Protein AF-A0A1F7WUK9-F1 (afdb_monomer_lite)

Structure (mmCIF, N/CA/C/O backbone):
data_AF-A0A1F7WUK9-F1
#
_entry.id   AF-A0A1F7WUK9-F1
#
loop_
_atom_site.group_PDB
_atom_site.id
_atom_site.type_symbol
_atom_site.label_atom_id
_atom_site.label_alt_id
_atom_site.label_comp_id
_atom_site.label_asym_id
_atom_site.label_entity_id
_atom_site.label_seq_id
_atom_site.pdbx_PDB_ins_code
_atom_site.Cartn_x
_atom_site.Cartn_y
_atom_site.Cartn_z
_atom_site.occupancy
_atom_site.B_iso_or_equiv
_atom_site.auth_seq_id
_atom_site.auth_comp_id
_atom_site.auth_asym_id
_atom_site.auth_atom_id
_atom_site.pdbx_PDB_model_num
ATOM 1 N N . MET A 1 1 ? 7.563 -35.380 -51.668 1.00 38.50 1 MET A N 1
ATOM 2 C CA . MET A 1 1 ? 6.836 -34.237 -51.085 1.00 38.50 1 MET A CA 1
ATOM 3 C C . MET A 1 1 ? 6.230 -34.714 -49.781 1.00 38.50 1 MET A C 1
ATOM 5 O O . MET A 1 1 ? 5.286 -35.488 -49.822 1.00 38.50 1 MET A O 1
ATOM 9 N N . SER A 1 2 ? 6.831 -34.331 -48.659 1.00 29.78 2 SER A N 1
ATOM 10 C CA . SER A 1 2 ? 6.258 -34.462 -47.319 1.00 29.78 2 SER A CA 1
ATOM 11 C C . SER A 1 2 ? 6.673 -33.233 -46.516 1.00 29.78 2 SER A C 1
ATOM 13 O O . SER A 1 2 ? 7.735 -32.662 -46.759 1.00 29.78 2 SER A O 1
ATOM 15 N N . GLU A 1 3 ? 5.749 -32.818 -45.665 1.00 31.25 3 GLU A N 1
ATOM 16 C CA . GLU A 1 3 ? 5.595 -31.539 -44.979 1.00 31.25 3 GLU A CA 1
ATOM 17 C C . GLU A 1 3 ? 6.845 -31.010 -44.268 1.00 31.25 3 GLU A C 1
ATOM 19 O O . GLU A 1 3 ? 7.623 -31.756 -43.678 1.00 31.25 3 GLU A O 1
ATOM 24 N N . GLY A 1 4 ? 7.012 -29.687 -44.348 1.00 33.34 4 GLY A N 1
ATOM 25 C CA . GLY A 1 4 ? 8.116 -28.957 -43.746 1.00 33.34 4 GLY A CA 1
ATOM 26 C C . GLY A 1 4 ? 8.047 -28.956 -42.223 1.00 33.34 4 GLY A C 1
ATOM 27 O O . GLY A 1 4 ? 7.102 -28.438 -41.625 1.00 33.34 4 GLY A O 1
ATOM 28 N N . GLU A 1 5 ? 9.097 -29.486 -41.605 1.00 29.67 5 GLU A N 1
ATOM 29 C CA . GLU A 1 5 ? 9.406 -29.231 -40.205 1.00 29.67 5 GLU A CA 1
ATOM 30 C C . GLU A 1 5 ? 9.742 -27.744 -40.022 1.00 29.67 5 GLU A C 1
ATOM 32 O O . GLU A 1 5 ? 10.605 -27.185 -40.702 1.00 29.67 5 GLU A O 1
ATOM 37 N N . LYS A 1 6 ? 9.042 -27.090 -39.087 1.00 29.16 6 LYS A N 1
ATOM 38 C CA . LYS A 1 6 ? 9.426 -25.768 -38.576 1.00 29.16 6 LYS A CA 1
ATOM 39 C C . LYS A 1 6 ? 10.812 -25.872 -37.915 1.00 29.16 6 LYS A C 1
ATOM 41 O O . LYS A 1 6 ? 11.081 -26.888 -37.270 1.00 29.16 6 LYS A O 1
ATOM 46 N N . PRO A 1 7 ? 11.671 -24.842 -38.006 1.00 27.78 7 PRO A N 1
ATOM 47 C CA . PRO A 1 7 ? 12.981 -24.870 -37.368 1.00 27.78 7 PRO A CA 1
ATOM 48 C C . PRO A 1 7 ? 12.822 -24.998 -35.847 1.00 27.78 7 PRO A C 1
ATOM 50 O O . PRO A 1 7 ? 12.246 -24.130 -35.194 1.00 27.78 7 PRO A O 1
ATOM 53 N N . ARG A 1 8 ? 13.318 -26.109 -35.294 1.00 30.39 8 ARG A N 1
ATOM 54 C CA . ARG A 1 8 ? 13.542 -26.292 -33.857 1.00 30.39 8 ARG A CA 1
ATOM 55 C C . ARG A 1 8 ? 14.876 -25.647 -33.498 1.00 30.39 8 ARG A C 1
ATOM 57 O O . ARG A 1 8 ? 15.882 -25.938 -34.140 1.00 30.39 8 ARG A O 1
ATOM 64 N N . ILE A 1 9 ? 14.901 -24.828 -32.450 1.00 30.72 9 ILE A N 1
ATOM 65 C CA . ILE A 1 9 ? 16.153 -24.471 -31.779 1.00 30.72 9 ILE A CA 1
ATOM 66 C C . ILE A 1 9 ? 16.685 -25.771 -31.161 1.00 30.72 9 ILE A C 1
ATOM 68 O O . ILE A 1 9 ? 16.087 -26.317 -30.237 1.00 30.72 9 ILE A O 1
ATOM 72 N N . ILE A 1 10 ? 17.765 -26.323 -31.718 1.00 29.02 10 ILE A N 1
ATOM 73 C CA . ILE A 1 10 ? 18.425 -27.510 -31.166 1.00 29.02 10 ILE A CA 1
ATOM 74 C C . ILE A 1 10 ? 19.303 -27.043 -30.001 1.00 29.02 10 ILE A C 1
ATOM 76 O O . ILE A 1 10 ? 20.486 -26.753 -30.176 1.00 29.02 10 ILE A O 1
ATOM 80 N N . ILE A 1 11 ? 18.732 -26.985 -28.798 1.00 34.34 11 ILE A N 1
ATOM 81 C CA . ILE A 1 11 ? 19.530 -27.095 -27.575 1.00 34.34 11 ILE A CA 1
ATOM 82 C C . ILE A 1 11 ? 19.751 -28.595 -27.365 1.00 34.34 11 ILE A C 1
ATOM 84 O O . ILE A 1 11 ? 18.816 -29.379 -27.231 1.00 34.34 11 ILE A O 1
ATOM 88 N N . ALA A 1 12 ? 21.001 -29.032 -27.483 1.00 34.03 12 ALA A N 1
ATOM 89 C CA . ALA A 1 12 ? 21.341 -30.445 -27.472 1.00 34.03 12 ALA A CA 1
ATOM 90 C C . ALA A 1 12 ? 21.064 -31.090 -26.100 1.00 34.03 12 ALA A C 1
ATOM 92 O O . ALA A 1 12 ? 21.703 -30.728 -25.114 1.00 34.03 12 ALA A O 1
ATOM 93 N N . GLY A 1 13 ? 20.212 -32.124 -26.090 1.00 36.78 13 GLY A N 1
ATOM 94 C CA . GLY A 1 13 ? 20.257 -33.206 -25.101 1.00 36.78 13 GLY A CA 1
ATOM 95 C C . GLY A 1 13 ? 18.931 -33.572 -24.439 1.00 36.78 13 GLY A C 1
ATOM 96 O O . GLY A 1 13 ? 18.827 -33.478 -23.224 1.00 36.78 13 GLY A O 1
ATOM 97 N N . LYS A 1 14 ? 17.961 -34.088 -25.205 1.00 33.94 14 LYS A N 1
ATOM 98 C CA . LYS A 1 14 ? 16.677 -34.597 -24.682 1.00 33.94 14 LYS A CA 1
ATOM 99 C C . LYS A 1 14 ? 16.799 -35.824 -23.751 1.00 33.94 14 LYS A C 1
ATOM 101 O O . LYS A 1 14 ? 15.816 -36.191 -23.124 1.00 33.94 14 LYS A O 1
ATOM 106 N N . ASP A 1 15 ? 17.998 -36.405 -23.630 1.00 39.50 15 ASP A N 1
ATOM 107 C CA . ASP A 1 15 ? 18.257 -37.662 -22.910 1.00 39.50 15 ASP A CA 1
ATOM 108 C C . ASP A 1 15 ? 19.467 -37.600 -21.951 1.00 39.50 15 ASP A C 1
ATOM 110 O O . ASP A 1 15 ? 19.977 -38.638 -21.527 1.00 39.50 15 ASP A O 1
ATOM 114 N N . ALA A 1 16 ? 19.985 -36.411 -21.615 1.00 41.41 16 ALA A N 1
ATOM 115 C CA . ALA A 1 16 ? 21.122 -36.312 -20.695 1.00 41.41 16 ALA A CA 1
ATOM 116 C C . ALA A 1 16 ? 20.669 -36.572 -19.240 1.00 41.41 16 ALA A C 1
ATOM 118 O O . ALA A 1 16 ? 19.810 -35.842 -18.739 1.00 41.41 16 ALA A O 1
ATOM 119 N N . PRO A 1 17 ? 21.236 -37.568 -18.528 1.00 49.09 17 PRO A N 1
ATOM 120 C CA . PRO A 1 17 ? 20.933 -37.788 -17.117 1.00 49.09 17 PRO A CA 1
ATOM 121 C C . PRO A 1 17 ? 21.236 -36.532 -16.291 1.00 49.09 17 PRO A C 1
ATOM 123 O O . PRO A 1 17 ? 22.247 -35.864 -16.515 1.00 49.09 17 PRO A O 1
ATOM 126 N N . ILE A 1 18 ? 20.396 -36.235 -15.294 1.00 44.09 18 ILE A N 1
ATOM 127 C CA . ILE A 1 18 ? 20.554 -35.082 -14.383 1.00 44.09 18 ILE A CA 1
ATOM 128 C C . ILE A 1 18 ? 21.969 -34.992 -13.783 1.00 44.09 18 ILE A C 1
ATOM 130 O O . ILE A 1 18 ? 22.489 -33.892 -13.581 1.00 44.09 18 ILE A O 1
ATOM 134 N N . ASP A 1 19 ? 22.618 -36.134 -13.554 1.00 46.94 19 ASP A N 1
ATOM 135 C CA . ASP A 1 19 ? 23.969 -36.197 -12.998 1.00 46.94 19 ASP A CA 1
ATOM 136 C C . ASP A 1 19 ? 25.052 -35.730 -13.984 1.00 46.94 19 ASP A C 1
ATOM 138 O O . ASP A 1 19 ? 26.029 -35.111 -13.563 1.00 46.94 19 ASP A O 1
ATOM 142 N N . ASP A 1 20 ? 24.860 -35.921 -15.292 1.00 43.50 20 ASP A N 1
ATOM 143 C CA . ASP A 1 20 ? 25.765 -35.411 -16.332 1.00 43.50 20 ASP A CA 1
ATOM 144 C C . ASP A 1 20 ? 25.611 -33.896 -16.527 1.00 43.50 20 ASP A C 1
ATOM 146 O O . ASP A 1 20 ? 26.596 -33.194 -16.777 1.00 43.50 20 ASP A O 1
ATOM 150 N N . ILE A 1 21 ? 24.395 -33.371 -16.345 1.00 45.72 21 ILE A N 1
ATOM 151 C CA . ILE A 1 21 ? 24.128 -31.926 -16.325 1.00 45.72 21 ILE A CA 1
ATOM 152 C C . ILE A 1 21 ? 24.789 -31.290 -15.092 1.00 45.72 21 ILE A C 1
ATOM 154 O O . ILE A 1 21 ? 25.473 -30.272 -15.224 1.00 45.72 21 ILE A O 1
ATOM 158 N N . ARG A 1 22 ? 24.676 -31.918 -13.910 1.00 45.66 22 ARG A N 1
ATOM 159 C CA . ARG A 1 22 ? 25.366 -31.484 -12.679 1.00 45.66 22 ARG A CA 1
ATOM 160 C C . ARG A 1 22 ? 26.885 -31.499 -12.825 1.00 45.66 22 ARG A C 1
ATOM 162 O O . ARG A 1 22 ? 27.521 -30.493 -12.521 1.00 45.66 22 ARG A O 1
ATOM 169 N N . ARG A 1 23 ? 27.465 -32.579 -13.359 1.00 47.59 23 ARG A N 1
ATOM 170 C CA . ARG A 1 23 ? 28.920 -32.693 -13.570 1.00 47.59 23 ARG A CA 1
ATOM 171 C C . ARG A 1 23 ? 29.462 -31.623 -14.511 1.00 47.59 23 ARG A C 1
ATOM 173 O O . ARG A 1 23 ? 30.535 -31.077 -14.270 1.00 47.59 23 ARG A O 1
ATOM 180 N N . ARG A 1 24 ? 28.727 -31.308 -15.582 1.00 43.88 24 ARG A N 1
ATOM 181 C CA . ARG A 1 24 ? 29.107 -30.251 -16.532 1.00 43.88 24 ARG A CA 1
ATOM 182 C C . ARG A 1 24 ? 28.941 -28.859 -15.925 1.00 43.88 24 ARG A C 1
ATOM 184 O O . ARG A 1 24 ? 29.819 -28.025 -16.116 1.00 43.88 24 ARG A O 1
ATOM 191 N N . ALA A 1 25 ? 27.890 -28.614 -15.143 1.00 42.78 25 ALA A N 1
ATOM 192 C CA . ALA A 1 25 ? 27.719 -27.356 -14.412 1.00 42.78 25 ALA A CA 1
ATOM 193 C C . ALA A 1 25 ? 28.841 -27.122 -13.379 1.00 42.78 25 ALA A C 1
ATOM 195 O O . ALA A 1 25 ? 29.332 -26.003 -13.250 1.00 42.78 25 ALA A O 1
ATOM 196 N N . GLU A 1 26 ? 29.309 -28.174 -12.703 1.00 43.56 26 GLU A N 1
ATOM 197 C CA . GLU A 1 26 ? 30.454 -28.108 -11.782 1.00 43.56 26 GLU A CA 1
ATOM 198 C C . GLU A 1 26 ? 31.794 -27.907 -12.509 1.00 43.56 26 GLU A C 1
ATOM 200 O O . GLU A 1 26 ? 32.650 -27.168 -12.022 1.00 43.56 26 GLU A O 1
ATOM 205 N N . ALA A 1 27 ? 31.957 -28.492 -13.702 1.00 40.16 27 ALA A N 1
ATOM 206 C CA . ALA A 1 27 ? 33.150 -28.331 -14.538 1.00 40.16 27 ALA A CA 1
ATOM 207 C C . ALA A 1 27 ? 33.247 -26.956 -15.232 1.00 40.16 27 ALA A C 1
ATOM 209 O O . ALA A 1 27 ? 34.328 -26.572 -15.671 1.00 40.16 27 ALA A O 1
ATOM 210 N N . THR A 1 28 ? 32.146 -26.197 -15.308 1.00 40.88 28 THR A N 1
ATOM 211 C CA . THR A 1 28 ? 32.087 -24.872 -15.958 1.00 40.88 28 THR A CA 1
ATOM 212 C C . THR A 1 28 ? 32.082 -23.721 -14.942 1.00 40.88 28 THR A C 1
ATOM 214 O O . THR A 1 28 ? 31.509 -22.662 -15.194 1.00 40.88 28 THR A O 1
ATOM 217 N N . ARG A 1 29 ? 32.736 -23.897 -13.781 1.00 35.03 29 ARG A N 1
ATOM 218 C CA . ARG A 1 29 ? 33.101 -22.791 -12.875 1.00 35.03 29 ARG A CA 1
ATOM 219 C C . ARG A 1 29 ? 34.216 -21.942 -13.498 1.00 35.03 29 ARG A C 1
ATOM 221 O O . ARG A 1 29 ? 35.342 -21.931 -13.021 1.00 35.03 29 ARG A O 1
ATOM 228 N N . VAL A 1 30 ? 33.899 -21.224 -14.565 1.00 36.09 30 VAL A N 1
ATOM 229 C CA . VAL A 1 30 ? 34.655 -20.036 -14.959 1.00 36.09 30 VAL A CA 1
ATOM 230 C C . VAL A 1 30 ? 33.634 -18.918 -15.033 1.00 36.09 30 VAL A C 1
ATOM 232 O O . VAL A 1 30 ? 32.713 -18.952 -15.848 1.00 36.09 30 VAL A O 1
ATOM 235 N N . SER A 1 31 ? 33.742 -17.982 -14.094 1.00 35.41 31 SER A N 1
ATOM 236 C CA . SER A 1 31 ? 32.904 -16.790 -14.059 1.00 35.41 31 SER A CA 1
ATOM 237 C C . SER A 1 31 ? 33.170 -15.976 -15.332 1.00 35.41 31 SER A C 1
ATOM 239 O O . SER A 1 31 ? 34.326 -15.628 -15.571 1.00 35.41 31 SER A O 1
ATOM 241 N N . PRO A 1 32 ? 32.153 -15.603 -16.131 1.00 37.56 32 PRO A N 1
ATOM 242 C CA . PRO A 1 32 ? 32.336 -14.704 -17.274 1.00 37.56 32 PRO A CA 1
ATOM 243 C C . PRO A 1 32 ? 32.795 -13.289 -16.866 1.00 37.56 32 PRO A C 1
ATOM 245 O O . PRO A 1 32 ? 33.004 -12.440 -17.725 1.00 37.56 32 PRO A O 1
ATOM 248 N N . PHE A 1 33 ? 32.932 -13.022 -15.562 1.00 38.41 33 PHE A N 1
ATOM 249 C CA . PHE A 1 33 ? 33.249 -11.719 -14.985 1.00 38.41 33 PHE A CA 1
ATOM 250 C C . PHE A 1 33 ? 34.725 -11.534 -14.596 1.00 38.41 33 PHE A C 1
ATOM 252 O O . PHE A 1 33 ? 35.056 -10.525 -13.980 1.00 38.41 33 PHE A O 1
ATOM 259 N N . GLU A 1 34 ? 35.634 -12.443 -14.970 1.00 36.75 34 GLU A N 1
ATOM 260 C CA . GLU A 1 34 ? 37.079 -12.279 -14.700 1.00 36.75 34 GLU A CA 1
ATOM 261 C C . GLU A 1 34 ? 37.733 -11.092 -15.440 1.00 36.75 34 GLU A C 1
ATOM 263 O O . GLU A 1 34 ? 38.885 -10.761 -15.169 1.00 36.75 34 GLU A O 1
ATOM 268 N N . THR A 1 35 ? 37.002 -10.396 -16.318 1.00 38.59 35 THR A N 1
ATOM 269 C CA . THR A 1 35 ? 37.451 -9.151 -16.968 1.00 38.59 35 THR A CA 1
ATOM 270 C C . THR A 1 35 ? 36.742 -7.883 -16.480 1.00 38.59 35 THR A C 1
ATOM 272 O O . THR A 1 35 ? 36.970 -6.817 -17.051 1.00 38.59 35 THR A O 1
ATOM 275 N N . LEU A 1 36 ? 35.891 -7.947 -15.449 1.00 40.03 36 LEU A N 1
ATOM 276 C CA . LEU A 1 36 ? 35.408 -6.727 -14.795 1.00 40.03 36 LEU A CA 1
ATOM 277 C C . LEU A 1 36 ? 36.527 -6.125 -13.925 1.00 40.03 36 LEU A C 1
ATOM 279 O O . LEU A 1 36 ? 37.298 -6.878 -13.325 1.00 40.03 36 LEU A O 1
ATOM 283 N N . PRO A 1 37 ? 36.611 -4.786 -13.790 1.00 43.31 37 PRO A N 1
ATOM 284 C CA . PRO A 1 37 ? 37.314 -4.203 -12.655 1.00 43.31 37 PRO A CA 1
ATOM 285 C C . PRO A 1 37 ? 36.690 -4.819 -11.404 1.00 43.31 37 PRO A C 1
ATOM 287 O O . PRO A 1 37 ? 35.474 -4.729 -11.228 1.00 43.31 37 PRO A O 1
ATOM 290 N N . GLN A 1 38 ? 37.484 -5.509 -10.584 1.00 48.47 38 GLN A N 1
ATOM 291 C CA . GLN A 1 38 ? 36.947 -6.072 -9.351 1.00 48.47 38 GLN A CA 1
ATOM 292 C C . GLN A 1 38 ? 36.299 -4.945 -8.535 1.00 48.47 38 GLN A C 1
ATOM 294 O O . GLN A 1 38 ? 36.882 -3.854 -8.474 1.00 48.47 38 GLN A O 1
ATOM 299 N N . PRO A 1 39 ? 35.107 -5.170 -7.948 1.00 57.12 39 PRO A N 1
ATOM 300 C CA . PRO A 1 39 ? 34.498 -4.188 -7.068 1.00 57.12 39 PRO A CA 1
ATOM 301 C C . PRO A 1 39 ? 35.522 -3.795 -6.008 1.00 57.12 39 PRO A C 1
ATOM 303 O O . PRO A 1 39 ? 36.198 -4.645 -5.421 1.00 57.12 39 PRO A O 1
ATOM 306 N N . ILE A 1 40 ? 35.706 -2.490 -5.822 1.00 69.06 40 ILE A N 1
ATOM 307 C CA . ILE A 1 40 ? 36.643 -1.989 -4.825 1.00 69.06 40 ILE A CA 1
ATOM 308 C C . ILE A 1 40 ? 35.953 -2.188 -3.485 1.00 69.06 40 ILE A C 1
ATOM 310 O O . ILE A 1 40 ? 35.152 -1.363 -3.062 1.00 69.06 40 ILE A O 1
ATOM 314 N N . THR A 1 41 ? 36.231 -3.311 -2.836 1.00 71.12 41 THR A N 1
ATOM 315 C CA . THR A 1 41 ? 35.669 -3.608 -1.523 1.00 71.12 41 THR A CA 1
ATOM 316 C C . THR A 1 41 ? 36.364 -2.766 -0.459 1.00 71.12 41 THR A C 1
ATOM 318 O O . THR A 1 41 ? 37.592 -2.827 -0.302 1.00 71.12 41 THR A O 1
ATOM 321 N N . GLY A 1 42 ? 35.579 -1.987 0.280 1.00 69.81 42 GLY A N 1
ATOM 322 C CA . GLY A 1 42 ? 36.024 -1.244 1.450 1.00 69.81 42 GLY A CA 1
ATOM 323 C C . GLY A 1 42 ? 36.461 -2.153 2.610 1.00 69.81 42 GLY A C 1
ATOM 324 O O . GLY A 1 42 ? 36.374 -3.381 2.526 1.00 69.81 42 GLY A O 1
ATOM 325 N N . PRO A 1 43 ? 36.923 -1.571 3.731 1.00 65.75 43 PRO A N 1
ATOM 326 C CA . PRO A 1 43 ? 37.338 -2.311 4.927 1.00 65.75 43 PRO A CA 1
ATOM 327 C C . PRO A 1 43 ? 36.271 -3.253 5.493 1.00 65.75 43 PRO A C 1
ATOM 329 O O . PRO A 1 43 ? 36.618 -4.256 6.109 1.00 65.75 43 PRO A O 1
ATOM 332 N N . GLU A 1 44 ? 34.998 -2.937 5.256 1.00 64.88 44 GLU A N 1
ATOM 333 C CA . GLU A 1 44 ? 33.825 -3.649 5.773 1.00 64.88 44 GLU A CA 1
ATOM 334 C C . GLU A 1 44 ? 33.179 -4.583 4.726 1.00 64.88 44 GLU A C 1
ATOM 336 O O . GLU A 1 44 ? 32.114 -5.138 4.968 1.00 64.88 44 GLU A O 1
ATOM 341 N N . GLY A 1 45 ? 33.817 -4.783 3.562 1.00 69.81 45 GLY A N 1
ATOM 342 C CA . GLY A 1 45 ? 33.285 -5.627 2.478 1.00 69.81 45 GLY A CA 1
ATOM 343 C C . GLY A 1 45 ? 32.205 -4.961 1.615 1.00 69.81 45 GLY A C 1
ATOM 344 O O . GLY A 1 45 ? 31.589 -5.622 0.789 1.00 69.81 45 GLY A O 1
ATOM 345 N N . GLU A 1 46 ? 31.989 -3.661 1.806 1.00 73.12 46 GLU A N 1
ATOM 346 C CA . GLU A 1 46 ? 31.076 -2.808 1.038 1.00 73.12 46 GLU A CA 1
ATOM 347 C C . GLU A 1 46 ? 31.664 -2.412 -0.332 1.00 73.12 46 GLU A C 1
ATOM 349 O O . GLU A 1 46 ? 32.865 -2.153 -0.436 1.00 73.12 46 GLU A O 1
ATOM 354 N N . ASP A 1 47 ? 30.832 -2.318 -1.371 1.00 78.62 47 ASP A N 1
ATOM 355 C CA . ASP A 1 47 ? 31.265 -1.882 -2.704 1.00 78.62 47 ASP A CA 1
ATOM 356 C C . ASP A 1 47 ? 31.473 -0.359 -2.735 1.00 78.62 47 ASP A C 1
ATOM 358 O O . ASP A 1 47 ? 30.554 0.414 -2.457 1.00 78.62 47 ASP A O 1
ATOM 362 N N . TRP A 1 48 ? 32.681 0.094 -3.079 1.00 84.44 48 TRP A N 1
ATOM 363 C CA . TRP A 1 48 ? 32.989 1.516 -3.248 1.00 84.44 48 TRP A CA 1
ATOM 364 C C . TRP A 1 48 ? 32.815 1.985 -4.694 1.00 84.44 48 TRP A C 1
ATOM 366 O O . TRP A 1 48 ? 33.186 1.296 -5.646 1.00 84.44 48 TRP A O 1
ATOM 376 N N . ALA A 1 49 ? 32.307 3.208 -4.855 1.00 86.38 49 ALA A N 1
ATOM 377 C CA . ALA A 1 49 ? 32.029 3.813 -6.148 1.00 86.38 49 ALA A CA 1
ATOM 378 C C . ALA A 1 49 ? 33.324 4.071 -6.962 1.00 86.38 49 ALA A C 1
ATOM 380 O O . ALA A 1 49 ? 34.162 4.896 -6.568 1.00 86.38 49 ALA A O 1
ATOM 381 N N . PRO A 1 50 ? 33.489 3.430 -8.137 1.00 85.06 50 PRO A N 1
ATOM 382 C CA . PRO A 1 50 ? 34.751 3.436 -8.881 1.00 85.06 50 PRO A CA 1
ATOM 383 C C . PRO A 1 50 ? 35.063 4.776 -9.566 1.00 85.06 50 PRO A C 1
ATOM 385 O O . PRO A 1 50 ? 36.188 5.002 -10.013 1.00 85.06 50 PRO A O 1
ATOM 388 N N . TRP A 1 51 ? 34.083 5.683 -9.671 1.00 90.62 51 TRP A N 1
ATOM 389 C CA . TRP A 1 51 ? 34.296 7.018 -10.245 1.00 90.62 51 TRP A CA 1
ATOM 390 C C . TRP A 1 51 ? 35.052 7.952 -9.292 1.00 90.62 51 TRP A C 1
ATOM 392 O O . TRP A 1 51 ? 35.732 8.869 -9.758 1.00 90.62 51 TRP A O 1
ATOM 402 N N . ILE A 1 52 ? 34.943 7.724 -7.977 1.00 94.38 52 ILE A N 1
ATOM 403 C CA . ILE A 1 52 ? 35.625 8.528 -6.962 1.00 94.38 52 ILE A CA 1
ATOM 404 C C . ILE A 1 52 ? 36.878 7.831 -6.448 1.00 94.38 52 ILE A C 1
ATOM 406 O O . ILE A 1 52 ? 37.886 8.510 -6.305 1.00 94.38 52 ILE A O 1
ATOM 410 N N . VAL A 1 53 ? 36.882 6.508 -6.257 1.00 91.62 53 VAL A N 1
ATOM 411 C CA . VAL A 1 53 ? 38.033 5.756 -5.723 1.00 91.62 53 VAL A CA 1
ATOM 412 C C . VAL A 1 53 ? 38.471 4.672 -6.707 1.00 91.62 53 VAL A C 1
ATOM 414 O O . VAL A 1 53 ? 37.638 3.938 -7.218 1.00 91.62 53 VAL A O 1
ATOM 417 N N . LYS A 1 54 ? 39.780 4.547 -6.963 1.00 86.81 54 LYS A N 1
ATOM 418 C CA . LYS A 1 54 ? 40.379 3.538 -7.862 1.00 86.81 54 LYS A CA 1
ATOM 419 C C . LYS A 1 54 ? 40.871 2.293 -7.135 1.00 86.81 54 LYS A C 1
ATOM 421 O O . LYS A 1 54 ? 40.979 1.229 -7.733 1.00 86.81 54 LYS A O 1
ATOM 426 N N . SER A 1 55 ? 41.226 2.424 -5.860 1.00 87.56 55 SER A N 1
ATOM 427 C CA . SER A 1 55 ? 41.578 1.291 -5.006 1.00 87.56 55 SER A CA 1
ATOM 428 C C . SER A 1 55 ? 41.413 1.658 -3.538 1.00 87.56 55 SER A C 1
ATOM 430 O O . SER A 1 55 ? 41.524 2.825 -3.173 1.00 87.56 55 SER A O 1
ATOM 432 N N . ARG A 1 56 ? 41.216 0.657 -2.675 1.00 84.31 56 ARG A N 1
ATOM 433 C CA . ARG A 1 56 ? 41.135 0.857 -1.221 1.00 84.31 56 ARG A CA 1
ATOM 434 C C . ARG A 1 56 ? 42.344 1.622 -0.668 1.00 84.31 56 ARG A C 1
ATOM 436 O O . ARG A 1 56 ? 42.184 2.538 0.135 1.00 84.31 56 ARG A O 1
ATOM 443 N N . LYS A 1 57 ? 43.534 1.280 -1.168 1.00 87.50 57 LYS A N 1
ATOM 444 C CA . LYS A 1 57 ? 44.799 1.903 -0.780 1.00 87.50 57 LYS A CA 1
ATOM 445 C C . LYS A 1 57 ? 44.812 3.414 -1.043 1.00 87.50 57 LYS A C 1
ATOM 447 O O . LYS A 1 57 ? 45.337 4.163 -0.236 1.00 87.50 57 LYS A O 1
ATOM 452 N N . GLU A 1 58 ? 44.161 3.870 -2.114 1.00 91.50 58 GLU A N 1
ATOM 453 C CA . GLU A 1 58 ? 44.076 5.295 -2.463 1.00 91.50 58 GLU A CA 1
ATOM 454 C C . GLU A 1 58 ? 43.384 6.137 -1.378 1.00 91.50 58 GLU A C 1
ATOM 456 O O . GLU A 1 58 ? 43.724 7.301 -1.200 1.00 91.50 58 GLU A O 1
ATOM 461 N N . VAL A 1 59 ? 42.438 5.551 -0.637 1.00 90.50 59 VAL A N 1
ATOM 462 C CA . VAL A 1 59 ? 41.743 6.224 0.473 1.00 90.50 59 VAL A CA 1
ATOM 463 C C . VAL A 1 59 ? 42.505 6.062 1.783 1.00 90.50 59 VAL A C 1
ATOM 465 O O . VAL A 1 59 ? 42.542 6.986 2.591 1.00 90.50 59 VAL A O 1
ATOM 468 N N . GLU A 1 60 ? 43.116 4.898 2.010 1.00 87.81 60 GLU A N 1
ATOM 469 C CA . GLU A 1 60 ? 43.948 4.646 3.195 1.00 87.81 60 GLU A CA 1
ATOM 470 C C . GLU A 1 60 ? 45.210 5.521 3.219 1.00 87.81 60 GLU A C 1
ATOM 472 O O . GLU A 1 60 ? 45.630 5.932 4.297 1.00 87.81 60 GLU A O 1
ATOM 477 N N . ASP A 1 61 ? 45.750 5.877 2.051 1.00 93.56 61 ASP A N 1
ATOM 478 C CA . ASP A 1 61 ? 46.920 6.752 1.912 1.00 93.56 61 ASP A CA 1
ATOM 479 C C . ASP A 1 61 ? 46.587 8.255 2.109 1.00 93.56 61 ASP A C 1
ATOM 481 O O . ASP A 1 61 ? 47.499 9.088 2.148 1.00 93.56 61 ASP A O 1
ATOM 485 N N . ILE A 1 62 ? 45.306 8.633 2.266 1.00 95.06 62 ILE A N 1
ATOM 486 C CA . ILE A 1 62 ? 44.901 10.016 2.581 1.00 95.06 62 ILE A CA 1
ATOM 487 C C . ILE A 1 62 ? 45.312 10.349 4.022 1.00 95.06 62 ILE A C 1
ATOM 489 O O . ILE A 1 62 ? 44.786 9.773 4.971 1.00 95.06 62 ILE A O 1
ATOM 493 N N . LYS A 1 63 ? 46.226 11.315 4.185 1.00 92.44 63 LYS A N 1
ATOM 494 C CA . LYS A 1 63 ? 46.789 11.708 5.491 1.00 92.44 63 LYS A CA 1
ATOM 495 C C . LYS A 1 63 ? 45.856 12.545 6.367 1.00 92.44 63 LYS A C 1
ATOM 497 O O . LYS A 1 63 ? 46.013 12.538 7.581 1.00 92.44 63 LYS A O 1
ATOM 502 N N . ASN A 1 64 ? 44.956 13.318 5.761 1.00 96.12 64 ASN A N 1
ATOM 503 C CA . ASN A 1 64 ? 44.016 14.167 6.488 1.00 96.12 64 ASN A CA 1
ATOM 504 C C . ASN A 1 64 ? 42.728 13.384 6.780 1.00 96.12 64 ASN A C 1
ATOM 506 O O . ASN A 1 64 ? 42.039 12.955 5.853 1.00 96.12 64 ASN A O 1
ATOM 510 N N . ASP A 1 65 ? 42.397 13.224 8.063 1.00 90.75 65 ASP A N 1
ATOM 511 C CA . ASP A 1 65 ? 41.259 12.412 8.509 1.00 90.75 65 ASP A CA 1
ATOM 512 C C . ASP A 1 65 ? 39.912 12.948 7.999 1.00 90.75 65 ASP A C 1
ATOM 514 O O . ASP A 1 65 ? 39.030 12.170 7.635 1.00 90.75 65 ASP A O 1
ATOM 518 N N . VAL A 1 66 ? 39.751 14.272 7.911 1.00 91.00 66 VAL A N 1
ATOM 519 C CA . VAL A 1 66 ? 38.505 14.907 7.451 1.00 91.00 66 VAL A CA 1
ATOM 520 C C . VAL A 1 66 ? 38.298 14.664 5.958 1.00 91.00 66 VAL A C 1
ATOM 522 O O . VAL A 1 66 ? 37.207 14.271 5.538 1.00 91.00 66 VAL A O 1
ATOM 525 N N . LEU A 1 67 ? 39.357 14.817 5.159 1.00 95.00 67 LEU A N 1
ATOM 526 C CA . LEU A 1 67 ? 39.346 14.478 3.738 1.00 95.00 67 LEU A CA 1
ATOM 527 C C . LEU A 1 67 ? 39.083 12.980 3.543 1.00 95.00 67 LEU A C 1
ATOM 529 O O . LEU A 1 67 ? 38.241 12.608 2.730 1.00 95.00 67 LEU A O 1
ATOM 533 N N . GLN A 1 68 ? 39.740 12.114 4.319 1.00 95.31 68 GLN A N 1
ATOM 534 C CA . GLN A 1 68 ? 39.542 10.667 4.239 1.00 95.31 68 GLN A CA 1
ATOM 535 C C . GLN A 1 68 ? 38.087 10.275 4.537 1.00 95.31 68 GLN A C 1
ATOM 537 O O . GLN A 1 68 ? 37.514 9.455 3.815 1.00 95.31 68 GLN A O 1
ATOM 542 N N . VAL A 1 69 ? 37.470 10.866 5.564 1.00 92.25 69 VAL A N 1
ATOM 543 C CA . VAL A 1 69 ? 36.057 10.639 5.905 1.00 92.25 69 VAL A CA 1
ATOM 544 C C . VAL A 1 69 ? 35.134 11.114 4.786 1.00 92.25 69 VAL A C 1
ATOM 546 O O . VAL A 1 69 ? 34.216 10.382 4.416 1.00 92.25 69 VAL A O 1
ATOM 549 N N . GLU A 1 70 ? 35.381 12.290 4.207 1.00 95.12 70 GLU A N 1
ATOM 550 C CA . GLU A 1 70 ? 34.541 12.817 3.126 1.00 95.12 70 GLU A CA 1
ATOM 551 C C . GLU A 1 70 ? 34.645 11.959 1.852 1.00 95.12 70 GLU A C 1
ATOM 553 O O . GLU A 1 70 ? 33.624 11.632 1.240 1.00 95.12 70 GLU A O 1
ATOM 558 N N . ILE A 1 71 ? 35.847 11.488 1.496 1.00 95.94 71 ILE A N 1
ATOM 559 C CA . ILE A 1 71 ? 36.038 10.568 0.364 1.00 95.94 71 ILE A CA 1
ATOM 560 C C . ILE A 1 71 ? 35.403 9.203 0.638 1.00 95.94 71 ILE A C 1
ATOM 562 O O . ILE A 1 71 ? 34.720 8.678 -0.240 1.00 95.94 71 ILE A O 1
ATOM 566 N N . ARG A 1 72 ? 35.529 8.643 1.851 1.00 90.56 72 ARG A N 1
ATOM 567 C CA . ARG A 1 72 ? 34.817 7.405 2.236 1.00 90.56 72 ARG A CA 1
ATOM 568 C C . ARG A 1 72 ? 33.308 7.577 2.137 1.00 90.56 72 ARG A C 1
ATOM 570 O O . ARG A 1 72 ? 32.623 6.701 1.617 1.00 90.56 72 ARG A O 1
ATOM 577 N N . ARG A 1 73 ? 32.784 8.712 2.597 1.00 91.75 73 ARG A N 1
ATOM 578 C CA . ARG A 1 73 ? 31.355 9.030 2.543 1.00 91.75 73 ARG A CA 1
ATOM 579 C C . ARG A 1 73 ? 30.842 9.115 1.108 1.00 91.75 73 ARG A C 1
ATOM 581 O O . ARG A 1 73 ? 29.730 8.660 0.854 1.00 91.75 73 ARG A O 1
ATOM 588 N N . LEU A 1 74 ? 31.617 9.685 0.184 1.00 90.19 74 LEU A N 1
ATOM 589 C CA . LEU A 1 74 ? 31.277 9.693 -1.241 1.00 90.19 74 LEU A CA 1
ATOM 590 C C . LEU A 1 74 ? 31.408 8.304 -1.873 1.00 90.19 74 LEU A C 1
ATOM 592 O O . LEU A 1 74 ? 30.539 7.913 -2.645 1.00 90.19 74 LEU A O 1
ATOM 596 N N . ALA A 1 75 ? 32.454 7.555 -1.527 1.00 89.62 75 ALA A N 1
ATOM 597 C CA . ALA A 1 75 ? 32.723 6.227 -2.072 1.00 89.62 75 ALA A CA 1
ATOM 598 C C . ALA A 1 75 ? 31.684 5.181 -1.641 1.00 89.62 75 ALA A C 1
ATOM 600 O O . ALA A 1 75 ? 31.334 4.324 -2.442 1.00 89.62 75 ALA A O 1
ATOM 601 N N . ARG A 1 76 ? 31.155 5.271 -0.414 1.00 85.44 76 ARG A N 1
ATOM 602 C CA . ARG A 1 76 ? 30.103 4.380 0.116 1.00 85.44 76 ARG A CA 1
ATOM 603 C C . ARG A 1 76 ? 28.717 4.631 -0.476 1.00 85.44 76 ARG A C 1
ATOM 605 O O . ARG A 1 76 ? 27.808 3.838 -0.254 1.00 85.44 76 ARG A O 1
ATOM 612 N N . ARG A 1 77 ? 28.505 5.756 -1.166 1.00 80.56 77 ARG A N 1
ATOM 613 C CA . ARG A 1 77 ? 27.187 6.083 -1.718 1.00 80.56 77 ARG A CA 1
ATOM 614 C C . ARG A 1 77 ? 26.960 5.315 -3.018 1.00 80.56 77 ARG A C 1
ATOM 616 O O . ARG A 1 77 ? 27.788 5.431 -3.921 1.00 80.56 77 ARG A O 1
ATOM 623 N N . PRO A 1 78 ? 25.815 4.623 -3.168 1.00 70.88 78 PRO A N 1
ATOM 624 C CA . PRO A 1 78 ? 25.399 4.107 -4.462 1.00 70.88 78 PRO A CA 1
ATOM 625 C C . PRO A 1 78 ? 25.384 5.235 -5.494 1.00 70.88 78 PRO A C 1
ATOM 627 O O . PRO A 1 78 ? 24.919 6.341 -5.203 1.00 70.88 78 PRO A O 1
ATOM 630 N N . ASP A 1 79 ? 25.831 4.953 -6.716 1.00 71.31 79 ASP A N 1
ATOM 631 C CA . ASP A 1 79 ? 25.930 5.937 -7.805 1.00 71.31 79 ASP A CA 1
ATOM 632 C C . ASP A 1 79 ? 24.618 6.700 -8.070 1.00 71.31 79 ASP A C 1
ATOM 634 O O . ASP A 1 79 ? 24.646 7.844 -8.526 1.00 71.31 79 ASP A O 1
ATOM 638 N N . VAL A 1 80 ? 23.475 6.080 -7.753 1.00 53.84 80 VAL A N 1
ATOM 639 C CA . VAL A 1 80 ? 22.116 6.635 -7.870 1.00 53.84 80 VAL A CA 1
ATOM 640 C C . VAL A 1 80 ? 21.747 7.649 -6.779 1.00 53.84 80 VAL A C 1
ATOM 642 O O . VAL A 1 80 ? 20.822 8.434 -6.970 1.00 53.84 80 VAL A O 1
ATOM 645 N N . MET A 1 81 ? 22.457 7.656 -5.648 1.00 63.78 81 MET A N 1
ATOM 646 C CA . MET A 1 81 ? 22.225 8.560 -4.510 1.00 63.78 81 MET A CA 1
ATOM 647 C C . MET A 1 81 ? 23.158 9.777 -4.510 1.00 63.78 81 MET A C 1
ATOM 649 O O . MET A 1 81 ? 23.060 10.646 -3.638 1.00 63.78 81 MET A O 1
ATOM 653 N N . VAL A 1 82 ? 24.077 9.857 -5.474 1.00 84.38 82 VAL A N 1
ATOM 654 C CA . VAL A 1 82 ? 24.982 10.994 -5.642 1.00 84.38 82 VAL A CA 1
ATOM 655 C C . VAL A 1 82 ? 24.250 12.091 -6.417 1.00 84.38 82 VAL A C 1
ATOM 657 O O . VAL A 1 82 ? 24.174 12.067 -7.643 1.00 84.38 82 VAL A O 1
ATOM 660 N N . THR A 1 83 ? 23.677 13.052 -5.692 1.00 88.62 83 THR A N 1
ATOM 661 C CA . THR A 1 83 ? 23.008 14.222 -6.281 1.00 88.62 83 THR A CA 1
ATOM 662 C C . THR A 1 83 ? 23.989 15.361 -6.551 1.00 88.62 83 THR A C 1
ATOM 664 O O . THR A 1 83 ? 25.074 15.417 -5.969 1.00 88.62 83 THR A O 1
ATOM 667 N N . GLN A 1 84 ? 23.579 16.317 -7.390 1.00 87.44 84 GLN A N 1
ATOM 668 C CA . GLN A 1 84 ? 24.324 17.560 -7.623 1.00 87.44 84 GLN A CA 1
ATOM 669 C C . GLN A 1 84 ? 24.628 18.289 -6.304 1.00 87.44 84 GLN A C 1
ATOM 671 O O . GLN A 1 84 ? 25.780 18.624 -6.054 1.00 87.44 84 GLN A O 1
ATOM 676 N N . ASP A 1 85 ? 23.646 18.427 -5.410 1.00 85.50 85 ASP A N 1
ATOM 677 C CA . ASP A 1 85 ? 23.844 19.066 -4.101 1.00 85.50 85 ASP A CA 1
ATOM 678 C C . ASP A 1 85 ? 24.869 18.328 -3.228 1.00 85.50 85 ASP A C 1
ATOM 680 O O . ASP A 1 85 ? 25.673 18.961 -2.546 1.00 85.50 85 ASP A O 1
ATOM 684 N N . THR A 1 86 ? 24.885 16.989 -3.281 1.00 88.62 86 THR A N 1
ATOM 685 C CA . THR A 1 86 ? 25.876 16.181 -2.551 1.00 88.62 86 THR A CA 1
ATOM 686 C C . THR A 1 86 ? 27.285 16.458 -3.071 1.00 88.62 86 THR A C 1
ATOM 688 O O . THR A 1 86 ? 28.196 16.694 -2.283 1.00 88.62 86 THR A O 1
ATOM 691 N N . LEU A 1 87 ? 27.461 16.480 -4.396 1.00 91.69 87 LEU A N 1
ATOM 692 C CA . LEU A 1 87 ? 28.749 16.768 -5.028 1.00 91.69 87 LEU A CA 1
ATOM 693 C C . LEU A 1 87 ? 29.217 18.203 -4.765 1.00 91.69 87 LEU A C 1
ATOM 695 O O . LEU A 1 87 ? 30.400 18.409 -4.516 1.00 91.69 87 LEU A O 1
ATOM 699 N N . THR A 1 88 ? 28.311 19.185 -4.785 1.00 89.75 88 THR A N 1
ATOM 700 C CA . THR A 1 88 ? 28.633 20.574 -4.422 1.00 89.75 88 THR A CA 1
ATOM 701 C C . THR A 1 88 ? 29.052 20.675 -2.962 1.00 89.75 88 THR A C 1
ATOM 703 O O . THR A 1 88 ? 30.092 21.259 -2.684 1.00 89.75 88 THR A O 1
ATOM 706 N N . GLY A 1 89 ? 28.313 20.045 -2.043 1.00 88.81 89 GLY A N 1
ATOM 707 C CA . GLY A 1 89 ? 28.664 20.029 -0.624 1.00 88.81 89 GLY A CA 1
ATOM 708 C C . GLY A 1 89 ? 30.039 19.410 -0.365 1.00 88.81 89 GLY A C 1
ATOM 709 O O . GLY A 1 89 ? 30.838 19.984 0.370 1.00 88.81 89 GLY A O 1
ATOM 710 N N . SER A 1 90 ? 30.355 18.286 -1.012 1.00 94.56 90 SER A N 1
ATOM 711 C CA . SER A 1 90 ? 31.674 17.663 -0.873 1.00 94.56 90 SER A CA 1
ATOM 712 C C . SER A 1 90 ? 32.792 18.458 -1.543 1.00 94.56 90 SER A C 1
ATOM 714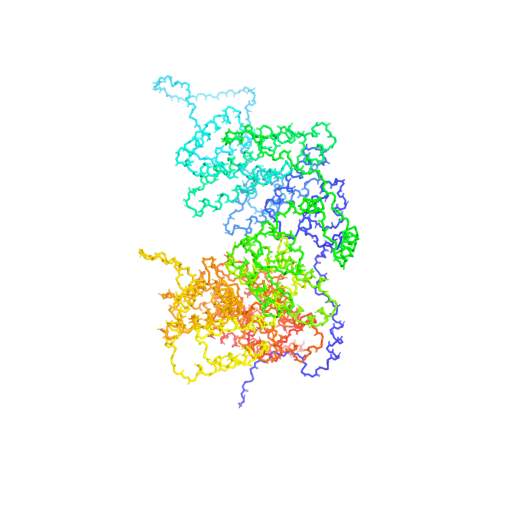 O O . SER A 1 90 ? 33.880 18.549 -0.982 1.00 94.56 90 SER A O 1
ATOM 716 N N . TYR A 1 91 ? 32.536 19.089 -2.694 1.00 95.38 91 TYR A N 1
ATOM 717 C CA . TYR A 1 91 ? 33.495 20.007 -3.313 1.00 95.38 91 TYR A CA 1
ATOM 718 C C . TYR A 1 91 ? 33.810 21.187 -2.383 1.00 95.38 91 TYR A C 1
ATOM 720 O O . TYR A 1 91 ? 34.978 21.487 -2.143 1.00 95.38 91 TYR A O 1
ATOM 728 N N . ASP A 1 92 ? 32.774 21.820 -1.827 1.00 91.00 92 ASP A N 1
ATOM 729 C CA . ASP A 1 92 ? 32.895 22.971 -0.931 1.00 91.00 92 ASP A CA 1
ATOM 730 C C . ASP A 1 92 ? 33.605 22.599 0.377 1.00 91.00 92 ASP A C 1
ATOM 732 O O . ASP A 1 92 ? 34.405 23.386 0.881 1.00 91.00 92 ASP A O 1
ATOM 736 N N . ASN A 1 93 ? 33.368 21.392 0.902 1.00 92.88 93 ASN A N 1
ATOM 737 C CA . ASN A 1 93 ? 34.081 20.870 2.068 1.00 92.88 93 ASN A CA 1
ATOM 738 C C . ASN A 1 93 ? 35.578 20.697 1.786 1.00 92.88 93 ASN A C 1
ATOM 740 O O . ASN A 1 93 ? 36.394 21.142 2.587 1.00 92.88 93 ASN A O 1
ATOM 744 N N . ILE A 1 94 ? 35.952 20.099 0.649 1.00 94.12 94 ILE A N 1
ATOM 745 C CA . ILE A 1 94 ? 37.366 19.928 0.272 1.00 94.12 94 ILE A CA 1
ATOM 746 C C . ILE A 1 94 ? 38.027 21.294 0.039 1.00 94.12 94 ILE A C 1
ATOM 748 O O . ILE A 1 94 ? 39.126 21.545 0.526 1.00 94.12 94 ILE A O 1
ATOM 752 N N . ASP A 1 95 ? 37.337 22.211 -0.639 1.00 91.19 95 ASP A N 1
ATOM 753 C CA . ASP A 1 95 ? 37.820 23.574 -0.878 1.00 91.19 95 ASP A CA 1
ATOM 754 C C . ASP A 1 95 ? 37.985 24.376 0.427 1.00 91.19 95 ASP A C 1
ATOM 756 O O . ASP A 1 95 ? 38.923 25.162 0.575 1.00 91.19 95 ASP A O 1
ATOM 760 N N . ARG A 1 96 ? 37.109 24.148 1.413 1.00 95.25 96 ARG A N 1
ATOM 761 C CA . ARG A 1 96 ? 37.254 24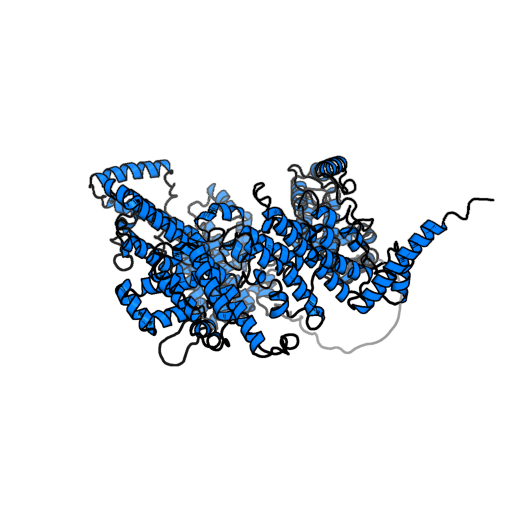.702 2.763 1.00 95.25 96 ARG A CA 1
ATOM 762 C C . ARG A 1 96 ? 38.533 24.193 3.433 1.00 95.25 96 ARG A C 1
ATOM 764 O O . ARG A 1 96 ? 39.285 25.021 3.935 1.00 95.25 96 ARG A O 1
ATOM 771 N N . LEU A 1 97 ? 38.817 22.886 3.373 1.00 93.56 97 LEU A N 1
ATOM 772 C CA . LEU A 1 97 ? 40.042 22.305 3.948 1.00 93.56 97 LEU A CA 1
ATOM 773 C C . LEU A 1 97 ? 41.312 22.919 3.336 1.00 93.56 97 LEU A C 1
ATOM 775 O O . LEU A 1 97 ? 42.276 23.183 4.054 1.00 93.56 97 LEU A O 1
ATOM 779 N N . VAL A 1 98 ? 41.307 23.211 2.029 1.00 93.00 98 VAL A N 1
ATOM 780 C CA . VAL A 1 98 ? 42.416 23.929 1.377 1.00 93.00 98 VAL A CA 1
ATOM 781 C C . VAL A 1 98 ? 42.535 25.360 1.907 1.00 93.00 98 VAL A C 1
ATOM 783 O O . VAL A 1 98 ? 43.628 25.813 2.256 1.00 93.00 98 VAL A O 1
ATOM 786 N N . ARG A 1 99 ? 41.419 26.094 1.996 1.00 91.50 99 ARG A N 1
ATOM 787 C CA . ARG A 1 99 ? 41.402 27.486 2.484 1.00 91.50 99 ARG A CA 1
ATOM 788 C C . ARG A 1 99 ? 41.845 27.607 3.941 1.00 91.50 99 ARG A C 1
ATOM 790 O O . ARG A 1 99 ? 42.535 28.565 4.290 1.00 91.50 99 ARG A O 1
ATOM 797 N N . GLU A 1 100 ? 41.485 26.631 4.765 1.00 93.44 100 GLU A N 1
ATOM 798 C CA . GLU A 1 100 ? 41.886 26.511 6.172 1.00 93.44 100 GLU A CA 1
ATOM 799 C C . GLU A 1 100 ? 43.329 25.997 6.331 1.00 93.44 100 GLU A C 1
ATOM 801 O O . GLU A 1 100 ? 43.863 26.003 7.438 1.00 93.44 100 GLU A O 1
ATOM 806 N N . LYS A 1 101 ? 44.002 25.650 5.221 1.00 93.75 101 LYS A N 1
ATOM 807 C CA . LYS A 1 101 ? 45.358 25.078 5.168 1.00 93.75 101 LYS A CA 1
ATOM 808 C C . LYS A 1 101 ? 45.480 23.741 5.909 1.00 93.75 101 LYS A C 1
ATOM 810 O O . LYS A 1 101 ? 46.568 23.391 6.365 1.00 93.75 101 LYS A O 1
ATOM 815 N N . GLU A 1 102 ? 44.381 22.997 6.016 1.00 91.44 102 GLU A N 1
ATOM 816 C CA . GLU A 1 102 ? 44.356 21.645 6.586 1.00 91.44 102 GLU A CA 1
ATOM 817 C C . GLU A 1 102 ? 44.831 20.580 5.588 1.00 91.44 102 GLU A C 1
ATOM 819 O O . GLU A 1 102 ? 45.307 19.518 5.996 1.00 91.44 102 GLU A O 1
ATOM 824 N N . ILE A 1 103 ? 44.717 20.873 4.288 1.00 96.00 103 ILE A N 1
ATOM 825 C CA . ILE A 1 103 ? 45.299 20.107 3.179 1.00 96.00 103 ILE A CA 1
ATOM 826 C C . ILE A 1 103 ? 45.909 21.062 2.151 1.00 96.00 103 ILE A C 1
ATOM 828 O O . ILE A 1 103 ? 45.547 22.239 2.072 1.00 96.00 103 ILE A O 1
ATOM 832 N N . THR A 1 104 ? 46.840 20.561 1.349 1.00 95.00 104 THR A N 1
ATOM 833 C CA . THR A 1 104 ? 47.396 21.297 0.206 1.00 95.00 104 THR A CA 1
ATOM 834 C C . THR A 1 104 ? 46.467 21.226 -1.012 1.00 95.00 104 THR A C 1
ATOM 836 O O . THR A 1 104 ? 45.650 20.314 -1.127 1.00 95.00 104 THR A O 1
ATOM 839 N N . GLN A 1 105 ? 46.603 22.170 -1.952 1.00 92.88 105 GLN A N 1
ATOM 840 C CA . GLN A 1 105 ? 45.858 22.117 -3.220 1.00 92.88 105 GLN A CA 1
ATOM 841 C C . GLN A 1 105 ? 46.204 20.840 -4.010 1.00 92.88 105 GLN A C 1
ATOM 843 O O . GLN A 1 105 ? 45.305 20.173 -4.507 1.00 92.88 105 GLN A O 1
ATOM 848 N N . GLU A 1 106 ? 47.478 20.427 -4.008 1.00 91.88 106 GLU A N 1
ATOM 849 C CA . GLU A 1 106 ? 47.936 19.186 -4.654 1.00 91.88 106 GLU A CA 1
ATOM 850 C C . GLU A 1 106 ? 47.238 17.929 -4.097 1.00 91.88 106 GLU A C 1
ATOM 852 O O . GLU A 1 106 ? 46.957 16.989 -4.839 1.00 91.88 106 GLU A O 1
ATOM 857 N N . GLU A 1 107 ? 46.922 17.905 -2.796 1.00 90.81 107 GLU A N 1
ATOM 858 C CA . GLU A 1 107 ? 46.163 16.815 -2.166 1.00 90.81 107 GLU A CA 1
ATOM 859 C C . GLU A 1 107 ? 44.664 16.859 -2.510 1.00 90.81 107 GLU A C 1
ATOM 861 O O . GLU A 1 107 ? 44.013 15.812 -2.552 1.00 90.81 107 GLU A O 1
ATOM 866 N N . ALA A 1 108 ? 44.108 18.047 -2.761 1.00 92.56 108 ALA A N 1
ATOM 867 C CA . ALA A 1 108 ? 42.695 18.256 -3.078 1.00 92.56 108 ALA A CA 1
ATOM 868 C C . ALA A 1 108 ? 42.358 17.998 -4.557 1.00 92.56 108 ALA A C 1
ATOM 870 O O . ALA A 1 108 ? 41.290 17.450 -4.861 1.00 92.56 108 ALA A O 1
ATOM 871 N N . ASP A 1 109 ? 43.268 18.358 -5.465 1.00 91.56 109 ASP A N 1
ATOM 872 C CA . ASP A 1 109 ? 43.060 18.376 -6.916 1.00 91.56 109 ASP A CA 1
ATOM 873 C C . ASP A 1 109 ? 42.515 17.060 -7.496 1.00 91.56 109 ASP A C 1
ATOM 875 O O . ASP A 1 109 ? 41.513 17.096 -8.222 1.00 91.56 109 ASP A O 1
ATOM 879 N N . PRO A 1 110 ? 43.062 15.871 -7.157 1.00 93.50 110 PRO A N 1
ATOM 880 C CA . PRO A 1 110 ? 42.575 14.612 -7.721 1.00 93.50 110 PRO A CA 1
ATOM 881 C C . PRO A 1 110 ? 41.109 14.326 -7.381 1.00 93.50 110 PRO A C 1
ATOM 883 O O . PRO A 1 110 ? 40.398 13.702 -8.175 1.00 93.50 110 PRO A O 1
ATOM 886 N N . TRP A 1 111 ? 40.651 14.768 -6.208 1.00 95.56 111 TRP A N 1
ATOM 887 C CA . TRP A 1 111 ? 39.292 14.546 -5.721 1.00 95.56 111 TRP A CA 1
ATOM 888 C C . TRP A 1 111 ? 38.327 15.591 -6.270 1.00 95.56 111 TRP A C 1
ATOM 890 O O . TRP A 1 111 ? 37.257 15.236 -6.770 1.00 95.56 111 TRP A O 1
ATOM 900 N N . GLN A 1 112 ? 38.729 16.863 -6.251 1.00 94.00 112 GLN A N 1
ATOM 901 C CA . GLN A 1 112 ? 37.963 17.964 -6.833 1.00 94.00 112 GLN A CA 1
ATOM 902 C C . GLN A 1 112 ? 37.714 17.734 -8.331 1.00 94.00 112 GLN A C 1
ATOM 904 O O . GLN A 1 112 ? 36.577 17.878 -8.785 1.00 94.00 112 GLN A O 1
ATOM 909 N N . LEU A 1 113 ? 38.715 17.256 -9.080 1.00 92.31 113 LEU A N 1
ATOM 910 C CA . LEU A 1 113 ? 38.571 16.887 -10.491 1.00 92.31 113 LEU A CA 1
ATOM 911 C C . LEU A 1 113 ? 37.552 15.756 -10.708 1.00 92.31 113 LEU A C 1
ATOM 913 O O . LEU A 1 113 ? 36.693 15.854 -11.591 1.00 92.31 113 LEU A O 1
ATOM 917 N N . ARG A 1 114 ? 37.600 14.684 -9.903 1.00 94.31 114 ARG A N 1
ATOM 918 C CA . ARG A 1 114 ? 36.637 13.564 -9.995 1.00 94.31 114 ARG A CA 1
ATOM 919 C C . ARG A 1 114 ? 35.212 14.019 -9.690 1.00 94.31 114 ARG A C 1
ATOM 921 O O . ARG A 1 114 ? 34.289 13.647 -10.414 1.00 94.31 114 ARG A O 1
ATOM 928 N N . ILE A 1 115 ? 35.041 14.865 -8.674 1.00 93.88 115 ILE A N 1
ATOM 929 C CA . ILE A 1 115 ? 33.746 15.439 -8.283 1.00 93.88 115 ILE A CA 1
ATOM 930 C C . ILE A 1 115 ? 33.185 16.334 -9.394 1.00 93.88 115 ILE A C 1
ATOM 932 O O . ILE A 1 115 ? 32.036 16.147 -9.795 1.00 93.88 115 ILE A O 1
ATOM 936 N N . VAL A 1 116 ? 33.986 17.255 -9.944 1.00 89.81 116 VAL A N 1
ATOM 937 C CA . VAL A 1 116 ? 33.579 18.139 -11.055 1.00 89.81 116 VAL A CA 1
ATOM 938 C C . VAL A 1 116 ? 33.207 17.322 -12.291 1.00 89.81 116 VAL A C 1
ATOM 940 O O . VAL A 1 116 ? 32.162 17.555 -12.899 1.00 89.81 116 VAL A O 1
ATOM 943 N N . THR A 1 117 ? 34.017 16.320 -12.633 1.00 90.38 117 THR A N 1
ATOM 944 C CA . THR A 1 117 ? 33.750 15.425 -13.767 1.00 90.38 117 THR A CA 1
ATOM 945 C C . THR A 1 117 ? 32.413 14.711 -13.594 1.00 90.38 117 THR A C 1
ATOM 947 O O . THR A 1 117 ? 31.575 14.732 -14.497 1.00 90.38 117 THR A O 1
ATOM 950 N N . ARG A 1 118 ? 32.167 14.137 -12.410 1.00 92.50 118 ARG A N 1
ATOM 951 C CA . ARG A 1 118 ? 30.907 13.453 -12.113 1.00 92.50 118 ARG A CA 1
ATOM 952 C C . ARG A 1 118 ? 29.714 14.405 -12.141 1.00 92.50 118 ARG A C 1
ATOM 954 O O . ARG A 1 118 ? 28.647 14.038 -12.624 1.00 92.50 118 ARG A O 1
ATOM 961 N N . TYR A 1 119 ? 29.895 15.636 -11.673 1.00 89.75 119 TYR A N 1
ATOM 962 C CA . TYR A 1 119 ? 28.864 16.670 -11.717 1.00 89.75 119 TYR A CA 1
ATOM 963 C C . TYR A 1 119 ? 28.439 16.982 -13.160 1.00 89.75 119 TYR A C 1
ATOM 965 O O . TYR A 1 119 ? 27.245 17.038 -13.464 1.00 89.75 119 TYR A O 1
ATOM 973 N N . ILE A 1 120 ? 29.410 17.132 -14.068 1.00 84.00 120 ILE A N 1
ATOM 974 C CA . ILE A 1 120 ? 29.171 17.367 -15.500 1.00 84.00 120 ILE A CA 1
ATOM 975 C C . ILE A 1 120 ? 28.452 16.167 -16.136 1.00 84.00 120 ILE A C 1
ATOM 977 O O . ILE A 1 120 ? 27.485 16.358 -16.877 1.00 84.00 120 ILE A O 1
ATOM 981 N N . GLU A 1 121 ? 28.864 14.937 -15.810 1.00 84.75 121 GLU A N 1
ATOM 982 C CA . GLU A 1 121 ? 28.198 13.711 -16.276 1.00 84.75 121 GLU A CA 1
ATOM 983 C C . GLU A 1 121 ? 26.721 13.655 -15.846 1.00 84.75 121 GLU A C 1
ATOM 985 O O . GLU A 1 121 ? 25.860 13.289 -16.649 1.00 84.75 121 GLU A O 1
ATOM 990 N N . LEU A 1 122 ? 26.404 14.041 -14.603 1.00 82.75 122 LEU A N 1
ATOM 991 C CA . LEU A 1 122 ? 25.026 14.078 -14.099 1.00 82.75 122 LEU A CA 1
ATOM 992 C C . LEU A 1 122 ? 24.185 15.152 -14.801 1.00 82.75 122 LEU A C 1
ATOM 994 O O . LEU A 1 122 ? 23.079 14.860 -15.255 1.00 82.75 122 LEU A O 1
ATOM 998 N N . LEU A 1 123 ? 24.718 16.365 -14.978 1.00 78.12 123 LEU A N 1
ATOM 999 C CA . LEU A 1 123 ? 24.024 17.422 -15.723 1.00 78.12 123 LEU A CA 1
ATOM 1000 C C . LEU A 1 123 ? 23.746 17.032 -17.184 1.00 78.12 123 LEU A C 1
ATOM 1002 O O . LEU A 1 123 ? 22.695 17.382 -17.728 1.00 78.12 123 LEU A O 1
ATOM 1006 N N . GLY A 1 124 ? 24.670 16.303 -17.818 1.00 75.69 124 GLY A N 1
ATOM 1007 C CA . GLY A 1 124 ? 24.498 15.788 -19.178 1.00 75.69 124 GLY A CA 1
ATOM 1008 C C . GLY A 1 124 ? 23.384 14.745 -19.296 1.00 75.69 124 GLY A C 1
ATOM 1009 O O . GLY A 1 124 ? 22.694 14.700 -20.315 1.00 75.69 124 GLY A O 1
ATOM 1010 N N . LYS A 1 125 ? 23.158 13.945 -18.246 1.00 76.12 125 LYS A N 1
ATOM 1011 C CA . LYS A 1 125 ? 22.059 12.966 -18.192 1.00 76.12 125 LYS A CA 1
ATOM 1012 C C . LYS A 1 125 ? 20.689 13.637 -18.038 1.00 76.12 125 LYS A C 1
ATOM 1014 O O . LYS A 1 125 ? 19.735 13.200 -18.683 1.00 76.12 125 LYS A O 1
ATOM 1019 N N . ASP A 1 126 ? 20.604 14.708 -17.249 1.00 63.56 126 ASP A N 1
ATOM 1020 C CA . ASP A 1 126 ? 19.339 15.399 -16.950 1.00 63.56 126 ASP A CA 1
ATOM 1021 C C . ASP A 1 126 ? 18.834 16.283 -18.102 1.00 63.56 126 ASP A C 1
ATOM 1023 O O . ASP A 1 126 ? 17.629 16.495 -18.253 1.00 63.56 126 ASP A O 1
ATOM 1027 N N . LYS A 1 127 ? 19.733 16.790 -18.953 1.00 59.22 127 LYS A N 1
ATOM 1028 C CA . LYS A 1 127 ? 19.398 17.717 -20.045 1.00 59.22 127 LYS A CA 1
ATOM 1029 C C . LYS A 1 127 ? 19.660 17.100 -21.422 1.00 59.22 127 LYS A C 1
ATOM 1031 O O . LYS A 1 127 ? 20.553 17.531 -22.153 1.00 59.22 127 LYS A O 1
ATOM 1036 N N . LYS A 1 128 ? 18.845 16.114 -21.821 1.00 42.38 128 LYS A N 1
ATOM 1037 C CA . LYS A 1 128 ? 18.880 15.552 -23.188 1.00 42.38 128 LYS A CA 1
ATOM 1038 C C . LYS A 1 128 ? 18.720 16.672 -24.233 1.00 42.38 128 LYS A C 1
ATOM 1040 O O . LYS A 1 128 ? 17.634 17.220 -24.393 1.00 42.38 128 LYS A O 1
ATOM 1045 N N . GLY A 1 129 ? 19.806 17.001 -24.938 1.00 48.84 129 GLY A N 1
ATOM 1046 C CA . GLY A 1 129 ? 19.828 17.979 -26.036 1.00 48.84 129 GLY A CA 1
ATOM 1047 C C . GLY A 1 129 ? 20.405 19.366 -25.714 1.00 48.84 129 GLY A C 1
ATOM 1048 O O . GLY A 1 129 ? 20.383 20.232 -26.587 1.00 48.84 129 GLY A O 1
ATOM 1049 N N . SER A 1 130 ? 20.935 19.620 -24.510 1.00 55.47 130 SER A N 1
ATOM 1050 C CA . SER A 1 130 ? 21.681 20.862 -24.244 1.00 55.47 130 SER A CA 1
ATOM 1051 C C . SER A 1 130 ? 23.142 20.748 -24.688 1.00 55.47 130 SER A C 1
ATOM 1053 O O . SER A 1 130 ? 23.799 19.760 -24.375 1.00 55.47 130 SER A O 1
ATOM 1055 N N . THR A 1 131 ? 23.668 21.770 -25.370 1.00 66.56 131 THR A N 1
ATOM 1056 C CA . THR A 1 131 ? 25.107 21.887 -25.654 1.00 66.56 131 THR A CA 1
ATOM 1057 C C . THR A 1 131 ? 25.911 21.930 -24.351 1.00 66.56 131 THR A C 1
ATOM 1059 O O . THR A 1 131 ? 25.428 22.464 -23.350 1.00 66.56 131 THR A O 1
ATOM 1062 N N . ILE A 1 132 ? 27.135 21.387 -24.355 1.00 64.12 132 ILE A N 1
ATOM 1063 C CA . ILE A 1 132 ? 28.021 21.354 -23.174 1.00 64.12 132 ILE A CA 1
ATOM 1064 C C . ILE A 1 132 ? 28.233 22.765 -22.592 1.00 64.12 132 ILE A C 1
ATOM 1066 O O . ILE A 1 132 ? 28.280 22.917 -21.377 1.00 64.12 132 ILE A O 1
ATOM 1070 N N . ASP A 1 133 ? 28.202 23.820 -23.409 1.00 61.06 133 ASP A N 1
ATOM 1071 C CA . ASP A 1 133 ? 28.250 25.210 -22.932 1.00 61.06 133 ASP A CA 1
ATOM 1072 C C . ASP A 1 133 ? 27.122 25.550 -21.943 1.00 61.06 133 ASP A C 1
ATOM 1074 O O . ASP A 1 133 ? 27.357 26.187 -20.920 1.00 61.06 133 ASP A O 1
ATOM 1078 N N . LYS A 1 134 ? 25.894 25.072 -22.196 1.00 69.00 134 LYS A N 1
ATOM 1079 C CA . LYS A 1 134 ? 24.736 25.266 -21.301 1.00 69.00 134 LYS A CA 1
ATOM 1080 C C . LYS A 1 134 ? 24.809 24.392 -20.047 1.00 69.00 134 LYS A C 1
ATOM 1082 O O . LYS A 1 134 ? 24.120 24.670 -19.065 1.00 69.00 134 LYS A O 1
ATOM 1087 N N . ILE A 1 135 ? 25.592 23.314 -20.099 1.00 70.56 135 ILE A N 1
ATOM 1088 C CA . ILE A 1 135 ? 25.898 22.455 -18.952 1.00 70.56 135 ILE A CA 1
ATOM 1089 C C . ILE A 1 135 ? 26.929 23.162 -18.062 1.00 70.56 135 ILE A C 1
ATOM 1091 O O . ILE A 1 135 ? 26.702 23.286 -16.862 1.00 70.56 135 ILE A O 1
ATOM 1095 N N . LEU A 1 136 ? 27.990 23.722 -18.648 1.00 69.25 136 LEU A N 1
ATOM 1096 C CA . LEU A 1 136 ? 29.029 24.465 -17.928 1.00 69.25 136 LEU A CA 1
ATOM 1097 C C . LEU A 1 136 ? 28.509 25.790 -17.341 1.00 69.25 136 LEU A C 1
ATOM 1099 O O . LEU A 1 136 ? 28.873 26.152 -16.224 1.00 69.25 136 LEU A O 1
ATOM 1103 N N . GLU A 1 137 ? 27.601 26.487 -18.032 1.00 73.12 137 GLU A N 1
ATOM 1104 C CA . GLU A 1 137 ? 26.916 27.681 -17.504 1.00 73.12 137 GLU A CA 1
ATOM 1105 C C . GLU A 1 137 ? 25.967 27.364 -16.327 1.00 73.12 137 GLU A C 1
ATOM 1107 O O . GLU A 1 137 ? 25.628 28.266 -15.563 1.00 73.12 137 GLU A O 1
ATOM 1112 N N . ALA A 1 138 ? 25.563 26.099 -16.152 1.00 73.44 138 ALA A N 1
ATOM 1113 C CA . ALA A 1 138 ? 24.705 25.646 -15.055 1.00 73.44 138 ALA A CA 1
ATOM 1114 C C . ALA A 1 138 ? 25.483 25.147 -13.822 1.00 73.44 138 ALA A C 1
ATOM 1116 O O . ALA A 1 138 ? 24.855 24.753 -12.840 1.00 73.44 138 ALA A O 1
ATOM 1117 N N . LEU A 1 139 ? 26.822 25.158 -13.856 1.00 77.56 139 LEU A N 1
ATOM 1118 C CA . LEU A 1 139 ? 27.643 24.774 -12.710 1.00 77.56 139 LEU A CA 1
ATOM 1119 C C . LEU A 1 139 ? 27.502 25.798 -11.563 1.00 77.56 139 LEU A C 1
ATOM 1121 O O . LEU A 1 139 ? 27.595 27.008 -11.806 1.00 77.56 139 LEU A O 1
ATOM 1125 N N . PRO A 1 140 ? 27.347 25.347 -10.304 1.00 78.94 140 PRO A N 1
ATOM 1126 C CA . PRO A 1 140 ? 27.430 26.210 -9.131 1.00 78.94 140 PRO A CA 1
ATOM 1127 C C . PRO A 1 140 ? 28.750 26.990 -9.106 1.00 78.94 140 PRO A C 1
ATOM 1129 O O . PRO A 1 140 ? 29.762 26.467 -9.571 1.00 78.94 140 PRO A O 1
ATOM 1132 N N . PRO A 1 141 ? 28.798 28.216 -8.551 1.00 77.50 141 PRO A N 1
ATOM 1133 C CA . PRO A 1 141 ? 29.988 29.066 -8.616 1.00 77.50 141 PRO A CA 1
ATOM 1134 C C . PRO A 1 141 ? 31.291 28.411 -8.133 1.00 77.50 141 PRO A C 1
ATOM 1136 O O . PRO A 1 141 ? 32.321 28.633 -8.767 1.00 77.50 141 PRO A O 1
ATOM 1139 N N . SER A 1 142 ? 31.245 27.600 -7.069 1.00 71.88 142 SER A N 1
ATOM 1140 C CA . SER A 1 142 ? 32.408 26.888 -6.517 1.00 71.88 142 SER A CA 1
ATOM 1141 C C . SER A 1 142 ? 32.910 25.782 -7.448 1.00 71.88 142 SER A C 1
ATOM 1143 O O . SER A 1 142 ? 34.072 25.786 -7.848 1.00 71.88 142 SER A O 1
ATOM 1145 N N . VAL A 1 143 ? 32.012 24.909 -7.906 1.00 80.25 143 VAL A N 1
ATOM 1146 C CA . VAL A 1 143 ? 32.313 23.837 -8.873 1.00 80.25 143 VAL A CA 1
ATOM 1147 C C . VAL A 1 143 ? 32.751 24.415 -10.227 1.00 80.25 143 VAL A C 1
ATOM 1149 O O . VAL A 1 143 ? 33.648 23.889 -10.879 1.00 80.25 143 VAL A O 1
ATOM 1152 N N . ALA A 1 144 ? 32.163 25.538 -10.648 1.00 75.88 144 ALA A N 1
ATOM 1153 C CA . ALA A 1 144 ? 32.523 26.242 -11.875 1.00 75.88 144 ALA A CA 1
ATOM 1154 C C . ALA A 1 144 ? 33.915 26.889 -11.804 1.00 75.88 144 ALA A C 1
ATOM 1156 O O . ALA A 1 144 ? 34.558 27.044 -12.838 1.00 75.88 144 ALA A O 1
ATOM 1157 N N . ALA A 1 145 ? 34.366 27.313 -10.619 1.00 75.00 145 ALA A N 1
ATOM 1158 C CA . ALA A 1 145 ? 35.738 27.776 -10.416 1.00 75.00 145 ALA A CA 1
ATOM 1159 C C . ALA A 1 145 ? 36.724 26.601 -10.526 1.00 75.00 145 ALA A C 1
ATOM 1161 O O . ALA A 1 145 ? 37.720 26.717 -11.237 1.00 75.00 145 ALA A O 1
ATOM 1162 N N . GLY A 1 146 ? 36.380 25.447 -9.946 1.00 77.25 146 GLY A N 1
ATOM 1163 C CA . GLY A 1 146 ? 37.120 24.193 -10.125 1.00 77.25 146 GLY A CA 1
ATOM 1164 C C . GLY A 1 146 ? 37.213 23.731 -11.574 1.00 77.25 146 GLY A C 1
ATOM 1165 O O . GLY A 1 146 ? 38.283 23.382 -12.051 1.00 77.25 146 GLY A O 1
ATOM 1166 N N . ALA A 1 147 ? 36.117 23.801 -12.329 1.00 77.50 147 ALA A N 1
ATOM 1167 C CA . ALA A 1 147 ? 36.117 23.440 -13.748 1.00 77.50 147 ALA A CA 1
ATOM 1168 C C . ALA A 1 147 ? 37.041 24.329 -14.604 1.00 77.50 147 ALA A C 1
ATOM 1170 O O . ALA A 1 147 ? 37.538 23.882 -15.631 1.00 77.50 147 ALA A O 1
ATOM 1171 N N . VAL A 1 148 ? 37.280 25.581 -14.191 1.00 77.06 148 VAL A N 1
ATOM 1172 C CA . VAL A 1 148 ? 38.284 26.454 -14.824 1.00 77.06 148 VAL A CA 1
ATOM 1173 C C . VAL A 1 148 ? 39.699 26.067 -14.388 1.00 77.06 148 VAL A C 1
ATOM 1175 O O . VAL A 1 148 ? 40.613 26.149 -15.201 1.00 77.06 148 VAL A O 1
ATOM 1178 N N . HIS A 1 149 ? 39.877 25.625 -13.140 1.00 78.81 149 HIS A N 1
ATOM 1179 C CA . HIS A 1 149 ? 41.158 25.123 -12.639 1.00 78.81 149 HIS A CA 1
ATOM 1180 C C . HIS A 1 149 ? 41.606 23.848 -13.378 1.00 78.81 149 HIS A C 1
ATOM 1182 O O . HIS A 1 149 ? 42.783 23.729 -13.698 1.00 78.81 149 HIS A O 1
ATOM 1188 N N . PHE A 1 150 ? 40.681 22.940 -13.702 1.00 82.88 150 PHE A N 1
ATOM 1189 C CA . PHE A 1 150 ? 40.956 21.682 -14.422 1.00 82.88 150 PHE A CA 1
ATOM 1190 C C . PHE A 1 150 ? 40.627 21.748 -15.916 1.00 82.88 150 PHE A C 1
ATOM 1192 O O . PHE A 1 150 ? 40.147 20.791 -16.527 1.00 82.88 150 PHE A O 1
ATOM 1199 N N . ALA A 1 151 ? 40.786 22.936 -16.485 1.00 76.19 151 ALA A N 1
ATOM 1200 C CA . ALA A 1 151 ? 40.426 23.260 -17.852 1.00 76.19 151 ALA A CA 1
ATOM 1201 C C . ALA A 1 151 ? 41.016 22.286 -18.886 1.00 76.19 151 ALA A C 1
ATOM 1203 O O . ALA A 1 151 ? 40.293 21.824 -19.772 1.00 76.19 151 ALA A O 1
ATOM 1204 N N . ASP A 1 152 ? 42.307 21.981 -18.766 1.00 75.94 152 ASP A N 1
ATOM 1205 C CA . ASP A 1 152 ? 43.039 21.175 -19.740 1.00 75.94 152 ASP A CA 1
ATOM 1206 C C . ASP A 1 152 ? 42.651 19.691 -19.626 1.00 75.94 152 ASP A C 1
ATOM 1208 O O . ASP A 1 152 ? 42.324 19.057 -20.632 1.00 75.94 152 ASP A O 1
ATOM 1212 N N . GLU A 1 153 ? 42.537 19.159 -18.405 1.00 82.69 153 GLU A N 1
ATOM 1213 C CA . GLU A 1 153 ? 42.107 17.778 -18.148 1.00 82.69 153 GLU A CA 1
ATOM 1214 C C . GLU A 1 153 ? 40.644 17.536 -18.549 1.00 82.69 153 GLU A C 1
ATOM 1216 O O . GLU A 1 153 ? 40.284 16.473 -19.067 1.00 82.69 153 GLU A O 1
ATOM 1221 N N . LEU A 1 154 ? 39.771 18.527 -18.341 1.00 79.06 154 LEU A N 1
ATOM 1222 C CA . LEU A 1 154 ? 38.380 18.459 -18.789 1.00 79.06 154 LEU A CA 1
ATOM 1223 C C . LEU A 1 154 ? 38.264 18.611 -20.308 1.00 79.06 154 LEU A C 1
ATOM 1225 O O . LEU A 1 154 ? 37.366 18.009 -20.896 1.00 79.06 154 LEU A O 1
ATOM 1229 N N . ALA A 1 155 ? 39.149 19.369 -20.959 1.00 76.38 155 ALA A N 1
ATOM 1230 C CA . ALA A 1 155 ? 39.162 19.511 -22.414 1.00 76.38 155 ALA A CA 1
ATOM 1231 C C . ALA A 1 155 ? 39.572 18.213 -23.126 1.00 76.38 155 ALA A C 1
ATOM 1233 O O . ALA A 1 155 ? 39.010 17.907 -24.179 1.00 76.38 155 ALA A O 1
ATOM 1234 N N . GLU A 1 156 ? 40.480 17.424 -22.546 1.00 77.12 156 GLU A N 1
ATOM 1235 C CA . GLU A 1 156 ? 40.812 16.083 -23.052 1.00 77.12 156 GLU A CA 1
ATOM 1236 C C . GLU A 1 156 ? 39.624 15.120 -22.950 1.00 77.12 156 GLU A C 1
ATOM 1238 O O . GLU A 1 156 ? 39.368 14.330 -23.861 1.00 77.12 156 GLU A O 1
ATOM 1243 N N . ARG A 1 157 ? 38.863 15.203 -21.852 1.00 72.88 157 ARG A N 1
ATOM 1244 C CA . ARG A 1 157 ? 37.734 14.303 -21.578 1.00 72.88 157 ARG A CA 1
ATOM 1245 C C . ARG A 1 157 ? 36.427 14.733 -22.257 1.00 72.88 157 ARG A C 1
ATOM 1247 O O . ARG A 1 157 ? 35.582 13.886 -22.540 1.00 72.88 157 ARG A O 1
ATOM 1254 N N . PHE A 1 158 ? 36.274 16.024 -22.551 1.00 75.75 158 PHE A N 1
ATOM 1255 C CA . PHE A 1 158 ? 35.103 16.631 -23.196 1.00 75.75 158 PHE A CA 1
ATOM 1256 C C . PHE A 1 158 ? 35.523 17.605 -24.324 1.00 75.75 158 PHE A C 1
ATOM 1258 O O . PHE A 1 158 ? 35.369 18.827 -24.187 1.00 75.75 158 PHE A O 1
ATOM 1265 N N . PRO A 1 159 ? 36.051 17.100 -25.457 1.00 64.56 159 PRO A N 1
ATOM 1266 C CA . PRO A 1 159 ? 36.624 17.942 -26.505 1.00 64.56 159 PRO A CA 1
ATOM 1267 C C . PRO A 1 159 ? 35.587 18.861 -27.176 1.00 64.56 159 PRO A C 1
ATOM 1269 O O . PRO A 1 159 ? 34.494 18.438 -27.546 1.00 64.56 159 PRO A O 1
ATOM 1272 N N . GLY A 1 160 ? 35.954 20.137 -27.359 1.00 60.53 160 GLY A N 1
ATOM 1273 C CA . GLY A 1 160 ? 35.224 21.126 -28.171 1.00 60.53 160 GLY A CA 1
ATOM 1274 C C . GLY A 1 160 ? 34.530 22.257 -27.400 1.00 60.53 160 GLY A C 1
ATOM 1275 O O . GLY A 1 160 ? 34.606 23.399 -27.833 1.00 60.53 160 GLY A O 1
ATOM 1276 N N . ALA A 1 161 ? 33.914 21.989 -26.245 1.00 59.16 161 ALA A N 1
ATOM 1277 C CA . ALA A 1 161 ? 33.084 22.979 -25.533 1.00 59.16 161 ALA A CA 1
ATOM 1278 C C . ALA A 1 161 ? 33.772 23.648 -24.327 1.00 59.16 161 ALA A C 1
ATOM 1280 O O . ALA A 1 161 ? 33.519 24.807 -23.999 1.00 59.16 161 ALA A O 1
ATOM 1281 N N . VAL A 1 162 ? 34.710 22.944 -23.687 1.00 60.00 162 VAL A N 1
ATOM 1282 C CA . VAL A 1 162 ? 35.469 23.470 -22.539 1.00 60.00 162 VAL A CA 1
ATOM 1283 C C . VAL A 1 162 ? 36.349 24.664 -22.960 1.00 60.00 162 VAL A C 1
ATOM 1285 O O . VAL A 1 162 ? 36.403 25.669 -22.253 1.00 60.00 162 VAL A O 1
ATOM 1288 N N . SER A 1 163 ? 36.930 24.633 -24.170 1.00 54.47 163 SER A N 1
ATOM 1289 C CA . SER A 1 163 ? 37.779 25.714 -24.711 1.00 54.47 163 SER A CA 1
ATOM 1290 C C . SER A 1 163 ? 37.039 27.052 -24.897 1.00 54.47 163 SER A C 1
ATOM 1292 O O . SER A 1 163 ? 37.595 28.116 -24.607 1.00 54.47 163 SER A O 1
ATOM 1294 N N . ASP A 1 164 ? 35.772 27.018 -25.325 1.00 60.03 164 ASP A N 1
ATOM 1295 C CA . ASP A 1 164 ? 34.960 28.224 -25.536 1.00 60.03 164 ASP A CA 1
ATOM 1296 C C . ASP A 1 164 ? 34.432 28.801 -24.216 1.00 60.03 164 ASP A C 1
ATOM 1298 O O . ASP A 1 164 ? 34.444 30.022 -24.027 1.00 60.03 164 ASP A O 1
ATOM 1302 N N . PHE A 1 165 ? 34.065 27.947 -23.253 1.00 65.75 165 PHE A N 1
ATOM 1303 C CA . PHE A 1 165 ? 33.702 28.359 -21.893 1.00 65.75 165 PHE A CA 1
ATOM 1304 C C . PHE A 1 165 ? 34.857 29.083 -21.175 1.00 65.75 165 PHE A C 1
ATOM 1306 O O . PHE A 1 165 ? 34.653 30.158 -20.597 1.00 65.75 165 PHE A O 1
ATOM 1313 N N . ILE A 1 166 ? 36.084 28.555 -21.281 1.00 58.78 166 ILE A N 1
ATOM 1314 C CA . ILE A 1 166 ? 37.293 29.151 -20.686 1.00 58.78 166 ILE A CA 1
ATOM 1315 C C . ILE A 1 166 ? 37.597 30.519 -21.308 1.00 58.78 166 ILE A C 1
ATOM 1317 O O . ILE A 1 166 ? 37.819 31.488 -20.579 1.00 58.78 166 ILE A O 1
ATOM 1321 N N . LYS A 1 167 ? 37.514 30.658 -22.639 1.00 60.06 167 LYS A N 1
ATOM 1322 C CA . LYS A 1 167 ? 37.699 31.954 -23.324 1.00 60.06 167 LYS A CA 1
ATOM 1323 C C . LYS A 1 167 ? 36.663 33.003 -22.901 1.00 60.06 167 LYS A C 1
ATOM 1325 O O . LYS A 1 167 ? 36.993 34.185 -22.802 1.00 60.06 167 LYS A O 1
ATOM 1330 N N . LYS A 1 168 ? 35.418 32.592 -22.635 1.00 63.88 168 LYS A N 1
ATOM 1331 C CA . LYS A 1 168 ? 34.300 33.482 -22.260 1.00 63.88 168 LYS A CA 1
ATOM 1332 C C . LYS A 1 168 ? 34.396 33.973 -20.809 1.00 63.88 168 LYS A C 1
ATOM 1334 O O . LYS A 1 168 ? 34.062 35.127 -20.537 1.00 63.88 168 LYS A O 1
ATOM 1339 N N . ARG A 1 169 ? 34.866 33.132 -19.875 1.00 59.94 169 ARG A N 1
ATOM 1340 C CA . ARG A 1 169 ? 35.081 33.514 -18.462 1.00 59.94 169 ARG A CA 1
ATOM 1341 C C . ARG A 1 169 ? 36.433 34.185 -18.209 1.00 59.94 169 ARG A C 1
ATOM 1343 O O . ARG A 1 169 ? 36.465 35.136 -17.432 1.00 59.94 169 ARG A O 1
ATOM 1350 N N . GLY A 1 170 ? 37.499 33.771 -18.897 1.00 52.22 170 GLY A N 1
ATOM 1351 C CA . GLY A 1 170 ? 38.813 34.425 -18.838 1.00 52.22 170 GLY A CA 1
ATOM 1352 C C . GLY A 1 170 ? 38.735 35.910 -19.205 1.00 52.22 170 GLY A C 1
ATOM 1353 O O . GLY A 1 170 ? 39.185 36.754 -18.430 1.00 52.22 170 GLY A O 1
ATOM 1354 N N . LYS A 1 171 ? 38.017 36.241 -20.294 1.00 50.94 171 LYS A N 1
ATOM 1355 C CA . LYS A 1 171 ? 37.763 37.630 -20.728 1.00 50.94 171 LYS A CA 1
ATOM 1356 C C . LYS A 1 171 ? 37.014 38.479 -19.694 1.00 50.94 171 LYS A C 1
ATOM 1358 O O . LYS A 1 171 ? 37.359 39.636 -19.493 1.00 50.94 171 LYS A O 1
ATOM 1363 N N . ARG A 1 172 ? 36.042 37.902 -18.974 1.00 49.75 172 ARG A N 1
ATOM 1364 C CA . ARG A 1 172 ? 35.317 38.614 -17.901 1.00 49.75 172 ARG A CA 1
ATOM 1365 C C . ARG A 1 172 ? 36.179 38.903 -16.666 1.00 49.75 172 ARG A C 1
ATOM 1367 O O . ARG A 1 172 ? 35.855 39.819 -15.919 1.00 49.75 172 ARG A O 1
ATOM 1374 N N . SER A 1 173 ? 37.247 38.135 -16.436 1.00 45.59 173 SER A N 1
ATOM 1375 C CA . SER A 1 173 ? 38.188 38.388 -15.332 1.00 45.59 173 SER A CA 1
ATOM 1376 C C . SER A 1 173 ? 39.222 39.470 -15.669 1.00 45.59 173 SER A C 1
ATOM 1378 O O . SER A 1 173 ? 39.701 40.164 -14.773 1.00 45.59 173 SER A O 1
ATOM 1380 N N . GLU A 1 174 ? 39.522 39.657 -16.958 1.00 43.59 174 GLU A N 1
ATOM 1381 C CA . GLU A 1 174 ? 40.418 40.713 -17.443 1.00 43.59 174 GLU A CA 1
ATOM 1382 C C . GLU A 1 174 ? 39.713 42.075 -17.520 1.00 43.59 174 GLU A C 1
ATOM 1384 O O . GLU A 1 174 ? 40.311 43.084 -17.155 1.00 43.59 174 GLU A O 1
ATOM 1389 N N . GLU A 1 175 ? 38.422 42.113 -17.870 1.00 44.72 175 GLU A N 1
ATOM 1390 C CA . GLU A 1 175 ? 37.611 43.347 -17.895 1.00 44.72 175 GLU A CA 1
ATOM 1391 C C . GLU A 1 175 ? 37.312 43.926 -16.491 1.00 44.72 175 GLU A C 1
ATOM 1393 O O . GLU A 1 175 ? 36.864 45.065 -16.373 1.00 44.72 175 GLU A O 1
ATOM 1398 N N . GLY A 1 176 ? 37.586 43.175 -15.416 1.00 41.03 176 GLY A N 1
ATOM 1399 C CA . GLY A 1 176 ? 37.374 43.588 -14.022 1.00 41.03 176 GLY A CA 1
ATOM 1400 C C . GLY A 1 176 ? 38.607 44.140 -13.295 1.00 41.03 176 GLY A C 1
ATOM 1401 O O . GLY A 1 176 ? 38.508 44.460 -12.108 1.00 41.03 176 GLY A O 1
ATOM 1402 N N . LYS A 1 177 ? 39.776 44.245 -13.947 1.00 36.16 177 LYS A N 1
ATOM 1403 C CA . LYS A 1 177 ? 40.982 44.812 -13.317 1.00 36.16 177 LYS A CA 1
ATOM 1404 C C . LYS A 1 177 ? 41.037 46.332 -13.501 1.00 36.16 177 LYS A C 1
ATOM 1406 O O . LYS A 1 177 ? 41.055 46.840 -14.617 1.00 36.16 177 LYS A O 1
ATOM 1411 N N . ALA A 1 178 ? 41.081 47.046 -12.375 1.00 38.38 178 ALA A N 1
ATOM 1412 C CA . ALA A 1 178 ? 41.280 48.491 -12.299 1.00 38.38 178 ALA A CA 1
ATOM 1413 C C . ALA A 1 178 ? 42.559 48.939 -13.048 1.00 38.38 178 ALA A C 1
ATOM 1415 O O . ALA A 1 178 ? 43.548 48.200 -13.051 1.00 38.38 178 ALA A O 1
ATOM 1416 N N . PRO A 1 179 ? 42.572 50.139 -13.662 1.00 38.69 179 PRO A N 1
ATOM 1417 C CA . PRO A 1 179 ? 43.681 50.577 -14.499 1.00 38.69 179 PRO A CA 1
ATOM 1418 C C . PRO A 1 179 ? 44.930 50.856 -13.656 1.00 38.69 179 PRO A C 1
ATOM 1420 O O . PRO A 1 179 ? 44.935 51.743 -12.803 1.00 38.69 179 PRO A O 1
ATOM 1423 N N . SER A 1 180 ? 46.003 50.112 -13.925 1.00 36.62 180 SER A N 1
ATOM 1424 C CA . SER A 1 180 ? 47.341 50.411 -13.424 1.00 36.62 180 SER A CA 1
ATOM 1425 C C . SER A 1 180 ? 47.965 51.563 -14.213 1.00 36.62 180 SER A C 1
ATOM 1427 O O . SER A 1 180 ? 47.977 51.566 -15.441 1.00 36.62 180 SER A O 1
ATOM 1429 N N . GLU A 1 181 ? 48.468 52.517 -13.441 1.00 37.62 181 GLU A N 1
ATOM 1430 C CA . GLU A 1 181 ? 49.349 53.646 -13.728 1.00 37.62 181 GLU A CA 1
ATOM 1431 C C . GLU A 1 181 ? 49.986 53.781 -15.128 1.00 37.62 181 GLU A C 1
ATOM 1433 O O . GLU A 1 181 ? 50.692 52.918 -15.645 1.00 37.62 181 GLU A O 1
ATOM 1438 N N . LYS A 1 182 ? 49.782 54.994 -15.659 1.00 35.84 182 LYS A N 1
ATOM 1439 C CA . LYS A 1 182 ? 50.461 55.683 -16.764 1.00 35.84 182 LYS A CA 1
ATOM 1440 C C . LYS A 1 182 ? 51.911 55.248 -17.033 1.00 35.84 182 LYS A C 1
ATOM 1442 O O . LYS A 1 182 ? 52.765 55.371 -16.159 1.00 35.84 182 LYS A O 1
ATOM 1447 N N . LYS A 1 183 ? 52.221 55.035 -18.318 1.00 32.78 183 LYS A N 1
ATOM 1448 C CA . LYS A 1 183 ? 53.438 55.565 -18.957 1.00 32.78 183 LYS A CA 1
ATOM 1449 C C . LYS A 1 183 ? 53.165 55.982 -20.405 1.00 32.78 183 LYS A C 1
ATOM 1451 O O . LYS A 1 183 ? 52.260 55.481 -21.057 1.00 32.78 183 LYS A O 1
ATOM 1456 N N . GLU A 1 184 ? 53.909 57.003 -20.796 1.00 34.88 184 GLU A N 1
ATOM 1457 C CA . GLU A 1 184 ? 53.704 57.967 -21.877 1.00 34.88 184 GLU A CA 1
ATOM 1458 C C . GLU A 1 184 ? 53.820 57.385 -23.294 1.00 34.88 184 GLU A C 1
ATOM 1460 O O . GLU A 1 184 ? 54.554 56.424 -23.508 1.00 34.88 184 GLU A O 1
ATOM 1465 N N . GLY A 1 185 ? 53.186 58.038 -24.283 1.00 31.50 185 GLY A N 1
ATOM 1466 C CA . GLY A 1 185 ? 53.535 57.794 -25.687 1.00 31.50 185 GLY A CA 1
ATOM 1467 C C . GLY A 1 185 ? 52.555 58.245 -26.778 1.00 31.50 185 GLY A C 1
ATOM 1468 O O . GLY A 1 185 ? 51.973 57.399 -27.431 1.00 31.50 185 GLY A O 1
ATOM 1469 N N . VAL A 1 186 ? 52.452 59.561 -27.003 1.00 34.16 186 VAL A N 1
ATOM 1470 C CA . VAL A 1 186 ? 52.416 60.247 -28.323 1.00 34.16 186 VAL A CA 1
ATOM 1471 C C . VAL A 1 186 ? 51.356 59.876 -29.395 1.00 34.16 186 VAL A C 1
ATOM 1473 O O . VAL A 1 186 ? 51.475 58.872 -30.082 1.00 34.16 186 VAL A O 1
ATOM 1476 N N . GLY A 1 187 ? 50.484 60.865 -29.681 1.00 32.59 187 GLY A N 1
ATOM 1477 C CA . GLY A 1 187 ? 49.978 61.252 -31.021 1.00 32.59 187 GLY A CA 1
ATOM 1478 C C . GLY A 1 187 ? 48.788 60.453 -31.584 1.00 32.59 187 GLY A C 1
ATOM 1479 O O . GLY A 1 187 ? 48.803 59.238 -31.578 1.00 32.59 187 GLY A O 1
ATOM 1480 N N . GLY A 1 188 ? 47.722 61.030 -32.142 1.00 33.28 188 GLY A N 1
ATOM 1481 C CA . GLY A 1 188 ? 47.346 62.414 -32.399 1.00 33.28 188 GLY A CA 1
ATOM 1482 C C . GLY A 1 188 ? 46.028 62.469 -33.198 1.00 33.28 188 GLY A C 1
ATOM 1483 O O . GLY A 1 188 ? 45.726 61.540 -33.933 1.00 33.28 188 GLY A O 1
ATOM 1484 N N . LYS A 1 189 ? 45.335 63.607 -33.050 1.00 36.44 189 LYS A N 1
ATOM 1485 C CA . LYS A 1 189 ? 44.457 64.317 -34.003 1.00 36.44 189 LYS A CA 1
ATOM 1486 C C . LYS A 1 189 ? 43.092 63.765 -34.478 1.00 36.44 189 LYS A C 1
ATOM 1488 O O . LYS A 1 189 ? 42.989 62.673 -35.015 1.00 36.44 189 LYS A O 1
ATOM 1493 N N . ASP A 1 190 ? 42.149 64.720 -34.403 1.00 36.09 190 ASP A N 1
ATOM 1494 C CA . ASP A 1 190 ? 40.992 65.012 -35.272 1.00 36.09 190 ASP A CA 1
ATOM 1495 C C . ASP A 1 190 ? 39.758 64.088 -35.132 1.00 36.09 190 ASP A C 1
ATOM 1497 O O . ASP A 1 190 ? 39.881 62.877 -35.050 1.00 36.09 190 ASP A O 1
ATOM 1501 N N . GLU A 1 191 ? 38.500 64.542 -35.070 1.00 35.72 191 GLU A N 1
ATOM 1502 C CA . GLU A 1 191 ? 37.873 65.858 -35.239 1.00 35.72 191 GLU A CA 1
ATOM 1503 C C . GLU A 1 191 ? 36.403 65.779 -34.751 1.00 35.72 191 GLU A C 1
ATOM 1505 O O . GLU A 1 191 ? 35.751 64.752 -34.915 1.00 35.72 191 GLU A O 1
ATOM 1510 N N . GLY A 1 192 ? 35.859 66.897 -34.250 1.00 33.03 192 GLY A N 1
ATOM 1511 C CA . GLY A 1 192 ? 34.499 67.335 -34.602 1.00 33.03 192 GLY A CA 1
ATOM 1512 C C . GLY A 1 192 ? 33.297 66.910 -33.741 1.00 33.03 192 GLY A C 1
ATOM 1513 O O . GLY A 1 192 ? 32.854 65.769 -33.781 1.00 33.03 192 GLY A O 1
ATOM 1514 N N . GLY A 1 193 ? 32.645 67.904 -33.116 1.00 33.56 193 GLY A N 1
ATOM 1515 C CA . GLY A 1 193 ? 31.190 67.879 -32.892 1.00 33.56 193 GLY A CA 1
ATOM 1516 C C . GLY A 1 193 ? 30.712 68.334 -31.512 1.00 33.56 193 GLY A C 1
ATOM 1517 O O . GLY A 1 193 ? 30.449 67.510 -30.646 1.00 33.56 193 GLY A O 1
ATOM 1518 N N . GLY A 1 194 ? 30.575 69.650 -31.325 1.00 32.91 194 GLY A N 1
ATOM 1519 C CA . GLY A 1 194 ? 29.926 70.272 -30.164 1.00 32.91 194 GLY A CA 1
ATOM 1520 C C . GLY A 1 194 ? 28.380 70.175 -30.156 1.00 32.91 194 GLY A C 1
ATOM 1521 O O . GLY A 1 194 ? 27.805 69.485 -30.993 1.00 32.91 194 GLY A O 1
ATOM 1522 N N . PRO A 1 195 ? 27.695 70.871 -29.224 1.00 55.16 195 PRO A N 1
ATOM 1523 C CA . PRO A 1 195 ? 26.744 70.287 -28.265 1.00 55.16 195 PRO A CA 1
ATOM 1524 C C . PRO A 1 195 ? 25.271 70.695 -28.522 1.00 55.16 195 PRO A C 1
ATOM 1526 O O . PRO A 1 195 ? 24.976 71.356 -29.518 1.00 55.16 195 PRO A O 1
ATOM 1529 N N . PRO A 1 196 ? 24.324 70.345 -27.625 1.00 49.91 196 PRO A N 1
ATOM 1530 C CA . PRO A 1 196 ? 23.967 71.362 -26.632 1.00 49.91 196 PRO A CA 1
ATOM 1531 C C . PRO A 1 196 ? 23.717 70.836 -25.210 1.00 49.91 196 PRO A C 1
ATOM 1533 O O . PRO A 1 196 ? 23.247 69.723 -24.976 1.00 49.91 196 PRO A O 1
ATOM 1536 N N . GLU A 1 197 ? 24.023 71.724 -24.272 1.00 46.12 197 GLU A N 1
ATOM 1537 C CA . GLU A 1 197 ? 23.819 71.640 -22.831 1.00 46.12 197 GLU A CA 1
ATOM 1538 C C . GLU A 1 197 ? 22.362 71.313 -22.456 1.00 46.12 197 GLU A C 1
ATOM 1540 O O . GLU A 1 197 ? 21.413 71.959 -22.908 1.00 46.12 197 GLU A O 1
ATOM 1545 N N . ARG A 1 198 ? 22.193 70.338 -21.556 1.00 41.44 198 ARG A N 1
ATOM 1546 C CA . ARG A 1 198 ? 21.017 70.210 -20.685 1.00 41.44 198 ARG A CA 1
ATOM 1547 C C . ARG A 1 198 ? 21.451 70.428 -19.229 1.00 41.44 198 ARG A C 1
ATOM 1549 O O . ARG A 1 198 ? 22.613 70.174 -18.914 1.00 41.44 198 ARG A O 1
ATOM 1556 N N . PRO A 1 199 ? 20.556 70.938 -18.365 1.00 48.41 199 PRO A N 1
ATOM 1557 C CA . PRO A 1 199 ? 20.892 71.399 -17.017 1.00 48.41 199 PRO A CA 1
ATOM 1558 C C . PRO A 1 199 ? 21.365 70.237 -16.131 1.00 48.41 199 PRO A C 1
ATOM 1560 O O . PRO A 1 199 ? 21.063 69.088 -16.455 1.00 48.41 199 PRO A O 1
ATOM 1563 N N . PRO A 1 200 ? 22.064 70.506 -15.013 1.00 45.38 200 PRO A N 1
ATOM 1564 C CA . PRO A 1 200 ? 22.530 69.457 -14.118 1.00 45.38 200 PRO A CA 1
ATOM 1565 C C . PRO A 1 200 ? 21.328 68.688 -13.563 1.00 45.38 200 PRO A C 1
ATOM 1567 O O . PRO A 1 200 ? 20.547 69.225 -12.774 1.00 45.38 200 PRO A O 1
ATOM 1570 N N . ASP A 1 201 ? 21.188 67.430 -13.981 1.00 41.19 201 ASP A N 1
ATOM 1571 C CA . ASP A 1 201 ? 20.383 66.465 -13.249 1.00 41.19 201 ASP A CA 1
ATOM 1572 C C . ASP A 1 201 ? 20.940 66.421 -11.822 1.00 41.19 201 ASP A C 1
ATOM 1574 O O . ASP A 1 201 ? 22.146 66.263 -11.606 1.00 41.19 201 ASP A O 1
ATOM 1578 N N . GLY A 1 202 ? 20.060 66.640 -10.843 1.00 46.75 202 GLY A N 1
ATOM 1579 C CA . GLY A 1 202 ? 20.395 66.482 -9.433 1.00 46.75 202 GLY A CA 1
ATOM 1580 C C . GLY A 1 202 ? 21.007 65.100 -9.164 1.00 46.75 202 GLY A C 1
ATOM 1581 O O . GLY A 1 202 ? 20.893 64.207 -10.007 1.00 46.75 202 GLY A O 1
ATOM 1582 N N . PRO A 1 203 ? 21.652 64.901 -7.997 1.00 50.84 203 PRO A N 1
ATOM 1583 C CA . PRO A 1 203 ? 22.257 63.616 -7.655 1.00 50.84 203 PRO A CA 1
ATOM 1584 C C . PRO A 1 203 ? 21.254 62.492 -7.951 1.00 50.84 203 PRO A C 1
ATOM 1586 O O . PRO A 1 203 ? 20.070 62.671 -7.635 1.00 50.84 203 PRO A O 1
ATOM 1589 N N . PRO A 1 204 ? 21.681 61.388 -8.600 1.00 45.75 204 PRO A N 1
ATOM 1590 C CA . PRO A 1 204 ? 20.769 60.335 -9.002 1.00 45.75 204 PRO A CA 1
ATOM 1591 C C . PRO A 1 204 ? 19.953 59.945 -7.779 1.00 45.75 204 PRO A C 1
ATOM 1593 O O . PRO A 1 204 ? 20.513 59.527 -6.766 1.00 45.75 204 PRO A O 1
ATOM 1596 N N . LYS A 1 205 ? 18.632 60.128 -7.843 1.00 46.72 205 LYS A N 1
ATOM 1597 C CA . LYS A 1 205 ? 17.752 59.469 -6.887 1.00 46.72 205 LYS A CA 1
ATOM 1598 C C . LYS A 1 205 ? 18.017 57.983 -7.087 1.00 46.72 205 LYS A C 1
ATOM 1600 O O . LYS A 1 205 ? 17.625 57.452 -8.127 1.00 46.72 205 LYS A O 1
ATOM 1605 N N . GLU A 1 206 ? 18.734 57.353 -6.154 1.00 46.94 206 GLU A N 1
ATOM 1606 C CA . GLU A 1 206 ? 18.765 55.898 -6.032 1.00 46.94 206 GLU A CA 1
ATOM 1607 C C . GLU A 1 206 ? 17.306 55.451 -6.101 1.00 46.94 206 GLU A C 1
ATOM 1609 O O . GLU A 1 206 ? 16.512 55.742 -5.206 1.00 46.94 206 GLU A O 1
ATOM 1614 N N . LYS A 1 207 ? 16.907 54.837 -7.218 1.00 54.75 207 LYS A N 1
ATOM 1615 C CA . LYS A 1 207 ? 15.660 54.088 -7.237 1.00 54.75 207 LYS A CA 1
ATOM 1616 C C . LYS A 1 207 ? 15.870 52.976 -6.219 1.00 54.75 207 LYS A C 1
ATOM 1618 O O . LYS A 1 207 ? 16.854 52.248 -6.314 1.00 54.75 207 LYS A O 1
ATOM 1623 N N . ASP A 1 208 ? 15.003 52.912 -5.214 1.00 58.34 208 ASP A N 1
ATOM 1624 C CA . ASP A 1 208 ? 14.990 51.834 -4.231 1.00 58.34 208 ASP A CA 1
ATOM 1625 C C . ASP A 1 208 ? 14.770 50.500 -4.968 1.00 58.34 208 ASP A C 1
ATOM 1627 O O . ASP A 1 208 ? 13.641 50.057 -5.166 1.00 58.34 208 ASP A O 1
ATOM 1631 N N . ASP A 1 209 ? 15.862 49.858 -5.392 1.00 77.56 209 ASP A N 1
ATOM 1632 C CA . ASP A 1 209 ? 15.891 48.539 -6.036 1.00 77.56 209 ASP A CA 1
ATOM 1633 C C . ASP A 1 209 ? 15.657 47.425 -4.994 1.00 77.56 209 ASP A C 1
ATOM 1635 O O . ASP A 1 209 ? 16.442 46.475 -4.852 1.00 77.56 209 ASP A O 1
ATOM 1639 N N . LEU A 1 210 ? 14.599 47.564 -4.193 1.00 90.94 210 LEU A N 1
ATOM 1640 C CA . LEU A 1 210 ? 14.112 46.517 -3.306 1.00 90.94 210 LEU A CA 1
ATOM 1641 C C . LEU A 1 210 ? 12.969 45.766 -3.998 1.00 90.94 210 LEU A C 1
ATOM 1643 O O . LEU A 1 210 ? 11.991 46.402 -4.388 1.00 90.94 210 LEU A O 1
ATOM 1647 N N . PRO A 1 211 ? 13.047 44.428 -4.122 1.00 90.56 211 PRO A N 1
ATOM 1648 C CA . PRO A 1 211 ? 11.972 43.620 -4.694 1.00 90.56 211 PRO A CA 1
ATOM 1649 C C . PRO A 1 211 ? 10.625 43.881 -4.010 1.00 90.56 211 PRO A C 1
ATOM 1651 O O . PRO A 1 211 ? 10.592 44.158 -2.814 1.00 90.56 211 PRO A O 1
ATOM 1654 N N . ASP A 1 212 ? 9.524 43.789 -4.754 1.00 90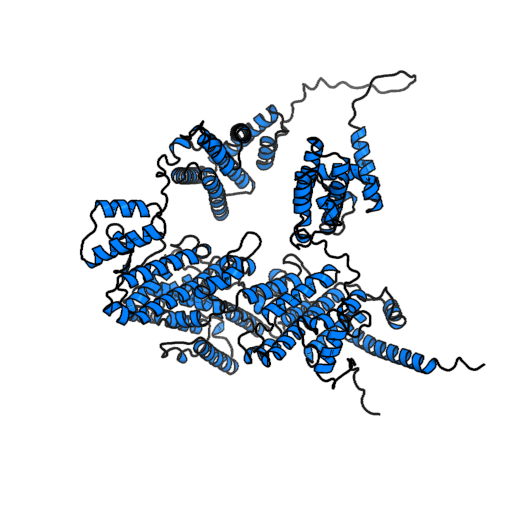.06 212 ASP A N 1
ATOM 1655 C CA . ASP A 1 212 ? 8.154 43.802 -4.200 1.00 90.06 212 ASP A CA 1
ATOM 1656 C C . ASP A 1 212 ? 7.680 42.405 -3.760 1.00 90.06 212 ASP A C 1
ATOM 1658 O O . ASP A 1 212 ? 6.606 42.267 -3.200 1.00 90.06 212 ASP A O 1
ATOM 1662 N N . ASP A 1 213 ? 8.494 41.376 -4.003 1.00 91.25 213 ASP A N 1
ATOM 1663 C CA . ASP A 1 213 ? 8.214 39.977 -3.672 1.00 91.25 213 ASP A CA 1
ATOM 1664 C C . ASP A 1 213 ? 8.787 39.631 -2.292 1.00 91.25 213 ASP A C 1
ATOM 1666 O O . ASP A 1 213 ? 9.996 39.799 -2.053 1.00 91.25 213 ASP A O 1
ATOM 1670 N N . PHE A 1 214 ? 7.939 39.115 -1.397 1.00 92.44 214 PHE A N 1
ATOM 1671 C CA . PHE A 1 214 ? 8.334 38.816 -0.018 1.00 92.44 214 PHE A CA 1
ATOM 1672 C C . PHE A 1 214 ? 9.506 37.828 0.067 1.00 92.44 214 PHE A C 1
ATOM 1674 O O . PHE A 1 214 ? 10.435 38.021 0.852 1.00 92.44 214 PHE A O 1
ATOM 1681 N N . LEU A 1 215 ? 9.511 36.769 -0.750 1.00 88.31 215 LEU A N 1
ATOM 1682 C CA . LEU A 1 215 ? 10.550 35.734 -0.701 1.00 88.31 215 LEU A CA 1
ATOM 1683 C C . LEU A 1 215 ? 11.911 36.284 -1.138 1.00 88.31 215 LEU A C 1
ATOM 1685 O O . LEU A 1 215 ? 12.946 35.919 -0.571 1.00 88.31 215 LEU A O 1
ATOM 1689 N N . LYS A 1 216 ? 11.934 37.176 -2.131 1.00 91.69 216 LYS A N 1
ATOM 1690 C CA . LYS A 1 216 ? 13.153 37.874 -2.564 1.00 91.69 216 LYS A CA 1
ATOM 1691 C C . LYS A 1 216 ? 13.632 38.874 -1.514 1.00 91.69 216 LYS A C 1
ATOM 1693 O O . LYS A 1 216 ? 14.840 38.946 -1.285 1.00 91.69 216 LYS A O 1
ATOM 1698 N N . LEU A 1 217 ? 12.723 39.597 -0.857 1.00 92.19 217 LEU A N 1
ATOM 1699 C CA . LEU A 1 217 ? 13.062 40.469 0.273 1.00 92.19 217 LEU A CA 1
ATOM 1700 C C . LEU A 1 217 ? 13.658 39.671 1.431 1.00 92.19 217 LEU A C 1
ATOM 1702 O O . LEU A 1 217 ? 14.734 40.012 1.913 1.00 92.19 217 LEU A O 1
ATOM 1706 N N . ASN A 1 218 ? 13.035 38.557 1.812 1.00 91.12 218 ASN A N 1
ATOM 1707 C CA . ASN A 1 218 ? 13.520 37.718 2.903 1.00 91.12 218 ASN A CA 1
ATOM 1708 C C . ASN A 1 218 ? 14.916 37.141 2.601 1.00 91.12 218 ASN A C 1
ATOM 1710 O O . ASN A 1 218 ? 15.794 37.153 3.457 1.00 91.12 218 ASN A O 1
ATOM 1714 N N . LYS A 1 219 ? 15.189 36.738 1.352 1.00 91.44 219 LYS A N 1
ATOM 1715 C CA . LYS A 1 219 ? 16.545 36.330 0.929 1.00 91.44 219 LYS A CA 1
ATOM 1716 C C . LYS A 1 219 ? 17.580 37.450 1.068 1.00 91.44 219 LYS A C 1
ATOM 1718 O O . LYS A 1 219 ? 18.718 37.174 1.444 1.00 91.44 219 LYS A O 1
ATOM 1723 N N . LEU A 1 220 ? 17.209 38.698 0.769 1.00 91.69 220 LEU A N 1
ATOM 1724 C CA . LEU A 1 220 ? 18.092 39.852 0.973 1.00 91.69 220 LEU A CA 1
ATOM 1725 C C . LEU A 1 220 ? 18.352 40.104 2.461 1.00 91.69 220 LEU A C 1
ATOM 1727 O O . LEU A 1 220 ? 19.489 40.408 2.819 1.00 91.69 220 LEU A O 1
ATOM 1731 N N . ILE A 1 221 ? 17.331 39.945 3.308 1.00 91.88 221 ILE A N 1
ATOM 1732 C CA . ILE A 1 221 ? 17.424 40.123 4.764 1.00 91.88 221 ILE A CA 1
ATOM 1733 C C . ILE A 1 221 ? 18.368 39.087 5.389 1.00 91.88 221 ILE A C 1
ATOM 1735 O O . ILE A 1 221 ? 19.224 39.439 6.199 1.00 91.88 221 ILE A O 1
ATOM 1739 N N . LEU A 1 222 ? 18.258 37.827 4.963 1.00 88.25 222 LEU A N 1
ATOM 1740 C CA . LEU A 1 222 ? 19.047 36.708 5.490 1.00 88.25 222 LEU A CA 1
ATOM 1741 C C . LEU A 1 222 ? 20.497 36.668 4.986 1.00 88.25 222 LEU A C 1
ATOM 1743 O O . LEU A 1 222 ? 21.346 36.028 5.598 1.00 88.25 222 LEU A O 1
ATOM 1747 N N . SER A 1 223 ? 20.798 37.328 3.868 1.00 89.56 223 SER A N 1
ATOM 1748 C CA . SER A 1 223 ? 22.130 37.302 3.265 1.00 89.56 223 SER A CA 1
ATOM 1749 C C . SER A 1 223 ? 23.117 38.206 4.014 1.00 89.56 223 SER A C 1
ATOM 1751 O O . SER A 1 223 ? 22.993 39.433 4.001 1.00 89.56 223 SER A O 1
ATOM 1753 N N . ASP A 1 224 ? 24.187 37.612 4.551 1.00 85.88 224 ASP A N 1
ATOM 1754 C CA . ASP A 1 224 ? 25.308 38.350 5.160 1.00 85.88 224 ASP A CA 1
ATOM 1755 C C . ASP A 1 224 ? 26.054 39.250 4.164 1.00 85.88 224 ASP A C 1
ATOM 1757 O O . ASP A 1 224 ? 26.715 40.208 4.557 1.00 85.88 224 ASP A O 1
ATOM 1761 N N . LYS A 1 225 ? 25.914 38.986 2.858 1.00 89.75 225 LYS A N 1
ATOM 1762 C CA . LYS A 1 225 ? 26.498 39.807 1.785 1.00 89.75 225 LYS A CA 1
ATOM 1763 C C . LYS A 1 225 ? 25.711 41.094 1.519 1.00 89.75 225 LYS A C 1
ATOM 1765 O O . LYS A 1 225 ? 26.173 41.939 0.756 1.00 89.75 225 LYS A O 1
ATOM 1770 N N . THR A 1 226 ? 24.512 41.236 2.088 1.00 88.94 226 THR A N 1
ATOM 1771 C CA . THR A 1 226 ? 23.676 42.428 1.908 1.00 88.94 226 THR A CA 1
ATOM 1772 C C . THR A 1 226 ? 24.192 43.553 2.810 1.00 88.94 226 THR A C 1
ATOM 1774 O O . THR A 1 226 ? 24.267 43.330 4.021 1.00 88.94 226 THR A O 1
ATOM 1777 N N . PRO A 1 227 ? 24.510 44.750 2.274 1.00 92.06 227 PRO A N 1
ATOM 1778 C CA . PRO A 1 227 ? 24.909 45.902 3.085 1.00 92.06 227 PRO A CA 1
ATOM 1779 C C . PRO A 1 227 ? 23.854 46.255 4.141 1.00 92.06 227 PRO A C 1
ATOM 1781 O O . PRO A 1 227 ? 22.659 46.180 3.848 1.00 92.06 227 PRO A O 1
ATOM 1784 N N . GLU A 1 228 ? 24.285 46.676 5.334 1.00 89.31 228 GLU A N 1
ATOM 1785 C CA . GLU A 1 228 ? 23.400 46.921 6.486 1.00 89.31 228 GLU A CA 1
ATOM 1786 C C . GLU A 1 228 ? 22.259 47.896 6.158 1.00 89.31 228 GLU A C 1
ATOM 1788 O O . GLU A 1 228 ? 21.095 47.599 6.413 1.00 89.31 228 GLU A O 1
ATOM 1793 N N . ASP A 1 229 ? 22.564 49.000 5.471 1.00 90.75 229 ASP A N 1
ATOM 1794 C CA . ASP A 1 229 ? 21.569 50.006 5.077 1.00 90.75 229 ASP A CA 1
ATOM 1795 C C . ASP A 1 229 ? 20.516 49.451 4.107 1.00 90.75 229 ASP A C 1
ATOM 1797 O O . ASP A 1 229 ? 19.339 49.816 4.155 1.00 90.75 229 ASP A O 1
ATOM 1801 N N . LYS A 1 230 ? 20.920 48.545 3.209 1.00 92.12 230 LYS A N 1
ATOM 1802 C CA . LYS A 1 230 ? 19.997 47.877 2.281 1.00 92.12 230 LYS A CA 1
ATOM 1803 C C . LYS A 1 230 ? 19.162 46.824 3.008 1.00 92.12 230 LYS A C 1
ATOM 1805 O O . LYS A 1 230 ? 17.981 46.676 2.704 1.00 92.12 230 LYS A O 1
ATOM 1810 N N . ARG A 1 231 ? 19.757 46.121 3.975 1.00 93.62 231 ARG A N 1
ATOM 1811 C CA . ARG A 1 231 ? 19.070 45.138 4.818 1.00 93.62 231 ARG A CA 1
ATOM 1812 C C . ARG A 1 231 ? 17.997 45.804 5.671 1.00 93.62 231 ARG A C 1
ATOM 1814 O O . ARG A 1 231 ? 16.860 45.347 5.659 1.00 93.62 231 ARG A O 1
ATOM 1821 N N . LYS A 1 232 ? 18.328 46.922 6.320 1.00 93.19 232 LYS A N 1
ATOM 1822 C CA . LYS A 1 232 ? 17.394 47.700 7.139 1.00 93.19 232 LYS A CA 1
ATOM 1823 C C . LYS A 1 232 ? 16.190 48.179 6.328 1.00 93.19 232 LYS A C 1
ATOM 1825 O O . LYS A 1 232 ? 15.057 47.929 6.722 1.00 93.19 232 LYS A O 1
ATOM 1830 N N . ARG A 1 233 ? 16.420 48.753 5.139 1.00 92.94 233 ARG A N 1
ATOM 1831 C CA . ARG A 1 233 ? 15.331 49.128 4.217 1.00 92.94 233 ARG A CA 1
ATOM 1832 C C . ARG A 1 233 ? 14.486 47.920 3.776 1.00 92.94 233 ARG A C 1
ATOM 1834 O O . ARG A 1 233 ? 13.269 48.034 3.652 1.00 92.94 233 ARG A O 1
ATOM 1841 N N . ALA A 1 234 ? 15.103 46.755 3.552 1.00 93.31 234 ALA A N 1
ATOM 1842 C CA . ALA A 1 234 ? 14.382 45.527 3.206 1.00 93.31 234 ALA A CA 1
ATOM 1843 C C . ALA A 1 234 ? 13.512 45.007 4.364 1.00 93.31 234 ALA A C 1
ATOM 1845 O O . ALA A 1 234 ? 12.387 44.577 4.117 1.00 93.31 234 ALA A O 1
ATOM 1846 N N . MET A 1 235 ? 13.999 45.084 5.608 1.00 93.88 235 MET A N 1
ATOM 1847 C CA . MET A 1 235 ? 13.232 44.741 6.813 1.00 93.88 235 MET A CA 1
ATOM 1848 C C . MET A 1 235 ? 12.038 45.678 6.996 1.00 93.88 235 MET A C 1
ATOM 1850 O O . MET A 1 235 ? 10.920 45.199 7.127 1.00 93.88 235 MET A O 1
ATOM 1854 N N . GLU A 1 236 ? 12.235 46.994 6.875 1.00 93.75 236 GLU A N 1
ATOM 1855 C CA . GLU A 1 236 ? 11.138 47.974 6.950 1.00 93.75 236 GLU A CA 1
ATOM 1856 C C . GLU A 1 236 ? 10.050 47.706 5.898 1.00 93.75 236 GLU A C 1
ATOM 1858 O O . GLU A 1 236 ? 8.857 47.854 6.167 1.00 93.75 236 GLU A O 1
ATOM 1863 N N . LYS A 1 237 ? 10.443 47.293 4.686 1.00 94.69 237 LYS A N 1
ATOM 1864 C CA . LYS A 1 237 ? 9.498 46.921 3.628 1.00 94.69 237 LYS A CA 1
ATOM 1865 C C . LYS A 1 237 ? 8.773 45.607 3.933 1.00 94.69 237 LYS A C 1
ATOM 1867 O O . LYS A 1 237 ? 7.562 45.538 3.755 1.00 94.69 237 LYS A O 1
ATOM 1872 N N . ARG A 1 238 ? 9.489 44.589 4.418 1.00 94.38 238 ARG A N 1
ATOM 1873 C CA . ARG A 1 238 ? 8.910 43.309 4.857 1.00 94.38 238 ARG A CA 1
ATOM 1874 C C . ARG A 1 238 ? 7.875 43.518 5.963 1.00 94.38 238 ARG A C 1
ATOM 1876 O O . ARG A 1 238 ? 6.791 42.948 5.894 1.00 94.38 238 ARG A O 1
ATOM 1883 N N . ASP A 1 239 ? 8.200 44.340 6.953 1.00 92.56 239 ASP A N 1
ATOM 1884 C CA . ASP A 1 239 ? 7.335 44.583 8.107 1.00 92.56 239 ASP A CA 1
ATOM 1885 C C . ASP A 1 239 ? 6.051 45.303 7.676 1.00 92.56 239 ASP A C 1
ATOM 1887 O O . ASP A 1 239 ? 4.966 44.919 8.103 1.00 92.56 239 ASP A O 1
ATOM 1891 N N . LYS A 1 240 ? 6.135 46.240 6.717 1.00 93.19 240 LYS A N 1
ATOM 1892 C CA . LYS A 1 240 ? 4.948 46.836 6.075 1.00 93.19 240 LYS A CA 1
ATOM 1893 C C . LYS A 1 240 ? 4.077 45.805 5.356 1.00 93.19 240 LYS A C 1
ATOM 1895 O O . LYS A 1 240 ? 2.863 45.840 5.517 1.00 93.19 240 LYS A O 1
ATOM 1900 N N . MET A 1 241 ? 4.674 44.873 4.605 1.00 93.50 241 MET A N 1
ATOM 1901 C CA . MET A 1 241 ? 3.913 43.794 3.954 1.00 93.50 241 MET A CA 1
ATOM 1902 C C . MET A 1 241 ? 3.204 42.916 4.992 1.00 93.50 241 MET A C 1
ATOM 1904 O O . MET A 1 241 ? 2.048 42.543 4.806 1.00 93.50 241 MET A O 1
ATOM 1908 N N . TRP A 1 242 ? 3.873 42.602 6.106 1.00 92.75 242 TRP A N 1
ATOM 1909 C CA . TRP A 1 242 ? 3.264 41.858 7.207 1.00 92.75 242 TRP A CA 1
ATOM 1910 C C . TRP A 1 242 ? 2.119 42.639 7.872 1.00 92.75 242 TRP A C 1
ATOM 1912 O O . TRP A 1 242 ? 1.046 42.085 8.110 1.00 92.75 242 TRP A O 1
ATOM 1922 N N . GLU A 1 243 ? 2.287 43.939 8.117 1.00 91.19 243 GLU A N 1
ATOM 1923 C CA . GLU A 1 243 ? 1.219 44.806 8.629 1.00 91.19 243 GLU A CA 1
ATOM 1924 C C . GLU A 1 243 ? 0.002 44.865 7.696 1.00 91.19 243 GLU A C 1
ATOM 1926 O O . GLU A 1 243 ? -1.133 44.857 8.167 1.00 91.19 243 GLU A O 1
ATOM 1931 N N . GLU A 1 244 ? 0.208 44.926 6.382 1.00 91.62 244 GLU A N 1
ATOM 1932 C CA . GLU A 1 244 ? -0.877 44.866 5.394 1.00 91.62 244 GLU A CA 1
ATOM 1933 C C . GLU A 1 244 ? -1.586 43.506 5.440 1.00 91.62 244 GLU A C 1
ATOM 1935 O O . GLU A 1 244 ? -2.803 43.452 5.612 1.00 91.62 244 GLU A O 1
ATOM 1940 N N . PHE A 1 245 ? -0.828 42.405 5.434 1.00 89.44 245 PHE A N 1
ATOM 1941 C CA . PHE A 1 245 ? -1.384 41.053 5.540 1.00 89.44 245 PHE A CA 1
ATOM 1942 C C . PHE A 1 245 ? -2.214 40.848 6.816 1.00 89.44 245 PHE A C 1
ATOM 1944 O O . PHE A 1 245 ? -3.302 40.271 6.763 1.00 89.44 245 PHE A O 1
ATOM 1951 N N . THR A 1 246 ? -1.729 41.331 7.964 1.00 89.06 246 THR A N 1
ATOM 1952 C CA . THR A 1 246 ? -2.449 41.228 9.245 1.00 89.06 246 THR A CA 1
ATOM 1953 C C . THR A 1 246 ? -3.716 42.082 9.291 1.00 89.06 246 THR A C 1
ATOM 1955 O O . THR A 1 246 ? -4.704 41.651 9.889 1.00 89.06 246 THR A O 1
ATOM 1958 N N . LYS A 1 247 ? -3.730 43.252 8.636 1.00 90.62 247 LYS A N 1
ATOM 1959 C CA . LYS A 1 247 ? -4.937 44.087 8.485 1.00 90.62 247 LYS A CA 1
ATOM 1960 C C . LYS A 1 247 ? -5.996 43.408 7.624 1.00 90.62 247 LYS A C 1
ATOM 1962 O O . LYS A 1 247 ? -7.177 43.495 7.956 1.00 90.62 247 LYS A O 1
ATOM 1967 N N . ASP A 1 248 ? -5.571 42.715 6.575 1.00 88.38 248 ASP A N 1
ATOM 1968 C CA . ASP A 1 248 ? -6.472 42.000 5.672 1.00 88.38 248 ASP A CA 1
ATOM 1969 C C . ASP A 1 248 ? -6.982 40.680 6.281 1.00 88.38 248 ASP A C 1
ATOM 1971 O O . ASP A 1 248 ? -8.076 40.227 5.946 1.00 88.38 248 ASP A O 1
ATOM 1975 N N . ASN A 1 249 ? -6.230 40.078 7.215 1.00 86.19 249 ASN A N 1
ATOM 1976 C CA . ASN A 1 249 ? -6.513 38.749 7.778 1.00 86.19 249 ASN A CA 1
ATOM 1977 C C . ASN A 1 249 ? -6.507 38.692 9.326 1.00 86.19 249 ASN A C 1
ATOM 1979 O O . ASN A 1 249 ? -5.878 37.802 9.909 1.00 86.19 249 ASN A O 1
ATOM 1983 N N . PRO A 1 250 ? -7.226 39.578 10.043 1.00 88.50 250 PRO A N 1
ATOM 1984 C CA . PRO A 1 250 ? -7.095 39.711 11.496 1.00 88.50 250 PRO A CA 1
ATOM 1985 C C . PRO A 1 250 ? -7.577 38.479 12.279 1.00 88.50 250 PRO A C 1
ATOM 1987 O O . PRO A 1 250 ? -7.012 38.158 13.322 1.00 88.50 250 PRO A O 1
ATOM 1990 N N . GLY A 1 251 ? -8.607 37.776 11.787 1.00 84.12 251 GLY A N 1
ATOM 1991 C CA . GLY A 1 251 ? -9.123 36.554 12.420 1.00 84.12 251 GLY A CA 1
ATOM 1992 C C . GLY A 1 251 ? -8.127 35.398 12.338 1.00 84.12 251 GLY A C 1
ATOM 1993 O O . GLY A 1 251 ? -7.758 34.833 13.360 1.00 84.12 251 GLY A O 1
ATOM 1994 N N . PHE A 1 252 ? -7.612 35.134 11.135 1.00 84.38 252 PHE A N 1
ATOM 1995 C CA . PHE A 1 252 ? -6.613 34.092 10.899 1.00 84.38 252 PHE A CA 1
ATOM 1996 C C . PHE A 1 252 ? -5.349 34.313 11.736 1.00 84.38 252 PHE A C 1
ATOM 1998 O O . PHE A 1 252 ? -4.886 33.405 12.420 1.00 84.38 252 PHE A O 1
ATOM 2005 N N . VAL A 1 253 ? -4.820 35.539 11.742 1.00 84.81 253 VAL A N 1
ATOM 2006 C CA . VAL A 1 253 ? -3.617 35.872 12.517 1.00 84.81 253 VAL A CA 1
ATOM 2007 C C . VAL A 1 253 ? -3.863 35.692 14.014 1.00 84.81 253 VAL A C 1
ATOM 2009 O O . VAL A 1 253 ? -3.000 35.164 14.707 1.00 84.81 253 VAL A O 1
ATOM 2012 N N . LYS A 1 254 ? -5.047 36.058 14.517 1.00 86.75 254 LYS A N 1
ATOM 2013 C CA . LYS A 1 254 ? -5.417 35.835 15.919 1.00 86.75 254 LYS A CA 1
ATOM 2014 C C . LYS A 1 254 ? -5.453 34.346 16.279 1.00 86.75 254 LYS A C 1
ATOM 2016 O O . LYS A 1 254 ? -4.944 33.983 17.339 1.00 86.75 254 LYS A O 1
ATOM 2021 N N . ASP A 1 255 ? -6.014 33.503 15.417 1.00 83.44 255 ASP A N 1
ATOM 2022 C CA . ASP A 1 255 ? -6.105 32.056 15.649 1.00 83.44 255 ASP A CA 1
ATOM 2023 C C . ASP A 1 255 ? -4.719 31.395 15.621 1.00 83.44 255 ASP A C 1
ATOM 2025 O O . ASP A 1 255 ? -4.391 30.597 16.505 1.00 83.44 255 ASP A O 1
ATOM 2029 N N . VAL A 1 256 ? -3.862 31.804 14.678 1.00 84.12 256 VAL A N 1
ATOM 2030 C CA . VAL A 1 256 ? -2.446 31.405 14.611 1.00 84.12 256 VAL A CA 1
ATOM 2031 C C . VAL A 1 256 ? -1.708 31.803 15.886 1.00 84.12 256 VAL A C 1
ATOM 2033 O O . VAL A 1 256 ? -1.062 30.957 16.504 1.00 84.12 256 VAL A O 1
ATOM 2036 N N . THR A 1 257 ? -1.840 33.059 16.324 1.00 85.94 257 THR A N 1
ATOM 2037 C CA . THR A 1 257 ? -1.233 33.549 17.568 1.00 85.94 257 THR A CA 1
ATOM 2038 C C . THR A 1 257 ? -1.713 32.732 18.764 1.00 85.94 257 THR A C 1
ATOM 2040 O O . THR A 1 257 ? -0.894 32.254 19.541 1.00 85.94 257 THR A O 1
ATOM 2043 N N . GLN A 1 258 ? -3.020 32.504 18.911 1.00 84.44 258 GLN A N 1
ATOM 2044 C CA . GLN A 1 258 ? -3.560 31.749 20.045 1.00 84.44 258 GLN A CA 1
ATOM 2045 C C . GLN A 1 258 ? -3.086 30.290 20.058 1.00 84.44 258 GLN A C 1
ATOM 2047 O O . GLN A 1 258 ? -2.769 29.748 21.119 1.00 84.44 258 GLN A O 1
ATOM 2052 N N . THR A 1 259 ? -3.011 29.663 18.888 1.00 83.69 259 THR A N 1
ATOM 2053 C CA . THR A 1 259 ? -2.509 28.294 18.727 1.00 83.69 259 THR A CA 1
ATOM 2054 C C . THR A 1 259 ? -1.029 28.213 19.085 1.00 83.69 259 THR A C 1
ATOM 2056 O O . THR A 1 259 ? -0.624 27.323 19.836 1.00 83.69 259 THR A O 1
ATOM 2059 N N . LEU A 1 260 ? -0.239 29.194 18.642 1.00 82.50 260 LEU A N 1
ATOM 2060 C CA . LEU A 1 260 ? 1.173 29.304 18.984 1.00 82.50 260 LEU A CA 1
ATOM 2061 C C . LEU A 1 260 ? 1.373 29.471 20.495 1.00 82.50 260 LEU A C 1
ATOM 2063 O O . LEU A 1 260 ? 2.185 28.765 21.086 1.00 82.50 260 LEU A O 1
ATOM 2067 N N . LEU A 1 261 ? 0.573 30.317 21.145 1.00 82.94 261 LEU A N 1
ATOM 2068 C CA . LEU A 1 261 ? 0.616 30.511 22.596 1.00 82.94 261 LEU A CA 1
ATOM 2069 C C . LEU A 1 261 ? 0.244 29.257 23.386 1.00 82.94 261 LEU A C 1
ATOM 2071 O O . LEU A 1 261 ? 0.904 28.945 24.375 1.00 82.94 261 LEU A O 1
ATOM 2075 N N . ASN A 1 262 ? -0.778 28.519 22.950 1.00 81.44 262 ASN A N 1
ATOM 2076 C CA . ASN A 1 262 ? -1.141 27.249 23.577 1.00 81.44 262 ASN A CA 1
ATOM 2077 C C . ASN A 1 262 ? 0.001 26.235 23.446 1.00 81.44 262 ASN A C 1
ATOM 2079 O O . ASN A 1 262 ? 0.388 25.614 24.430 1.00 81.44 262 ASN A O 1
ATOM 2083 N N . LYS A 1 263 ? 0.600 26.127 22.255 1.00 83.19 263 LYS A N 1
ATOM 2084 C CA . LYS A 1 263 ? 1.716 25.211 22.008 1.00 83.19 263 LYS A CA 1
ATOM 2085 C C . LYS A 1 263 ? 2.943 25.572 22.845 1.00 83.19 263 LYS A C 1
ATOM 2087 O O . LYS A 1 263 ? 3.530 24.683 23.452 1.00 83.19 263 LYS A O 1
ATOM 2092 N N . ILE A 1 264 ? 3.296 26.857 22.932 1.00 81.50 264 ILE A N 1
ATOM 2093 C CA . ILE A 1 264 ? 4.387 27.357 23.788 1.00 81.50 264 ILE A CA 1
ATOM 2094 C C . ILE A 1 264 ? 4.110 27.024 25.256 1.00 81.50 264 ILE A C 1
ATOM 2096 O O . ILE A 1 264 ? 5.007 26.542 25.946 1.00 81.50 264 ILE A O 1
ATOM 2100 N N . ARG A 1 265 ? 2.870 27.230 25.717 1.00 80.56 265 ARG A N 1
ATOM 2101 C CA . ARG A 1 265 ? 2.453 26.929 27.092 1.00 80.56 265 ARG A CA 1
ATOM 2102 C C . ARG A 1 265 ? 2.609 25.460 27.453 1.00 80.56 265 ARG A C 1
ATOM 2104 O O . ARG A 1 265 ? 3.037 25.138 28.560 1.00 80.56 265 ARG A O 1
ATOM 2111 N N . ASP A 1 266 ? 2.281 24.589 26.512 1.00 77.50 266 ASP A N 1
ATOM 2112 C CA . ASP A 1 266 ? 2.296 23.145 26.714 1.00 77.50 266 ASP A CA 1
ATOM 2113 C C . ASP A 1 266 ? 3.699 22.537 26.460 1.00 77.50 266 ASP A C 1
ATOM 2115 O O . ASP A 1 266 ? 3.906 21.342 26.670 1.00 77.50 266 ASP A O 1
ATOM 2119 N N . SER A 1 267 ? 4.677 23.352 26.041 1.00 78.44 267 SER A N 1
ATOM 2120 C CA . SER A 1 267 ? 6.060 22.942 25.761 1.00 78.44 267 SER A CA 1
ATOM 2121 C C . SER A 1 267 ? 7.007 23.203 26.939 1.00 78.44 267 SER A C 1
ATOM 2123 O O . SER A 1 267 ? 6.780 24.076 27.778 1.00 78.44 267 SER A O 1
ATOM 2125 N N . ASN A 1 268 ? 8.136 22.488 26.967 1.00 81.62 268 ASN A N 1
ATOM 2126 C CA . ASN A 1 268 ? 9.273 22.799 27.841 1.00 81.62 268 ASN A CA 1
ATOM 2127 C C . ASN A 1 268 ? 10.435 23.414 27.040 1.00 81.62 268 ASN A C 1
ATOM 2129 O O . ASN A 1 268 ? 10.467 23.332 25.813 1.00 81.62 268 ASN A O 1
ATOM 2133 N N . TRP A 1 269 ? 11.425 23.991 27.726 1.00 79.31 269 TRP A N 1
ATOM 2134 C CA . TRP A 1 269 ? 12.558 24.663 27.071 1.00 79.31 269 TRP A CA 1
ATOM 2135 C C . TRP A 1 269 ? 13.399 23.772 26.143 1.00 79.31 269 TRP A C 1
ATOM 2137 O O . TRP A 1 269 ? 14.079 24.302 25.270 1.00 79.31 269 TRP A O 1
ATOM 2147 N N . ASN A 1 270 ? 13.352 22.445 26.292 1.00 72.19 270 ASN A N 1
ATOM 2148 C CA . ASN A 1 270 ? 14.096 21.523 25.429 1.00 72.19 270 ASN A CA 1
ATOM 2149 C C . ASN A 1 270 ? 13.378 21.241 24.103 1.00 72.19 270 ASN A C 1
ATOM 2151 O O . ASN A 1 270 ? 14.039 20.884 23.132 1.00 72.19 270 ASN A O 1
ATOM 2155 N N . HIS A 1 271 ? 12.050 21.386 24.065 1.00 74.75 271 HIS A N 1
ATOM 2156 C CA . HIS A 1 271 ? 11.227 21.014 22.908 1.00 74.75 271 HIS A CA 1
ATOM 2157 C C . HIS A 1 271 ? 10.478 22.186 22.275 1.00 74.75 271 HIS A C 1
ATOM 2159 O O . HIS A 1 271 ? 10.102 22.089 21.113 1.00 74.75 271 HIS A O 1
ATOM 2165 N N . VAL A 1 272 ? 10.333 23.321 22.972 1.00 76.56 272 VAL A N 1
ATOM 2166 C CA . VAL A 1 272 ? 9.525 24.466 22.513 1.00 76.56 272 VAL A CA 1
ATOM 2167 C C . VAL A 1 272 ? 9.908 24.955 21.112 1.00 76.56 272 VAL A C 1
ATOM 2169 O O . VAL A 1 272 ? 9.037 25.308 20.326 1.00 76.56 272 VAL A O 1
ATOM 2172 N N . LYS A 1 273 ? 11.194 24.917 20.750 1.00 78.00 273 LYS A N 1
ATOM 2173 C CA . LYS A 1 273 ? 11.668 25.299 19.412 1.00 78.00 273 LYS A CA 1
ATOM 2174 C C . LYS A 1 273 ? 11.114 24.375 18.322 1.00 78.00 273 LYS A C 1
ATOM 2176 O O . LYS A 1 273 ? 10.591 24.855 17.316 1.00 78.00 273 LYS A O 1
ATOM 2181 N N . ASP A 1 274 ? 11.223 23.065 18.526 1.00 75.56 274 ASP A N 1
ATOM 2182 C CA . ASP A 1 274 ? 10.745 22.059 17.576 1.00 75.56 274 ASP A CA 1
ATOM 2183 C C . ASP A 1 274 ? 9.217 22.011 17.547 1.00 75.56 274 ASP A C 1
ATOM 2185 O O . ASP A 1 274 ? 8.618 21.913 16.479 1.00 75.56 274 ASP A O 1
ATOM 2189 N N . ASP A 1 275 ? 8.578 22.165 18.703 1.00 76.56 275 ASP A N 1
ATOM 2190 C CA . ASP A 1 275 ? 7.129 22.226 18.855 1.00 76.56 275 ASP A CA 1
ATOM 2191 C C . ASP A 1 275 ? 6.514 23.412 18.103 1.00 76.56 275 ASP A C 1
ATOM 2193 O O . ASP A 1 275 ? 5.525 23.241 17.385 1.00 76.56 275 ASP A O 1
ATOM 2197 N N . VAL A 1 276 ? 7.123 24.598 18.200 1.00 77.50 276 VAL A N 1
ATOM 2198 C CA . VAL A 1 276 ? 6.715 25.788 17.437 1.00 77.50 276 VAL A CA 1
ATOM 2199 C C . VAL A 1 276 ? 6.983 25.606 15.941 1.00 77.50 276 VAL A C 1
ATOM 2201 O O . VAL A 1 276 ? 6.152 25.975 15.108 1.00 77.50 276 VAL A O 1
ATOM 2204 N N . ARG A 1 277 ? 8.118 25.004 15.572 1.00 76.00 277 ARG A N 1
ATOM 2205 C CA . ARG A 1 277 ? 8.457 24.747 14.166 1.00 76.00 277 ARG A CA 1
ATOM 2206 C C . ARG A 1 277 ? 7.498 23.751 13.514 1.00 76.00 277 ARG A C 1
ATOM 2208 O O . ARG A 1 277 ? 7.111 23.955 12.366 1.00 76.00 277 ARG A O 1
ATOM 2215 N N . ASN A 1 278 ? 7.120 22.694 14.225 1.00 77.44 278 ASN A N 1
ATOM 2216 C CA . ASN A 1 278 ? 6.178 21.689 13.735 1.00 77.44 278 ASN A CA 1
ATOM 2217 C C . ASN A 1 278 ? 4.769 22.275 13.606 1.00 77.44 278 ASN A C 1
ATOM 2219 O O . ASN A 1 278 ? 4.103 22.031 12.605 1.00 77.44 278 ASN A O 1
ATOM 2223 N N . LEU A 1 279 ? 4.368 23.147 14.536 1.00 76.06 279 LEU A N 1
ATOM 2224 C CA . LEU A 1 279 ? 3.100 23.866 14.437 1.00 76.06 279 LEU A CA 1
ATOM 2225 C C . LEU A 1 279 ? 3.009 24.734 13.170 1.00 76.06 279 LEU A C 1
ATOM 2227 O O . LEU A 1 279 ? 1.936 24.850 12.586 1.00 76.06 279 LEU A O 1
ATOM 2231 N N . ALA A 1 280 ? 4.125 25.298 12.692 1.00 70.38 280 ALA A N 1
ATOM 2232 C CA . ALA A 1 280 ? 4.144 26.036 11.426 1.00 70.38 280 ALA A CA 1
ATOM 2233 C C . ALA A 1 280 ? 3.667 25.180 10.239 1.00 70.38 280 ALA A C 1
ATOM 2235 O O . ALA A 1 280 ? 2.984 25.687 9.351 1.00 70.38 280 ALA A O 1
ATOM 2236 N N . ILE A 1 281 ? 4.014 23.888 10.236 1.00 72.00 281 ILE A N 1
ATOM 2237 C CA . ILE A 1 281 ? 3.616 22.928 9.198 1.00 72.00 281 ILE A CA 1
ATOM 2238 C C . ILE A 1 281 ? 2.116 22.633 9.306 1.00 72.00 281 ILE A C 1
ATOM 2240 O O . ILE A 1 281 ? 1.424 22.574 8.289 1.00 72.00 281 ILE A O 1
ATOM 2244 N N . ASP A 1 282 ? 1.602 22.487 10.526 1.00 74.88 282 ASP A N 1
ATOM 2245 C CA . ASP A 1 282 ? 0.184 22.210 10.771 1.00 74.88 282 ASP A CA 1
ATOM 2246 C C . ASP A 1 282 ? -0.702 23.390 10.348 1.00 74.88 282 ASP A C 1
ATOM 2248 O O . ASP A 1 282 ? -1.661 23.208 9.595 1.00 74.88 282 ASP A O 1
ATOM 2252 N N . ILE A 1 283 ? -0.318 24.612 10.732 1.00 72.94 283 ILE A N 1
ATOM 2253 C CA . ILE A 1 283 ? -1.021 25.846 10.356 1.00 72.94 283 ILE A CA 1
ATOM 2254 C C . ILE A 1 283 ? -0.990 26.054 8.836 1.00 72.94 283 ILE A C 1
ATOM 2256 O O . ILE A 1 283 ? -1.985 26.469 8.241 1.00 72.94 283 ILE A O 1
ATOM 2260 N N . GLU A 1 284 ? 0.132 25.752 8.181 1.00 70.44 284 GLU A N 1
ATOM 2261 C CA . GLU A 1 284 ? 0.242 25.821 6.723 1.00 70.44 284 GLU A CA 1
ATOM 2262 C C . GLU A 1 284 ? -0.737 24.863 6.033 1.00 70.44 284 GLU A C 1
ATOM 2264 O O . GLU A 1 284 ? -1.429 25.247 5.084 1.00 70.44 284 GLU A O 1
ATOM 2269 N N . ASN A 1 285 ? -0.806 23.618 6.508 1.00 70.06 285 ASN A N 1
ATOM 2270 C CA . ASN A 1 285 ? -1.700 22.608 5.953 1.00 70.06 285 ASN A CA 1
ATOM 2271 C C . ASN A 1 285 ? -3.167 23.022 6.110 1.00 70.06 285 ASN A C 1
ATOM 2273 O O . ASN A 1 285 ? -3.944 22.913 5.158 1.00 70.06 285 ASN A O 1
ATOM 2277 N N . GLU A 1 286 ? -3.536 23.550 7.274 1.00 70.06 286 GLU A N 1
ATOM 2278 C CA . GLU A 1 286 ? -4.887 24.035 7.551 1.00 70.06 286 GLU A CA 1
ATOM 2279 C C . GLU A 1 286 ? -5.252 25.245 6.677 1.00 70.06 286 GLU A C 1
ATOM 2281 O O . GLU A 1 286 ? -6.293 25.259 6.017 1.00 70.06 286 GLU A O 1
ATOM 2286 N N . ALA A 1 287 ? -4.355 26.223 6.561 1.00 66.88 287 ALA A N 1
ATOM 2287 C CA . ALA A 1 287 ? -4.589 27.427 5.771 1.00 66.88 287 ALA A CA 1
ATOM 2288 C C . ALA A 1 287 ? -4.649 27.153 4.252 1.00 66.88 287 ALA A C 1
ATOM 2290 O O . ALA A 1 287 ? -5.399 27.822 3.531 1.00 66.88 287 ALA A O 1
ATOM 2291 N N . ARG A 1 288 ? -3.935 26.127 3.756 1.00 68.25 288 ARG A N 1
ATOM 2292 C CA . ARG A 1 288 ? -4.097 25.616 2.380 1.00 68.25 288 ARG A CA 1
ATOM 2293 C C . ARG A 1 288 ? -5.450 24.949 2.162 1.00 68.25 288 ARG A C 1
ATOM 2295 O O . ARG A 1 288 ? -6.053 25.168 1.113 1.00 68.25 288 ARG A O 1
ATOM 2302 N N . MET A 1 289 ? -5.945 24.167 3.124 1.00 65.50 289 MET A N 1
ATOM 2303 C CA . MET A 1 289 ? -7.273 23.545 3.019 1.00 65.50 289 MET A CA 1
ATOM 2304 C C . MET A 1 289 ? -8.398 24.581 2.979 1.00 65.50 289 MET A C 1
ATOM 2306 O O . MET A 1 289 ? -9.396 24.379 2.290 1.00 65.50 289 MET A O 1
ATOM 2310 N N . LEU A 1 290 ? -8.219 25.706 3.670 1.00 63.44 290 LEU A N 1
ATOM 2311 C CA . LEU A 1 290 ? -9.179 26.807 3.684 1.00 63.44 290 LEU A CA 1
ATOM 2312 C C . LEU A 1 290 ? -9.063 27.738 2.462 1.00 63.44 290 LEU A C 1
ATOM 2314 O O . LEU A 1 290 ? -9.880 28.644 2.311 1.00 63.44 290 LEU A O 1
ATOM 2318 N N . GLY A 1 291 ? -8.075 27.527 1.582 1.00 70.44 291 GLY A N 1
ATOM 2319 C CA . GLY A 1 291 ? -7.845 28.360 0.395 1.00 70.44 291 GLY A CA 1
ATOM 2320 C C . GLY A 1 291 ? -7.385 29.788 0.713 1.00 70.44 291 GLY A C 1
ATOM 2321 O O . GLY A 1 291 ? -7.531 30.671 -0.128 1.00 70.44 291 GLY A O 1
ATOM 2322 N N . ILE A 1 292 ? -6.858 30.019 1.920 1.00 68.06 292 ILE A N 1
ATOM 2323 C CA . ILE A 1 292 ? -6.510 31.353 2.435 1.00 68.06 292 ILE A CA 1
ATOM 2324 C C . ILE A 1 292 ? -5.133 31.810 1.925 1.00 68.06 292 ILE A C 1
ATOM 2326 O O . ILE A 1 292 ? -4.895 33.007 1.788 1.00 68.06 292 ILE A O 1
ATOM 2330 N N . LEU A 1 293 ? -4.223 30.878 1.613 1.00 75.38 293 LEU A N 1
ATOM 2331 C CA . LEU A 1 293 ? -2.833 31.212 1.287 1.00 75.38 293 LEU A CA 1
ATOM 2332 C C . LEU A 1 293 ? -2.523 31.176 -0.215 1.00 75.38 293 LEU A C 1
ATOM 2334 O O . LEU A 1 293 ? -2.646 30.147 -0.880 1.00 75.38 293 LEU A O 1
ATOM 2338 N N . THR A 1 294 ? -2.002 32.293 -0.723 1.00 81.00 294 THR A N 1
ATOM 2339 C CA . THR A 1 294 ? -1.160 32.332 -1.927 1.00 81.00 294 THR A CA 1
ATOM 2340 C C . THR A 1 294 ? 0.275 31.897 -1.580 1.00 81.00 294 THR A C 1
ATOM 2342 O O . THR A 1 294 ? 0.675 32.009 -0.415 1.00 81.00 294 THR A O 1
ATOM 2345 N N . PRO A 1 295 ? 1.104 31.468 -2.557 1.00 78.06 295 PRO A N 1
ATOM 2346 C CA . PRO A 1 295 ? 2.507 31.110 -2.307 1.00 78.06 295 PRO A CA 1
ATOM 2347 C C . PRO A 1 295 ? 3.322 32.209 -1.604 1.00 78.06 295 PRO A C 1
ATOM 2349 O O . PRO A 1 295 ? 4.247 31.914 -0.850 1.00 78.06 295 PRO A O 1
ATOM 2352 N N . GLU A 1 296 ? 2.971 33.476 -1.832 1.00 80.88 296 GLU A N 1
ATOM 2353 C CA . GLU A 1 296 ? 3.614 34.621 -1.191 1.00 80.88 296 GLU A CA 1
ATOM 2354 C C . GLU A 1 296 ? 3.228 34.736 0.289 1.00 80.88 296 GLU A C 1
ATOM 2356 O O . GLU A 1 296 ? 4.107 34.769 1.150 1.00 80.88 296 GLU A O 1
ATOM 2361 N N . THR A 1 297 ? 1.931 34.683 0.606 1.00 83.56 297 THR A N 1
ATOM 2362 C CA . THR A 1 297 ? 1.443 34.697 2.000 1.00 83.56 297 THR A CA 1
ATOM 2363 C C . THR A 1 297 ? 1.869 33.456 2.792 1.00 83.56 297 THR A C 1
ATOM 2365 O O . THR A 1 297 ? 2.115 33.540 3.994 1.00 83.56 297 THR A O 1
ATOM 2368 N N . GLU A 1 298 ? 2.043 32.311 2.125 1.00 81.50 298 GLU A N 1
ATOM 2369 C CA . GLU A 1 298 ? 2.630 31.112 2.729 1.00 81.50 298 GLU A CA 1
ATOM 2370 C C . GLU A 1 298 ? 4.092 31.358 3.130 1.00 81.50 298 GLU A C 1
ATOM 2372 O O . GLU A 1 298 ? 4.502 31.048 4.250 1.00 81.50 298 GLU A O 1
ATOM 2377 N N . GLY A 1 299 ? 4.877 31.963 2.233 1.00 81.19 299 GLY A N 1
ATOM 2378 C CA . GLY A 1 299 ? 6.252 32.374 2.514 1.00 81.19 299 GLY A CA 1
ATOM 2379 C C . GLY A 1 299 ? 6.349 33.350 3.687 1.00 81.19 299 GLY A C 1
ATOM 2380 O O . GLY A 1 299 ? 7.240 33.207 4.527 1.00 81.19 299 GLY A O 1
ATOM 2381 N N . MET A 1 300 ? 5.406 34.293 3.769 1.00 88.31 300 MET A N 1
ATOM 2382 C CA . MET A 1 300 ? 5.278 35.249 4.874 1.00 88.31 300 MET A CA 1
ATOM 2383 C C . MET A 1 300 ? 5.043 34.560 6.211 1.00 88.31 300 MET A C 1
ATOM 2385 O O . MET A 1 300 ? 5.788 34.797 7.161 1.00 88.31 300 MET A O 1
ATOM 2389 N N . LEU A 1 301 ? 4.052 33.670 6.271 1.00 84.69 301 LEU A N 1
ATOM 2390 C CA . LEU A 1 301 ? 3.686 32.962 7.492 1.00 84.69 301 LEU A CA 1
ATOM 2391 C C . LEU A 1 301 ? 4.812 32.047 7.989 1.00 84.69 301 LEU A C 1
ATOM 2393 O O . LEU A 1 301 ? 5.131 32.041 9.177 1.00 84.69 301 LEU A O 1
ATOM 2397 N N . ARG A 1 302 ? 5.473 31.323 7.078 1.00 82.12 302 ARG A N 1
ATOM 2398 C CA . ARG A 1 302 ? 6.632 30.483 7.419 1.00 82.12 302 ARG A CA 1
ATOM 2399 C C . ARG A 1 302 ? 7.774 31.307 8.002 1.00 82.12 302 ARG A C 1
ATOM 2401 O O . ARG A 1 302 ? 8.367 30.895 8.993 1.00 82.12 302 ARG A O 1
ATOM 2408 N N . ALA A 1 303 ? 8.088 32.448 7.388 1.00 86.19 303 ALA A N 1
ATOM 2409 C CA . ALA A 1 303 ? 9.146 33.330 7.872 1.00 86.19 303 ALA A CA 1
ATOM 2410 C C . ALA A 1 303 ? 8.799 33.934 9.242 1.00 86.19 303 ALA A C 1
ATOM 2412 O O . ALA A 1 303 ? 9.658 33.961 10.118 1.00 86.19 303 ALA A O 1
ATOM 2413 N N . ALA A 1 304 ? 7.541 34.334 9.443 1.00 87.75 304 ALA A N 1
ATOM 2414 C CA . ALA A 1 304 ? 7.034 34.863 10.707 1.00 87.75 304 ALA A CA 1
ATOM 2415 C C . ALA A 1 304 ? 7.178 33.847 11.855 1.00 87.75 304 ALA A C 1
ATOM 2417 O O . ALA A 1 304 ? 7.766 34.159 12.890 1.00 87.75 304 ALA A O 1
ATOM 2418 N N . ILE A 1 305 ? 6.708 32.608 11.656 1.00 85.19 305 ILE A N 1
ATOM 2419 C CA . ILE A 1 305 ? 6.766 31.562 12.692 1.00 85.19 305 ILE A CA 1
ATOM 2420 C C . ILE A 1 305 ? 8.205 31.084 12.924 1.00 85.19 305 ILE A C 1
ATOM 2422 O O . ILE A 1 305 ? 8.596 30.853 14.066 1.00 85.19 305 ILE A O 1
ATOM 2426 N N . ALA A 1 306 ? 9.019 30.962 11.870 1.00 83.25 306 ALA A N 1
ATOM 2427 C CA . ALA A 1 306 ? 10.425 30.578 12.004 1.00 83.25 306 ALA A CA 1
ATOM 2428 C C . ALA A 1 306 ? 11.234 31.615 12.797 1.00 83.25 306 ALA A C 1
ATOM 2430 O O . ALA A 1 306 ? 12.028 31.238 13.661 1.00 83.25 306 ALA A O 1
ATOM 2431 N N . GLY A 1 307 ? 10.999 32.905 12.540 1.00 87.50 307 GLY A N 1
ATOM 2432 C CA . GLY A 1 307 ? 11.600 33.997 13.298 1.00 87.50 307 GLY A CA 1
ATOM 2433 C C . GLY A 1 307 ? 11.217 33.966 14.774 1.00 87.50 307 GLY A C 1
ATOM 2434 O O . GLY A 1 307 ? 12.081 34.113 15.638 1.00 87.50 307 GLY A O 1
ATOM 2435 N N . GLU A 1 308 ? 9.947 33.693 15.079 1.00 86.50 308 GLU A N 1
ATOM 2436 C CA . GLU A 1 308 ? 9.489 33.588 16.466 1.00 86.50 308 GLU A CA 1
ATOM 2437 C C . GLU A 1 308 ? 10.040 32.336 17.168 1.00 86.50 308 GLU A C 1
ATOM 2439 O O . GLU A 1 308 ? 10.508 32.422 18.300 1.00 86.50 308 GLU A O 1
ATOM 2444 N N . ALA A 1 309 ? 10.107 31.187 16.487 1.00 81.88 309 ALA A N 1
ATOM 2445 C CA . ALA A 1 309 ? 10.756 29.981 17.014 1.00 81.88 309 ALA A CA 1
ATOM 2446 C C . ALA A 1 309 ? 12.226 30.238 17.386 1.00 81.88 309 ALA A C 1
ATOM 2448 O O . ALA A 1 309 ? 12.719 29.772 18.418 1.00 81.88 309 ALA A O 1
ATOM 2449 N N . LEU A 1 310 ? 12.928 31.000 16.541 1.00 83.31 310 LEU A N 1
ATOM 2450 C CA . LEU A 1 310 ? 14.312 31.390 16.770 1.00 83.31 310 LEU A CA 1
ATOM 2451 C C . LEU A 1 310 ? 14.434 32.323 17.981 1.00 83.31 310 LEU A C 1
ATOM 2453 O O . LEU A 1 310 ? 15.278 32.089 18.846 1.00 83.31 310 LEU A O 1
ATOM 2457 N N . ARG A 1 311 ? 13.553 33.324 18.090 1.00 86.44 311 ARG A N 1
ATOM 2458 C CA . ARG A 1 311 ? 13.482 34.228 19.247 1.00 86.44 311 ARG A CA 1
ATOM 2459 C C . ARG A 1 311 ? 13.259 33.458 20.548 1.00 86.44 311 ARG A C 1
ATOM 2461 O O . ARG A 1 311 ? 13.961 33.701 21.527 1.00 86.44 311 ARG A O 1
ATOM 2468 N N . ILE A 1 312 ? 12.332 32.502 20.552 1.00 80.62 312 ILE A N 1
ATOM 2469 C CA . ILE A 1 312 ? 12.048 31.645 21.711 1.00 80.62 312 ILE A CA 1
ATOM 2470 C C . ILE A 1 312 ? 13.285 30.835 22.110 1.00 80.62 312 ILE A C 1
ATOM 2472 O O . ILE A 1 312 ? 13.584 30.731 23.297 1.00 80.62 312 ILE A O 1
ATOM 2476 N N . SER A 1 313 ? 14.033 30.301 21.139 1.00 77.56 313 SER A N 1
ATOM 2477 C CA . SER A 1 313 ? 15.274 29.555 21.390 1.00 77.56 313 SER A CA 1
ATOM 2478 C C . SER A 1 313 ? 16.334 30.411 22.089 1.00 77.56 313 SER A C 1
ATOM 2480 O O . SER A 1 313 ? 16.959 29.943 23.040 1.00 77.56 313 SER A O 1
ATOM 2482 N N . VAL A 1 314 ? 16.527 31.654 21.637 1.00 83.25 314 VAL A N 1
ATOM 2483 C CA . VAL A 1 314 ? 17.502 32.590 22.226 1.00 83.25 314 VAL A CA 1
ATOM 2484 C C . VAL A 1 314 ? 17.078 32.991 23.642 1.00 83.25 314 VAL A C 1
ATOM 2486 O O . VAL A 1 314 ? 17.862 32.870 24.583 1.00 83.25 314 VAL A O 1
ATOM 2489 N N . ILE A 1 315 ? 15.807 33.365 23.830 1.00 82.06 315 ILE A N 1
ATOM 2490 C CA . ILE A 1 315 ? 15.253 33.700 25.154 1.00 82.06 315 ILE A CA 1
ATOM 2491 C C . ILE A 1 315 ? 15.353 32.505 26.113 1.00 82.06 315 ILE A C 1
ATOM 2493 O O . ILE A 1 315 ? 15.663 32.679 27.292 1.00 82.06 315 ILE A O 1
ATOM 2497 N N . GLY A 1 316 ? 15.101 31.291 25.622 1.00 75.19 316 GLY A N 1
ATOM 2498 C CA . GLY A 1 316 ? 15.152 30.070 26.419 1.00 75.19 316 GLY A CA 1
ATOM 2499 C C . GLY A 1 316 ? 16.526 29.757 26.973 1.00 75.19 316 GLY A C 1
ATOM 2500 O O . GLY A 1 316 ? 16.637 29.376 28.138 1.00 75.19 316 GLY A O 1
ATOM 2501 N N . PHE A 1 317 ? 17.575 29.990 26.186 1.00 73.75 317 PHE A N 1
ATOM 2502 C CA . PHE A 1 317 ? 18.945 29.896 26.675 1.00 73.75 317 PHE A CA 1
ATOM 2503 C C . PHE A 1 317 ? 19.222 30.933 27.773 1.00 73.75 317 PHE A C 1
ATOM 2505 O O . PHE A 1 317 ? 19.762 30.601 28.829 1.00 73.75 317 PHE A O 1
ATOM 2512 N N . ASP A 1 318 ? 18.790 32.179 27.568 1.00 76.12 318 ASP A N 1
ATOM 2513 C CA . ASP A 1 318 ? 19.031 33.277 28.505 1.00 76.12 318 ASP A CA 1
ATOM 2514 C C . ASP A 1 318 ? 18.314 33.139 29.845 1.00 76.12 318 ASP A C 1
ATOM 2516 O O . ASP A 1 318 ? 18.836 33.571 30.877 1.00 76.12 318 ASP A O 1
ATOM 2520 N N . LYS A 1 319 ? 17.112 32.565 29.831 1.00 72.56 319 LYS A N 1
ATOM 2521 C CA . LYS A 1 319 ? 16.229 32.459 30.998 1.00 72.56 319 LYS A CA 1
ATOM 2522 C C . LYS A 1 319 ? 16.303 31.101 31.693 1.00 72.56 319 LYS A C 1
ATOM 2524 O O . LYS A 1 319 ? 15.599 30.896 32.684 1.00 72.56 319 LYS A O 1
ATOM 2529 N N . ARG A 1 320 ? 17.142 30.173 31.221 1.00 69.00 320 ARG A N 1
ATOM 2530 C CA . ARG A 1 320 ? 17.273 28.850 31.837 1.00 69.00 320 ARG A CA 1
ATOM 2531 C C . ARG A 1 320 ? 17.883 28.960 33.245 1.00 69.00 320 ARG A C 1
ATOM 2533 O O . ARG A 1 320 ? 18.900 29.630 33.417 1.00 69.00 320 ARG A O 1
ATOM 2540 N N . PRO A 1 321 ? 17.351 28.233 34.247 1.00 59.69 321 PRO A N 1
ATOM 2541 C CA . PRO A 1 321 ? 17.903 28.230 35.606 1.00 59.69 321 PRO A CA 1
ATOM 2542 C C . PRO A 1 321 ? 19.364 27.761 35.710 1.00 59.69 321 PRO A C 1
ATOM 2544 O O . PRO A 1 321 ? 20.025 28.058 36.699 1.00 59.69 321 PRO A O 1
ATOM 2547 N N . SER A 1 322 ? 19.856 27.006 34.721 1.00 62.84 322 SER A N 1
ATOM 2548 C CA . SER A 1 322 ? 21.199 26.414 34.701 1.00 62.84 322 SER A CA 1
ATOM 2549 C C . SER A 1 322 ? 22.259 27.274 34.005 1.00 62.84 322 SER A C 1
ATOM 2551 O O . SER A 1 322 ? 23.388 26.807 33.883 1.00 62.84 322 SER A O 1
ATOM 2553 N N . LYS A 1 323 ? 21.923 28.484 33.534 1.00 62.22 323 LYS A N 1
ATOM 2554 C CA . LYS A 1 323 ? 22.859 29.332 32.784 1.00 62.22 323 LYS A CA 1
ATOM 2555 C C . LYS A 1 323 ? 24.121 29.630 33.613 1.00 62.22 323 LYS A C 1
ATOM 2557 O O . LYS A 1 323 ? 24.031 30.075 34.756 1.00 62.22 323 LYS A O 1
ATOM 2562 N N . GLY A 1 324 ? 25.294 29.406 33.027 1.00 66.69 324 GLY A N 1
ATOM 2563 C CA . GLY A 1 324 ? 26.608 29.445 33.670 1.00 66.69 324 GLY A CA 1
ATOM 2564 C C . GLY A 1 324 ? 27.106 28.098 34.216 1.00 66.69 324 GLY A C 1
ATOM 2565 O O . GLY A 1 324 ? 28.075 28.090 34.976 1.00 66.69 324 GLY A O 1
ATOM 2566 N N . THR A 1 325 ? 26.480 26.965 33.871 1.00 71.69 325 THR A N 1
ATOM 2567 C CA . THR A 1 325 ? 26.894 25.626 34.344 1.00 71.69 325 THR A CA 1
ATOM 2568 C C . THR A 1 325 ? 27.432 24.747 33.206 1.00 71.69 325 THR A C 1
ATOM 2570 O O . THR A 1 325 ? 27.103 24.966 32.042 1.00 71.69 325 THR A O 1
ATOM 2573 N N . PRO A 1 326 ? 28.208 23.680 33.497 1.00 68.38 326 PRO A N 1
ATOM 2574 C CA . PRO A 1 326 ? 28.661 22.725 32.473 1.00 68.38 326 PRO A CA 1
ATOM 2575 C C . PRO A 1 326 ? 27.527 22.064 31.663 1.00 68.38 326 PRO A C 1
ATOM 2577 O O . PRO A 1 326 ? 27.766 21.532 30.581 1.00 68.38 326 PRO A O 1
ATOM 2580 N N . GLN A 1 327 ? 26.288 22.107 32.167 1.00 68.31 327 GLN A N 1
ATOM 2581 C CA . GLN A 1 327 ? 25.095 21.593 31.489 1.00 68.31 327 GLN A CA 1
ATOM 2582 C C . GLN A 1 327 ? 24.662 22.462 30.296 1.00 68.31 327 GLN A C 1
ATOM 2584 O O . GLN A 1 327 ? 23.875 22.002 29.468 1.00 68.31 327 GLN A O 1
ATOM 2589 N N . ASP A 1 328 ? 25.185 23.683 30.168 1.00 70.00 328 ASP A N 1
ATOM 2590 C CA . ASP A 1 328 ? 24.863 24.582 29.058 1.00 70.00 328 ASP A CA 1
ATOM 2591 C C . ASP A 1 328 ? 25.536 24.143 27.761 1.00 70.00 328 ASP A C 1
ATOM 2593 O O . ASP A 1 328 ? 24.890 24.130 26.718 1.00 70.00 328 ASP A O 1
ATOM 2597 N N . ALA A 1 329 ? 26.789 23.682 27.827 1.00 67.19 329 ALA A N 1
ATOM 2598 C CA . ALA A 1 329 ? 27.489 23.131 26.667 1.00 67.19 329 ALA A CA 1
ATOM 2599 C C . ALA A 1 329 ? 26.803 21.857 26.148 1.00 67.19 329 ALA A C 1
ATOM 2601 O O . ALA A 1 329 ? 26.663 21.669 24.942 1.00 67.19 329 ALA A O 1
ATOM 2602 N N . SER A 1 330 ? 26.320 21.003 27.057 1.00 67.31 330 SER A N 1
ATOM 2603 C CA . SER A 1 330 ? 25.573 19.790 26.702 1.00 67.31 330 SER A CA 1
ATOM 2604 C C . SER A 1 330 ? 24.196 20.106 26.116 1.00 67.31 330 SER A C 1
ATOM 2606 O O . SER A 1 330 ? 23.776 19.449 25.166 1.00 67.31 330 SER A O 1
ATOM 2608 N N . TRP A 1 331 ? 23.508 21.126 26.633 1.00 68.31 331 TRP A N 1
ATOM 2609 C CA . TRP A 1 331 ? 22.225 21.563 26.089 1.00 68.31 331 TRP A CA 1
ATOM 2610 C C . TRP A 1 331 ? 22.382 22.215 24.716 1.00 68.31 331 TRP A C 1
ATOM 2612 O O . TRP A 1 331 ? 21.682 21.824 23.785 1.00 68.31 331 TRP A O 1
ATOM 2622 N N . LEU A 1 332 ? 23.351 23.121 24.556 1.00 69.75 332 LEU A N 1
ATOM 2623 C CA . LEU A 1 332 ? 23.702 23.704 23.261 1.00 69.75 332 LEU A CA 1
ATOM 2624 C C . LEU A 1 332 ? 24.028 22.597 22.252 1.00 69.75 332 LEU A C 1
ATOM 2626 O O . LEU A 1 332 ? 23.432 22.566 21.179 1.00 69.75 332 LEU A O 1
ATOM 2630 N N . ALA A 1 333 ? 24.846 21.611 22.635 1.00 69.00 333 ALA A N 1
ATOM 2631 C CA . ALA A 1 333 ? 25.137 20.451 21.794 1.00 69.00 333 ALA A CA 1
ATOM 2632 C C . ALA A 1 333 ? 23.877 19.634 21.442 1.00 69.00 333 ALA A C 1
ATOM 2634 O O . ALA A 1 333 ? 23.720 19.234 20.290 1.00 69.00 333 ALA A O 1
ATOM 2635 N N . SER A 1 334 ? 22.950 19.431 22.389 1.00 65.12 334 SER A N 1
ATOM 2636 C CA . SER A 1 334 ? 21.674 18.736 22.135 1.00 65.12 334 SER A CA 1
ATOM 2637 C C . SER A 1 334 ? 20.759 19.482 21.157 1.00 65.12 334 SER A C 1
ATOM 2639 O O . SER A 1 334 ? 19.986 18.856 20.440 1.00 65.12 334 SER A O 1
ATOM 2641 N N . GLN A 1 335 ? 20.886 20.809 21.090 1.00 62.38 335 GLN A N 1
ATOM 2642 C CA . GLN A 1 335 ? 20.171 21.678 20.152 1.00 62.38 335 GLN A CA 1
ATOM 2643 C C . GLN A 1 335 ? 20.967 21.929 18.856 1.00 62.38 335 GLN A C 1
ATOM 2645 O O . GLN A 1 335 ? 20.543 22.722 18.013 1.00 62.38 335 GLN A O 1
ATOM 2650 N N . GLY A 1 336 ? 22.127 21.277 18.689 1.00 67.38 336 GLY A N 1
ATOM 2651 C CA . GLY A 1 336 ? 23.023 21.463 17.545 1.00 67.38 336 GLY A CA 1
ATOM 2652 C C . GLY A 1 336 ? 23.666 22.854 17.469 1.00 67.38 336 GLY A C 1
ATOM 2653 O O . GLY A 1 336 ? 24.011 23.305 16.380 1.00 67.38 336 GLY A O 1
ATOM 2654 N N . GLN A 1 337 ? 23.791 23.553 18.597 1.00 72.94 337 GLN A N 1
ATOM 2655 C CA . GLN A 1 337 ? 24.311 24.917 18.707 1.00 72.94 337 GLN A CA 1
ATOM 2656 C C . GLN A 1 337 ? 25.639 24.965 19.482 1.00 72.94 337 GLN A C 1
ATOM 2658 O O . GLN A 1 337 ? 25.969 24.081 20.270 1.00 72.94 337 GLN A O 1
ATOM 2663 N N . SER A 1 338 ? 26.408 26.030 19.255 1.00 80.62 338 SER A N 1
ATOM 2664 C CA . SER A 1 338 ? 27.582 26.428 20.044 1.00 80.62 338 SER A CA 1
ATOM 2665 C C . SER A 1 338 ? 27.362 27.836 20.609 1.00 80.62 338 SER A C 1
ATOM 2667 O O . SER A 1 338 ? 26.437 28.524 20.179 1.00 80.62 338 SER A O 1
ATOM 2669 N N . GLU A 1 339 ? 28.202 28.306 21.537 1.00 75.00 339 GLU A N 1
ATOM 2670 C CA . GLU A 1 339 ? 28.112 29.694 22.036 1.00 75.00 339 GLU A CA 1
ATOM 2671 C C . GLU A 1 339 ? 28.252 30.736 20.912 1.00 75.00 339 GLU A C 1
ATOM 2673 O O . GLU A 1 339 ? 27.537 31.738 20.890 1.00 75.00 339 GLU A O 1
ATOM 2678 N N . ASP A 1 340 ? 29.130 30.485 19.938 1.00 77.19 340 ASP A N 1
ATOM 2679 C CA . ASP A 1 340 ? 29.257 31.336 18.752 1.00 77.19 340 ASP A CA 1
ATOM 2680 C C . ASP A 1 340 ? 28.031 31.225 17.834 1.00 77.19 340 ASP A C 1
ATOM 2682 O O . ASP A 1 340 ? 27.613 32.216 17.232 1.00 77.19 340 ASP A O 1
ATOM 2686 N N . GLY A 1 341 ? 27.407 30.043 17.783 1.00 78.06 341 GLY A N 1
ATOM 2687 C CA . GLY A 1 341 ? 26.111 29.834 17.142 1.00 78.06 341 GLY A CA 1
ATOM 2688 C C . GLY A 1 341 ? 24.996 30.647 17.800 1.00 78.06 341 GLY A C 1
ATOM 2689 O O . GLY A 1 341 ? 24.164 31.207 17.095 1.00 78.06 341 GLY A O 1
ATOM 2690 N N . LEU A 1 342 ? 25.019 30.804 19.126 1.00 78.00 342 LEU A N 1
ATOM 2691 C CA . LEU A 1 342 ? 24.024 31.593 19.852 1.00 78.00 342 LEU A CA 1
ATOM 2692 C C . LEU A 1 342 ? 24.131 33.091 19.533 1.00 78.00 342 LEU A C 1
ATOM 2694 O O . LEU A 1 342 ? 23.121 33.728 19.256 1.00 78.00 342 LEU A O 1
ATOM 2698 N N . LYS A 1 343 ? 25.351 33.641 19.461 1.00 80.69 343 LYS A N 1
ATOM 2699 C CA . LYS A 1 343 ? 25.584 35.034 19.018 1.00 80.69 343 LYS A CA 1
ATOM 2700 C C . LYS A 1 343 ? 25.162 35.265 17.567 1.00 80.69 343 LYS A C 1
ATOM 2702 O O . LYS A 1 343 ? 24.764 36.369 17.190 1.00 80.69 343 LYS A O 1
ATOM 2707 N N . LEU A 1 344 ? 25.303 34.244 16.720 1.00 81.62 344 LEU A N 1
ATOM 2708 C CA . LEU A 1 344 ? 24.808 34.294 15.348 1.00 81.62 344 LEU A CA 1
ATOM 2709 C C . LEU A 1 344 ? 23.276 34.277 15.331 1.00 81.62 344 LEU A C 1
ATOM 2711 O O . LEU A 1 344 ? 22.670 35.044 14.586 1.00 81.62 344 LEU A O 1
ATOM 2715 N N . ASP A 1 345 ? 22.661 33.456 16.176 1.00 81.12 345 ASP A N 1
ATOM 2716 C CA . ASP A 1 345 ? 21.212 33.366 16.295 1.00 81.12 345 ASP A CA 1
ATOM 2717 C C . ASP A 1 345 ? 20.595 34.633 16.902 1.00 81.12 345 ASP A C 1
ATOM 2719 O O . ASP A 1 345 ? 19.566 35.066 16.405 1.00 81.12 345 ASP A O 1
ATOM 2723 N N . GLU A 1 346 ? 21.244 35.317 17.848 1.00 85.06 346 GLU A N 1
ATOM 2724 C CA . GLU A 1 346 ? 20.838 36.655 18.325 1.00 85.06 346 GLU A CA 1
ATOM 2725 C C . GLU A 1 346 ? 20.744 37.663 17.168 1.00 85.06 346 GLU A C 1
ATOM 2727 O O . GLU A 1 346 ? 19.717 38.316 16.976 1.00 85.06 346 GLU A O 1
ATOM 2732 N N . LYS A 1 347 ? 21.777 37.723 16.316 1.00 85.38 347 LYS A N 1
ATOM 2733 C CA . LYS A 1 347 ? 21.763 38.568 15.107 1.00 85.38 347 LYS A CA 1
ATOM 2734 C C . LYS A 1 347 ? 20.690 38.143 14.113 1.00 85.38 347 LYS A C 1
ATOM 2736 O O . LYS A 1 347 ? 20.170 38.970 13.367 1.00 85.38 347 LYS A O 1
ATOM 2741 N N . ARG A 1 348 ? 20.382 36.849 14.042 1.00 85.94 348 ARG A N 1
ATOM 2742 C CA . ARG A 1 348 ? 19.313 36.337 13.184 1.00 85.94 348 ARG A CA 1
ATOM 2743 C C . ARG A 1 348 ? 17.935 36.635 13.758 1.00 85.94 348 ARG A C 1
ATOM 2745 O O . ARG A 1 348 ? 17.054 36.934 12.970 1.00 85.94 348 ARG A O 1
ATOM 2752 N N . VAL A 1 349 ? 17.743 36.654 15.076 1.00 87.38 349 VAL A N 1
ATOM 2753 C CA . VAL A 1 349 ? 16.487 37.089 15.709 1.00 87.38 349 VAL A CA 1
ATOM 2754 C C . VAL A 1 349 ? 16.172 38.527 15.319 1.00 87.38 349 VAL A C 1
ATOM 2756 O O . VAL A 1 349 ? 15.065 38.786 14.860 1.00 87.38 349 VAL A O 1
ATOM 2759 N N . GLU A 1 350 ? 17.151 39.436 15.382 1.00 85.62 350 GLU A N 1
ATOM 2760 C CA . GLU A 1 350 ? 16.974 40.825 14.924 1.00 85.62 350 GLU A CA 1
ATOM 2761 C C . GLU A 1 350 ? 16.521 40.899 13.459 1.00 85.62 350 GLU A C 1
ATOM 2763 O O . GLU A 1 350 ? 15.742 41.772 13.082 1.00 85.62 350 GLU A O 1
ATOM 2768 N N . ARG A 1 351 ? 16.990 39.965 12.625 1.00 88.75 351 ARG A N 1
ATOM 2769 C CA . ARG A 1 351 ? 16.661 39.900 11.198 1.00 88.75 351 ARG A CA 1
ATOM 2770 C C . ARG A 1 351 ? 15.363 39.164 10.908 1.00 88.75 351 ARG A C 1
ATOM 2772 O O . ARG A 1 351 ? 14.724 39.509 9.926 1.00 88.75 351 ARG A O 1
ATOM 2779 N N . GLU A 1 352 ? 14.987 38.149 11.677 1.00 86.62 352 GLU A N 1
ATOM 2780 C CA . GLU A 1 352 ? 13.954 37.163 11.328 1.00 86.62 352 GLU A CA 1
ATOM 2781 C C . GLU A 1 352 ? 12.688 37.283 12.181 1.00 86.62 352 GLU A C 1
ATOM 2783 O O . GLU A 1 352 ? 11.615 36.932 11.699 1.00 86.62 352 GLU A O 1
ATOM 2788 N N . ALA A 1 353 ? 12.766 37.793 13.411 1.00 87.44 353 ALA A N 1
ATOM 2789 C CA . ALA A 1 353 ? 11.621 37.885 14.314 1.00 87.44 353 ALA A CA 1
ATOM 2790 C C . ALA A 1 353 ? 10.833 39.188 14.088 1.00 87.44 353 ALA A C 1
ATOM 2792 O O . ALA A 1 353 ? 11.128 40.224 14.678 1.00 87.44 353 ALA A O 1
ATOM 2793 N N . PHE A 1 354 ? 9.815 39.129 13.225 1.00 86.50 354 PHE A N 1
ATOM 2794 C CA . PHE A 1 354 ? 8.910 40.255 12.921 1.00 86.50 354 PHE A CA 1
ATOM 2795 C C . PHE A 1 354 ? 7.440 39.977 13.261 1.00 86.50 354 PHE A C 1
ATOM 2797 O O . PHE A 1 354 ? 6.558 40.771 12.940 1.00 86.50 354 PHE A O 1
ATOM 2804 N N . PHE A 1 355 ? 7.170 38.845 13.913 1.00 84.19 355 PHE A N 1
ATOM 2805 C CA . PHE A 1 355 ? 5.839 38.424 14.331 1.00 84.19 355 PHE A CA 1
ATOM 2806 C C . PHE A 1 355 ? 5.635 38.705 15.825 1.00 84.19 355 PHE A C 1
ATOM 2808 O O . PHE A 1 355 ? 6.161 37.974 16.660 1.00 84.19 355 PHE A O 1
ATOM 2815 N N . PRO A 1 356 ? 4.893 39.755 16.212 1.00 73.56 356 PRO A N 1
ATOM 2816 C CA . PRO A 1 356 ? 4.679 40.033 17.621 1.00 73.56 356 PRO A CA 1
ATOM 2817 C C . PRO A 1 356 ? 3.607 39.099 18.197 1.00 73.56 356 PRO A C 1
ATOM 2819 O O . PRO A 1 356 ? 2.425 39.235 17.890 1.00 73.56 356 PRO A O 1
ATOM 2822 N N . LEU A 1 357 ? 3.999 38.213 19.118 1.00 70.88 357 LEU A N 1
ATOM 2823 C CA . LEU A 1 357 ? 3.056 37.451 19.952 1.00 70.88 357 LEU A CA 1
ATOM 2824 C C . LEU A 1 357 ? 2.240 38.336 20.915 1.00 70.88 357 LEU A C 1
ATOM 2826 O O . LEU A 1 357 ? 1.243 37.888 21.475 1.00 70.88 357 LEU A O 1
ATOM 2830 N N . GLY A 1 358 ? 2.663 39.589 21.125 1.00 74.81 358 GLY A N 1
ATOM 2831 C CA . GLY A 1 358 ? 2.044 40.527 22.069 1.00 74.81 358 GLY A CA 1
ATOM 2832 C C . GLY A 1 358 ? 2.360 40.240 23.542 1.00 74.81 358 GLY A C 1
ATOM 2833 O O . GLY A 1 358 ? 1.932 40.995 24.410 1.00 74.81 358 GLY A O 1
ATOM 2834 N N . ILE A 1 359 ? 3.124 39.181 23.815 1.00 72.88 359 ILE A N 1
ATOM 2835 C CA . ILE A 1 359 ? 3.584 38.741 25.134 1.00 72.88 359 ILE A CA 1
ATOM 2836 C C . ILE A 1 359 ? 4.985 38.141 25.010 1.00 72.88 359 ILE A C 1
ATOM 2838 O O . ILE A 1 359 ? 5.373 37.689 23.930 1.00 72.88 359 ILE A O 1
ATOM 2842 N N . GLU A 1 360 ? 5.751 38.146 26.099 1.00 76.94 360 GLU A N 1
ATOM 2843 C CA . GLU A 1 360 ? 7.083 37.552 26.097 1.00 76.94 360 GLU A CA 1
ATOM 2844 C C . GLU A 1 360 ? 6.991 36.023 26.255 1.00 76.94 360 GLU A C 1
ATOM 2846 O O . GLU A 1 360 ? 6.357 35.541 27.196 1.00 76.94 360 GLU A O 1
ATOM 2851 N N . PRO A 1 361 ? 7.645 35.222 25.390 1.00 65.38 361 PRO A N 1
ATOM 2852 C CA . PRO A 1 361 ? 7.505 33.765 25.426 1.00 65.38 361 PRO A CA 1
ATOM 2853 C C . PRO A 1 361 ? 7.878 33.105 26.762 1.00 65.38 361 PRO A C 1
ATOM 2855 O O . PRO A 1 361 ? 7.308 32.078 27.128 1.00 65.38 361 PRO A O 1
ATOM 2858 N N . HIS A 1 362 ? 8.810 33.695 27.519 1.00 67.38 362 HIS A N 1
ATOM 2859 C CA . HIS A 1 362 ? 9.254 33.156 28.808 1.00 67.38 362 HIS A CA 1
ATOM 2860 C C . HIS A 1 362 ? 8.199 33.245 29.919 1.00 67.38 362 HIS A C 1
ATOM 2862 O O . HIS A 1 362 ? 8.326 32.531 30.910 1.00 67.38 362 HIS A O 1
ATOM 2868 N N . ASP A 1 363 ? 7.156 34.059 29.742 1.00 69.38 363 ASP A N 1
ATOM 2869 C CA . ASP A 1 363 ? 6.021 34.123 30.668 1.00 69.38 363 ASP A CA 1
ATOM 2870 C C . ASP A 1 363 ? 5.046 32.944 30.473 1.00 69.38 363 ASP A C 1
ATOM 2872 O O . ASP A 1 363 ? 4.157 32.734 31.299 1.00 69.38 363 ASP A O 1
ATOM 2876 N N . PHE A 1 364 ? 5.204 32.169 29.389 1.00 66.38 364 PHE A N 1
ATOM 2877 C CA . PHE A 1 364 ? 4.274 31.110 28.989 1.00 66.38 364 PHE A CA 1
ATOM 2878 C C . PHE A 1 364 ? 4.900 29.720 28.902 1.00 66.38 364 PHE A C 1
ATOM 2880 O O . PHE A 1 364 ? 4.186 28.764 29.180 1.00 66.38 364 PHE A O 1
ATOM 2887 N N . VAL A 1 365 ? 6.193 29.568 28.581 1.00 69.88 365 VAL A N 1
ATOM 2888 C CA . VAL A 1 365 ? 6.845 28.240 28.580 1.00 69.88 365 VAL A CA 1
ATOM 2889 C C . VAL A 1 365 ? 6.762 27.632 29.981 1.00 69.88 365 VAL A C 1
ATOM 2891 O O . VAL A 1 365 ? 7.270 28.217 30.939 1.00 69.88 365 VAL A O 1
ATOM 2894 N N . GLY A 1 366 ? 6.106 26.474 30.109 1.00 64.12 366 GLY A N 1
ATOM 2895 C CA . GLY A 1 366 ? 5.683 25.913 31.392 1.00 64.12 366 GLY A CA 1
ATOM 2896 C C . GLY A 1 366 ? 6.797 25.886 32.446 1.00 64.12 366 GLY A C 1
ATOM 2897 O O . GLY A 1 366 ? 7.691 25.041 32.405 1.00 64.12 366 GLY A O 1
ATOM 2898 N N . ALA A 1 367 ? 6.712 26.769 33.448 1.00 49.53 367 ALA A N 1
ATOM 2899 C CA . ALA A 1 367 ? 7.662 26.906 34.562 1.00 49.53 367 ALA A CA 1
ATOM 2900 C C . ALA A 1 367 ? 7.643 25.719 35.557 1.00 49.53 367 ALA A C 1
ATOM 2902 O O . ALA A 1 367 ? 8.046 25.840 36.713 1.00 49.53 367 ALA A O 1
ATOM 2903 N N . SER A 1 368 ? 7.111 24.564 35.159 1.00 46.78 368 SER A N 1
ATOM 2904 C CA . SER A 1 368 ? 6.846 23.415 36.029 1.00 46.78 368 SER A CA 1
ATOM 2905 C C . SER A 1 368 ? 6.917 22.097 35.256 1.00 46.78 368 SER A C 1
ATOM 2907 O O . SER A 1 368 ? 5.973 21.313 35.272 1.00 46.78 368 SER A O 1
ATOM 2909 N N . ALA A 1 369 ? 8.035 21.820 34.584 1.00 41.75 369 ALA A N 1
ATOM 2910 C CA . ALA A 1 369 ? 8.354 20.431 34.265 1.00 41.75 369 ALA A CA 1
ATOM 2911 C C . ALA A 1 369 ? 8.787 19.725 35.575 1.00 41.75 369 ALA A C 1
ATOM 2913 O O . ALA A 1 369 ? 9.643 20.263 36.286 1.00 41.75 369 ALA A O 1
ATOM 2914 N N . PRO A 1 370 ? 8.192 18.575 35.950 1.00 38.91 370 PRO A N 1
ATOM 2915 C CA . PRO A 1 370 ? 8.598 17.809 37.127 1.00 38.91 370 PRO A CA 1
ATOM 2916 C C . PRO A 1 370 ? 10.087 17.454 37.047 1.00 38.91 370 PRO A C 1
ATOM 2918 O O . PRO A 1 370 ? 10.602 17.229 35.953 1.00 38.91 370 PRO A O 1
ATOM 2921 N N . LYS A 1 371 ? 10.764 17.378 38.205 1.00 35.81 371 LYS A N 1
ATOM 2922 C CA . LYS A 1 371 ? 12.100 16.765 38.332 1.00 35.81 371 LYS A CA 1
ATOM 2923 C C . LYS A 1 371 ? 12.159 15.492 37.488 1.00 35.81 371 LYS A C 1
ATOM 2925 O O . LYS A 1 371 ? 11.193 14.731 37.540 1.00 35.81 371 LYS A O 1
ATOM 2930 N N . GLU A 1 372 ? 13.269 15.289 36.772 1.00 37.97 372 GLU A N 1
ATOM 2931 C CA . GLU A 1 372 ? 13.571 14.051 36.045 1.00 37.97 372 GLU A CA 1
ATOM 2932 C C . GLU A 1 372 ? 13.087 12.849 36.859 1.00 37.97 372 GLU A C 1
ATOM 2934 O O . GLU A 1 372 ? 13.592 12.546 37.941 1.00 37.97 372 GLU A O 1
ATOM 2939 N N . PHE A 1 373 ? 12.010 12.239 36.373 1.00 40.25 373 PHE A N 1
ATOM 2940 C CA . PHE A 1 373 ? 11.501 10.996 36.905 1.00 40.25 373 PHE A CA 1
ATOM 2941 C C . PHE A 1 373 ? 12.392 9.916 36.313 1.00 40.25 373 PHE A C 1
ATOM 2943 O O . PHE A 1 373 ? 12.260 9.599 35.134 1.00 40.25 373 PHE A O 1
ATOM 2950 N N . GLU A 1 374 ? 13.319 9.386 37.107 1.00 40.59 374 GLU A N 1
ATOM 2951 C CA . GLU A 1 374 ? 13.935 8.103 36.785 1.00 40.59 374 GLU A CA 1
ATOM 2952 C C . GLU A 1 374 ? 12.814 7.054 36.827 1.00 40.59 374 GLU A C 1
ATOM 2954 O O . GLU A 1 374 ? 12.226 6.832 37.895 1.00 40.59 374 GLU A O 1
ATOM 2959 N N . PRO A 1 375 ? 12.425 6.456 35.685 1.00 40.22 375 PRO A N 1
ATOM 2960 C CA . PRO A 1 375 ? 11.410 5.424 35.707 1.00 40.22 375 PRO A CA 1
ATOM 2961 C C . PRO A 1 375 ? 11.945 4.243 36.527 1.00 40.22 375 PRO A C 1
ATOM 2963 O O . PRO A 1 375 ? 13.097 3.849 36.327 1.00 40.22 375 PRO A O 1
ATOM 2966 N N . PRO A 1 376 ? 11.139 3.666 37.439 1.00 44.72 376 PRO A N 1
ATOM 2967 C CA . PRO A 1 376 ? 11.549 2.477 38.169 1.00 44.72 376 PRO A CA 1
ATOM 2968 C C . PRO A 1 376 ? 11.950 1.396 37.171 1.00 44.72 376 PRO A C 1
ATOM 2970 O O . PRO A 1 376 ? 11.294 1.207 36.139 1.00 44.72 376 PRO A O 1
ATOM 2973 N N . THR A 1 377 ? 13.028 0.686 37.480 1.00 46.53 377 THR A N 1
ATOM 2974 C CA . THR A 1 377 ? 13.481 -0.435 36.656 1.00 46.53 377 THR A CA 1
ATOM 2975 C C . THR A 1 377 ? 12.348 -1.460 36.505 1.00 46.53 377 THR A C 1
ATOM 2977 O O . THR A 1 377 ? 11.494 -1.576 37.391 1.00 46.53 377 THR A O 1
ATOM 2980 N N . PRO A 1 378 ? 12.300 -2.243 35.410 1.00 41.91 378 PRO A N 1
ATOM 2981 C CA . PRO A 1 378 ? 11.291 -3.291 35.240 1.00 41.91 378 PRO A CA 1
ATOM 2982 C C . PRO A 1 378 ? 11.182 -4.238 36.449 1.00 41.91 378 PRO A C 1
ATOM 2984 O O . PRO A 1 378 ? 10.093 -4.716 36.764 1.00 41.91 378 PRO A O 1
ATOM 2987 N N . GLU A 1 379 ? 12.289 -4.453 37.164 1.00 44.00 379 GLU A N 1
ATOM 2988 C CA . GLU A 1 379 ? 12.365 -5.253 38.389 1.00 44.00 379 GLU A CA 1
ATOM 2989 C C . GLU A 1 379 ? 11.712 -4.561 39.595 1.00 44.00 379 GLU A C 1
ATOM 2991 O O . GLU A 1 379 ? 10.965 -5.198 40.339 1.00 44.00 379 GLU A O 1
ATOM 2996 N N . GLU A 1 380 ? 11.906 -3.252 39.768 1.00 46.47 380 GLU A N 1
ATOM 2997 C CA . GLU A 1 380 ? 11.223 -2.462 40.802 1.00 46.47 380 GLU A CA 1
ATOM 2998 C C . GLU A 1 380 ? 9.723 -2.342 40.525 1.00 46.47 380 GLU A C 1
ATOM 3000 O O . GLU A 1 380 ? 8.913 -2.463 41.446 1.00 46.47 380 GLU A O 1
ATOM 3005 N N . LEU A 1 381 ? 9.340 -2.182 39.255 1.00 43.88 381 LEU A N 1
ATOM 3006 C CA . LEU A 1 381 ? 7.948 -2.179 38.798 1.00 43.88 381 LEU A CA 1
ATOM 3007 C C . LEU A 1 381 ? 7.272 -3.529 39.055 1.00 43.88 381 LEU A C 1
ATOM 3009 O O . LEU A 1 381 ? 6.147 -3.558 39.554 1.00 43.88 381 LEU A O 1
ATOM 3013 N N . ALA A 1 382 ? 7.962 -4.636 38.772 1.00 43.91 382 ALA A N 1
ATOM 3014 C CA . ALA A 1 382 ? 7.478 -5.985 39.046 1.00 43.91 382 ALA A CA 1
ATOM 3015 C C . ALA A 1 382 ? 7.350 -6.251 40.552 1.00 43.91 382 ALA A C 1
ATOM 3017 O O . ALA A 1 382 ? 6.336 -6.791 40.995 1.00 43.91 382 ALA A O 1
ATOM 3018 N N . LYS A 1 383 ? 8.329 -5.828 41.358 1.00 50.81 383 LYS A N 1
ATOM 3019 C CA . LYS A 1 383 ? 8.320 -6.019 42.815 1.00 50.81 383 LYS A CA 1
ATOM 3020 C C . LYS A 1 383 ? 7.192 -5.234 43.490 1.00 50.81 383 LYS A C 1
ATOM 3022 O O . LYS A 1 383 ? 6.430 -5.813 44.261 1.00 50.81 383 LYS A O 1
ATOM 3027 N N . LEU A 1 384 ? 7.009 -3.967 43.113 1.00 47.59 384 LEU A N 1
ATOM 3028 C CA . LEU A 1 384 ? 5.889 -3.138 43.568 1.00 47.59 384 LEU A CA 1
ATOM 3029 C C . LEU A 1 384 ? 4.538 -3.687 43.106 1.00 47.59 384 LEU A C 1
ATOM 3031 O O . LEU A 1 384 ? 3.591 -3.669 43.886 1.00 47.59 384 LEU A O 1
ATOM 3035 N N . LEU A 1 385 ? 4.426 -4.207 41.876 1.00 44.97 385 LEU A N 1
ATOM 3036 C CA . LEU A 1 385 ? 3.199 -4.873 41.424 1.00 44.97 385 LEU A CA 1
ATOM 3037 C C . LEU A 1 385 ? 2.902 -6.131 42.245 1.00 44.97 385 LEU A C 1
ATOM 3039 O O . LEU A 1 385 ? 1.747 -6.379 42.570 1.00 44.97 385 LEU A O 1
ATOM 3043 N N . THR A 1 386 ? 3.925 -6.913 42.588 1.00 48.69 386 THR A N 1
ATOM 3044 C CA . THR A 1 386 ? 3.768 -8.179 43.318 1.00 48.69 386 THR A CA 1
ATOM 3045 C C . THR A 1 386 ? 3.326 -7.933 44.763 1.00 48.69 386 THR A C 1
ATOM 3047 O O . THR A 1 386 ? 2.377 -8.560 45.230 1.00 48.69 386 THR A O 1
ATOM 3050 N N . GLU A 1 387 ? 3.932 -6.961 45.451 1.00 52.31 387 GLU A N 1
ATOM 3051 C CA . GLU A 1 387 ? 3.513 -6.541 46.798 1.00 52.31 387 GLU A CA 1
ATOM 3052 C C . GLU A 1 387 ? 2.115 -5.890 46.794 1.00 52.31 387 GLU A C 1
ATOM 3054 O O . GLU A 1 387 ? 1.324 -6.091 47.716 1.00 52.31 387 GLU A O 1
ATOM 3059 N N . LYS A 1 388 ? 1.767 -5.166 45.725 1.00 51.59 388 LYS A N 1
ATOM 3060 C CA . LYS A 1 388 ? 0.460 -4.519 45.525 1.00 51.59 388 LYS A CA 1
ATOM 3061 C C . LYS A 1 388 ? -0.668 -5.516 45.239 1.00 51.59 388 LYS A C 1
ATOM 3063 O O . LYS A 1 388 ? -1.756 -5.378 45.794 1.00 51.59 388 LYS A O 1
ATOM 3068 N N . LEU A 1 389 ? -0.410 -6.534 44.417 1.00 45.59 389 LEU A N 1
ATOM 3069 C CA . LEU A 1 389 ? -1.361 -7.612 44.120 1.00 45.59 389 LEU A CA 1
ATOM 3070 C C . LEU A 1 389 ? -1.590 -8.511 45.343 1.00 45.59 389 LEU A C 1
ATOM 3072 O O . LEU A 1 389 ? -2.713 -8.961 45.563 1.00 45.59 389 LEU A O 1
ATOM 3076 N N . ALA A 1 390 ? -0.569 -8.697 46.187 1.00 49.06 390 ALA A N 1
ATOM 3077 C CA . ALA A 1 390 ? -0.702 -9.406 47.457 1.00 49.06 390 ALA A CA 1
ATOM 3078 C C . ALA A 1 390 ? -1.631 -8.680 48.451 1.00 49.06 390 ALA A C 1
ATOM 3080 O O . ALA A 1 390 ? -2.446 -9.335 49.097 1.00 49.06 390 ALA A O 1
ATOM 3081 N N . LYS A 1 391 ? -1.575 -7.341 48.534 1.00 50.53 391 LYS A N 1
ATOM 3082 C CA . LYS A 1 391 ? -2.472 -6.541 49.394 1.00 50.53 391 LYS A CA 1
ATOM 3083 C C . LYS A 1 391 ? -3.911 -6.468 48.873 1.00 50.53 391 LYS A C 1
ATOM 3085 O O . LYS A 1 391 ? -4.857 -6.563 49.648 1.00 50.53 391 LYS A O 1
ATOM 3090 N N . GLN A 1 392 ? -4.095 -6.378 47.554 1.00 45.78 392 GLN A N 1
ATOM 3091 C CA . GLN A 1 392 ? -5.430 -6.406 46.940 1.00 45.78 392 GLN A CA 1
ATOM 3092 C C . GLN A 1 392 ? -6.114 -7.773 47.066 1.00 45.78 392 GLN A C 1
ATOM 3094 O O . GLN A 1 392 ? -7.314 -7.827 47.324 1.00 45.78 392 GLN A O 1
ATOM 3099 N N . ALA A 1 393 ? -5.360 -8.873 46.963 1.00 44.03 393 ALA A N 1
ATOM 3100 C CA . ALA A 1 393 ? -5.868 -10.217 47.245 1.00 44.03 393 ALA A CA 1
ATOM 3101 C C . ALA A 1 393 ? -6.297 -10.399 48.717 1.00 44.03 393 ALA A C 1
ATOM 3103 O O . ALA A 1 393 ? -7.076 -11.298 49.023 1.00 44.03 393 ALA A O 1
ATOM 3104 N N . GLN A 1 394 ? -5.817 -9.533 49.616 1.00 48.16 394 GLN A N 1
ATOM 3105 C CA . GLN A 1 394 ? -6.171 -9.502 51.037 1.00 48.16 394 GLN A CA 1
ATOM 3106 C C . GLN A 1 394 ? -7.291 -8.498 51.374 1.00 48.16 394 GLN A C 1
ATOM 3108 O O . GLN A 1 394 ? -7.715 -8.435 52.524 1.00 48.16 394 GLN A O 1
ATOM 3113 N N . GLY A 1 395 ? -7.818 -7.756 50.391 1.00 39.66 395 GLY A N 1
ATOM 3114 C CA . GLY A 1 395 ? -8.960 -6.853 50.578 1.00 39.66 395 GLY A CA 1
ATOM 3115 C C . GLY A 1 395 ? -8.634 -5.485 51.187 1.00 39.66 395 GLY A C 1
ATOM 3116 O O . GLY A 1 395 ? -9.551 -4.791 51.620 1.00 39.66 395 GLY A O 1
ATOM 3117 N N . GLU A 1 396 ? -7.365 -5.071 51.221 1.00 50.53 396 GLU A N 1
ATOM 3118 C CA . GLU A 1 396 ? -6.979 -3.736 51.697 1.00 50.53 396 GLU A CA 1
ATOM 3119 C C . GLU A 1 396 ? -7.156 -2.676 50.589 1.00 50.53 396 GLU A C 1
ATOM 3121 O O . GLU A 1 396 ? -6.621 -2.810 49.483 1.00 50.53 396 GLU A O 1
ATOM 3126 N N . GLU A 1 397 ? -7.914 -1.607 50.871 1.00 46.25 397 GLU A N 1
ATOM 3127 C CA . GLU A 1 397 ? -8.066 -0.463 49.961 1.00 46.25 397 GLU A CA 1
ATOM 3128 C C . GLU A 1 397 ? -6.828 0.449 49.980 1.00 46.25 397 GLU A C 1
ATOM 3130 O O . GLU A 1 397 ? -6.236 0.704 51.028 1.00 46.25 397 GLU A O 1
ATOM 3135 N N . MET A 1 398 ? -6.458 0.990 48.812 1.00 50.84 398 MET A N 1
ATOM 3136 C CA . MET A 1 398 ? -5.394 1.998 48.711 1.00 50.84 398 MET A CA 1
ATOM 3137 C C . MET A 1 398 ? -5.751 3.252 49.503 1.00 50.84 398 MET A C 1
ATOM 3139 O O . MET A 1 398 ? -6.849 3.800 49.364 1.00 50.84 398 MET A O 1
ATOM 3143 N N . THR A 1 399 ? -4.767 3.775 50.226 1.00 59.38 399 THR A N 1
ATOM 3144 C CA . THR A 1 399 ? -4.882 5.074 50.886 1.00 59.38 399 THR A CA 1
ATOM 3145 C C . THR A 1 399 ? -4.975 6.205 49.854 1.00 59.38 399 THR A C 1
ATOM 3147 O O . THR A 1 399 ? -4.435 6.121 48.747 1.00 59.38 399 THR A O 1
ATOM 3150 N N . ASP A 1 400 ? -5.628 7.315 50.206 1.00 46.78 400 ASP A N 1
ATOM 3151 C CA . ASP A 1 400 ? -5.769 8.477 49.310 1.00 46.78 400 ASP A CA 1
ATOM 3152 C C . ASP A 1 400 ? -4.423 9.079 48.879 1.00 46.78 400 ASP A C 1
ATOM 3154 O O . ASP A 1 400 ? -4.311 9.688 47.813 1.00 46.78 400 ASP A O 1
ATOM 3158 N N . GLN A 1 401 ? -3.381 8.893 49.688 1.00 45.94 401 GLN A N 1
ATOM 3159 C CA . GLN A 1 401 ? -2.027 9.327 49.372 1.00 45.94 401 GLN A CA 1
ATOM 3160 C C . GLN A 1 401 ? -1.392 8.442 48.291 1.00 45.94 401 GLN A C 1
ATOM 3162 O O . GLN A 1 401 ? -0.831 8.975 47.333 1.00 45.94 401 GLN A O 1
ATOM 3167 N N . GLU A 1 402 ? -1.567 7.121 48.371 1.00 50.28 402 GLU A N 1
ATOM 3168 C CA . GLU A 1 402 ? -1.136 6.175 47.333 1.00 50.28 402 GLU A CA 1
ATOM 3169 C C . GLU A 1 402 ? -1.915 6.379 46.029 1.00 50.28 402 GLU A C 1
ATOM 3171 O O . GLU A 1 402 ? -1.310 6.374 44.957 1.00 50.28 402 GLU A O 1
ATOM 3176 N N . LYS A 1 403 ? -3.230 6.650 46.101 1.00 48.88 403 LYS A N 1
ATOM 3177 C CA . LYS A 1 403 ? -4.037 7.033 44.928 1.00 48.88 403 LYS A CA 1
ATOM 3178 C C . LYS A 1 403 ? -3.476 8.291 44.266 1.00 48.88 403 LYS A C 1
ATOM 3180 O O . LYS A 1 403 ? -3.259 8.295 43.060 1.00 48.88 403 LYS A O 1
ATOM 3185 N N . ARG A 1 404 ? -3.178 9.348 45.033 1.00 46.00 404 ARG A N 1
ATOM 3186 C CA . ARG A 1 404 ? -2.616 10.606 44.498 1.00 46.00 404 ARG A CA 1
ATOM 3187 C C . ARG A 1 404 ? -1.211 10.438 43.928 1.00 46.00 404 ARG A C 1
ATOM 3189 O O . ARG A 1 404 ? -0.893 11.068 42.923 1.00 46.00 404 ARG A O 1
ATOM 3196 N N . GLU A 1 405 ? -0.366 9.620 44.544 1.00 47.88 405 GLU A N 1
ATOM 3197 C CA . GLU A 1 405 ? 1.004 9.395 44.078 1.00 47.88 405 GLU A CA 1
ATOM 3198 C C . GLU A 1 405 ? 1.043 8.500 42.832 1.00 47.88 405 GLU A C 1
ATOM 3200 O O . GLU A 1 405 ? 1.774 8.786 41.885 1.00 47.88 405 GLU A O 1
ATOM 3205 N N . TYR A 1 406 ? 0.176 7.488 42.774 1.00 45.62 406 TYR A N 1
ATOM 3206 C CA . TYR A 1 406 ? -0.067 6.681 41.579 1.00 45.62 406 TYR A CA 1
ATOM 3207 C C . TYR A 1 406 ? -0.648 7.527 40.434 1.00 45.62 406 TYR A C 1
ATOM 3209 O O . TYR A 1 406 ? -0.152 7.453 39.310 1.00 45.62 406 TYR A O 1
ATOM 3217 N N . MET A 1 407 ? -1.620 8.402 40.727 1.00 43.41 407 MET A N 1
ATOM 3218 C CA . MET A 1 407 ? -2.171 9.363 39.765 1.00 43.41 407 MET A CA 1
ATOM 3219 C C . MET A 1 407 ? -1.113 10.355 39.281 1.00 43.41 407 MET A C 1
ATOM 3221 O O . MET A 1 407 ? -1.074 10.625 38.094 1.00 43.41 407 MET A O 1
ATOM 3225 N N . ARG A 1 408 ? -0.195 10.846 40.127 1.00 47.47 408 ARG A N 1
ATOM 3226 C CA . ARG A 1 408 ? 0.927 11.696 39.670 1.00 47.47 408 ARG A CA 1
ATOM 3227 C C . ARG A 1 408 ? 1.897 10.970 38.740 1.00 47.47 408 ARG A C 1
ATOM 3229 O O . ARG A 1 408 ? 2.395 11.593 37.812 1.00 47.47 408 ARG A O 1
ATOM 3236 N N . ARG A 1 409 ? 2.164 9.680 38.977 1.00 47.47 409 ARG A N 1
ATOM 3237 C CA . ARG A 1 409 ? 3.063 8.871 38.131 1.00 47.47 409 ARG A CA 1
ATOM 3238 C C . ARG A 1 409 ? 2.447 8.534 36.765 1.00 47.47 409 ARG A C 1
ATOM 3240 O O . ARG A 1 409 ? 3.194 8.325 35.819 1.00 47.47 409 ARG A O 1
ATOM 3247 N N . TYR A 1 410 ? 1.114 8.535 36.651 1.00 43.84 410 TYR A N 1
ATOM 3248 C CA . TYR A 1 410 ? 0.379 8.356 35.388 1.00 43.84 410 TYR A CA 1
ATOM 3249 C C . TYR A 1 410 ? -0.093 9.665 34.735 1.00 43.84 410 TYR A C 1
ATOM 3251 O O . TYR A 1 410 ? -0.257 9.705 33.525 1.00 43.84 410 TYR A O 1
ATOM 3259 N N . ALA A 1 411 ? -0.253 10.758 35.485 1.00 38.47 411 ALA A N 1
ATOM 3260 C CA . ALA A 1 411 ? -0.701 12.060 34.976 1.00 38.47 411 ALA A CA 1
ATOM 3261 C C . ALA A 1 411 ? 0.300 12.740 34.022 1.00 38.47 411 ALA A C 1
ATOM 3263 O O . ALA A 1 411 ? -0.065 13.705 33.358 1.00 38.47 411 ALA A O 1
ATOM 3264 N N . ALA A 1 412 ? 1.536 12.239 33.918 1.00 37.88 412 ALA A N 1
ATOM 3265 C CA . ALA A 1 412 ? 2.501 12.669 32.902 1.00 37.88 412 ALA A CA 1
ATOM 3266 C C . ALA A 1 412 ? 2.150 12.176 31.481 1.00 37.88 412 ALA A C 1
ATOM 3268 O O . ALA A 1 412 ? 2.759 12.598 30.502 1.00 37.88 412 ALA A O 1
ATOM 3269 N N . SER A 1 413 ? 1.169 11.286 31.344 1.00 39.25 413 SER A N 1
ATOM 3270 C CA . SER A 1 413 ? 0.574 10.912 30.066 1.00 39.25 413 SER A CA 1
ATOM 3271 C C . SER A 1 413 ? -0.921 10.781 30.311 1.00 39.25 413 SER A C 1
ATOM 3273 O O . SER A 1 413 ? -1.332 9.747 30.846 1.00 39.25 413 SER A O 1
ATOM 3275 N N . PRO A 1 414 ? -1.740 11.815 30.014 1.00 38.34 414 PRO A N 1
ATOM 3276 C CA . PRO A 1 414 ? -3.181 11.666 30.118 1.00 38.34 414 PRO A CA 1
ATOM 3277 C C . PRO A 1 414 ? -3.560 10.364 29.408 1.00 38.34 414 PRO A C 1
ATOM 3279 O O . PRO A 1 414 ? -3.011 10.071 28.338 1.00 38.34 414 PRO A O 1
ATOM 3282 N N . PRO A 1 415 ? -4.402 9.536 30.038 1.00 43.75 415 PRO A N 1
ATOM 3283 C CA . PRO A 1 415 ? -4.831 8.297 29.430 1.00 43.75 415 PRO A CA 1
ATOM 3284 C C . PRO A 1 415 ? -5.402 8.679 28.069 1.00 43.75 415 PRO A C 1
ATOM 3286 O O . PRO A 1 415 ? -6.153 9.656 27.981 1.00 43.75 415 PRO A O 1
ATOM 3289 N N . PRO A 1 416 ? -4.954 8.026 26.996 1.00 50.41 416 PRO A N 1
ATOM 3290 C CA . PRO A 1 416 ? -5.254 8.546 25.690 1.00 50.41 416 PRO A CA 1
ATOM 3291 C C . PRO A 1 416 ? -6.769 8.540 25.482 1.00 50.41 416 PRO A C 1
ATOM 3293 O O . PRO A 1 416 ? -7.454 7.633 25.957 1.00 50.41 416 PRO A O 1
ATOM 3296 N N . ASN A 1 417 ? -7.282 9.483 24.692 1.00 55.12 417 ASN A N 1
ATOM 3297 C CA . ASN A 1 417 ? -8.665 9.497 24.190 1.00 55.12 417 ASN A CA 1
ATOM 3298 C C . ASN A 1 417 ? -9.012 8.233 23.347 1.00 55.12 417 ASN A C 1
ATOM 3300 O O . ASN A 1 417 ? -9.965 8.219 22.589 1.00 55.12 417 ASN A O 1
ATOM 3304 N N . GLU A 1 418 ? -8.215 7.169 23.420 1.00 60.72 418 GLU A N 1
ATOM 3305 C CA . GLU A 1 418 ? -8.161 6.001 22.545 1.00 60.72 418 GLU A CA 1
ATOM 3306 C C . GLU A 1 418 ? -8.989 4.812 23.082 1.00 60.72 418 GLU A C 1
ATOM 3308 O O . GLU A 1 418 ? -8.863 3.699 22.571 1.00 60.72 418 GLU A O 1
ATOM 3313 N N . VAL A 1 419 ? -9.816 5.010 24.123 1.00 63.28 419 VAL A N 1
ATOM 3314 C CA . VAL A 1 419 ? -10.559 3.933 24.807 1.00 63.28 419 VAL A CA 1
ATOM 3315 C C . VAL A 1 419 ? -11.986 4.358 25.137 1.00 63.28 419 VAL A C 1
ATOM 3317 O O . VAL A 1 419 ? -12.200 5.360 25.815 1.00 63.28 419 VAL A O 1
ATOM 3320 N N . VAL A 1 420 ? -12.958 3.548 24.716 1.00 66.94 420 VAL A N 1
ATOM 3321 C CA . VAL A 1 420 ? -14.397 3.760 24.988 1.00 66.94 420 VAL A CA 1
ATOM 3322 C C . VAL A 1 420 ? -14.956 2.673 25.921 1.00 66.94 420 VAL A C 1
ATOM 3324 O O . VAL A 1 420 ? -15.985 2.861 26.576 1.00 66.94 420 VAL A O 1
ATOM 3327 N N . ALA A 1 421 ? -14.254 1.542 26.057 1.00 72.44 421 ALA A N 1
ATOM 3328 C CA . ALA A 1 421 ? -14.625 0.467 26.971 1.00 72.44 421 ALA A CA 1
ATOM 3329 C C . ALA A 1 421 ? -13.412 -0.169 27.662 1.00 72.44 421 ALA A C 1
ATOM 3331 O O . ALA A 1 421 ? -12.391 -0.436 27.031 1.00 72.44 421 ALA A O 1
ATOM 3332 N N . ILE A 1 422 ? -13.568 -0.483 28.949 1.00 79.56 422 ILE A N 1
ATOM 3333 C CA . ILE A 1 422 ? -12.556 -1.144 29.788 1.00 79.56 422 ILE A CA 1
ATOM 3334 C C . ILE A 1 422 ? -13.174 -2.306 30.560 1.00 79.56 422 ILE A C 1
ATOM 3336 O O . ILE A 1 422 ? -14.374 -2.307 30.860 1.00 79.56 422 ILE A O 1
ATOM 3340 N N . PHE A 1 423 ? -12.362 -3.299 30.917 1.00 79.12 423 PHE A N 1
ATOM 3341 C CA . PHE A 1 423 ? -12.847 -4.386 31.765 1.00 79.12 423 PHE A CA 1
ATOM 3342 C C . PHE A 1 423 ? -12.962 -3.953 33.237 1.00 79.12 423 PHE A C 1
ATOM 3344 O O . PHE A 1 423 ? -12.097 -3.265 33.778 1.00 79.12 423 PHE A O 1
ATOM 3351 N N . GLN A 1 424 ? -14.026 -4.389 33.917 1.00 66.75 424 GLN A N 1
ATOM 3352 C CA . GLN A 1 424 ? -14.320 -4.118 35.331 1.00 66.75 424 GLN A CA 1
ATOM 3353 C C . GLN A 1 424 ? -13.229 -4.630 36.265 1.00 66.75 424 GLN A C 1
ATOM 3355 O O . GLN A 1 424 ? -12.987 -4.047 37.322 1.00 66.75 424 GLN A O 1
ATOM 3360 N N . GLN A 1 425 ? -12.588 -5.727 35.875 1.00 66.19 425 GLN A N 1
ATOM 3361 C CA . GLN A 1 425 ? -11.456 -6.329 36.558 1.00 66.19 425 GLN A CA 1
ATOM 3362 C C . GLN A 1 425 ? -10.114 -5.779 36.042 1.00 66.19 425 GLN A C 1
ATOM 3364 O O . GLN A 1 425 ? -9.084 -6.281 36.451 1.00 66.19 425 GLN A O 1
ATOM 3369 N N . GLY A 1 426 ? -10.096 -4.776 35.155 1.00 58.84 426 GLY A N 1
ATOM 3370 C CA . GLY A 1 426 ? -8.889 -4.200 34.554 1.00 58.84 426 GLY A CA 1
ATOM 3371 C C . GLY A 1 426 ? -8.200 -3.117 35.393 1.00 58.84 426 GLY A C 1
ATOM 3372 O O . GLY A 1 426 ? -8.767 -2.536 36.325 1.00 58.84 426 GLY A O 1
ATOM 3373 N N . ARG A 1 427 ? -6.955 -2.796 35.015 1.00 51.47 427 ARG A N 1
ATOM 3374 C CA . ARG A 1 427 ? -6.082 -1.797 35.671 1.00 51.47 427 ARG A CA 1
ATOM 3375 C C . ARG A 1 427 ? -6.686 -0.391 35.709 1.00 51.47 427 ARG A C 1
ATOM 3377 O O . ARG A 1 427 ? -6.337 0.404 36.582 1.00 51.47 427 ARG A O 1
ATOM 3384 N N . LEU A 1 428 ? -7.594 -0.092 34.782 1.00 53.19 428 LEU A N 1
ATOM 3385 C CA . LEU A 1 428 ? -8.194 1.228 34.608 1.00 53.19 428 LEU A CA 1
ATOM 3386 C C . LEU A 1 428 ? -9.407 1.496 35.519 1.00 53.19 428 LEU A C 1
ATOM 3388 O O . LEU A 1 428 ? -9.851 2.637 35.606 1.00 53.19 428 LEU A O 1
ATOM 3392 N N . LYS A 1 429 ? -9.894 0.509 36.292 1.00 52.75 429 LYS A N 1
ATOM 3393 C CA . LYS A 1 429 ? -10.972 0.709 37.288 1.00 52.75 429 LYS A CA 1
ATOM 3394 C C . LYS A 1 429 ? -10.653 1.815 38.305 1.00 52.75 429 LYS A C 1
ATOM 3396 O O . LYS A 1 429 ? -11.550 2.449 38.844 1.00 52.75 429 LYS A O 1
ATOM 3401 N N . ILE A 1 430 ? -9.369 2.058 38.556 1.00 44.78 430 ILE A N 1
ATOM 3402 C CA . ILE A 1 430 ? -8.875 3.062 39.509 1.00 44.78 430 ILE A CA 1
ATOM 3403 C C . ILE A 1 430 ? -9.205 4.495 39.042 1.00 44.78 430 ILE A C 1
ATOM 3405 O O . ILE A 1 430 ? -9.255 5.407 39.859 1.00 44.78 430 ILE A O 1
ATOM 3409 N N . PHE A 1 431 ? -9.481 4.695 37.749 1.00 50.19 431 PHE A N 1
ATOM 3410 C CA . PHE A 1 431 ? -9.840 5.993 37.172 1.00 50.19 431 PHE A CA 1
ATOM 3411 C C . PHE A 1 431 ? -11.345 6.308 37.231 1.00 50.19 431 PHE A C 1
ATOM 3413 O O . PHE A 1 431 ? -11.748 7.395 36.820 1.00 50.19 431 PHE A O 1
ATOM 3420 N N . LYS A 1 432 ? -12.165 5.393 37.772 1.00 47.34 432 LYS A N 1
ATOM 3421 C CA . LYS A 1 432 ? -13.635 5.472 37.823 1.00 47.34 432 LYS A CA 1
ATOM 3422 C C . LYS A 1 432 ? -14.164 6.837 38.281 1.00 47.34 432 LYS A C 1
ATOM 3424 O O . LYS A 1 432 ? -15.041 7.379 37.622 1.00 47.34 432 LYS A O 1
ATOM 3429 N N . ASP A 1 433 ? -13.561 7.428 39.310 1.00 43.62 433 ASP A N 1
ATOM 3430 C CA . ASP A 1 433 ? -14.031 8.682 39.922 1.00 43.62 433 ASP A CA 1
ATOM 3431 C C . ASP A 1 433 ? -13.759 9.940 39.066 1.00 43.62 433 ASP A C 1
ATOM 3433 O O . ASP A 1 433 ? -14.163 11.039 39.431 1.00 43.62 433 ASP A O 1
ATOM 3437 N N . SER A 1 434 ? -13.060 9.809 37.930 1.00 45.91 434 SER A N 1
ATOM 3438 C CA . SER A 1 434 ? -12.724 10.932 37.034 1.00 45.91 434 SER A CA 1
ATOM 3439 C C . SER A 1 434 ? -13.375 10.852 35.639 1.00 45.91 434 SER A C 1
ATOM 3441 O O . SER A 1 434 ? -13.142 11.738 34.823 1.00 45.91 434 SER A O 1
ATOM 3443 N N . TRP A 1 435 ? -14.146 9.790 35.343 1.00 56.22 435 TRP A N 1
ATOM 3444 C CA . TRP A 1 435 ? -14.554 9.404 33.973 1.00 56.22 435 TRP A CA 1
ATOM 3445 C C . TRP A 1 435 ? -16.036 8.997 33.850 1.00 56.22 435 TRP A C 1
ATOM 3447 O O . TRP A 1 435 ? -16.416 8.370 32.862 1.00 56.22 435 TRP A O 1
ATOM 3457 N N . GLU A 1 436 ? -16.870 9.303 34.851 1.00 44.66 436 GLU A N 1
ATOM 3458 C CA . GLU A 1 436 ? -18.189 8.670 35.048 1.00 44.66 436 GLU A CA 1
ATOM 3459 C C . GLU A 1 436 ? -19.202 8.807 33.888 1.00 44.66 436 GLU A C 1
ATOM 3461 O O . GLU A 1 436 ? -20.199 8.091 33.898 1.00 44.66 436 GLU A O 1
ATOM 3466 N N . GLU A 1 437 ? -18.962 9.630 32.858 1.00 52.09 437 GLU A N 1
ATOM 3467 C CA . GLU A 1 437 ? -19.949 9.867 31.790 1.00 52.09 437 GLU A CA 1
ATOM 3468 C C . GLU A 1 437 ? -19.646 9.225 30.418 1.00 52.09 437 GLU A C 1
ATOM 3470 O O . GLU A 1 437 ? -20.573 9.110 29.617 1.00 52.09 437 GLU A O 1
ATOM 3475 N N . SER A 1 438 ? -18.421 8.759 30.112 1.00 59.41 438 SER A N 1
ATOM 3476 C CA . SER A 1 438 ? -18.066 8.344 28.730 1.00 59.41 438 SER A CA 1
ATOM 3477 C C . SER A 1 438 ? -17.521 6.922 28.534 1.00 59.41 438 SER A C 1
ATOM 3479 O O . SER A 1 438 ? -17.549 6.432 27.404 1.00 59.41 438 SER A O 1
ATOM 3481 N N . VAL A 1 439 ? -17.065 6.223 29.582 1.00 68.31 439 VAL A N 1
ATOM 3482 C CA . VAL A 1 439 ? -16.429 4.894 29.446 1.00 68.31 439 VAL A CA 1
ATOM 3483 C C . VAL A 1 439 ? -17.297 3.770 30.004 1.00 68.31 439 VAL A C 1
ATOM 3485 O O . VAL A 1 439 ? -17.772 3.824 31.139 1.00 68.31 439 VAL A O 1
ATOM 3488 N N . ARG A 1 440 ? -17.475 2.702 29.214 1.00 74.31 440 ARG A N 1
ATOM 3489 C CA . ARG A 1 440 ? -18.264 1.526 29.613 1.00 74.31 440 ARG A CA 1
ATOM 3490 C C . ARG A 1 440 ? -17.416 0.472 30.319 1.00 74.31 440 ARG A C 1
ATOM 3492 O O . ARG A 1 440 ? -16.342 0.100 29.852 1.00 74.31 440 ARG A O 1
ATOM 3499 N N . PHE A 1 441 ? -17.953 -0.060 31.415 1.00 76.69 441 PHE A N 1
ATOM 3500 C CA . PHE A 1 441 ? -17.310 -1.081 32.238 1.00 76.69 441 PHE A CA 1
ATOM 3501 C C . PHE A 1 441 ? -17.889 -2.467 31.960 1.00 76.69 441 PHE A C 1
ATOM 3503 O O . PHE A 1 441 ? -19.061 -2.721 32.245 1.00 76.69 441 PHE A O 1
ATOM 3510 N N . LEU A 1 442 ? -17.055 -3.378 31.467 1.00 83.19 442 LEU A N 1
ATOM 3511 C CA . LEU A 1 442 ? -17.476 -4.694 30.982 1.00 83.19 442 LEU A CA 1
ATOM 3512 C C . LEU A 1 442 ? -16.852 -5.834 31.794 1.00 83.19 442 LEU A C 1
ATOM 3514 O O . LEU A 1 442 ? -15.721 -5.743 32.249 1.00 83.19 442 LEU A O 1
ATOM 3518 N N . ASP A 1 443 ? -17.581 -6.918 31.995 1.00 83.38 443 ASP A N 1
ATOM 3519 C CA . ASP A 1 443 ? -17.132 -8.118 32.689 1.00 83.38 443 ASP A CA 1
ATOM 3520 C C . ASP A 1 443 ? -16.367 -9.032 31.728 1.00 83.38 443 ASP A C 1
ATOM 3522 O O . ASP A 1 443 ? -16.925 -9.564 30.763 1.00 83.38 443 ASP A O 1
ATOM 3526 N N . ILE A 1 444 ? -15.081 -9.242 32.014 1.00 85.75 444 ILE A N 1
ATOM 3527 C CA . ILE A 1 444 ? -14.215 -10.097 31.199 1.00 85.75 444 ILE A CA 1
ATOM 3528 C C . ILE A 1 444 ? -14.658 -11.565 31.214 1.00 85.75 444 ILE A C 1
ATOM 3530 O O . ILE A 1 444 ? -14.334 -12.299 30.284 1.00 85.75 444 ILE A O 1
ATOM 3534 N N . THR A 1 445 ? -15.413 -12.031 32.211 1.00 84.88 445 THR A N 1
ATOM 3535 C CA . THR A 1 445 ? -15.875 -13.431 32.258 1.00 84.88 445 THR A CA 1
ATOM 3536 C C . THR A 1 445 ? -17.045 -13.693 31.302 1.00 84.88 445 THR A C 1
ATOM 3538 O O . THR A 1 445 ? -17.236 -14.814 30.827 1.00 84.88 445 THR A O 1
ATOM 3541 N N . ASN A 1 446 ? -17.768 -12.650 30.890 1.00 88.81 446 ASN A N 1
ATOM 3542 C CA . ASN A 1 446 ? -18.907 -12.768 29.990 1.00 88.81 446 ASN A CA 1
ATOM 3543 C C . ASN A 1 446 ? -18.482 -12.667 28.508 1.00 88.81 446 ASN A C 1
ATOM 3545 O O . ASN A 1 446 ? -17.920 -11.668 28.064 1.00 88.81 446 ASN A O 1
ATOM 3549 N N . LYS A 1 447 ? -18.801 -13.695 27.705 1.00 87.56 447 LYS A N 1
ATOM 3550 C CA . LYS A 1 447 ? -18.468 -13.755 26.266 1.00 87.56 447 LYS A CA 1
ATOM 3551 C C . LYS A 1 447 ? -19.057 -12.597 25.454 1.00 87.56 447 LYS A C 1
ATOM 3553 O O . LYS A 1 447 ? -18.367 -12.045 24.600 1.00 87.56 447 LYS A O 1
ATOM 3558 N N . GLU A 1 448 ? -20.311 -12.237 25.698 1.00 85.25 448 GLU A N 1
ATOM 3559 C CA . GLU A 1 448 ? -20.987 -11.147 24.985 1.00 85.25 448 GLU A CA 1
ATOM 3560 C C . GLU A 1 448 ? -20.350 -9.801 25.327 1.00 85.25 448 GLU A C 1
ATOM 3562 O O . GLU A 1 448 ? -20.113 -8.987 24.437 1.00 85.25 448 GLU A O 1
ATOM 3567 N N . GLN A 1 449 ? -19.975 -9.599 26.593 1.00 87.88 449 GLN A N 1
ATOM 3568 C CA . GLN A 1 449 ? -19.310 -8.372 27.027 1.00 87.88 449 GLN A CA 1
ATOM 3569 C C . GLN A 1 449 ? -17.868 -8.268 26.515 1.00 87.88 449 GLN A C 1
ATOM 3571 O O . GLN A 1 449 ? -17.435 -7.175 26.163 1.00 87.88 449 GLN A O 1
ATOM 3576 N N . ARG A 1 450 ? -17.142 -9.382 26.362 1.00 89.31 450 ARG A N 1
ATOM 3577 C CA . ARG A 1 450 ? -15.842 -9.394 25.662 1.00 89.31 450 ARG A CA 1
ATOM 3578 C C . ARG A 1 450 ? -15.966 -8.994 24.188 1.00 89.31 450 ARG A C 1
ATOM 3580 O O . ARG A 1 450 ? -15.161 -8.209 23.692 1.00 89.31 450 ARG A O 1
ATOM 3587 N N . ASN A 1 451 ? -16.994 -9.485 23.493 1.00 86.50 451 ASN A N 1
ATOM 3588 C CA . ASN A 1 451 ? -17.271 -9.081 22.110 1.00 86.50 451 ASN A CA 1
ATOM 3589 C C . ASN A 1 451 ? -17.660 -7.600 22.018 1.00 86.50 451 ASN A C 1
ATOM 3591 O O . ASN A 1 451 ? -17.213 -6.896 21.114 1.00 86.50 451 ASN A O 1
ATOM 3595 N N . LEU A 1 452 ? -18.471 -7.128 22.966 1.00 86.19 452 LEU A N 1
ATOM 3596 C CA . LEU A 1 452 ? -18.869 -5.729 23.067 1.00 86.19 452 LEU A CA 1
ATOM 3597 C C . LEU A 1 452 ? -17.663 -4.817 23.331 1.00 86.19 452 LEU A C 1
ATOM 3599 O O . LEU A 1 452 ? -17.537 -3.781 22.686 1.00 86.19 452 LEU A O 1
ATOM 3603 N N . TRP A 1 453 ? -16.747 -5.227 24.212 1.00 90.38 453 TRP A N 1
ATOM 3604 C CA . TRP A 1 453 ? -15.492 -4.519 24.482 1.00 90.38 453 TRP A CA 1
ATOM 3605 C C . TRP A 1 453 ? -14.669 -4.337 23.206 1.00 90.38 453 TRP A C 1
ATOM 3607 O O . TRP A 1 453 ? -14.202 -3.232 22.927 1.00 90.38 453 TRP A O 1
ATOM 3617 N N . ALA A 1 454 ? -14.544 -5.396 22.400 1.00 91.31 454 ALA A N 1
ATOM 3618 C CA . ALA A 1 454 ? -13.819 -5.329 21.139 1.00 91.31 454 ALA A CA 1
ATOM 3619 C C . ALA A 1 454 ? -14.473 -4.334 20.163 1.00 91.31 454 ALA A C 1
ATOM 3621 O O . ALA A 1 454 ? -13.790 -3.468 19.623 1.00 91.31 454 ALA A O 1
ATOM 3622 N N . LEU A 1 455 ? -15.798 -4.398 19.982 1.00 90.25 455 LEU A N 1
ATOM 3623 C CA . LEU A 1 455 ? -16.521 -3.505 19.066 1.00 90.25 455 LEU A CA 1
ATOM 3624 C C . LEU A 1 455 ? -16.493 -2.034 19.507 1.00 90.25 455 LEU A C 1
ATOM 3626 O O . LEU A 1 455 ? -16.334 -1.160 18.656 1.00 90.25 455 LEU A O 1
ATOM 3630 N N . LEU A 1 456 ? -16.620 -1.749 20.805 1.00 86.38 456 LEU A N 1
ATOM 3631 C CA . LEU A 1 456 ? -16.575 -0.378 21.328 1.00 86.38 456 LEU A CA 1
ATOM 3632 C C . LEU A 1 456 ? -15.183 0.243 21.192 1.00 86.38 456 LEU A C 1
ATOM 3634 O O . LEU A 1 456 ? -15.059 1.400 20.813 1.00 86.38 456 LEU A O 1
ATOM 3638 N N . ASN A 1 457 ? -14.117 -0.519 21.430 1.00 86.94 457 ASN A N 1
ATOM 3639 C CA . ASN A 1 457 ? -12.768 0.002 21.217 1.00 86.94 457 ASN A CA 1
ATOM 3640 C C . ASN A 1 457 ? -12.442 0.169 19.723 1.00 86.94 457 ASN A C 1
ATOM 3642 O O . ASN A 1 457 ? -11.842 1.170 19.332 1.00 86.94 457 ASN A O 1
ATOM 3646 N N . MET A 1 458 ? -12.925 -0.727 18.854 1.00 89.06 458 MET A N 1
ATOM 3647 C CA . MET A 1 458 ? -12.830 -0.520 17.402 1.00 89.06 458 MET A CA 1
ATOM 3648 C C . MET A 1 458 ? -13.592 0.719 16.921 1.00 89.06 458 MET A C 1
ATOM 3650 O O . MET A 1 458 ? -13.180 1.340 15.941 1.00 89.06 458 MET A O 1
ATOM 3654 N N . GLU A 1 459 ? -14.675 1.104 17.596 1.00 84.81 459 GLU A N 1
ATOM 3655 C CA . GLU A 1 459 ? -15.372 2.355 17.303 1.00 84.81 459 GLU A CA 1
ATOM 3656 C C . GLU A 1 459 ? -14.466 3.562 17.558 1.00 84.81 459 GLU A C 1
ATOM 3658 O O . GLU A 1 459 ? -14.306 4.381 16.651 1.00 84.81 459 GLU A O 1
ATOM 3663 N N . ALA A 1 460 ? -13.763 3.587 18.694 1.00 79.31 460 ALA A N 1
ATOM 3664 C CA . ALA A 1 460 ? -12.819 4.650 19.032 1.00 79.31 460 ALA A CA 1
ATOM 3665 C C . ALA A 1 460 ? -11.749 4.847 17.945 1.00 79.31 460 ALA A C 1
ATOM 3667 O O . ALA A 1 460 ? -11.445 5.973 17.536 1.00 79.31 460 ALA A O 1
ATOM 3668 N N . PHE A 1 461 ? -11.212 3.738 17.426 1.00 84.38 461 PHE A N 1
ATOM 3669 C CA . PHE A 1 461 ? -10.238 3.748 16.333 1.00 84.38 461 PHE A CA 1
ATOM 3670 C C . PHE A 1 461 ? -10.832 4.251 15.009 1.00 84.38 461 PHE A C 1
ATOM 3672 O O . PHE A 1 461 ? -10.184 5.003 14.280 1.00 84.38 461 PHE A O 1
ATOM 3679 N N . ASN A 1 462 ? -12.074 3.874 14.700 1.00 81.75 462 ASN A N 1
ATOM 3680 C CA . ASN A 1 462 ? -12.713 4.167 13.418 1.00 81.75 462 ASN A CA 1
ATOM 3681 C C . ASN A 1 462 ? -13.387 5.549 13.343 1.00 81.75 462 ASN A C 1
ATOM 3683 O O . ASN A 1 462 ? -13.518 6.091 12.243 1.00 81.75 462 ASN A O 1
ATOM 3687 N N . HIS A 1 463 ? -13.801 6.136 14.471 1.00 73.50 463 HIS A N 1
ATOM 3688 C CA . HIS A 1 463 ? -14.475 7.446 14.537 1.00 73.50 463 HIS A CA 1
ATOM 3689 C C . HIS A 1 463 ? -13.524 8.646 14.590 1.00 73.50 463 HIS A C 1
ATOM 3691 O O . HIS A 1 463 ? -13.968 9.786 14.698 1.00 73.50 463 HIS A O 1
ATOM 3697 N N . GLY A 1 464 ? -12.214 8.416 14.467 1.00 62.78 464 GLY A N 1
ATOM 3698 C CA . GLY A 1 464 ? -11.224 9.495 14.479 1.00 62.78 464 GLY A CA 1
ATOM 3699 C C . GLY A 1 464 ? -11.014 10.122 15.858 1.00 62.78 464 GLY A C 1
ATOM 3700 O O . GLY A 1 464 ? -10.386 11.173 15.945 1.00 62.78 464 GLY A O 1
ATOM 3701 N N . ILE A 1 465 ? -11.490 9.468 16.929 1.00 66.12 465 ILE A N 1
ATOM 3702 C CA . ILE A 1 465 ? -11.133 9.826 18.310 1.00 66.12 465 ILE A CA 1
ATOM 3703 C C . ILE A 1 465 ? -9.613 9.682 18.493 1.00 66.12 465 ILE A C 1
ATOM 3705 O O . ILE A 1 465 ? -8.951 10.491 19.145 1.00 66.12 465 ILE A O 1
ATOM 3709 N N . ILE A 1 466 ? -9.041 8.679 17.825 1.00 65.38 466 ILE A N 1
ATOM 3710 C CA . ILE A 1 466 ? -7.602 8.479 17.713 1.00 65.38 466 ILE A CA 1
ATOM 3711 C C . ILE A 1 466 ? -7.064 9.374 16.602 1.00 65.38 466 ILE A C 1
ATOM 3713 O O . ILE A 1 466 ? -7.277 9.112 15.417 1.00 65.38 466 ILE A O 1
ATOM 3717 N N . ALA A 1 467 ? -6.332 10.420 16.987 1.00 64.25 467 ALA A N 1
ATOM 3718 C CA . ALA A 1 467 ? -5.625 11.265 16.036 1.00 64.25 467 ALA A CA 1
ATOM 3719 C C . ALA A 1 467 ? -4.625 10.422 15.234 1.00 64.25 467 ALA A C 1
ATOM 3721 O O . ALA A 1 467 ? -3.801 9.711 15.812 1.00 64.25 467 ALA A O 1
ATOM 3722 N N . ASN A 1 468 ? -4.685 10.528 13.906 1.00 71.56 468 ASN A N 1
ATOM 3723 C CA . ASN A 1 468 ? -3.810 9.795 12.996 1.00 71.56 468 ASN A CA 1
ATOM 3724 C C . ASN A 1 468 ? -3.821 8.259 13.254 1.00 71.56 468 ASN A C 1
ATOM 3726 O O . ASN A 1 468 ? -2.797 7.662 13.607 1.00 71.56 468 ASN A O 1
ATOM 3730 N N . PRO A 1 469 ? -4.981 7.590 13.078 1.00 71.00 469 PRO A N 1
ATOM 3731 C CA . PRO A 1 469 ? -5.138 6.179 13.441 1.00 71.00 469 PRO A CA 1
ATOM 3732 C C . PRO A 1 469 ? -4.207 5.275 12.623 1.00 71.00 469 PRO A C 1
ATOM 3734 O O . PRO A 1 469 ? -3.687 4.286 13.124 1.00 71.00 469 PRO A O 1
ATOM 3737 N N . HIS A 1 470 ? -3.906 5.661 11.387 1.00 74.94 470 HIS A N 1
ATOM 3738 C CA . HIS A 1 470 ? -3.021 4.931 10.487 1.00 74.94 470 HIS A CA 1
ATOM 3739 C C . HIS A 1 470 ? -1.537 4.950 10.898 1.00 74.94 470 HIS A C 1
ATOM 3741 O O . HIS A 1 470 ? -0.806 4.043 10.515 1.00 74.94 470 HIS A O 1
ATOM 3747 N N . ALA A 1 471 ? -1.077 5.943 11.668 1.00 73.44 471 ALA A N 1
ATOM 3748 C CA . ALA A 1 471 ? 0.290 5.974 12.198 1.00 73.44 471 ALA A CA 1
ATOM 3749 C C . ALA A 1 471 ? 0.392 5.403 13.621 1.00 73.44 471 ALA A C 1
ATOM 3751 O O . ALA A 1 471 ? 1.478 5.028 14.057 1.00 73.44 471 ALA A O 1
ATOM 3752 N N . ARG A 1 472 ? -0.724 5.349 14.360 1.00 78.69 472 ARG A N 1
ATOM 3753 C CA . ARG A 1 472 ? -0.737 5.004 15.794 1.00 78.69 472 ARG A CA 1
ATOM 3754 C C . ARG A 1 472 ? -1.376 3.654 16.117 1.00 78.69 472 ARG A C 1
ATOM 3756 O O . ARG A 1 472 ? -1.301 3.224 17.266 1.00 78.69 472 ARG A O 1
ATOM 3763 N N . TRP A 1 473 ? -1.947 2.962 15.129 1.00 86.06 473 TRP A N 1
ATOM 3764 C CA . TRP A 1 473 ? -2.697 1.712 15.317 1.00 86.06 473 TRP A CA 1
ATOM 3765 C C . TRP A 1 473 ? -1.960 0.659 16.159 1.00 86.06 473 TRP A C 1
ATOM 3767 O O . TRP A 1 473 ? -2.584 0.028 17.011 1.00 86.06 473 TRP A O 1
ATOM 3777 N N . LYS A 1 474 ? -0.637 0.505 15.988 1.00 86.81 474 LYS A N 1
ATOM 3778 C CA . LYS A 1 474 ? 0.163 -0.465 16.753 1.00 86.81 474 LYS A CA 1
ATOM 3779 C C . LYS A 1 474 ? 0.225 -0.130 18.249 1.00 86.81 474 LYS A C 1
ATOM 3781 O O . LYS A 1 474 ? 0.028 -1.010 19.080 1.00 86.81 474 LYS A O 1
ATOM 3786 N N . GLY A 1 475 ? 0.439 1.140 18.596 1.00 83.19 475 GLY A N 1
ATOM 3787 C CA . GLY A 1 475 ? 0.448 1.582 19.995 1.00 83.19 475 GLY A CA 1
ATOM 3788 C C . GLY A 1 475 ? -0.922 1.427 20.661 1.00 83.19 475 GLY A C 1
ATOM 3789 O O . GLY A 1 475 ? -1.006 1.017 21.816 1.00 83.19 475 GLY A O 1
ATOM 3790 N N . VAL A 1 476 ? -1.994 1.675 19.904 1.00 83.88 476 VAL A N 1
ATOM 3791 C CA . VAL A 1 476 ? -3.381 1.519 20.367 1.00 83.88 476 VAL A CA 1
ATOM 3792 C C . VAL A 1 476 ? -3.702 0.056 20.677 1.00 83.88 476 VAL A C 1
ATOM 3794 O O . VAL A 1 476 ? -4.209 -0.249 21.756 1.00 83.88 476 VAL A O 1
ATOM 3797 N N . ILE A 1 477 ? -3.378 -0.873 19.770 1.00 88.19 477 ILE A N 1
ATOM 3798 C CA . ILE A 1 477 ? -3.635 -2.297 20.024 1.00 88.19 477 ILE A CA 1
ATOM 3799 C C . ILE A 1 477 ? -2.776 -2.826 21.172 1.00 88.19 477 ILE A C 1
ATOM 3801 O O . ILE A 1 477 ? -3.287 -3.574 21.999 1.00 88.19 477 ILE A O 1
ATOM 3805 N N . ASP A 1 478 ? -1.514 -2.404 21.295 1.00 84.69 478 ASP A N 1
ATOM 3806 C CA . ASP A 1 478 ? -0.656 -2.787 22.426 1.00 84.69 478 ASP A CA 1
ATOM 3807 C C . ASP A 1 478 ? -1.236 -2.321 23.765 1.00 84.69 478 ASP A C 1
ATOM 3809 O O . ASP A 1 478 ? -1.209 -3.057 24.761 1.00 84.69 478 ASP A O 1
ATOM 3813 N N . PHE A 1 479 ? -1.818 -1.123 23.778 1.00 82.12 479 PHE A N 1
ATOM 3814 C CA . PHE A 1 479 ? -2.519 -0.592 24.934 1.00 82.12 479 PHE A CA 1
ATOM 3815 C C . PHE A 1 479 ? -3.745 -1.449 25.294 1.00 82.12 479 PHE A C 1
ATOM 3817 O O . PHE A 1 479 ? -3.846 -1.924 26.427 1.00 82.12 479 PHE A O 1
ATOM 3824 N N . TRP A 1 480 ? -4.643 -1.731 24.343 1.00 86.31 480 TRP A N 1
ATOM 3825 C CA . TRP A 1 480 ? -5.827 -2.567 24.605 1.00 86.31 480 TRP A CA 1
ATOM 3826 C C . TRP A 1 480 ? -5.459 -3.996 25.016 1.00 86.31 480 TRP A C 1
ATOM 3828 O O . TRP A 1 480 ? -6.091 -4.584 25.895 1.00 86.31 480 TRP A O 1
ATOM 3838 N N . MET A 1 481 ? -4.402 -4.555 24.425 1.00 87.62 481 MET A N 1
ATOM 3839 C CA . MET A 1 481 ? -3.874 -5.865 24.798 1.00 87.62 481 MET A CA 1
ATOM 3840 C C . MET A 1 481 ? -3.333 -5.883 26.228 1.00 87.62 481 MET A C 1
ATOM 3842 O O . MET A 1 481 ? -3.459 -6.892 26.924 1.00 87.62 481 MET A O 1
ATOM 3846 N N . THR A 1 482 ? -2.750 -4.774 26.679 1.00 82.12 482 THR A N 1
ATOM 3847 C CA . THR A 1 482 ? -2.305 -4.617 28.066 1.00 82.12 482 THR A CA 1
ATOM 3848 C C . THR A 1 482 ? -3.496 -4.582 29.022 1.00 82.12 482 THR A C 1
ATOM 3850 O O . THR A 1 482 ? -3.462 -5.291 30.027 1.00 82.12 482 THR A O 1
ATOM 3853 N N . ASP A 1 483 ? -4.575 -3.863 28.686 1.00 79.12 483 ASP A N 1
ATOM 3854 C CA . ASP A 1 483 ? -5.805 -3.841 29.497 1.00 79.12 483 ASP A CA 1
ATOM 3855 C C . ASP A 1 483 ? -6.430 -5.240 29.629 1.00 79.12 483 ASP A C 1
ATOM 3857 O O . ASP A 1 483 ? -6.699 -5.695 30.742 1.00 79.12 483 ASP A O 1
ATOM 3861 N N . LEU A 1 484 ? -6.559 -5.979 28.520 1.00 86.69 484 LEU A N 1
ATOM 3862 C CA . LEU A 1 484 ? -7.074 -7.354 28.526 1.00 86.69 484 LEU A CA 1
ATOM 3863 C C . LEU A 1 484 ? -6.219 -8.287 29.401 1.00 86.69 484 LEU A C 1
ATOM 3865 O O . LEU A 1 484 ? -6.753 -9.086 30.177 1.00 86.69 484 LEU A O 1
ATOM 3869 N N . ARG A 1 485 ? -4.887 -8.196 29.299 1.00 84.44 485 ARG A N 1
ATOM 3870 C CA . ARG A 1 485 ? -3.956 -9.020 30.091 1.00 84.44 485 ARG A CA 1
ATOM 3871 C C . ARG A 1 485 ? -4.027 -8.690 31.575 1.00 84.44 485 ARG A C 1
ATOM 3873 O O . ARG A 1 485 ? -4.049 -9.607 32.395 1.00 84.44 485 ARG A O 1
ATOM 3880 N N . ASP A 1 486 ? -4.080 -7.410 31.922 1.00 79.44 486 ASP A N 1
ATOM 3881 C CA . ASP A 1 486 ? -4.176 -6.977 33.314 1.00 79.44 486 ASP A CA 1
ATOM 3882 C C . ASP A 1 486 ? -5.532 -7.372 33.919 1.00 79.44 486 ASP A C 1
ATOM 3884 O O . ASP A 1 486 ? -5.564 -7.893 35.033 1.00 79.44 486 ASP A O 1
ATOM 3888 N N . ALA A 1 487 ? -6.628 -7.257 33.162 1.00 81.56 487 ALA A N 1
ATOM 3889 C CA . ALA A 1 487 ? -7.940 -7.754 33.577 1.00 81.56 487 ALA A CA 1
ATOM 3890 C C . ALA A 1 487 ? -7.963 -9.276 33.788 1.00 81.56 487 ALA A C 1
ATOM 3892 O O . ALA A 1 487 ? -8.555 -9.766 34.748 1.00 81.56 487 ALA A O 1
ATOM 3893 N N . THR A 1 488 ? -7.268 -10.028 32.932 1.00 84.44 488 THR A N 1
ATOM 3894 C CA . THR A 1 488 ? -7.143 -11.490 33.047 1.00 84.44 488 THR A CA 1
ATOM 3895 C C . THR A 1 488 ? -6.370 -11.903 34.300 1.00 84.44 488 THR A C 1
ATOM 3897 O O . THR A 1 488 ? -6.757 -12.853 34.975 1.00 84.44 488 THR A O 1
ATOM 3900 N N . ARG A 1 489 ? -5.289 -11.188 34.641 1.00 79.56 489 ARG A N 1
ATOM 3901 C CA . ARG A 1 489 ? -4.468 -11.459 35.839 1.00 79.56 489 ARG A CA 1
ATOM 3902 C C . ARG A 1 489 ? -5.226 -11.263 37.149 1.00 79.56 489 ARG A C 1
ATOM 3904 O O . ARG A 1 489 ? -4.841 -11.847 38.155 1.00 79.56 489 ARG A O 1
ATOM 3911 N N . LEU A 1 490 ? -6.259 -10.426 37.135 1.00 77.56 490 LEU A N 1
ATOM 3912 C CA . LEU A 1 490 ? -7.069 -10.098 38.304 1.00 77.56 490 LEU A CA 1
ATOM 3913 C C . LEU A 1 490 ? -8.253 -11.059 38.502 1.00 77.56 490 LEU A C 1
ATOM 3915 O O . LEU A 1 490 ? -8.997 -10.912 39.471 1.00 77.56 490 LEU A O 1
ATOM 3919 N N . LEU A 1 491 ? -8.421 -12.056 37.625 1.00 77.88 491 LEU A N 1
ATOM 3920 C CA . LEU A 1 491 ? -9.420 -13.105 37.807 1.00 77.88 491 LEU A CA 1
ATOM 3921 C C . LEU A 1 491 ? -8.980 -14.128 38.872 1.00 77.88 491 LEU A C 1
ATOM 3923 O O . LEU A 1 491 ? -7.839 -14.597 38.836 1.00 77.88 491 LEU A O 1
ATOM 3927 N N . PRO A 1 492 ? -9.886 -14.537 39.780 1.00 78.69 492 PRO A N 1
ATOM 3928 C CA . PRO A 1 492 ? -9.703 -15.708 40.636 1.00 78.69 492 PRO A CA 1
ATOM 3929 C C . PRO A 1 492 ? -9.342 -16.967 39.829 1.00 78.69 492 PRO A C 1
ATOM 3931 O O . PRO A 1 492 ? -9.779 -17.119 38.689 1.00 78.69 492 PRO A O 1
ATOM 3934 N N . GLY A 1 493 ? -8.550 -17.878 40.408 1.00 78.31 493 GLY A N 1
ATOM 3935 C CA . GLY A 1 493 ? -7.993 -19.033 39.685 1.00 78.31 493 GLY A CA 1
ATOM 3936 C C . GLY A 1 493 ? -9.040 -19.946 39.031 1.00 78.31 493 GLY A C 1
ATOM 3937 O O . GLY A 1 493 ? -8.861 -20.368 37.892 1.00 78.31 493 GLY A O 1
ATOM 3938 N N . ASP A 1 494 ? -10.165 -20.176 39.703 1.00 78.50 494 ASP A N 1
ATOM 3939 C CA . ASP A 1 494 ? -11.320 -20.925 39.195 1.00 78.50 494 ASP A CA 1
ATOM 3940 C C . ASP A 1 494 ? -12.011 -20.216 38.015 1.00 78.50 494 ASP A C 1
ATOM 3942 O O . ASP A 1 494 ? -12.357 -20.844 37.011 1.00 78.50 494 ASP A O 1
ATOM 3946 N N . GLN A 1 495 ? -12.155 -18.891 38.086 1.00 78.88 495 GLN A N 1
ATOM 3947 C CA . GLN A 1 495 ? -12.708 -18.087 36.994 1.00 78.88 495 GLN A CA 1
ATOM 3948 C C . GLN A 1 495 ? -11.753 -17.991 35.801 1.00 78.88 495 GLN A C 1
ATOM 3950 O O . GLN A 1 495 ? -12.205 -18.000 34.654 1.00 78.88 495 GLN A O 1
ATOM 3955 N N . LEU A 1 496 ? -10.446 -17.917 36.050 1.00 81.94 496 LEU A N 1
ATOM 3956 C CA . LEU A 1 496 ? -9.421 -17.892 35.013 1.00 81.94 496 LEU A CA 1
ATOM 3957 C C . LEU A 1 496 ? -9.396 -19.210 34.235 1.00 81.94 496 LEU A C 1
ATOM 3959 O O . LEU A 1 496 ? -9.419 -19.182 33.005 1.00 81.94 496 LEU A O 1
ATOM 3963 N N . GLU A 1 497 ? -9.383 -20.353 34.925 1.00 83.44 497 GLU A N 1
ATOM 3964 C CA . GLU A 1 497 ? -9.405 -21.671 34.278 1.00 83.44 497 GLU A CA 1
ATOM 3965 C C . GLU A 1 497 ? -10.660 -21.858 33.421 1.00 83.44 497 GLU A C 1
ATOM 3967 O O . GLU A 1 497 ? -10.551 -22.277 32.268 1.00 83.44 497 GLU A O 1
ATOM 3972 N N . GLY A 1 498 ? -11.829 -21.454 33.929 1.00 83.69 498 GLY A N 1
ATOM 3973 C CA . GLY A 1 498 ? -13.093 -21.536 33.192 1.00 83.69 498 GLY A CA 1
ATOM 3974 C C . GLY A 1 498 ? -13.200 -20.602 31.979 1.00 83.69 498 GLY A C 1
ATOM 3975 O O . GLY A 1 498 ? -13.991 -20.869 31.077 1.00 83.69 498 GLY A O 1
ATOM 3976 N N . ASN A 1 499 ? -12.411 -19.521 31.920 1.00 87.44 499 ASN A N 1
ATOM 3977 C CA . ASN A 1 499 ? -12.505 -18.499 30.865 1.00 87.44 499 ASN A CA 1
ATOM 3978 C C . ASN A 1 499 ? -11.275 -18.398 29.956 1.00 87.44 499 ASN A C 1
ATOM 3980 O O . ASN A 1 499 ? -11.294 -17.625 28.995 1.00 87.44 499 ASN A O 1
ATOM 3984 N N . ARG A 1 500 ? -10.213 -19.167 30.218 1.00 88.56 500 ARG A N 1
ATOM 3985 C CA . ARG A 1 500 ? -8.910 -19.039 29.546 1.00 88.56 500 ARG A CA 1
ATOM 3986 C C . ARG A 1 500 ? -9.004 -19.057 28.021 1.00 88.56 500 ARG A C 1
ATOM 3988 O O . ARG A 1 500 ? -8.402 -18.214 27.359 1.00 88.56 500 ARG A O 1
ATOM 3995 N N . GLU A 1 501 ? -9.760 -20.000 27.467 1.00 90.75 501 GLU A N 1
ATOM 3996 C CA . GLU A 1 501 ? -9.952 -20.115 26.018 1.00 90.75 501 GLU A CA 1
ATOM 3997 C C . GLU A 1 501 ? -10.749 -18.930 25.457 1.00 90.75 501 GLU A C 1
ATOM 3999 O O . GLU A 1 501 ? -10.330 -18.312 24.481 1.00 90.75 501 GLU A O 1
ATOM 4004 N N . GLY A 1 502 ? -11.831 -18.531 26.131 1.00 89.19 502 GLY A N 1
ATOM 4005 C CA . GLY A 1 502 ? -12.649 -17.388 25.722 1.00 89.19 502 GLY A CA 1
ATOM 4006 C C . GLY A 1 502 ? -11.898 -16.052 25.751 1.00 89.19 502 GLY A C 1
ATOM 4007 O O . GLY A 1 502 ? -12.161 -15.180 24.920 1.00 89.19 502 GLY A O 1
ATOM 4008 N N . ILE A 1 503 ? -10.950 -15.888 26.676 1.00 91.81 503 ILE A N 1
ATOM 4009 C CA . ILE A 1 503 ? -10.055 -14.725 26.745 1.00 91.81 503 ILE A CA 1
ATOM 4010 C C . ILE A 1 503 ? -9.036 -14.767 25.601 1.00 91.81 503 ILE A C 1
ATOM 4012 O O . ILE A 1 503 ? -8.873 -13.768 24.901 1.00 91.81 503 ILE A O 1
ATOM 4016 N N . ALA A 1 504 ? -8.408 -15.920 25.351 1.00 92.69 504 ALA A N 1
ATOM 4017 C CA . ALA A 1 504 ? -7.482 -16.089 24.229 1.00 92.69 504 ALA A CA 1
ATOM 4018 C C . ALA A 1 504 ? -8.165 -15.837 22.872 1.00 92.69 504 ALA A C 1
ATOM 4020 O O . ALA A 1 504 ? -7.580 -15.228 21.976 1.00 92.69 504 ALA A O 1
ATOM 4021 N N . ASP A 1 505 ? -9.422 -16.251 22.718 1.00 91.06 505 ASP A N 1
ATOM 4022 C CA . ASP A 1 505 ? -10.214 -15.952 21.525 1.00 91.06 505 ASP A CA 1
ATOM 4023 C C . ASP A 1 505 ? -10.541 -14.468 21.380 1.00 91.06 505 ASP A C 1
ATOM 4025 O O . ASP A 1 505 ? -10.544 -13.959 20.259 1.00 91.06 505 ASP A O 1
ATOM 4029 N N . THR A 1 506 ? -10.747 -13.763 22.494 1.00 92.12 506 THR A N 1
ATOM 4030 C CA . THR A 1 506 ? -10.959 -12.307 22.501 1.00 92.12 506 THR A CA 1
ATOM 4031 C C . THR A 1 506 ? -9.688 -11.569 22.084 1.00 92.12 506 THR A C 1
ATOM 4033 O O . THR A 1 506 ? -9.756 -10.666 21.253 1.00 92.12 506 THR A O 1
ATOM 4036 N N . GLU A 1 507 ? -8.520 -12.001 22.574 1.00 94.25 507 GLU A N 1
ATOM 4037 C CA . GLU A 1 507 ? -7.211 -11.497 22.131 1.00 94.25 507 GLU A CA 1
ATOM 4038 C C . GLU A 1 507 ? -7.023 -11.674 20.616 1.00 94.25 507 GLU A C 1
ATOM 4040 O O . GLU A 1 507 ? -6.663 -10.731 19.911 1.00 94.25 507 GLU A O 1
ATOM 4045 N N . ARG A 1 508 ? -7.307 -12.867 20.082 1.00 94.56 508 ARG A N 1
ATOM 4046 C CA . ARG A 1 508 ? -7.217 -13.114 18.632 1.00 94.56 508 ARG A CA 1
ATOM 4047 C C . ARG A 1 508 ? -8.210 -12.262 17.846 1.00 94.56 508 ARG A C 1
ATOM 4049 O O . ARG A 1 508 ? -7.880 -11.802 16.756 1.00 94.56 508 ARG A O 1
ATOM 4056 N N . LEU A 1 509 ? -9.422 -12.069 18.371 1.00 93.25 509 LEU A N 1
ATOM 4057 C CA . LEU A 1 509 ? -10.468 -11.287 17.718 1.00 93.25 509 LEU A CA 1
ATOM 4058 C C . LEU A 1 509 ? -10.079 -9.812 17.598 1.00 93.25 509 LEU A C 1
ATOM 4060 O O . LEU A 1 509 ? -10.173 -9.266 16.503 1.00 93.25 509 LEU A O 1
ATOM 4064 N N . ILE A 1 510 ? -9.610 -9.180 18.678 1.00 93.81 510 ILE A N 1
ATOM 4065 C CA . ILE A 1 510 ? -9.252 -7.755 18.640 1.00 93.81 510 ILE A CA 1
ATOM 4066 C C . ILE A 1 510 ? -8.029 -7.499 17.750 1.00 93.81 510 ILE A C 1
ATOM 4068 O O . ILE A 1 510 ? -8.028 -6.538 16.982 1.00 93.81 510 ILE A O 1
ATOM 4072 N N . LYS A 1 511 ? -7.035 -8.402 17.755 1.00 95.06 511 LYS A N 1
ATOM 4073 C CA . LYS A 1 511 ? -5.903 -8.349 16.812 1.00 95.06 511 LYS A CA 1
ATOM 4074 C C . LYS A 1 511 ? -6.378 -8.446 15.363 1.00 95.06 511 LYS A C 1
ATOM 4076 O O . LYS A 1 511 ? -5.928 -7.676 14.522 1.00 95.06 511 LYS A O 1
ATOM 4081 N N . ALA A 1 512 ? -7.313 -9.351 15.076 1.00 96.25 512 ALA A N 1
ATOM 4082 C CA . ALA A 1 512 ? -7.877 -9.512 13.741 1.00 96.25 512 ALA A CA 1
ATOM 4083 C C . ALA A 1 512 ? -8.691 -8.283 13.290 1.00 96.25 512 ALA A C 1
ATOM 4085 O O . ALA A 1 512 ? -8.517 -7.817 12.166 1.00 96.25 512 ALA A O 1
ATOM 4086 N N . MET A 1 513 ? -9.534 -7.727 14.169 1.00 95.94 513 MET A N 1
ATOM 4087 C CA . MET A 1 513 ? -10.304 -6.507 13.892 1.00 95.94 513 MET A CA 1
ATOM 4088 C C . MET A 1 513 ? -9.386 -5.315 13.612 1.00 95.94 513 MET A C 1
ATOM 4090 O O . MET A 1 513 ? -9.578 -4.619 12.616 1.00 95.94 513 MET A O 1
ATOM 4094 N N . MET A 1 514 ? -8.354 -5.119 14.439 1.00 94.19 514 MET A N 1
ATOM 4095 C CA . MET A 1 514 ? -7.370 -4.061 14.221 1.00 94.19 514 MET A CA 1
ATOM 4096 C C . MET A 1 514 ? -6.601 -4.266 12.916 1.00 94.19 514 MET A C 1
ATOM 4098 O O . MET A 1 514 ? -6.445 -3.315 12.163 1.00 94.19 514 MET A O 1
ATOM 4102 N N . ALA A 1 515 ? -6.155 -5.487 12.609 1.00 95.56 515 ALA A N 1
ATOM 4103 C CA . ALA A 1 515 ? -5.438 -5.780 11.369 1.00 95.56 515 ALA A CA 1
ATOM 4104 C C . ALA A 1 515 ? -6.251 -5.381 10.123 1.00 95.56 515 ALA A C 1
ATOM 4106 O O . ALA A 1 515 ? -5.714 -4.766 9.196 1.00 95.56 515 ALA A O 1
ATOM 4107 N N . VAL A 1 516 ? -7.553 -5.693 10.118 1.00 96.75 516 VAL A N 1
ATOM 4108 C CA . VAL A 1 516 ? -8.484 -5.321 9.042 1.00 96.75 516 VAL A CA 1
ATOM 4109 C C . VAL A 1 516 ? -8.675 -3.805 8.979 1.00 96.75 516 VAL A C 1
ATOM 4111 O O . VAL A 1 516 ? -8.445 -3.209 7.925 1.00 96.75 516 VAL A O 1
ATOM 4114 N N . SER A 1 517 ? -9.033 -3.161 10.093 1.00 95.06 517 SER A N 1
ATOM 4115 C CA . SER A 1 517 ? -9.283 -1.716 10.101 1.00 95.06 517 SER A CA 1
ATOM 4116 C C . SER A 1 517 ? -8.024 -0.897 9.826 1.00 95.06 517 SER A C 1
ATOM 4118 O O . SER A 1 517 ? -8.089 0.037 9.034 1.00 95.06 517 SER A O 1
ATOM 4120 N N . ALA A 1 518 ? -6.864 -1.243 10.390 1.00 93.56 518 ALA A N 1
ATOM 4121 C CA . ALA A 1 518 ? -5.599 -0.560 10.116 1.00 93.56 518 ALA A CA 1
ATOM 4122 C C . ALA A 1 518 ? -5.244 -0.626 8.624 1.00 93.56 518 ALA A C 1
ATOM 4124 O O . ALA A 1 518 ? -4.988 0.414 8.017 1.00 93.56 518 ALA A O 1
ATOM 4125 N N . SER A 1 519 ? -5.340 -1.809 8.007 1.00 95.12 519 SER A N 1
ATOM 4126 C CA . SER A 1 519 ? -5.113 -1.970 6.563 1.00 95.12 519 SER A CA 1
ATOM 4127 C C . SER A 1 519 ? -6.080 -1.100 5.749 1.00 95.12 519 SER A C 1
ATOM 4129 O O . SER A 1 519 ? -5.651 -0.388 4.841 1.00 95.12 519 SER A O 1
ATOM 4131 N N . ALA A 1 520 ? -7.366 -1.065 6.118 1.00 94.88 520 ALA A N 1
ATOM 4132 C CA . ALA A 1 520 ? -8.372 -0.219 5.475 1.00 94.88 520 ALA A CA 1
ATOM 4133 C C . ALA A 1 520 ? -8.069 1.285 5.621 1.00 94.88 520 ALA A C 1
ATOM 4135 O O . ALA A 1 520 ? -8.087 2.017 4.630 1.00 94.88 520 ALA A O 1
ATOM 4136 N N . ARG A 1 521 ? -7.738 1.763 6.830 1.00 91.56 521 ARG A N 1
ATOM 4137 C CA . ARG A 1 521 ? -7.387 3.175 7.072 1.00 91.56 521 ARG A CA 1
ATOM 4138 C C . ARG A 1 521 ? -6.137 3.581 6.282 1.00 91.56 521 ARG A C 1
ATOM 4140 O O . ARG A 1 521 ? -6.105 4.669 5.711 1.00 91.56 521 ARG A O 1
ATOM 4147 N N . VAL A 1 522 ? -5.124 2.713 6.214 1.00 91.75 522 VAL A N 1
ATOM 4148 C CA . VAL A 1 522 ? -3.907 2.956 5.424 1.00 91.75 522 VAL A CA 1
ATOM 4149 C C . VAL A 1 522 ? -4.224 2.977 3.923 1.00 91.75 522 VAL A C 1
ATOM 4151 O O . VAL A 1 522 ? -3.740 3.853 3.204 1.00 91.75 522 VAL A O 1
ATOM 4154 N N . MET A 1 523 ? -5.084 2.086 3.420 1.00 91.75 523 MET A N 1
ATOM 4155 C CA . MET A 1 523 ? -5.540 2.149 2.022 1.00 91.75 523 MET A CA 1
ATOM 4156 C C . MET A 1 523 ? -6.174 3.504 1.694 1.00 91.75 523 MET A C 1
ATOM 4158 O O . MET A 1 523 ? -5.846 4.094 0.668 1.00 91.75 523 MET A O 1
ATOM 4162 N N . GLU A 1 524 ? -7.018 4.031 2.580 1.00 88.94 524 GLU A N 1
ATOM 4163 C CA . GLU A 1 524 ? -7.741 5.279 2.332 1.00 88.94 524 GLU A CA 1
ATOM 4164 C C . GLU A 1 524 ? -6.841 6.507 2.145 1.00 88.94 524 GLU A C 1
ATOM 4166 O O . GLU A 1 524 ? -7.167 7.380 1.344 1.00 88.94 524 GLU A O 1
ATOM 4171 N N . ILE A 1 525 ? -5.703 6.574 2.836 1.00 86.06 525 ILE A N 1
ATOM 4172 C CA . ILE A 1 525 ? -4.813 7.751 2.822 1.00 86.06 525 ILE A CA 1
ATOM 4173 C C . ILE A 1 525 ? -3.664 7.650 1.814 1.00 86.06 525 ILE A C 1
ATOM 4175 O O . ILE A 1 525 ? -3.013 8.644 1.488 1.00 86.06 525 ILE A O 1
ATOM 4179 N N . THR A 1 526 ? -3.359 6.444 1.331 1.00 86.06 526 THR A N 1
ATOM 4180 C CA . THR A 1 526 ? -2.151 6.206 0.522 1.00 86.06 526 THR A CA 1
ATOM 4181 C C . THR A 1 526 ? -2.295 6.677 -0.917 1.00 86.06 526 THR A C 1
ATOM 4183 O O . THR A 1 526 ? -1.296 6.738 -1.636 1.00 86.06 526 THR A O 1
ATOM 4186 N N . SER A 1 527 ? -3.505 7.067 -1.332 1.00 83.19 527 SER A N 1
ATOM 4187 C CA . SER A 1 527 ? -3.801 7.545 -2.688 1.00 83.19 527 SER A CA 1
ATOM 4188 C C . SER A 1 527 ? -3.314 6.571 -3.770 1.00 83.19 527 SER A C 1
ATOM 4190 O O . SER A 1 527 ? -2.703 6.971 -4.759 1.00 83.19 527 SER A O 1
ATOM 4192 N N . GLY A 1 528 ? -3.493 5.270 -3.534 1.00 83.56 528 GLY A N 1
ATOM 4193 C CA . GLY A 1 528 ? -3.052 4.209 -4.438 1.00 83.56 528 GLY A CA 1
ATOM 4194 C C . GLY A 1 528 ? -1.547 3.919 -4.437 1.00 83.56 528 GLY A C 1
ATOM 4195 O O . GLY A 1 528 ? -1.088 3.118 -5.245 1.00 83.56 528 GLY A O 1
ATOM 4196 N N . SER A 1 529 ? -0.753 4.542 -3.560 1.00 86.62 529 SER A N 1
ATOM 4197 C CA . SER A 1 529 ? 0.690 4.291 -3.482 1.00 86.62 529 SER A CA 1
ATOM 4198 C C . SER A 1 529 ? 1.010 3.054 -2.643 1.00 86.62 529 SER A C 1
ATOM 4200 O O . SER A 1 529 ? 0.920 3.084 -1.415 1.00 86.62 529 SER A O 1
ATOM 4202 N N . THR A 1 530 ? 1.482 1.993 -3.301 1.00 88.25 530 THR A N 1
ATOM 4203 C CA . THR A 1 530 ? 2.003 0.782 -2.646 1.00 88.25 530 THR A CA 1
ATOM 4204 C C . THR A 1 530 ? 3.151 1.081 -1.685 1.00 88.25 530 THR A C 1
ATOM 4206 O O . THR A 1 530 ? 3.164 0.553 -0.579 1.00 88.25 530 THR A O 1
ATOM 4209 N N . GLY A 1 531 ? 4.083 1.961 -2.070 1.00 88.12 531 GLY A N 1
ATOM 4210 C CA . GLY A 1 531 ? 5.216 2.337 -1.220 1.00 88.12 531 GLY A CA 1
ATOM 4211 C C . GLY A 1 531 ? 4.764 2.995 0.083 1.00 88.12 531 GLY A C 1
ATOM 4212 O O . GLY A 1 531 ? 5.144 2.542 1.156 1.00 88.12 531 GLY A O 1
ATOM 4213 N N . LYS A 1 532 ? 3.866 3.992 0.006 1.00 88.50 532 LYS A N 1
ATOM 4214 C CA . LYS A 1 532 ? 3.290 4.611 1.212 1.00 88.50 532 LYS A CA 1
ATOM 4215 C C . LYS A 1 532 ? 2.535 3.591 2.061 1.00 88.50 532 LYS A C 1
ATOM 4217 O O . LYS A 1 532 ? 2.674 3.609 3.277 1.00 88.50 532 LYS A O 1
ATOM 4222 N N . TYR A 1 533 ? 1.754 2.709 1.431 1.00 91.62 533 TYR A N 1
ATOM 4223 C CA . TYR A 1 533 ? 1.036 1.649 2.140 1.00 91.62 533 TYR A CA 1
ATOM 4224 C C . TYR A 1 533 ? 2.005 0.764 2.929 1.00 91.62 533 TYR A C 1
ATOM 4226 O O . TYR A 1 533 ? 1.832 0.581 4.132 1.00 91.62 533 TYR A O 1
ATOM 4234 N N . ALA A 1 534 ? 3.069 0.291 2.279 1.00 91.62 534 ALA A N 1
ATOM 4235 C CA . ALA A 1 534 ? 4.087 -0.523 2.923 1.00 91.62 534 ALA A CA 1
ATOM 4236 C C . ALA A 1 534 ? 4.766 0.217 4.085 1.00 91.62 534 ALA A C 1
ATOM 4238 O O . ALA A 1 534 ? 4.930 -0.377 5.143 1.00 91.62 534 ALA A O 1
ATOM 4239 N N . THR A 1 535 ? 5.082 1.509 3.944 1.00 89.06 535 THR A N 1
ATOM 4240 C CA . THR A 1 535 ? 5.698 2.307 5.021 1.00 89.06 535 THR A CA 1
ATOM 4241 C C . THR A 1 535 ? 4.815 2.407 6.267 1.00 89.06 535 THR A C 1
ATOM 4243 O O . THR A 1 535 ? 5.335 2.401 7.376 1.00 89.06 535 THR A O 1
ATOM 4246 N N . TYR A 1 536 ? 3.489 2.471 6.124 1.00 88.50 536 TYR A N 1
ATOM 4247 C CA . TYR A 1 536 ? 2.588 2.510 7.284 1.00 88.50 536 TYR A CA 1
ATOM 4248 C C . TYR A 1 536 ? 2.399 1.146 7.953 1.00 88.50 536 TYR A C 1
ATOM 4250 O O . TYR A 1 536 ? 2.235 1.075 9.172 1.00 88.50 536 TYR A O 1
ATOM 4258 N N . MET A 1 537 ? 2.406 0.065 7.171 1.00 90.62 537 MET A N 1
ATOM 4259 C CA . MET A 1 537 ? 2.248 -1.291 7.709 1.00 90.62 537 MET A CA 1
ATOM 4260 C C . MET A 1 537 ? 3.560 -1.848 8.278 1.00 90.62 537 MET A C 1
ATOM 4262 O O . MET A 1 537 ? 3.528 -2.690 9.172 1.00 90.62 537 MET A O 1
ATOM 4266 N N . ALA A 1 538 ? 4.697 -1.373 7.771 1.00 87.88 538 ALA A N 1
ATOM 4267 C CA . ALA A 1 538 ? 6.044 -1.798 8.126 1.00 87.88 538 ALA A CA 1
ATOM 4268 C C . ALA A 1 538 ? 6.963 -0.559 8.239 1.00 87.88 538 ALA A C 1
ATOM 4270 O O . ALA A 1 538 ? 7.678 -0.220 7.289 1.00 87.88 538 ALA A O 1
ATOM 4271 N N . PRO A 1 539 ? 6.900 0.178 9.368 1.00 77.62 539 PRO A N 1
ATOM 4272 C CA . PRO A 1 539 ? 7.583 1.456 9.516 1.00 77.62 539 PRO A CA 1
ATOM 4273 C C . PRO A 1 539 ? 9.100 1.294 9.479 1.00 77.62 539 PRO A C 1
ATOM 4275 O O . PRO A 1 539 ? 9.726 0.760 10.401 1.00 77.62 539 PRO A O 1
ATOM 4278 N N . GLY A 1 540 ? 9.674 1.798 8.391 1.00 72.38 540 GLY A N 1
ATOM 4279 C CA . GLY A 1 540 ? 11.107 1.972 8.212 1.00 72.38 540 GLY A CA 1
ATOM 4280 C C . GLY A 1 540 ? 11.535 3.424 8.381 1.00 72.38 540 GLY A C 1
ATOM 4281 O O . GLY A 1 540 ? 10.822 4.247 8.962 1.00 72.38 540 GLY A O 1
ATOM 4282 N N . ASP A 1 541 ? 12.738 3.720 7.919 1.00 70.81 541 ASP A N 1
ATOM 4283 C CA . ASP A 1 541 ? 13.345 5.041 7.986 1.00 70.81 541 ASP A CA 1
ATOM 4284 C C . ASP A 1 541 ? 12.980 5.893 6.752 1.00 70.81 541 ASP A C 1
ATOM 4286 O O . ASP A 1 541 ? 11.961 5.689 6.089 1.00 70.81 541 ASP A O 1
ATOM 4290 N N . ARG A 1 542 ? 13.794 6.910 6.450 1.00 63.84 542 ARG A N 1
ATOM 4291 C CA . ARG A 1 542 ? 13.591 7.759 5.267 1.00 63.84 542 ARG A CA 1
ATOM 4292 C C . ARG A 1 542 ? 13.843 7.023 3.944 1.00 63.84 542 ARG A C 1
ATOM 4294 O O . ARG A 1 542 ? 13.495 7.581 2.904 1.00 63.84 542 ARG A O 1
ATOM 4301 N N . GLU A 1 543 ? 14.449 5.837 3.963 1.00 61.41 543 GLU A N 1
ATOM 4302 C CA . GLU A 1 543 ? 14.884 5.110 2.766 1.00 61.41 543 GLU A CA 1
ATOM 4303 C C . GLU A 1 543 ? 13.821 4.137 2.240 1.00 61.41 543 GLU A C 1
ATOM 4305 O O . GLU A 1 543 ? 13.804 3.840 1.044 1.00 61.41 543 GLU A O 1
ATOM 4310 N N . GLY A 1 544 ? 12.873 3.707 3.075 1.00 72.75 544 GLY A N 1
ATOM 4311 C CA . GLY A 1 544 ? 11.771 2.848 2.649 1.00 72.75 544 GLY A CA 1
ATOM 4312 C C . GLY A 1 544 ? 11.088 2.114 3.804 1.00 72.75 544 GLY A C 1
ATOM 4313 O O . GLY A 1 544 ? 11.417 2.340 4.965 1.00 72.75 544 GLY A O 1
ATOM 4314 N N . PRO A 1 545 ? 10.098 1.251 3.515 1.00 84.75 545 PRO A N 1
ATOM 4315 C CA . PRO A 1 545 ? 9.530 0.360 4.520 1.00 84.75 545 PRO A CA 1
ATOM 4316 C C . PRO A 1 545 ? 10.573 -0.651 5.014 1.00 84.75 545 PRO A C 1
ATOM 4318 O O . PRO A 1 545 ? 11.244 -1.299 4.210 1.00 84.75 545 PRO A O 1
ATOM 4321 N N . ASP A 1 546 ? 10.654 -0.842 6.329 1.00 86.94 546 ASP A N 1
ATOM 4322 C CA . ASP A 1 546 ? 11.449 -1.914 6.927 1.00 86.94 546 ASP A CA 1
ATOM 4323 C C . ASP A 1 546 ? 10.616 -3.194 6.908 1.00 86.94 546 ASP A C 1
ATOM 4325 O O . ASP A 1 546 ? 9.816 -3.476 7.803 1.00 86.94 546 ASP A O 1
ATOM 4329 N N . LEU A 1 547 ? 10.763 -3.944 5.820 1.00 87.06 547 LEU A N 1
ATOM 4330 C CA . LEU A 1 547 ? 9.982 -5.147 5.589 1.00 87.06 547 LEU A CA 1
ATOM 4331 C C . LEU A 1 547 ? 10.253 -6.240 6.631 1.00 87.06 547 LEU A C 1
ATOM 4333 O O . LEU A 1 547 ? 9.391 -7.096 6.808 1.00 87.06 547 LEU A O 1
ATOM 4337 N N . ASP A 1 548 ? 11.389 -6.240 7.329 1.00 86.62 548 ASP A N 1
ATOM 4338 C CA . ASP A 1 548 ? 11.682 -7.256 8.346 1.00 86.62 548 ASP A CA 1
ATOM 4339 C C . ASP A 1 548 ? 10.851 -7.049 9.612 1.00 86.62 548 ASP A C 1
ATOM 4341 O O . ASP A 1 548 ? 10.334 -8.020 10.169 1.00 86.62 548 ASP A O 1
ATOM 4345 N N . LYS A 1 549 ? 10.542 -5.796 9.962 1.00 83.44 549 LYS A N 1
ATOM 4346 C CA . LYS A 1 549 ? 9.536 -5.502 10.996 1.00 83.44 549 LYS A CA 1
ATOM 4347 C C . LYS A 1 549 ? 8.142 -6.011 10.647 1.00 83.44 549 LYS A C 1
ATOM 4349 O O . LYS A 1 549 ? 7.353 -6.274 11.551 1.00 83.44 549 LYS A O 1
ATOM 4354 N N . ALA A 1 550 ? 7.815 -6.180 9.363 1.00 84.38 550 ALA A N 1
ATOM 4355 C CA . ALA A 1 550 ? 6.535 -6.779 8.987 1.00 84.38 550 ALA A CA 1
ATOM 4356 C C . ALA A 1 550 ? 6.419 -8.226 9.497 1.00 84.38 550 ALA A C 1
ATOM 4358 O O . ALA A 1 550 ? 5.339 -8.643 9.913 1.00 84.38 550 ALA A O 1
ATOM 4359 N N . ASP A 1 551 ? 7.525 -8.975 9.518 1.00 84.44 551 ASP A N 1
ATOM 4360 C CA . ASP A 1 551 ? 7.536 -10.347 10.030 1.00 84.44 551 ASP A CA 1
ATOM 4361 C C . ASP A 1 551 ? 7.396 -10.349 11.562 1.00 84.44 551 ASP A C 1
ATOM 4363 O O . ASP A 1 551 ? 6.617 -11.133 12.113 1.00 84.44 551 ASP A O 1
ATOM 4367 N N . GLU A 1 552 ? 8.068 -9.419 12.250 1.00 85.62 552 GLU A N 1
ATOM 4368 C CA . GLU A 1 552 ? 7.934 -9.216 13.701 1.00 85.62 552 GLU A CA 1
ATOM 4369 C C . GLU A 1 552 ? 6.502 -8.844 14.102 1.00 85.62 552 GLU A C 1
ATOM 4371 O O . GLU A 1 552 ? 6.014 -9.240 15.161 1.00 85.62 552 GLU A O 1
ATOM 4376 N N . TRP A 1 553 ? 5.812 -8.077 13.257 1.00 86.81 553 TRP A N 1
ATOM 4377 C CA . TRP A 1 553 ? 4.459 -7.587 13.518 1.00 86.81 553 TRP A CA 1
ATOM 4378 C C . TRP A 1 553 ? 3.373 -8.468 12.904 1.00 86.81 553 TRP A C 1
ATOM 4380 O O . TRP A 1 553 ? 2.194 -8.124 12.989 1.00 86.81 553 TRP A O 1
ATOM 4390 N N . SER A 1 554 ? 3.735 -9.613 12.323 1.00 87.00 554 SER A N 1
ATOM 4391 C CA . SER A 1 554 ? 2.826 -10.517 11.605 1.00 87.00 554 SER A CA 1
ATOM 4392 C C . SER A 1 554 ? 1.567 -10.897 12.398 1.00 87.00 554 SER A C 1
ATOM 4394 O O . SER A 1 554 ? 0.483 -11.020 11.824 1.00 87.00 554 SER A O 1
ATOM 4396 N N . GLU A 1 555 ? 1.642 -11.003 13.729 1.00 88.44 555 GLU A N 1
ATOM 4397 C CA . GLU A 1 555 ? 0.470 -11.287 14.572 1.00 88.44 555 GLU A CA 1
ATOM 4398 C C . GLU A 1 555 ? -0.588 -10.162 14.569 1.00 88.44 555 GLU A C 1
ATOM 4400 O O . GLU A 1 555 ? -1.761 -10.422 14.844 1.00 88.44 555 GLU A O 1
ATOM 4405 N N . PHE A 1 556 ? -0.199 -8.933 14.222 1.00 88.88 556 PHE A N 1
ATOM 4406 C CA . PHE A 1 556 ? -1.060 -7.748 14.155 1.00 88.88 556 PHE A CA 1
ATOM 4407 C C . PHE A 1 556 ? -1.368 -7.295 12.721 1.00 88.88 556 PHE A C 1
ATOM 4409 O O . PHE A 1 556 ? -2.190 -6.403 12.522 1.00 88.88 556 PHE A O 1
ATOM 4416 N N . LEU A 1 557 ? -0.713 -7.887 11.721 1.00 92.00 557 LEU A N 1
ATOM 4417 C CA . LEU A 1 557 ? -0.921 -7.579 10.309 1.00 92.00 557 LEU A CA 1
ATOM 4418 C C . LEU A 1 557 ? -1.928 -8.540 9.675 1.00 92.00 557 LEU A C 1
ATOM 4420 O O . LEU A 1 557 ? -2.025 -9.705 10.053 1.00 92.00 557 LEU A O 1
ATOM 4424 N N . LEU A 1 558 ? -2.661 -8.056 8.673 1.00 93.69 558 LEU A N 1
ATOM 4425 C CA . LEU A 1 558 ? -3.582 -8.885 7.887 1.00 93.69 558 LEU A CA 1
ATOM 4426 C C . LEU A 1 558 ? -2.844 -9.790 6.880 1.00 93.69 558 LEU A C 1
ATOM 4428 O O . LEU A 1 558 ? -3.350 -10.840 6.490 1.00 93.69 558 LEU A O 1
ATOM 4432 N N . HIS A 1 559 ? -1.644 -9.376 6.478 1.00 91.31 559 HIS A N 1
ATOM 4433 C CA . HIS A 1 559 ? -0.816 -10.046 5.481 1.00 91.31 559 HIS A CA 1
ATOM 4434 C C . HIS A 1 559 ? -0.429 -11.468 5.912 1.00 91.31 559 HIS A C 1
ATOM 4436 O O . HIS A 1 559 ? -0.023 -11.682 7.052 1.00 91.31 559 HIS A O 1
ATOM 4442 N N . ASP A 1 560 ? -0.524 -12.416 4.978 1.00 87.19 560 ASP A N 1
ATOM 4443 C CA . ASP A 1 560 ? -0.269 -13.856 5.163 1.00 87.19 560 ASP A CA 1
ATOM 4444 C C . ASP A 1 560 ? -1.187 -14.551 6.196 1.00 87.19 560 ASP A C 1
ATOM 4446 O O . ASP A 1 560 ? -0.923 -15.674 6.622 1.00 87.19 560 ASP A O 1
ATOM 4450 N N . ASP A 1 561 ? -2.301 -13.915 6.587 1.00 89.62 561 ASP A N 1
ATOM 4451 C CA . ASP A 1 561 ? -3.240 -14.455 7.576 1.00 89.62 561 ASP A CA 1
ATOM 4452 C C . ASP A 1 561 ? -4.703 -14.162 7.213 1.00 89.62 561 ASP A C 1
ATOM 4454 O O . ASP A 1 561 ? -5.399 -13.337 7.813 1.00 89.62 561 ASP A O 1
ATOM 4458 N N . ALA A 1 562 ? -5.202 -14.894 6.217 1.00 89.81 562 ALA A N 1
ATOM 4459 C CA . ALA A 1 562 ? -6.599 -14.803 5.800 1.00 89.81 562 ALA A CA 1
ATOM 4460 C C . ALA A 1 562 ? -7.596 -15.271 6.887 1.00 89.81 562 ALA A C 1
ATOM 4462 O O . ALA A 1 562 ? -8.782 -14.939 6.828 1.00 89.81 562 ALA A O 1
ATOM 4463 N N . GLU A 1 563 ? -7.137 -16.001 7.910 1.00 91.19 563 GLU A N 1
ATOM 4464 C CA . GLU A 1 563 ? -7.983 -16.428 9.028 1.00 91.19 563 GLU A CA 1
ATOM 4465 C C . GLU A 1 563 ? -8.331 -15.259 9.962 1.00 91.19 563 GLU A C 1
ATOM 4467 O O . GLU A 1 563 ? -9.400 -15.274 10.578 1.00 91.19 563 GLU A O 1
ATOM 4472 N N . LYS A 1 564 ? -7.516 -14.192 10.024 1.00 94.25 564 LYS A N 1
ATOM 4473 C CA . LYS A 1 564 ? -7.916 -12.936 10.690 1.00 94.25 564 LYS A CA 1
ATOM 4474 C C . LYS A 1 564 ? -9.168 -12.343 10.046 1.00 94.25 564 LYS A C 1
ATOM 4476 O O . LYS A 1 564 ? -10.114 -11.999 10.754 1.00 94.25 564 LYS A O 1
ATOM 4481 N N . LEU A 1 565 ? -9.221 -12.285 8.715 1.00 93.25 565 LEU A N 1
ATOM 4482 C CA . LEU A 1 565 ? -10.397 -11.790 7.994 1.00 93.25 565 LEU A CA 1
ATOM 4483 C C . LEU A 1 565 ? -11.634 -12.653 8.292 1.00 93.25 565 LEU A C 1
ATOM 4485 O O . LEU A 1 565 ? -12.694 -12.129 8.645 1.00 93.25 565 LEU A O 1
ATOM 4489 N N . ALA A 1 566 ? -11.484 -13.980 8.231 1.00 91.38 566 ALA A N 1
ATOM 4490 C CA . ALA A 1 566 ? -12.566 -14.915 8.535 1.00 91.38 566 ALA A CA 1
ATOM 4491 C C . ALA A 1 566 ? -13.063 -14.798 9.985 1.00 91.38 566 ALA A C 1
ATOM 4493 O O . ALA A 1 566 ? -14.268 -14.857 10.243 1.00 91.38 566 ALA A O 1
ATOM 4494 N N . ARG A 1 567 ? -12.155 -14.554 10.936 1.00 93.62 567 ARG A N 1
ATOM 4495 C CA . ARG A 1 567 ? -12.484 -14.325 12.348 1.00 93.62 567 ARG A CA 1
ATOM 4496 C C . ARG A 1 567 ? -13.289 -13.044 12.557 1.00 93.62 567 ARG A C 1
ATOM 4498 O O . ARG A 1 567 ? -14.256 -13.072 13.314 1.00 93.62 567 ARG A O 1
ATOM 4505 N N . VAL A 1 568 ? -12.942 -11.953 11.872 1.00 94.12 568 VAL A N 1
ATOM 4506 C CA . VAL A 1 568 ? -13.717 -10.697 11.919 1.00 94.12 568 VAL A CA 1
ATOM 4507 C C . VAL A 1 568 ? -15.133 -10.920 11.386 1.00 94.12 568 VAL A C 1
ATOM 4509 O O . VAL A 1 568 ? -16.103 -10.580 12.062 1.00 94.12 568 VAL A O 1
ATOM 4512 N N . ILE A 1 569 ? -15.263 -11.576 10.230 1.00 92.25 569 ILE A N 1
ATOM 4513 C CA . ILE A 1 569 ? -16.560 -11.888 9.600 1.00 92.25 569 ILE A CA 1
ATOM 4514 C C . ILE A 1 569 ? -17.354 -12.928 10.409 1.00 92.25 569 ILE A C 1
ATOM 4516 O O . ILE A 1 569 ? -18.577 -12.992 10.319 1.00 92.25 569 ILE A O 1
ATOM 4520 N N . SER A 1 570 ? -16.697 -13.735 11.245 1.00 89.19 570 SER A N 1
ATOM 4521 C CA . SER A 1 570 ? -17.384 -14.696 12.111 1.00 89.19 570 SER A CA 1
ATOM 4522 C C . SER A 1 570 ? -18.210 -14.023 13.211 1.00 89.19 570 SER A C 1
ATOM 4524 O O . SER A 1 570 ? -19.163 -14.645 13.681 1.00 89.19 570 SER A O 1
ATOM 4526 N N . ASN A 1 571 ? -17.920 -12.770 13.588 1.00 88.88 571 ASN A N 1
ATOM 4527 C CA . ASN A 1 571 ? -18.754 -12.019 14.528 1.00 88.88 571 ASN A CA 1
ATOM 4528 C C . ASN A 1 571 ? -20.180 -11.846 13.955 1.00 88.88 571 ASN A C 1
ATOM 4530 O O . ASN A 1 571 ? -20.304 -11.334 12.845 1.00 88.88 571 ASN A O 1
ATOM 4534 N N . PRO A 1 572 ? -21.259 -12.219 14.675 1.00 86.69 572 PRO A N 1
ATOM 4535 C CA . PRO A 1 572 ? -22.616 -12.235 14.119 1.00 86.69 572 PRO A CA 1
ATOM 4536 C C . PRO A 1 572 ? -23.097 -10.899 13.536 1.00 86.69 572 PRO A C 1
ATOM 4538 O O . PRO A 1 572 ? -23.689 -10.882 12.457 1.00 86.69 572 PRO A O 1
ATOM 4541 N N . LEU A 1 573 ? -22.809 -9.779 14.211 1.00 89.88 573 LEU A N 1
ATOM 4542 C CA . LEU A 1 573 ? -23.198 -8.449 13.735 1.00 89.88 573 LEU A CA 1
ATOM 4543 C C . LEU A 1 573 ? -22.400 -8.066 12.486 1.00 89.88 573 LEU A C 1
ATOM 4545 O O . LEU A 1 573 ? -22.980 -7.656 11.484 1.00 89.88 573 LEU A O 1
ATOM 4549 N N . VAL A 1 574 ? -21.076 -8.255 12.519 1.00 92.75 574 VAL A N 1
ATOM 4550 C CA . VAL A 1 574 ? -20.201 -7.978 11.365 1.00 92.75 574 VAL A CA 1
ATOM 4551 C C . VAL A 1 574 ? -20.605 -8.844 10.175 1.00 92.75 574 VAL A C 1
ATOM 4553 O O . VAL A 1 574 ? -20.711 -8.345 9.059 1.00 92.75 574 VAL A O 1
ATOM 4556 N N . ARG A 1 575 ? -20.900 -10.127 10.408 1.00 90.50 575 ARG A N 1
ATOM 4557 C CA . ARG A 1 575 ? -21.360 -11.069 9.386 1.00 90.50 575 ARG A CA 1
ATOM 4558 C C . ARG A 1 575 ? -22.619 -10.592 8.695 1.00 90.50 575 ARG A C 1
ATOM 4560 O O . ARG A 1 575 ? -22.698 -10.673 7.471 1.00 90.50 575 ARG A O 1
ATOM 4567 N N . TYR A 1 576 ? -23.597 -10.130 9.470 1.00 90.12 576 TYR A N 1
ATOM 4568 C CA . TYR A 1 576 ? -24.857 -9.629 8.942 1.00 90.12 576 TYR A CA 1
ATOM 4569 C C . TYR A 1 576 ? -24.615 -8.444 8.002 1.00 90.12 576 TYR A C 1
ATOM 4571 O O . TYR A 1 576 ? -25.028 -8.482 6.842 1.00 90.12 576 TYR A O 1
ATOM 4579 N N . PHE A 1 577 ? -23.854 -7.441 8.449 1.00 93.38 577 PHE A N 1
ATOM 4580 C CA . PHE A 1 577 ? -23.524 -6.283 7.615 1.00 93.38 577 PHE A CA 1
ATOM 4581 C C . PHE A 1 577 ? -22.662 -6.643 6.403 1.00 93.38 577 PHE A C 1
ATOM 4583 O O . PHE A 1 577 ? -22.897 -6.120 5.317 1.00 93.38 577 PHE A O 1
ATOM 4590 N N . TYR A 1 578 ? -21.707 -7.561 6.549 1.00 92.56 578 TYR A N 1
ATOM 4591 C CA . TYR A 1 578 ? -20.862 -8.026 5.448 1.00 92.56 578 TYR A CA 1
ATOM 4592 C C . TYR A 1 578 ? -21.685 -8.766 4.392 1.00 92.56 578 TYR A C 1
ATOM 4594 O O . TYR A 1 578 ? -21.553 -8.512 3.199 1.00 92.56 578 TYR A O 1
ATOM 4602 N N . THR A 1 579 ? -22.610 -9.615 4.835 1.00 87.56 579 THR A N 1
ATOM 4603 C CA . THR A 1 579 ? -23.577 -10.306 3.978 1.00 87.56 579 THR A CA 1
ATOM 4604 C C . THR A 1 579 ? -24.462 -9.301 3.241 1.00 87.56 579 THR A C 1
ATOM 4606 O O . THR A 1 579 ? -24.621 -9.380 2.024 1.00 87.56 579 THR A O 1
ATOM 4609 N N . ARG A 1 580 ? -24.987 -8.290 3.942 1.00 88.19 580 ARG A N 1
ATOM 4610 C CA . ARG A 1 580 ? -25.766 -7.224 3.303 1.00 88.19 580 ARG A CA 1
ATOM 4611 C C . ARG A 1 580 ? -24.945 -6.468 2.259 1.00 88.19 580 ARG A C 1
ATOM 4613 O O . ARG A 1 580 ? -25.417 -6.263 1.148 1.00 88.19 580 ARG A O 1
ATOM 4620 N N . LEU A 1 581 ? -23.706 -6.112 2.586 1.00 89.94 581 LEU A N 1
ATOM 4621 C CA . LEU A 1 581 ? -22.792 -5.416 1.684 1.00 89.94 581 LEU A CA 1
ATOM 4622 C C . LEU A 1 581 ? -22.460 -6.240 0.431 1.00 89.94 581 LEU A C 1
ATOM 4624 O O . LEU A 1 581 ? -22.467 -5.693 -0.668 1.00 89.94 581 LEU A O 1
ATOM 4628 N N . LEU A 1 582 ? -22.223 -7.549 0.567 1.00 85.88 582 LEU A N 1
ATOM 4629 C CA . LEU A 1 582 ? -22.013 -8.451 -0.570 1.00 85.88 582 LEU A CA 1
ATOM 4630 C C . LEU A 1 582 ? -23.260 -8.545 -1.461 1.00 85.88 582 LEU A C 1
ATOM 4632 O O . LEU A 1 582 ? -23.145 -8.469 -2.685 1.00 85.88 582 LEU A O 1
ATOM 4636 N N . SER A 1 583 ? -24.446 -8.652 -0.861 1.00 82.38 583 SER A N 1
ATOM 4637 C CA . SER A 1 583 ? -25.716 -8.639 -1.595 1.00 82.38 583 SER A CA 1
ATOM 4638 C C . SER A 1 583 ? -25.881 -7.338 -2.387 1.00 82.38 583 SER A C 1
ATOM 4640 O O . SER A 1 583 ? -26.156 -7.371 -3.585 1.00 82.38 583 SER A O 1
ATOM 4642 N N . ASP A 1 584 ? -25.640 -6.190 -1.753 1.00 85.00 584 ASP A N 1
ATOM 4643 C CA . ASP A 1 584 ? -25.766 -4.868 -2.382 1.00 85.00 584 ASP A CA 1
ATOM 4644 C C . ASP A 1 584 ? -24.672 -4.603 -3.435 1.00 85.00 584 ASP A C 1
ATOM 4646 O O . ASP A 1 584 ? -24.874 -3.817 -4.366 1.00 85.00 584 ASP A O 1
ATOM 4650 N N . ALA A 1 585 ? -23.535 -5.298 -3.335 1.00 80.81 585 ALA A N 1
ATOM 4651 C CA . ALA A 1 585 ? -22.483 -5.354 -4.350 1.00 80.81 585 ALA A CA 1
ATOM 4652 C C . ALA A 1 585 ? -22.814 -6.305 -5.525 1.00 80.81 585 ALA A C 1
ATOM 4654 O O . ALA A 1 585 ? -22.086 -6.326 -6.524 1.00 80.81 585 ALA A O 1
ATOM 4655 N N . GLY A 1 586 ? -23.915 -7.062 -5.447 1.00 75.50 586 GLY A N 1
ATOM 4656 C CA . GLY A 1 586 ? -24.390 -7.960 -6.502 1.00 75.50 586 GLY A CA 1
ATOM 4657 C C . GLY A 1 586 ? -23.797 -9.370 -6.459 1.00 75.50 586 GLY A C 1
ATOM 4658 O O . GLY A 1 586 ? -23.684 -10.002 -7.512 1.00 75.50 586 GLY A O 1
ATOM 4659 N N . TYR A 1 587 ? -23.391 -9.851 -5.280 1.00 74.12 587 TYR A N 1
ATOM 4660 C CA . TYR A 1 587 ? -23.075 -11.261 -5.039 1.00 74.12 587 TYR A CA 1
ATOM 4661 C C . TYR A 1 587 ? -24.353 -11.997 -4.593 1.00 74.12 587 TYR A C 1
ATOM 4663 O O . TYR A 1 587 ? -24.907 -11.708 -3.534 1.00 74.12 587 TYR A O 1
ATOM 4671 N N . GLU A 1 588 ? -24.845 -12.932 -5.409 1.00 62.59 588 GLU A N 1
ATOM 4672 C CA . GLU A 1 588 ? -26.048 -13.730 -5.123 1.00 62.59 588 GLU A CA 1
ATOM 4673 C C . GLU A 1 588 ? -25.756 -14.942 -4.216 1.00 62.59 588 GLU A C 1
ATOM 4675 O O . GLU A 1 588 ? -24.725 -15.595 -4.372 1.00 62.59 588 GLU A O 1
ATOM 4680 N N . ASP A 1 589 ? -26.724 -15.267 -3.348 1.00 59.72 589 ASP A N 1
ATOM 4681 C CA . ASP A 1 589 ? -26.825 -16.452 -2.472 1.00 59.72 589 ASP A CA 1
ATOM 4682 C C . ASP A 1 589 ? -25.794 -16.569 -1.330 1.00 59.72 589 ASP A C 1
ATOM 4684 O O . ASP A 1 589 ? -24.848 -17.353 -1.357 1.00 59.72 589 ASP A O 1
ATOM 4688 N N . LEU A 1 590 ? -26.033 -15.796 -0.266 1.00 62.25 590 LEU A N 1
ATOM 4689 C CA . LEU A 1 590 ? -25.195 -15.747 0.939 1.00 62.25 590 LEU A CA 1
ATOM 4690 C C . LEU A 1 590 ? -25.743 -16.594 2.099 1.00 62.25 590 LEU A C 1
ATOM 4692 O O . LEU A 1 590 ? -25.200 -16.573 3.207 1.00 62.25 590 LEU A O 1
ATOM 4696 N N . THR A 1 591 ? -26.808 -17.364 1.857 1.00 58.34 591 THR A N 1
ATOM 4697 C CA . THR A 1 591 ? -27.463 -18.197 2.880 1.00 58.34 591 THR A CA 1
ATOM 4698 C C . THR A 1 591 ? -26.521 -19.253 3.466 1.00 58.34 591 THR A C 1
ATOM 4700 O O . THR A 1 591 ? -26.660 -19.634 4.623 1.00 58.34 591 THR A O 1
ATOM 4703 N N . ALA A 1 592 ? -25.482 -19.646 2.724 1.00 62.59 592 ALA A N 1
ATOM 4704 C CA . ALA A 1 592 ? -24.446 -20.574 3.174 1.00 62.59 592 ALA A CA 1
ATOM 4705 C C . ALA A 1 592 ? -23.545 -20.038 4.312 1.00 62.59 592 ALA A C 1
ATOM 4707 O O . ALA A 1 592 ? -22.919 -20.838 5.013 1.00 62.59 592 ALA A O 1
ATOM 4708 N N . LEU A 1 593 ? -23.475 -18.715 4.526 1.00 65.25 593 LEU A N 1
ATOM 4709 C CA . LEU A 1 593 ? -22.781 -18.118 5.683 1.00 65.25 593 LEU A CA 1
ATOM 4710 C C . LEU A 1 593 ? -23.669 -18.088 6.941 1.00 65.25 593 LEU A C 1
ATOM 4712 O O . LEU A 1 593 ? -23.164 -18.010 8.070 1.00 65.25 593 LEU A O 1
ATOM 4716 N N . ALA A 1 594 ? -24.990 -18.157 6.758 1.00 56.88 594 ALA A N 1
ATOM 4717 C CA . ALA A 1 594 ? -25.984 -18.134 7.820 1.00 56.88 594 ALA A CA 1
ATOM 4718 C C . ALA A 1 594 ? -26.133 -19.544 8.424 1.00 56.88 594 ALA A C 1
ATOM 4720 O O . ALA A 1 594 ? -26.953 -20.344 7.993 1.00 56.88 594 ALA A O 1
ATOM 4721 N N . GLY A 1 595 ? -25.288 -19.875 9.406 1.00 59.41 595 GLY A N 1
ATOM 4722 C CA . GLY A 1 595 ? -25.388 -21.138 10.154 1.00 59.41 595 GLY A CA 1
ATOM 4723 C C . GLY A 1 595 ? -24.068 -21.729 10.653 1.00 59.41 595 GLY A C 1
ATOM 4724 O O . GLY A 1 595 ? -24.089 -22.708 11.391 1.00 59.41 595 GLY A O 1
ATOM 4725 N N . LYS A 1 596 ? -22.916 -21.160 10.273 1.00 66.69 596 LYS A N 1
ATOM 4726 C CA . LYS A 1 596 ? -21.598 -21.608 10.757 1.00 66.69 596 LYS A CA 1
ATOM 4727 C C . LYS A 1 596 ? -21.072 -20.690 11.852 1.00 66.69 596 LYS A C 1
ATOM 4729 O O . LYS A 1 596 ? -20.742 -19.547 11.564 1.00 66.69 596 LYS A O 1
ATOM 4734 N N . ASP A 1 597 ? -20.933 -21.162 13.083 1.00 61.19 597 ASP A N 1
ATOM 4735 C CA . ASP A 1 597 ? -20.387 -20.324 14.166 1.00 61.19 597 ASP A CA 1
ATOM 4736 C C . ASP A 1 597 ? -18.908 -19.969 13.947 1.00 61.19 597 ASP A C 1
ATOM 4738 O O . ASP A 1 597 ? -18.494 -18.854 14.251 1.00 61.19 597 ASP A O 1
ATOM 4742 N N . ASN A 1 598 ? -18.150 -20.869 13.312 1.00 72.00 598 ASN A N 1
ATOM 4743 C CA . ASN A 1 598 ? -16.743 -20.677 12.967 1.00 72.00 598 ASN A CA 1
ATOM 4744 C C . ASN A 1 598 ? -16.574 -20.723 11.446 1.00 72.00 598 ASN A C 1
ATOM 4746 O O . ASN A 1 598 ? -16.568 -21.806 10.857 1.00 72.00 598 ASN A O 1
ATOM 4750 N N . LEU A 1 599 ? -16.468 -19.556 10.809 1.00 78.88 599 LEU A N 1
ATOM 4751 C CA . LEU A 1 599 ? -16.155 -19.471 9.385 1.00 78.88 599 LEU A CA 1
ATOM 4752 C C . LEU A 1 599 ? -14.647 -19.609 9.191 1.00 78.88 599 LEU A C 1
ATOM 4754 O O . LEU A 1 599 ? -13.868 -18.931 9.857 1.00 78.88 599 LEU A O 1
ATOM 4758 N N . THR A 1 600 ? -14.243 -20.452 8.248 1.00 79.88 600 THR A N 1
ATOM 4759 C CA . THR A 1 600 ? -12.882 -20.443 7.701 1.00 79.88 600 THR A CA 1
ATOM 4760 C C . THR A 1 600 ? -12.824 -19.532 6.484 1.00 79.88 600 THR A C 1
ATOM 4762 O O . THR A 1 600 ? -13.843 -19.288 5.827 1.00 79.88 600 THR A O 1
ATOM 4765 N N . TYR A 1 601 ? -11.631 -19.083 6.095 1.00 78.12 601 TYR A N 1
ATOM 4766 C CA . TYR A 1 601 ? -11.508 -18.303 4.858 1.00 78.12 601 TYR A CA 1
ATOM 4767 C C . TYR A 1 601 ? -11.950 -19.102 3.618 1.00 78.12 601 TYR A C 1
ATOM 4769 O O . TYR A 1 601 ? -12.527 -18.559 2.678 1.00 78.12 601 TYR A O 1
ATOM 4777 N N . LYS A 1 602 ? -11.776 -20.431 3.643 1.00 77.88 602 LYS A N 1
ATOM 4778 C CA . LYS A 1 602 ? -12.272 -21.324 2.584 1.00 77.88 602 LYS A CA 1
ATOM 4779 C C . LYS A 1 602 ? -13.793 -21.319 2.472 1.00 77.88 602 LYS A C 1
ATOM 4781 O O . LYS A 1 602 ? -14.300 -21.444 1.361 1.00 77.88 602 LYS A O 1
ATOM 4786 N N . ASP A 1 603 ? -14.508 -21.181 3.587 1.00 77.06 603 ASP A N 1
ATOM 4787 C CA . ASP A 1 603 ? -15.968 -21.090 3.570 1.00 77.06 603 ASP A CA 1
ATOM 4788 C C . ASP A 1 603 ? -16.426 -19.814 2.865 1.00 77.06 603 ASP A C 1
ATOM 4790 O O . ASP A 1 603 ? -17.327 -19.874 2.034 1.00 77.06 603 ASP A O 1
ATOM 4794 N N . ILE A 1 604 ? -15.758 -18.691 3.137 1.00 73.62 604 ILE A N 1
ATOM 4795 C CA . ILE A 1 604 ? -16.028 -17.400 2.491 1.00 73.62 604 ILE A CA 1
ATOM 4796 C C . ILE A 1 604 ? -15.807 -17.524 0.973 1.00 73.62 604 ILE A C 1
ATOM 4798 O O . ILE A 1 604 ? -16.724 -17.276 0.189 1.00 73.62 604 ILE A O 1
ATOM 4802 N N . LEU A 1 605 ? -14.649 -18.052 0.556 1.00 73.12 605 LEU A N 1
ATOM 4803 C CA . LEU A 1 605 ? -14.327 -18.273 -0.861 1.00 73.12 605 LEU A CA 1
ATOM 4804 C C . LEU A 1 605 ? -15.296 -19.236 -1.573 1.00 73.12 605 LEU A C 1
ATOM 4806 O O . LEU A 1 605 ? -15.564 -19.085 -2.768 1.00 73.12 605 LEU A O 1
ATOM 4810 N N . ALA A 1 606 ? -15.808 -20.256 -0.878 1.00 71.12 606 ALA A N 1
ATOM 4811 C CA . ALA A 1 606 ? -16.723 -21.233 -1.465 1.00 71.12 606 ALA A CA 1
ATOM 4812 C C . ALA A 1 606 ? -18.072 -20.605 -1.848 1.00 71.12 606 ALA A C 1
ATOM 4814 O O . ALA A 1 606 ? -18.599 -20.899 -2.924 1.00 71.12 606 ALA A O 1
ATOM 4815 N N . VAL A 1 607 ? -18.595 -19.715 -1.000 1.00 66.69 607 VAL A N 1
ATOM 4816 C CA . VAL A 1 607 ? -19.836 -18.967 -1.264 1.00 66.69 607 VAL A CA 1
ATOM 4817 C C . VAL A 1 607 ? -19.670 -18.054 -2.481 1.00 66.69 607 VAL A C 1
ATOM 4819 O O . VAL A 1 607 ? -20.537 -17.996 -3.351 1.00 66.69 607 VAL A O 1
ATOM 4822 N N . GLU A 1 608 ? -18.505 -17.426 -2.622 1.00 63.94 608 GLU A N 1
ATOM 4823 C CA . GLU A 1 608 ? -18.196 -16.547 -3.755 1.00 63.94 608 GLU A CA 1
ATOM 4824 C C . GLU A 1 608 ? -18.143 -17.280 -5.099 1.00 63.94 608 GLU A C 1
ATOM 4826 O O . GLU A 1 608 ? -18.665 -16.791 -6.107 1.00 63.94 608 GLU A O 1
ATOM 4831 N N . LYS A 1 609 ? -17.506 -18.457 -5.134 1.00 61.28 609 LYS A N 1
ATOM 4832 C CA . LYS A 1 609 ? -17.333 -19.229 -6.372 1.00 61.28 609 LYS A CA 1
ATOM 4833 C C . LYS A 1 609 ? -18.677 -19.691 -6.938 1.00 61.28 609 LYS A C 1
ATOM 4835 O O . LYS A 1 609 ? -18.907 -19.577 -8.139 1.00 61.28 609 LYS A O 1
ATOM 4840 N N . PHE A 1 610 ? -19.576 -20.137 -6.061 1.00 50.25 610 PHE A N 1
ATOM 4841 C CA . PHE A 1 610 ? -20.930 -20.549 -6.432 1.00 50.25 610 PHE A CA 1
ATOM 4842 C C . PHE A 1 610 ? -21.735 -19.395 -7.055 1.00 50.25 610 PHE A C 1
ATOM 4844 O O . PHE A 1 610 ? -22.431 -19.585 -8.053 1.00 50.25 610 PHE A O 1
ATOM 4851 N N . SER A 1 611 ? -21.568 -18.181 -6.525 1.00 55.31 611 SER A N 1
ATOM 4852 C CA . SER A 1 611 ? -22.220 -16.966 -7.021 1.00 55.31 611 SER A CA 1
ATOM 4853 C C . SER A 1 611 ? -21.745 -16.560 -8.428 1.00 55.31 611 SER A C 1
ATOM 4855 O O . SER A 1 611 ? -22.558 -16.278 -9.313 1.00 55.31 611 SER A O 1
ATOM 4857 N N . LYS A 1 612 ? -20.426 -16.605 -8.687 1.00 54.78 612 LYS A N 1
ATOM 4858 C CA . LYS A 1 612 ? -19.848 -16.271 -10.008 1.00 54.78 612 LYS A CA 1
ATOM 4859 C C . LYS A 1 612 ? -20.259 -17.254 -11.109 1.00 54.78 612 LYS A C 1
ATOM 4861 O O . LYS A 1 612 ? -20.498 -16.825 -12.239 1.00 54.78 612 LYS A O 1
ATOM 4866 N N . ASP A 1 613 ? -20.362 -18.544 -10.796 1.00 51.03 613 ASP A N 1
ATOM 4867 C CA . ASP A 1 613 ? -20.742 -19.573 -11.773 1.00 51.03 613 ASP A CA 1
ATOM 4868 C C . ASP A 1 613 ? -22.227 -19.467 -12.173 1.00 51.03 613 ASP A C 1
ATOM 4870 O O . ASP A 1 613 ? -22.572 -19.678 -13.337 1.00 51.03 613 ASP A O 1
ATOM 4874 N N . LYS A 1 614 ? -23.100 -19.042 -11.250 1.00 46.38 614 LYS A N 1
ATOM 4875 C CA . LYS A 1 614 ? -24.530 -18.803 -11.510 1.00 46.38 614 LYS A CA 1
ATOM 4876 C C . LYS A 1 614 ? -24.768 -17.520 -12.320 1.00 46.38 614 LYS A C 1
ATOM 4878 O O . LYS A 1 614 ? -25.550 -17.530 -13.270 1.00 46.38 614 LYS A O 1
ATOM 4883 N N . ALA A 1 615 ? -24.008 -16.460 -12.028 1.00 44.69 615 ALA A N 1
ATOM 4884 C CA . ALA A 1 615 ? -24.038 -15.191 -12.763 1.00 44.69 615 ALA A CA 1
ATOM 4885 C C . ALA A 1 615 ? -23.535 -15.297 -14.219 1.00 44.69 615 ALA A C 1
ATOM 4887 O O . ALA A 1 615 ? -23.831 -14.432 -15.038 1.00 44.69 615 ALA A O 1
ATOM 4888 N N . ARG A 1 616 ? -22.785 -16.354 -14.569 1.00 43.88 616 ARG A N 1
ATOM 4889 C CA . ARG A 1 616 ? -22.379 -16.646 -15.958 1.00 43.88 616 ARG A CA 1
ATOM 4890 C C . ARG A 1 616 ? -23.466 -17.353 -16.783 1.00 43.88 616 ARG A C 1
ATOM 4892 O O . ARG A 1 616 ? -23.308 -17.447 -17.997 1.00 43.88 616 ARG A O 1
ATOM 4899 N N . GLY A 1 617 ? -24.539 -17.850 -16.157 1.00 35.72 617 GLY A N 1
ATOM 4900 C CA . GLY A 1 617 ? -25.550 -18.701 -16.802 1.00 35.72 617 GLY A CA 1
ATOM 4901 C C . GLY A 1 617 ? -26.944 -18.091 -16.995 1.00 35.72 617 GLY A C 1
ATOM 4902 O O . GLY A 1 617 ? -27.771 -18.709 -17.661 1.00 35.72 617 GLY A O 1
ATOM 4903 N N . VAL A 1 618 ? -27.238 -16.911 -16.441 1.00 31.12 618 VAL A N 1
ATOM 4904 C CA . VAL A 1 618 ? -28.577 -16.293 -16.486 1.00 31.12 618 VAL A CA 1
ATOM 4905 C C . VAL A 1 618 ? -28.444 -14.810 -16.848 1.00 31.12 618 VAL A C 1
ATOM 4907 O O . VAL A 1 618 ? -27.455 -14.178 -16.496 1.00 31.12 618 VAL A O 1
ATOM 4910 N N . GLY A 1 619 ? -29.396 -14.303 -17.636 1.00 36.53 619 GLY A N 1
ATOM 4911 C CA . GLY A 1 619 ? -29.330 -13.052 -18.397 1.00 36.53 619 GLY A CA 1
ATOM 4912 C C . GLY A 1 619 ? -28.922 -11.766 -17.661 1.00 36.53 619 GLY A C 1
ATOM 4913 O O . GLY A 1 619 ? -28.979 -11.653 -16.445 1.00 36.53 619 GLY A O 1
ATOM 4914 N N . GLU A 1 620 ? -28.507 -10.821 -18.506 1.00 40.53 620 GLU A N 1
ATOM 4915 C CA . GLU A 1 620 ? -28.001 -9.453 -18.331 1.00 40.53 620 GLU A CA 1
ATOM 4916 C C . GLU A 1 620 ? -27.885 -8.781 -16.934 1.00 40.53 620 GLU A C 1
ATOM 4918 O O . GLU A 1 620 ? -28.802 -8.793 -16.114 1.00 40.53 620 GLU A O 1
ATOM 4923 N N . PRO A 1 621 ? -26.789 -8.017 -16.712 1.00 44.81 621 PRO A N 1
ATOM 4924 C CA . PRO A 1 621 ? -26.469 -7.306 -15.473 1.00 44.81 621 PRO A CA 1
ATOM 4925 C C . PRO A 1 621 ? -27.249 -5.985 -15.319 1.00 44.81 621 PRO A C 1
ATOM 4927 O O . PRO A 1 621 ? -26.652 -4.924 -15.112 1.00 44.81 621 PRO A O 1
ATOM 4930 N N . GLU A 1 622 ? -28.579 -6.000 -15.412 1.00 39.31 622 GLU A N 1
ATOM 4931 C CA . GLU A 1 622 ? -29.378 -4.805 -15.090 1.00 39.31 622 GLU A CA 1
ATOM 4932 C C . GLU A 1 622 ? -29.397 -4.513 -13.578 1.00 39.31 622 GLU A C 1
ATOM 4934 O O . GLU A 1 622 ? -29.358 -3.347 -13.181 1.00 39.31 622 GLU A O 1
ATOM 4939 N N . ALA A 1 623 ? -29.311 -5.539 -12.720 1.00 40.28 623 ALA A N 1
ATOM 4940 C CA . ALA A 1 623 ? -29.235 -5.370 -11.262 1.00 40.28 623 ALA A CA 1
ATOM 4941 C C . ALA A 1 623 ? -27.932 -4.684 -10.790 1.00 40.28 623 ALA A C 1
ATOM 4943 O O . ALA A 1 623 ? -27.938 -3.939 -9.811 1.00 40.28 623 ALA A O 1
ATOM 4944 N N . LYS A 1 624 ? -26.818 -4.843 -11.525 1.00 47.56 624 LYS A N 1
ATOM 4945 C CA . LYS A 1 624 ? -25.516 -4.229 -11.186 1.00 47.56 624 LYS A CA 1
ATOM 4946 C C . LYS A 1 624 ? -25.415 -2.740 -11.542 1.00 47.56 624 LYS A C 1
ATOM 4948 O O . LYS A 1 624 ? -24.484 -2.072 -11.104 1.00 47.56 624 LYS A O 1
ATOM 4953 N N . LYS A 1 625 ? -26.355 -2.184 -12.319 1.00 46.34 625 LYS A N 1
ATOM 4954 C CA . LYS A 1 625 ? -26.311 -0.776 -12.766 1.00 46.34 625 LYS A CA 1
ATOM 4955 C C . LYS A 1 625 ? -26.977 0.214 -11.792 1.00 46.34 625 LYS A C 1
ATOM 4957 O O . LYS A 1 625 ? -26.839 1.418 -12.000 1.00 46.34 625 LYS A O 1
ATOM 4962 N N . LYS A 1 626 ? -27.664 -0.257 -10.736 1.00 50.06 626 LYS A N 1
ATOM 4963 C CA . LYS A 1 626 ? -28.399 0.576 -9.752 1.00 50.06 626 LYS A CA 1
ATOM 4964 C C . LYS A 1 626 ? -28.329 0.061 -8.297 1.00 50.06 626 LYS A C 1
ATOM 4966 O O . LYS A 1 626 ? -29.277 0.242 -7.537 1.00 50.06 626 LYS A O 1
ATOM 4971 N N . GLY A 1 627 ? -27.247 -0.609 -7.897 1.00 65.81 627 GLY A N 1
ATOM 4972 C CA . GLY A 1 627 ? -27.076 -1.040 -6.502 1.00 65.81 627 GLY A CA 1
ATOM 4973 C C . GLY A 1 627 ? -26.937 0.163 -5.561 1.00 65.81 627 GLY A C 1
ATOM 4974 O O . GLY A 1 627 ? -26.159 1.072 -5.856 1.00 65.81 627 GLY A O 1
ATOM 4975 N N . LYS A 1 628 ? -27.664 0.173 -4.434 1.00 75.00 628 LYS A N 1
ATOM 4976 C CA . LYS A 1 628 ? -27.633 1.264 -3.435 1.00 75.00 628 LYS A CA 1
ATOM 4977 C C . LYS A 1 628 ? -26.205 1.611 -2.999 1.00 75.00 628 LYS A C 1
ATOM 4979 O O . LYS A 1 628 ? -25.869 2.784 -2.888 1.00 75.00 628 LYS A O 1
ATOM 4984 N N . LEU A 1 629 ? -25.338 0.607 -2.849 1.00 83.69 629 LEU A N 1
ATOM 4985 C CA . LEU A 1 629 ? -23.922 0.791 -2.523 1.00 83.69 629 LEU A CA 1
ATOM 4986 C C . LEU A 1 629 ? -23.189 1.716 -3.515 1.00 83.69 629 LEU A C 1
ATOM 4988 O O . LEU A 1 629 ? -22.452 2.610 -3.105 1.00 83.69 629 LEU A O 1
ATOM 4992 N N . ILE A 1 630 ? -23.416 1.543 -4.821 1.00 80.44 630 ILE A N 1
ATOM 4993 C CA . ILE A 1 630 ? -22.765 2.342 -5.874 1.00 80.44 630 ILE A CA 1
ATOM 4994 C C . ILE A 1 630 ? -23.164 3.814 -5.758 1.00 80.44 630 ILE A C 1
ATOM 4996 O O . ILE A 1 630 ? -22.334 4.696 -5.972 1.00 80.44 630 ILE A O 1
ATOM 5000 N N . GLU A 1 631 ? -24.422 4.090 -5.408 1.00 79.19 631 GLU A N 1
ATOM 5001 C CA . GLU A 1 631 ? -24.913 5.455 -5.232 1.00 79.19 631 GLU A CA 1
ATOM 5002 C C . GLU A 1 631 ? -24.125 6.195 -4.143 1.00 79.19 631 GLU A C 1
ATOM 5004 O O . GLU A 1 631 ? -23.686 7.324 -4.363 1.00 79.19 631 GLU A O 1
ATOM 5009 N N . PHE A 1 632 ? -23.880 5.550 -3.000 1.00 85.31 632 PHE A N 1
ATOM 5010 C CA . PHE A 1 632 ? -23.093 6.142 -1.914 1.00 85.31 632 PHE A CA 1
ATOM 5011 C C . PHE A 1 632 ? -21.617 6.299 -2.273 1.00 85.31 632 PHE A C 1
ATOM 5013 O O . PHE A 1 632 ? -21.029 7.339 -1.980 1.00 85.31 632 PHE A O 1
ATOM 5020 N N . LEU A 1 633 ? -21.029 5.314 -2.955 1.00 85.06 633 LEU A N 1
ATOM 5021 C CA . LEU A 1 633 ? -19.627 5.369 -3.373 1.00 85.06 633 LEU A CA 1
ATOM 5022 C C . LEU A 1 633 ? -19.363 6.422 -4.462 1.00 85.06 633 LEU A C 1
ATOM 5024 O O . LEU A 1 633 ? -18.259 6.950 -4.529 1.00 85.06 633 LEU A O 1
ATOM 5028 N N . ARG A 1 634 ? -20.354 6.761 -5.299 1.00 78.75 634 ARG A N 1
ATOM 5029 C CA . ARG A 1 634 ? -20.238 7.832 -6.311 1.00 78.75 634 ARG A CA 1
ATOM 5030 C C . ARG A 1 634 ? -20.479 9.233 -5.749 1.00 78.75 634 ARG A C 1
ATOM 5032 O O . ARG A 1 634 ? -20.009 10.217 -6.322 1.00 78.75 634 ARG A O 1
ATOM 5039 N N . LYS A 1 635 ? -21.221 9.360 -4.647 1.00 69.56 635 LYS A N 1
ATOM 5040 C CA . LYS A 1 635 ? -21.463 10.653 -3.996 1.00 69.56 635 LYS A CA 1
ATOM 5041 C C . LYS A 1 635 ? -20.173 11.137 -3.322 1.00 69.56 635 LYS A C 1
ATOM 5043 O O . LYS A 1 635 ? -19.838 10.704 -2.225 1.00 69.56 635 LYS A O 1
ATOM 5048 N N . ARG A 1 636 ? -19.480 12.115 -3.921 1.00 55.88 636 ARG A N 1
ATOM 5049 C CA . ARG A 1 636 ? -18.639 13.049 -3.146 1.00 55.88 636 ARG A CA 1
ATOM 5050 C C . ARG A 1 636 ? -19.597 13.804 -2.234 1.00 55.88 636 ARG A C 1
ATOM 5052 O O . ARG A 1 636 ? -20.482 14.451 -2.777 1.00 55.88 636 ARG A O 1
ATOM 5059 N N . GLY A 1 637 ? -19.486 13.648 -0.911 1.00 50.75 637 GLY A N 1
ATOM 5060 C CA . GLY A 1 637 ? -20.462 14.146 0.074 1.00 50.75 637 GLY A CA 1
ATOM 5061 C C . GLY A 1 637 ? -21.161 15.435 -0.373 1.00 50.75 637 GLY A C 1
ATOM 5062 O O . GLY A 1 637 ? -20.534 16.487 -0.469 1.00 50.75 637 GLY A O 1
ATOM 5063 N N . LEU A 1 638 ? -22.439 15.327 -0.740 1.00 37.72 638 LEU A N 1
ATOM 5064 C CA . LEU A 1 638 ? -23.229 16.449 -1.236 1.00 37.72 638 LEU A CA 1
ATOM 5065 C C . LEU A 1 638 ? -23.896 17.114 -0.035 1.00 37.72 638 LEU A C 1
ATOM 5067 O O . LEU A 1 638 ? -24.723 16.494 0.632 1.00 37.72 638 LEU A O 1
ATOM 5071 N N . LYS A 1 639 ? -23.601 18.397 0.204 1.00 39.09 639 LYS A N 1
ATOM 5072 C CA . LYS A 1 639 ? -24.502 19.256 0.979 1.00 39.09 639 LYS A CA 1
ATOM 5073 C C . LYS A 1 639 ? -25.768 19.451 0.150 1.00 39.09 639 LYS A C 1
ATOM 5075 O O . LYS A 1 639 ? -25.777 20.241 -0.790 1.00 39.09 639 LYS A O 1
ATOM 5080 N N . VAL A 1 640 ? -26.812 18.684 0.449 1.00 36.28 640 VAL A N 1
ATOM 5081 C CA . VAL A 1 640 ? -28.127 18.864 -0.172 1.00 36.28 640 VAL A CA 1
ATOM 5082 C C . VAL A 1 640 ? -28.854 19.987 0.564 1.00 36.28 640 VAL A C 1
ATOM 5084 O O . VAL A 1 640 ? -28.951 19.988 1.789 1.00 36.28 640 VAL A O 1
ATOM 5087 N N . ASP A 1 641 ? -29.342 20.963 -0.196 1.00 42.28 641 ASP A N 1
ATOM 5088 C CA . ASP A 1 641 ? -30.046 22.133 0.317 1.00 42.28 641 ASP A CA 1
ATOM 5089 C C . ASP A 1 641 ? -31.211 21.785 1.271 1.00 42.28 641 ASP A C 1
ATOM 5091 O O . ASP A 1 641 ? -32.111 21.002 0.964 1.00 42.28 641 ASP A O 1
ATOM 5095 N N . LYS A 1 642 ? -31.220 22.487 2.410 1.00 37.94 642 LYS A N 1
ATOM 5096 C CA . LYS A 1 642 ? -32.366 22.824 3.281 1.00 37.94 642 LYS A CA 1
ATOM 5097 C C . LYS A 1 642 ? -33.163 21.715 3.988 1.00 37.94 642 LYS A C 1
ATOM 5099 O O . LYS A 1 642 ? -34.153 22.047 4.643 1.00 37.94 642 LYS A O 1
ATOM 5104 N N . LYS A 1 643 ? -32.718 20.455 4.016 1.00 38.00 643 LYS A N 1
ATOM 5105 C CA . LYS A 1 643 ? -33.137 19.503 5.069 1.00 38.00 643 LYS A CA 1
ATOM 5106 C C . LYS A 1 643 ? -31.921 18.812 5.688 1.00 38.00 643 LYS A C 1
ATOM 5108 O O . LYS A 1 643 ? -31.030 18.356 4.989 1.00 38.00 643 LYS A O 1
ATOM 5113 N N . VAL A 1 644 ? -31.894 18.819 7.016 1.00 37.28 644 VAL A N 1
ATOM 5114 C CA . VAL A 1 644 ? -30.748 18.589 7.908 1.00 37.28 644 VAL A CA 1
ATOM 5115 C C . VAL A 1 644 ? -30.320 17.116 7.947 1.00 37.28 644 VAL A C 1
ATOM 5117 O O . VAL A 1 644 ? -30.523 16.457 8.954 1.00 37.28 644 VAL A O 1
ATOM 5120 N N . PHE A 1 645 ? -29.737 16.595 6.867 1.00 40.88 645 PHE A N 1
ATOM 5121 C CA . PHE A 1 645 ? -28.914 15.379 6.908 1.00 40.88 645 PHE A CA 1
ATOM 5122 C C . PHE A 1 645 ? -27.750 15.527 5.917 1.00 40.88 645 PHE A C 1
ATOM 5124 O O . PHE A 1 645 ? -27.920 15.403 4.705 1.00 40.88 645 PHE A O 1
ATOM 5131 N N . GLU A 1 646 ? -26.561 15.855 6.433 1.00 47.06 646 GLU A N 1
ATOM 5132 C CA . GLU A 1 646 ? -25.310 15.785 5.673 1.00 47.06 646 GLU A CA 1
ATOM 5133 C C . GLU A 1 646 ? -24.947 14.310 5.477 1.00 47.06 646 GLU A C 1
ATOM 5135 O O . GLU A 1 646 ? -24.225 13.738 6.286 1.00 47.06 646 GLU A O 1
ATOM 5140 N N . TYR A 1 647 ? -25.452 13.674 4.418 1.00 48.78 647 TYR A N 1
ATOM 5141 C CA . TYR A 1 647 ? -24.997 12.327 4.079 1.00 48.78 647 TYR A CA 1
ATOM 5142 C C . TYR A 1 647 ? -23.507 12.363 3.735 1.00 48.78 647 TYR A C 1
ATOM 5144 O O . TYR A 1 647 ? -23.092 12.964 2.732 1.00 48.78 647 TYR A O 1
ATOM 5152 N N . ARG A 1 648 ? -22.692 11.704 4.562 1.00 64.75 648 ARG A N 1
ATOM 5153 C CA . ARG A 1 648 ? -21.264 11.521 4.281 1.00 64.75 648 ARG A CA 1
ATOM 5154 C C . ARG A 1 648 ? -21.146 10.637 3.036 1.00 64.75 648 ARG A C 1
ATOM 5156 O O . ARG A 1 648 ? -21.776 9.601 2.954 1.00 64.75 648 ARG A O 1
ATOM 5163 N N . GLY A 1 649 ? -20.377 11.025 2.023 1.00 75.75 649 GLY A N 1
ATOM 5164 C CA . GLY A 1 649 ? -20.127 10.136 0.876 1.00 75.75 649 GLY A CA 1
ATOM 5165 C C . GLY A 1 649 ? -19.429 8.825 1.283 1.00 75.75 649 GLY A C 1
ATOM 5166 O O . GLY A 1 649 ? -18.871 8.725 2.380 1.00 75.75 649 GLY A O 1
ATOM 5167 N N . GLY A 1 650 ? -19.409 7.833 0.394 1.00 88.31 650 GLY A N 1
ATOM 5168 C CA . GLY A 1 650 ? -18.657 6.589 0.586 1.00 88.31 650 GLY A CA 1
ATOM 5169 C C . GLY A 1 650 ? -19.294 5.597 1.565 1.00 88.31 650 GLY A C 1
ATOM 5170 O O . GLY A 1 650 ? -20.511 5.579 1.757 1.00 88.31 650 GLY A O 1
ATOM 5171 N N . PHE A 1 651 ? -18.476 4.752 2.204 1.00 92.12 651 PHE A N 1
ATOM 5172 C CA . PHE A 1 651 ? -18.980 3.725 3.126 1.00 92.12 651 PHE A CA 1
ATOM 5173 C C . PHE A 1 651 ? -19.673 4.303 4.356 1.00 92.12 651 PHE A C 1
ATOM 5175 O O . PHE A 1 651 ? -20.596 3.682 4.868 1.00 92.12 651 PHE A O 1
ATOM 5182 N N . ASN A 1 652 ? -19.265 5.483 4.825 1.00 90.50 652 ASN A N 1
ATOM 5183 C CA . ASN A 1 652 ? -19.881 6.081 6.007 1.00 90.50 652 ASN A CA 1
ATOM 5184 C C . ASN A 1 652 ? -21.348 6.459 5.736 1.00 90.50 652 ASN A C 1
ATOM 5186 O O . ASN A 1 652 ? -22.203 6.099 6.535 1.00 90.50 652 ASN A O 1
ATOM 5190 N N . GLY A 1 653 ? -21.667 7.067 4.587 1.00 88.50 653 GLY A N 1
ATOM 5191 C CA . GLY A 1 653 ? -23.067 7.338 4.226 1.00 88.50 653 GLY A CA 1
ATOM 5192 C C . GLY A 1 653 ? -23.879 6.090 3.950 1.00 88.50 653 GLY A C 1
ATOM 5193 O O . GLY A 1 653 ? -25.062 6.046 4.266 1.00 88.50 653 GLY A O 1
ATOM 5194 N N . TYR A 1 654 ? -23.247 5.057 3.390 1.00 91.81 654 TYR A N 1
ATOM 5195 C CA . TYR A 1 654 ? -23.905 3.766 3.224 1.00 91.81 654 TYR A CA 1
ATOM 5196 C C . TYR A 1 654 ? -24.288 3.155 4.584 1.00 91.81 654 TYR A C 1
ATOM 5198 O O . TYR A 1 654 ? -25.404 2.670 4.741 1.00 91.81 654 TYR A O 1
ATOM 5206 N N . ILE A 1 655 ? -23.409 3.235 5.588 1.00 92.69 655 ILE A N 1
ATOM 5207 C CA . ILE A 1 655 ? -23.709 2.775 6.953 1.00 92.69 655 ILE A CA 1
ATOM 5208 C C . ILE A 1 655 ? -24.817 3.628 7.587 1.00 92.69 655 ILE A C 1
ATOM 5210 O O . ILE A 1 655 ? -25.756 3.061 8.142 1.00 92.69 655 ILE A O 1
ATOM 5214 N N . GLU A 1 656 ? -24.755 4.962 7.467 1.00 90.06 656 GLU A N 1
ATOM 5215 C CA . GLU A 1 656 ? -25.815 5.874 7.941 1.00 90.06 656 GLU A CA 1
ATOM 5216 C C . GLU A 1 656 ? -27.170 5.469 7.370 1.00 90.06 656 GLU A C 1
ATOM 5218 O O . GLU A 1 656 ? -28.132 5.291 8.115 1.00 90.06 656 GLU A O 1
ATOM 5223 N N . TYR A 1 657 ? -27.230 5.249 6.059 1.00 90.06 657 TYR A N 1
ATOM 5224 C CA . TYR A 1 657 ? -28.428 4.789 5.372 1.00 90.06 657 TYR A CA 1
ATOM 5225 C C . TYR A 1 657 ? -28.953 3.460 5.926 1.00 90.06 657 TYR A C 1
ATOM 5227 O O . TYR A 1 657 ? -30.133 3.362 6.266 1.00 90.06 657 TYR A O 1
ATOM 5235 N N . LEU A 1 658 ? -28.090 2.449 6.071 1.00 91.00 658 LEU A N 1
ATOM 5236 C CA . LEU A 1 658 ? -28.500 1.149 6.608 1.00 91.00 658 LEU A CA 1
ATOM 5237 C C . LEU A 1 658 ? -29.048 1.262 8.038 1.00 91.00 658 LEU A C 1
ATOM 5239 O O . LEU A 1 658 ? -30.010 0.587 8.384 1.00 91.00 658 LEU A O 1
ATOM 5243 N N . LEU A 1 659 ? -28.453 2.105 8.880 1.00 90.19 659 LEU A N 1
ATOM 5244 C CA . LEU A 1 659 ? -28.854 2.218 10.283 1.00 90.19 659 LEU A CA 1
ATOM 5245 C C . LEU A 1 659 ? -30.067 3.131 10.501 1.00 90.19 659 LEU A C 1
ATOM 5247 O O . LEU A 1 659 ? -30.756 2.986 11.510 1.00 90.19 659 LEU A O 1
ATOM 5251 N N . THR A 1 660 ? -30.364 4.046 9.575 1.00 86.56 660 THR A N 1
ATOM 5252 C CA . THR A 1 660 ? -31.444 5.037 9.736 1.00 86.56 660 THR A CA 1
ATOM 5253 C C . THR A 1 660 ? -32.671 4.742 8.872 1.00 86.56 660 THR A C 1
ATOM 5255 O O . THR A 1 660 ? -33.802 4.836 9.366 1.00 86.56 660 THR A O 1
ATOM 5258 N N . GLU A 1 661 ? -32.467 4.332 7.619 1.00 85.56 661 GLU A N 1
ATOM 5259 C CA . GLU A 1 661 ? -33.522 4.186 6.609 1.00 85.56 661 GLU A CA 1
ATOM 5260 C C . GLU A 1 661 ? -33.883 2.725 6.289 1.00 85.56 661 GLU A C 1
ATOM 5262 O O . GLU A 1 661 ? -34.997 2.465 5.835 1.00 85.56 661 GLU A O 1
ATOM 5267 N N . ASP A 1 662 ? -32.998 1.753 6.537 1.00 86.38 662 ASP A N 1
ATOM 5268 C CA . ASP A 1 662 ? -33.281 0.337 6.263 1.00 86.38 662 ASP A CA 1
ATOM 5269 C C . ASP A 1 662 ? -33.995 -0.344 7.452 1.00 86.38 662 ASP A C 1
ATOM 5271 O O . ASP A 1 662 ? -33.400 -0.660 8.485 1.00 86.38 662 ASP A O 1
ATOM 5275 N N . GLU A 1 663 ? -35.310 -0.562 7.327 1.00 90.19 663 GLU A N 1
ATOM 5276 C CA . GLU A 1 663 ? -36.139 -1.123 8.407 1.00 90.19 663 GLU A CA 1
ATOM 5277 C C . GLU A 1 663 ? -35.741 -2.547 8.824 1.00 90.19 663 GLU A C 1
ATOM 5279 O O . GLU A 1 663 ? -35.893 -2.905 9.997 1.00 90.19 663 GLU A O 1
ATOM 5284 N N . GLU A 1 664 ? -35.245 -3.364 7.890 1.00 89.38 664 GLU A N 1
ATOM 5285 C CA . GLU A 1 664 ? -34.816 -4.739 8.167 1.00 89.38 664 GLU A CA 1
ATOM 5286 C C . GLU A 1 664 ? -33.565 -4.723 9.046 1.00 89.38 664 GLU A C 1
ATOM 5288 O O . GLU A 1 664 ? -33.532 -5.352 10.107 1.00 89.38 664 GLU A O 1
ATOM 5293 N N . VAL A 1 665 ? -32.577 -3.910 8.660 1.00 88.25 665 VAL A N 1
ATOM 5294 C CA . VAL A 1 665 ? -31.357 -3.685 9.443 1.00 88.25 665 VAL A CA 1
ATOM 5295 C C . VAL A 1 665 ? -31.691 -3.121 10.818 1.00 88.25 665 VAL A C 1
ATOM 5297 O O . VAL A 1 665 ? -31.188 -3.625 11.820 1.00 88.25 665 VAL A O 1
ATOM 5300 N N . ARG A 1 666 ? -32.570 -2.121 10.908 1.00 90.44 666 ARG A N 1
ATOM 5301 C CA . ARG A 1 666 ? -32.955 -1.526 12.197 1.00 90.44 666 ARG A CA 1
ATOM 5302 C C . ARG A 1 666 ? -33.630 -2.519 13.129 1.00 90.44 666 ARG A C 1
ATOM 5304 O O . ARG A 1 666 ? -33.370 -2.495 14.333 1.00 90.44 666 ARG A O 1
ATOM 5311 N N . ARG A 1 667 ? -34.488 -3.390 12.595 1.00 90.31 667 ARG A N 1
ATOM 5312 C CA . ARG A 1 667 ? -35.118 -4.459 13.375 1.00 90.31 667 ARG A CA 1
ATOM 5313 C C . ARG A 1 667 ? -34.067 -5.433 13.895 1.00 90.31 667 ARG A C 1
ATOM 5315 O O . ARG A 1 667 ? -34.030 -5.678 15.097 1.00 90.31 667 ARG A O 1
ATOM 5322 N N . PHE A 1 668 ? -33.174 -5.893 13.020 1.00 89.44 668 PHE A N 1
ATOM 5323 C CA . PHE A 1 668 ? -32.078 -6.786 13.388 1.00 89.44 668 PHE A CA 1
ATOM 5324 C C . PHE A 1 668 ? -31.171 -6.173 14.467 1.00 89.44 668 PHE A C 1
ATOM 5326 O O . PHE A 1 668 ? -30.908 -6.813 15.484 1.00 89.44 668 PHE A O 1
ATOM 5333 N N . VAL A 1 669 ? -30.749 -4.915 14.298 1.00 89.12 669 VAL A N 1
ATOM 5334 C CA . VAL A 1 669 ? -29.933 -4.174 15.276 1.00 89.12 669 VAL A CA 1
ATOM 5335 C C . VAL A 1 669 ? -30.657 -4.068 16.614 1.00 89.12 669 VAL A C 1
ATOM 5337 O O . VAL A 1 669 ? -30.080 -4.378 17.652 1.00 89.12 669 VAL A O 1
ATOM 5340 N N . LYS A 1 670 ? -31.942 -3.700 16.615 1.00 89.38 670 LYS A N 1
ATOM 5341 C CA . LYS A 1 670 ? -32.730 -3.616 17.849 1.00 89.38 670 LYS A CA 1
ATOM 5342 C C . LYS A 1 670 ? -32.808 -4.959 18.581 1.00 89.38 670 LYS A C 1
ATOM 5344 O O . LYS A 1 670 ? -32.713 -4.978 19.805 1.00 89.38 670 LYS A O 1
ATOM 5349 N N . GLU A 1 671 ? -32.959 -6.058 17.848 1.00 88.19 671 GLU A N 1
ATOM 5350 C CA . GLU A 1 671 ? -33.017 -7.416 18.402 1.00 88.19 671 GLU A CA 1
ATOM 5351 C C . GLU A 1 671 ? -31.668 -7.892 18.966 1.00 88.19 671 GLU A C 1
ATOM 5353 O O . GLU A 1 671 ? -31.652 -8.561 19.995 1.00 88.19 671 GLU A O 1
ATOM 5358 N N . HIS A 1 672 ? -30.545 -7.525 18.339 1.00 83.50 672 HIS A N 1
ATOM 5359 C CA . HIS A 1 672 ? -29.220 -8.071 18.674 1.00 83.50 672 HIS A CA 1
ATOM 5360 C C . HIS A 1 672 ? -28.351 -7.156 19.545 1.00 83.50 672 HIS A C 1
ATOM 5362 O O . HIS A 1 672 ? -27.431 -7.639 20.201 1.00 83.50 672 HIS A O 1
ATOM 5368 N N . THR A 1 673 ? -28.607 -5.846 19.562 1.00 83.19 673 THR A N 1
ATOM 5369 C CA . THR A 1 673 ? -27.842 -4.871 20.363 1.00 83.19 673 THR A CA 1
ATOM 5370 C C . THR A 1 673 ? -28.708 -4.090 21.347 1.00 83.19 673 THR A C 1
ATOM 5372 O O . THR A 1 673 ? -28.210 -3.191 22.020 1.00 83.19 673 THR A O 1
ATOM 5375 N N . GLY A 1 674 ? -30.014 -4.370 21.418 1.00 83.69 674 GLY A N 1
ATOM 5376 C CA . GLY A 1 674 ? -30.956 -3.550 22.185 1.00 83.69 674 GLY A CA 1
ATOM 5377 C C . GLY A 1 674 ? -31.158 -2.147 21.600 1.00 83.69 674 GLY A C 1
ATOM 5378 O O . GLY A 1 674 ? -31.724 -1.286 22.269 1.00 83.69 674 GLY A O 1
ATOM 5379 N N . GLY A 1 675 ? -30.710 -1.911 20.361 1.00 81.81 675 GLY A N 1
ATOM 5380 C CA . GLY A 1 675 ? -30.741 -0.598 19.715 1.00 81.81 675 GLY A CA 1
ATOM 5381 C C . GLY A 1 675 ? -29.495 0.252 19.970 1.00 81.81 675 GLY A C 1
ATOM 5382 O O . GLY A 1 675 ? -29.548 1.458 19.757 1.00 81.81 675 GLY A O 1
ATOM 5383 N N . ASP A 1 676 ? -28.385 -0.343 20.417 1.00 84.94 676 ASP A N 1
ATOM 5384 C CA . ASP A 1 676 ? -27.109 0.363 20.539 1.00 84.94 676 ASP A CA 1
ATOM 5385 C C . ASP A 1 676 ? -26.532 0.693 19.152 1.00 84.94 676 ASP A C 1
ATOM 5387 O O . ASP A 1 676 ? -25.975 -0.170 18.461 1.00 84.94 676 ASP A O 1
ATOM 5391 N N . GLU A 1 677 ? -26.702 1.951 18.742 1.00 85.19 677 GLU A N 1
ATOM 5392 C CA . GLU A 1 677 ? -26.264 2.472 17.446 1.00 85.19 677 GLU A CA 1
ATOM 5393 C C . GLU A 1 677 ? -24.737 2.482 17.299 1.00 85.19 677 GLU A C 1
ATOM 5395 O O . GLU A 1 677 ? -24.234 2.249 16.201 1.00 85.19 677 GLU A O 1
ATOM 5400 N N . VAL A 1 678 ? -23.989 2.677 18.390 1.00 84.25 678 VAL A N 1
ATOM 5401 C CA . VAL A 1 678 ? -22.515 2.733 18.376 1.00 84.25 678 VAL A CA 1
ATOM 5402 C C . VAL A 1 678 ? -21.945 1.360 18.023 1.00 84.25 678 VAL A C 1
ATOM 5404 O O . VAL A 1 678 ? -21.079 1.223 17.155 1.00 84.25 678 VAL A O 1
ATOM 5407 N N . VAL A 1 679 ? -22.488 0.313 18.645 1.00 87.38 679 VAL A N 1
ATOM 5408 C CA . VAL A 1 679 ? -22.098 -1.080 18.380 1.00 87.38 679 VAL A CA 1
ATOM 5409 C C . VAL A 1 679 ? -22.464 -1.486 16.954 1.00 87.38 679 VAL A C 1
ATOM 5411 O O . VAL A 1 679 ? -21.651 -2.096 16.255 1.00 87.38 679 VAL A O 1
ATOM 5414 N N . ALA A 1 680 ? -23.671 -1.125 16.509 1.00 91.38 680 ALA A N 1
ATOM 5415 C CA . ALA A 1 680 ? -24.136 -1.404 15.155 1.00 91.38 680 ALA A CA 1
ATOM 5416 C C . ALA A 1 680 ? -23.268 -0.705 14.101 1.00 91.38 680 ALA A C 1
ATOM 5418 O O . ALA A 1 680 ? -22.855 -1.337 13.128 1.00 91.38 680 ALA A O 1
ATOM 5419 N N . TRP A 1 681 ? -22.926 0.565 14.332 1.00 92.12 681 TRP A N 1
ATOM 5420 C CA . TRP A 1 681 ? -22.021 1.326 13.479 1.00 92.12 681 TRP A CA 1
ATOM 5421 C C . TRP A 1 681 ? -20.644 0.679 13.389 1.00 92.12 681 TRP A C 1
ATOM 5423 O O . TRP A 1 681 ? -20.131 0.485 12.289 1.00 92.12 681 TRP A O 1
ATOM 5433 N N . SER A 1 682 ? -20.042 0.320 14.525 1.00 91.69 682 SER A N 1
ATOM 5434 C CA . SER A 1 682 ? -18.719 -0.312 14.561 1.00 91.69 682 SER A CA 1
ATOM 5435 C C . SER A 1 682 ? -18.696 -1.627 13.780 1.00 91.69 682 SER A C 1
ATOM 5437 O O . SER A 1 682 ? -17.814 -1.850 12.948 1.00 91.69 682 SER A O 1
ATOM 5439 N N . ALA A 1 683 ? -19.719 -2.467 13.967 1.00 94.62 683 ALA A N 1
ATOM 5440 C CA . ALA A 1 683 ? -19.851 -3.724 13.240 1.00 94.62 683 ALA A CA 1
ATOM 5441 C C . ALA A 1 683 ? -20.035 -3.511 11.727 1.00 94.62 683 ALA A C 1
ATOM 5443 O O . ALA A 1 683 ? -19.396 -4.197 10.925 1.00 94.62 683 ALA A O 1
ATOM 5444 N N . ALA A 1 684 ? -20.862 -2.541 11.329 1.00 95.12 684 ALA A N 1
ATOM 5445 C CA . ALA A 1 684 ? -21.061 -2.183 9.927 1.00 95.12 684 ALA A CA 1
ATOM 5446 C C . ALA A 1 684 ? -19.786 -1.605 9.295 1.00 95.12 684 ALA A C 1
ATOM 5448 O O . ALA A 1 684 ? -19.442 -1.937 8.160 1.00 95.12 684 ALA A O 1
ATOM 5449 N N . LYS A 1 685 ? -19.033 -0.792 10.043 1.00 95.12 685 LYS A N 1
ATOM 5450 C CA . LYS A 1 685 ? -17.761 -0.229 9.587 1.00 95.12 685 LYS A CA 1
ATOM 5451 C C . LYS A 1 685 ? -16.697 -1.304 9.397 1.00 95.12 685 LYS A C 1
ATOM 5453 O O . LYS A 1 685 ? -16.049 -1.309 8.355 1.00 95.12 685 LYS A O 1
ATOM 5458 N N . LEU A 1 686 ? -16.575 -2.246 10.332 1.00 96.25 686 LEU A N 1
ATOM 5459 C CA . LEU A 1 686 ? -15.695 -3.411 10.197 1.00 96.25 686 LEU A CA 1
ATOM 5460 C C . LEU A 1 686 ? -16.062 -4.281 8.989 1.00 96.25 686 LEU A C 1
ATOM 5462 O O . LEU A 1 686 ? -15.171 -4.779 8.306 1.00 96.25 686 LEU A O 1
ATOM 5466 N N . ALA A 1 687 ? -17.354 -4.440 8.688 1.00 96.06 687 ALA A N 1
ATOM 5467 C CA . ALA A 1 687 ? -17.796 -5.143 7.486 1.00 96.06 687 ALA A CA 1
ATOM 5468 C C . ALA A 1 687 ? -17.371 -4.413 6.198 1.00 96.06 687 ALA A C 1
ATOM 5470 O O . ALA A 1 687 ? -16.879 -5.048 5.263 1.00 96.06 687 ALA A O 1
ATOM 5471 N N . CYS A 1 688 ? -17.503 -3.084 6.157 1.00 96.44 688 CYS A N 1
ATOM 5472 C CA . CYS A 1 688 ? -17.004 -2.263 5.052 1.00 96.44 688 CYS A CA 1
ATOM 5473 C C . CYS A 1 688 ? -15.475 -2.326 4.926 1.00 96.44 688 CYS A C 1
ATOM 5475 O O . CYS A 1 688 ? -14.972 -2.446 3.812 1.00 96.44 688 CYS A O 1
ATOM 5477 N N . ASP A 1 689 ? -14.735 -2.295 6.038 1.00 96.88 689 ASP A N 1
ATOM 5478 C CA . ASP A 1 689 ? -13.274 -2.433 6.047 1.00 96.88 689 ASP A CA 1
ATOM 5479 C C . ASP A 1 689 ? -12.848 -3.811 5.524 1.00 96.88 689 ASP A C 1
ATOM 5481 O O . ASP A 1 689 ? -11.981 -3.891 4.657 1.00 96.88 689 ASP A O 1
ATOM 5485 N N . ALA A 1 690 ? -13.504 -4.888 5.973 1.00 96.38 690 ALA A N 1
ATOM 5486 C CA . ALA A 1 690 ? -13.271 -6.248 5.486 1.00 96.38 690 ALA A CA 1
ATOM 5487 C C . ALA A 1 690 ? -13.523 -6.366 3.974 1.00 96.38 690 ALA A C 1
ATOM 5489 O O . ALA A 1 690 ? -12.750 -6.997 3.256 1.00 96.38 690 ALA A O 1
ATOM 5490 N N . PHE A 1 691 ? -14.578 -5.727 3.465 1.00 94.50 691 PHE A N 1
ATOM 5491 C CA . PHE A 1 691 ? -14.840 -5.667 2.028 1.00 94.50 691 PHE A CA 1
ATOM 5492 C C . PHE A 1 691 ? -13.795 -4.832 1.282 1.00 94.50 691 PHE A C 1
ATOM 5494 O O . PHE A 1 691 ? -13.357 -5.242 0.208 1.00 94.50 691 PHE A O 1
ATOM 5501 N N . LEU A 1 692 ? -13.363 -3.700 1.847 1.00 95.00 692 LEU A N 1
ATOM 5502 C CA . LEU A 1 692 ? -12.362 -2.812 1.254 1.00 95.00 692 LEU A CA 1
ATOM 5503 C C . LEU A 1 692 ? -11.020 -3.515 1.044 1.00 95.00 692 LEU A C 1
ATOM 5505 O O . LEU A 1 692 ? -10.442 -3.426 -0.038 1.00 95.00 692 LEU A O 1
ATOM 5509 N N . VAL A 1 693 ? -10.539 -4.219 2.068 1.00 95.25 693 VAL A N 1
ATOM 5510 C CA . VAL A 1 693 ? -9.213 -4.850 2.049 1.00 95.25 693 VAL A CA 1
ATOM 5511 C C . VAL A 1 693 ? -9.168 -6.137 1.232 1.00 95.25 693 VAL A C 1
ATOM 5513 O O . VAL A 1 693 ? -8.078 -6.565 0.867 1.00 95.25 693 VAL A O 1
ATOM 5516 N N . ASP A 1 694 ? -10.320 -6.749 0.941 1.00 92.06 694 ASP A N 1
ATOM 5517 C CA . ASP A 1 694 ? -10.380 -8.068 0.304 1.00 92.06 694 ASP A CA 1
ATOM 5518 C C . ASP A 1 694 ? -11.072 -8.084 -1.065 1.00 92.06 694 ASP A C 1
ATOM 5520 O O . ASP A 1 694 ? -10.553 -8.657 -2.022 1.00 92.06 694 ASP A O 1
ATOM 5524 N N . LYS A 1 695 ? -12.251 -7.466 -1.188 1.00 88.31 695 LYS A N 1
ATOM 5525 C CA . LYS A 1 695 ? -13.124 -7.620 -2.369 1.00 88.31 695 LYS A CA 1
ATOM 5526 C C . LYS A 1 695 ? -13.202 -6.393 -3.246 1.00 88.31 695 LYS A C 1
ATOM 5528 O O . LYS A 1 695 ? -13.397 -6.525 -4.454 1.00 88.31 695 LYS A O 1
ATOM 5533 N N . TYR A 1 696 ? -13.075 -5.214 -2.651 1.00 90.81 696 TYR A N 1
ATOM 5534 C CA . TYR A 1 696 ? -13.366 -3.947 -3.303 1.00 90.81 696 TYR A CA 1
ATOM 5535 C C . TYR A 1 696 ? -12.591 -3.765 -4.611 1.00 90.81 696 TYR A C 1
ATOM 5537 O O . TYR A 1 696 ? -13.201 -3.431 -5.620 1.00 90.81 696 TYR A O 1
ATOM 5545 N N . THR A 1 697 ? -11.287 -4.061 -4.627 1.00 88.50 697 THR A N 1
ATOM 5546 C CA . THR A 1 697 ? -10.431 -3.917 -5.820 1.00 88.50 697 THR A CA 1
ATOM 5547 C C . THR A 1 697 ? -10.944 -4.732 -7.003 1.00 88.50 697 THR A C 1
ATOM 5549 O O . THR A 1 697 ? -11.123 -4.202 -8.098 1.00 88.50 697 THR A O 1
ATOM 5552 N N . GLN A 1 698 ? -11.197 -6.025 -6.784 1.00 84.31 698 GLN A N 1
ATOM 5553 C CA . GLN A 1 698 ? -11.670 -6.914 -7.840 1.00 84.31 698 GLN A CA 1
ATOM 5554 C C . GLN A 1 698 ? -13.098 -6.561 -8.253 1.00 84.31 698 GLN A C 1
ATOM 5556 O O . GLN A 1 698 ? -13.416 -6.562 -9.436 1.00 84.31 698 GLN A O 1
ATOM 5561 N N . TRP A 1 699 ? -13.955 -6.233 -7.286 1.00 85.69 699 TRP A N 1
ATOM 5562 C CA . TRP A 1 699 ? -15.337 -5.845 -7.542 1.00 85.69 699 TRP A CA 1
ATOM 5563 C C . TRP A 1 699 ? -15.436 -4.559 -8.374 1.00 85.69 699 TRP A C 1
ATOM 5565 O O . TRP A 1 699 ? -16.160 -4.534 -9.368 1.00 85.69 699 TRP A O 1
ATOM 5575 N N . GLU A 1 700 ? -14.682 -3.517 -8.014 1.00 84.00 700 GLU A N 1
ATOM 5576 C CA . GLU A 1 700 ? -14.596 -2.267 -8.776 1.00 84.00 700 GLU A CA 1
ATOM 5577 C C . GLU A 1 700 ? -14.111 -2.541 -10.204 1.00 84.00 700 GLU A C 1
ATOM 5579 O O . GLU A 1 700 ? -14.708 -2.056 -11.168 1.00 84.00 700 GLU A O 1
ATOM 5584 N N . PHE A 1 701 ? -13.069 -3.365 -10.354 1.00 79.69 701 PHE A N 1
ATOM 5585 C CA . PHE A 1 701 ? -12.541 -3.732 -11.663 1.00 79.69 701 PHE A CA 1
ATOM 5586 C C . PHE A 1 701 ? -13.568 -4.484 -12.523 1.00 79.69 701 PHE A C 1
ATOM 5588 O O . PHE A 1 701 ? -13.831 -4.066 -13.654 1.00 79.69 701 PHE A O 1
ATOM 5595 N N . ASP A 1 702 ? -14.186 -5.540 -11.982 1.00 76.94 702 ASP A N 1
ATOM 5596 C CA . ASP A 1 702 ? -15.187 -6.370 -12.667 1.00 76.94 702 ASP A CA 1
ATOM 5597 C C . ASP A 1 702 ? -16.392 -5.521 -13.108 1.00 76.94 702 ASP A C 1
ATOM 5599 O O . ASP A 1 702 ? -16.927 -5.695 -14.210 1.00 76.94 702 ASP A O 1
ATOM 5603 N N . MET A 1 703 ? -16.828 -4.576 -12.266 1.00 72.88 703 MET A N 1
ATOM 5604 C CA . MET A 1 703 ? -17.917 -3.660 -12.602 1.00 72.88 703 MET A CA 1
ATOM 5605 C C . MET A 1 703 ? -17.559 -2.748 -13.767 1.00 72.88 703 MET A C 1
ATOM 5607 O O . MET A 1 703 ? -18.352 -2.628 -14.708 1.00 72.88 703 MET A O 1
ATOM 5611 N N . THR A 1 704 ? -16.387 -2.120 -13.729 1.00 67.25 704 THR A N 1
ATOM 5612 C CA . THR A 1 704 ? -15.986 -1.199 -14.790 1.00 67.25 704 THR A CA 1
ATOM 5613 C C . THR A 1 704 ? -15.728 -1.935 -16.105 1.00 67.25 704 THR A C 1
ATOM 5615 O O . THR A 1 704 ? -16.144 -1.466 -17.167 1.00 67.25 704 THR A O 1
ATOM 5618 N N . GLU A 1 705 ? -15.151 -3.138 -16.048 1.00 66.25 705 GLU A N 1
ATOM 5619 C CA . GLU A 1 705 ? -14.968 -3.992 -17.224 1.00 66.25 705 GLU A CA 1
ATOM 5620 C C . GLU A 1 705 ? -16.323 -4.397 -17.841 1.00 66.25 705 GLU A C 1
ATOM 5622 O O . GLU A 1 705 ? -16.529 -4.288 -19.053 1.00 66.25 705 GLU A O 1
ATOM 5627 N N . THR A 1 706 ? -17.290 -4.803 -17.011 1.00 58.75 706 THR A N 1
ATOM 5628 C CA . THR A 1 706 ? -18.632 -5.217 -17.458 1.00 58.75 706 THR A CA 1
ATOM 5629 C C . THR A 1 706 ? -19.426 -4.056 -18.064 1.00 58.75 706 THR A C 1
ATOM 5631 O O . THR A 1 706 ? -20.077 -4.224 -19.102 1.00 58.75 706 THR A O 1
ATOM 5634 N N . GLN A 1 707 ? -19.385 -2.870 -17.443 1.00 58.31 707 GLN A N 1
ATOM 5635 C CA . GLN A 1 707 ? -20.060 -1.672 -17.960 1.00 58.31 707 GLN A CA 1
ATOM 5636 C C . GLN A 1 707 ? -19.547 -1.308 -19.350 1.00 58.31 707 GLN A C 1
ATOM 5638 O O . GLN A 1 707 ? -20.333 -1.010 -20.251 1.00 58.31 707 GLN A O 1
ATOM 5643 N N . ALA A 1 708 ? -18.240 -1.400 -19.545 1.00 54.88 708 ALA A N 1
ATOM 5644 C CA . ALA A 1 708 ? -17.639 -0.996 -20.793 1.00 54.88 708 ALA A CA 1
ATOM 5645 C C . ALA A 1 708 ? -17.793 -2.049 -21.913 1.00 54.88 708 ALA A C 1
ATOM 5647 O O . ALA A 1 708 ? -17.974 -1.670 -23.071 1.00 54.88 708 ALA A O 1
ATOM 5648 N N . LYS A 1 709 ? -17.869 -3.350 -21.586 1.00 56.00 709 LYS A N 1
ATOM 5649 C CA . LYS A 1 709 ? -18.262 -4.408 -22.544 1.00 56.00 709 LYS A CA 1
ATOM 5650 C C . LYS A 1 709 ? -19.726 -4.294 -22.997 1.00 56.00 709 LYS A C 1
ATOM 5652 O O . LYS A 1 709 ? -20.015 -4.514 -24.169 1.00 56.00 709 LYS A O 1
ATOM 5657 N N . THR A 1 710 ? -20.652 -3.943 -22.097 1.00 54.03 710 THR A N 1
ATOM 5658 C CA . THR A 1 710 ? -22.098 -3.876 -22.416 1.00 54.03 710 THR A CA 1
ATOM 5659 C C . THR A 1 710 ? -22.523 -2.605 -23.150 1.00 54.03 710 THR A C 1
ATOM 5661 O O . THR A 1 710 ? -23.491 -2.647 -23.901 1.00 54.03 710 THR A O 1
ATOM 5664 N N . GLN A 1 711 ? -21.843 -1.472 -22.957 1.00 50.62 711 GLN A N 1
ATOM 5665 C CA . GLN A 1 711 ? -22.253 -0.212 -23.591 1.00 50.62 711 GLN A CA 1
ATOM 5666 C C . GLN A 1 711 ? -21.818 -0.074 -25.060 1.00 50.62 711 GLN A C 1
ATOM 5668 O O . GLN A 1 711 ? -22.451 0.688 -25.791 1.00 50.62 711 GLN A O 1
ATOM 5673 N N . ASN A 1 712 ? -20.761 -0.763 -25.519 1.00 47.09 712 ASN A N 1
ATOM 5674 C CA . ASN A 1 712 ? -20.347 -0.719 -26.933 1.00 47.09 712 ASN A CA 1
ATOM 5675 C C . ASN A 1 712 ? -19.345 -1.841 -27.321 1.00 47.09 712 ASN A C 1
ATOM 5677 O O . ASN A 1 712 ? -18.144 -1.582 -27.435 1.00 47.09 712 ASN A O 1
ATOM 5681 N N . PRO A 1 713 ? -19.798 -3.088 -27.554 1.00 48.69 713 PRO A N 1
ATOM 5682 C CA . PRO A 1 713 ? -18.904 -4.229 -27.787 1.00 48.69 713 PRO A CA 1
ATOM 5683 C C . PRO A 1 713 ? -18.002 -4.086 -29.027 1.00 48.69 713 PRO A C 1
ATOM 5685 O O . PRO A 1 713 ? -16.819 -4.400 -28.961 1.00 48.69 713 PRO A O 1
ATOM 5688 N N . GLU A 1 714 ? -18.508 -3.530 -30.135 1.00 43.38 714 GLU A N 1
ATOM 5689 C CA . GLU A 1 714 ? -17.738 -3.324 -31.384 1.00 43.38 714 GLU A CA 1
ATOM 5690 C C . GLU A 1 714 ? -16.739 -2.156 -31.309 1.00 43.38 714 GLU A C 1
ATOM 5692 O O . GLU A 1 714 ? -15.881 -1.962 -32.170 1.00 43.38 714 GLU A O 1
ATOM 5697 N N . LYS A 1 715 ? -16.858 -1.352 -30.255 1.00 40.47 715 LYS A N 1
ATOM 5698 C CA . LYS A 1 715 ? -16.131 -0.105 -30.040 1.00 40.47 715 LYS A CA 1
ATOM 5699 C C . LYS A 1 715 ? -15.197 -0.168 -28.833 1.00 40.47 715 LYS A C 1
ATOM 5701 O O . LYS A 1 715 ? -14.430 0.774 -28.625 1.00 40.47 715 LYS A O 1
ATOM 5706 N N . TRP A 1 716 ? -15.212 -1.277 -28.094 1.00 43.25 716 TRP A N 1
ATOM 5707 C CA . TRP A 1 716 ? -14.296 -1.578 -26.995 1.00 43.25 716 TRP A CA 1
ATOM 5708 C C . TRP A 1 716 ? -12.823 -1.457 -27.419 1.00 43.25 716 TRP A C 1
ATOM 5710 O O . TRP A 1 716 ? -12.008 -0.903 -26.684 1.00 43.25 716 TRP A O 1
ATOM 5720 N N . ASP A 1 717 ? -12.484 -1.859 -28.645 1.00 47.25 717 ASP A N 1
ATOM 5721 C CA . ASP A 1 717 ? -11.113 -1.724 -29.152 1.00 47.25 717 ASP A CA 1
ATOM 5722 C C . ASP A 1 717 ? -10.757 -0.308 -29.635 1.00 47.25 717 ASP A C 1
ATOM 5724 O O . ASP A 1 717 ? -9.587 0.071 -29.594 1.00 47.25 717 ASP A O 1
ATOM 5728 N N . SER A 1 718 ? -11.736 0.512 -30.043 1.00 38.84 718 SER A N 1
ATOM 5729 C CA . SER A 1 718 ? -11.493 1.776 -30.768 1.00 38.84 718 SER A CA 1
ATOM 5730 C C . SER A 1 718 ? -11.970 3.063 -30.072 1.00 38.84 718 SER A C 1
ATOM 5732 O O . SER A 1 718 ? -11.612 4.157 -30.510 1.00 38.84 718 SER A O 1
ATOM 5734 N N . THR A 1 719 ? -12.732 2.980 -28.974 1.00 39.22 719 THR A N 1
ATOM 5735 C CA . THR A 1 719 ? -13.460 4.137 -28.386 1.00 39.22 719 THR A CA 1
ATOM 5736 C C . THR A 1 719 ? -13.141 4.412 -26.922 1.00 39.22 719 THR A C 1
ATOM 5738 O O . THR A 1 719 ? -13.707 5.340 -26.345 1.00 39.22 719 THR A O 1
ATOM 5741 N N . PHE A 1 720 ? -12.158 3.716 -26.345 1.00 44.88 720 PHE A N 1
ATOM 5742 C CA . PHE A 1 720 ? -11.609 4.039 -25.017 1.00 44.88 720 PHE A CA 1
ATOM 5743 C C . PHE A 1 720 ? -11.096 5.485 -24.889 1.00 44.88 720 PHE A C 1
ATOM 5745 O O . PHE A 1 720 ? -10.803 5.948 -23.794 1.00 44.88 720 PHE A O 1
ATOM 5752 N N . HIS A 1 721 ? -10.980 6.212 -26.003 1.00 42.03 721 HIS A N 1
ATOM 5753 C CA . HIS A 1 721 ? -10.537 7.600 -26.027 1.00 42.03 721 HIS A CA 1
ATOM 5754 C C . HIS A 1 721 ? -11.658 8.643 -25.931 1.00 42.03 721 HIS A C 1
ATOM 5756 O O . HIS A 1 721 ? -11.330 9.826 -25.869 1.00 42.03 721 HIS A O 1
ATOM 5762 N N . LYS A 1 722 ? -12.949 8.268 -25.950 1.00 37.94 722 LYS A N 1
ATOM 5763 C CA . LYS A 1 722 ? -14.034 9.266 -26.067 1.00 37.94 722 LYS A CA 1
ATOM 5764 C C . LYS A 1 722 ? -15.209 9.170 -25.098 1.00 37.94 722 LYS A C 1
ATOM 5766 O O . LYS A 1 722 ? -15.973 10.127 -25.063 1.00 37.94 722 LYS A O 1
ATOM 5771 N N . THR A 1 723 ? -15.367 8.105 -24.323 1.00 35.97 723 THR A N 1
ATOM 5772 C CA . THR A 1 723 ? -16.441 8.023 -23.317 1.00 35.97 723 THR A CA 1
ATOM 5773 C C . THR A 1 723 ? -15.852 7.826 -21.932 1.00 35.97 723 THR A C 1
ATOM 5775 O O . THR A 1 723 ? -14.980 6.977 -21.765 1.00 35.97 723 THR A O 1
ATOM 5778 N N . ASP A 1 724 ? -16.332 8.631 -20.987 1.00 41.00 724 ASP A N 1
ATOM 5779 C CA . ASP A 1 724 ? -16.051 8.636 -19.551 1.00 41.00 724 ASP A CA 1
ATOM 5780 C C . ASP A 1 724 ? -16.232 7.239 -18.928 1.00 41.00 724 ASP A C 1
ATOM 5782 O O . ASP A 1 724 ? -17.277 6.905 -18.376 1.00 41.00 724 ASP A O 1
ATOM 5786 N N . ILE A 1 725 ? -15.235 6.362 -19.067 1.00 43.84 725 ILE A N 1
ATOM 5787 C CA . ILE A 1 725 ? -15.178 5.143 -18.265 1.00 43.84 725 ILE A CA 1
ATOM 5788 C C . ILE A 1 725 ? -14.618 5.573 -16.914 1.00 43.84 725 ILE A C 1
ATOM 5790 O O . ILE A 1 725 ? -13.424 5.832 -16.770 1.00 43.84 725 ILE A O 1
ATOM 5794 N N . ASP A 1 726 ? -15.529 5.676 -15.956 1.00 51.25 726 ASP A N 1
ATOM 5795 C CA . ASP A 1 726 ? -15.375 6.197 -14.599 1.00 51.25 726 ASP A CA 1
ATOM 5796 C C . ASP A 1 726 ? -14.508 5.315 -13.672 1.00 51.25 726 ASP A C 1
ATOM 5798 O O . ASP A 1 726 ? -14.855 5.061 -12.517 1.00 51.25 726 ASP A O 1
ATOM 5802 N N . TYR A 1 727 ? -13.361 4.827 -14.160 1.00 45.47 727 TYR A N 1
ATOM 5803 C CA . TYR A 1 727 ? -12.369 4.144 -13.326 1.00 45.47 727 TYR A CA 1
ATOM 5804 C C . TYR A 1 727 ? -11.907 5.088 -12.202 1.00 45.47 727 TYR A C 1
ATOM 5806 O O . TYR A 1 727 ? -11.408 6.182 -12.470 1.00 45.47 727 TYR A O 1
ATOM 5814 N N . GLY A 1 728 ? -12.072 4.668 -10.943 1.00 52.03 728 GLY A N 1
ATOM 5815 C CA . GLY A 1 728 ? -11.700 5.462 -9.767 1.00 52.03 728 GLY A CA 1
ATOM 5816 C C . GLY A 1 728 ? -12.726 6.513 -9.322 1.00 52.03 728 GLY A C 1
ATOM 5817 O O . GLY A 1 728 ? -12.388 7.367 -8.504 1.00 52.03 728 GLY A O 1
ATOM 5818 N N . GLN A 1 729 ? -13.969 6.483 -9.825 1.00 64.12 729 GLN A N 1
ATOM 5819 C CA . GLN A 1 729 ? -15.059 7.310 -9.278 1.00 64.12 729 GLN A CA 1
ATOM 5820 C C . GLN A 1 729 ? -15.712 6.735 -8.020 1.00 64.12 729 GLN A C 1
ATOM 5822 O O . GLN A 1 729 ? -16.451 7.449 -7.342 1.00 64.12 729 GLN A O 1
ATOM 5827 N N . LEU A 1 730 ? -15.504 5.451 -7.730 1.00 80.81 730 LEU A N 1
ATOM 5828 C CA . LEU A 1 730 ? -16.000 4.865 -6.495 1.00 80.81 730 LEU A CA 1
ATOM 5829 C C . LEU A 1 730 ? -15.043 5.267 -5.374 1.00 80.81 730 LEU A C 1
ATOM 5831 O O . LEU A 1 730 ? -13.860 4.929 -5.379 1.00 80.81 730 LEU A O 1
ATOM 5835 N N . LEU A 1 731 ? -15.559 6.066 -4.447 1.00 86.06 731 LEU A N 1
ATOM 5836 C CA . LEU A 1 731 ? -14.812 6.648 -3.344 1.00 86.06 731 LEU A CA 1
ATOM 5837 C C . LEU A 1 731 ? -15.308 5.998 -2.044 1.00 86.06 731 LEU A C 1
ATOM 5839 O O . LEU A 1 731 ? -16.327 6.428 -1.500 1.00 86.06 731 LEU A O 1
ATOM 5843 N N . PRO A 1 732 ? -14.630 4.960 -1.519 1.00 88.44 732 PRO A N 1
ATOM 5844 C CA . PRO A 1 732 ? -14.993 4.343 -0.242 1.00 88.44 732 PRO A CA 1
ATOM 5845 C C . PRO A 1 732 ? -14.884 5.329 0.926 1.00 88.44 732 PRO A C 1
ATOM 5847 O O . PRO A 1 732 ? -15.597 5.182 1.921 1.00 88.44 732 PRO A O 1
ATOM 5850 N N . SER A 1 733 ? -14.051 6.365 0.789 1.00 86.56 733 SER A N 1
ATOM 5851 C CA . SER A 1 733 ? -13.926 7.463 1.743 1.00 86.56 733 SER A CA 1
ATOM 5852 C C . SER A 1 733 ? -13.667 8.808 1.042 1.00 86.56 733 SER A C 1
ATOM 5854 O O . SER A 1 733 ? -13.224 8.830 -0.110 1.00 86.56 733 SER A O 1
ATOM 5856 N N . PRO A 1 734 ? -13.897 9.952 1.721 1.00 76.00 734 PRO A N 1
ATOM 5857 C CA . PRO A 1 734 ? -13.651 11.280 1.147 1.00 76.00 734 PRO A CA 1
ATOM 5858 C C . PRO A 1 734 ? -12.195 11.534 0.726 1.00 76.00 734 PRO A C 1
ATOM 5860 O O . PRO A 1 734 ? -11.959 12.285 -0.215 1.00 76.00 734 PRO A O 1
ATOM 5863 N N . GLY A 1 735 ? -11.231 10.915 1.417 1.00 72.62 735 GLY A N 1
ATOM 5864 C CA . GLY A 1 735 ? -9.795 11.051 1.148 1.00 72.62 735 GLY A CA 1
ATOM 5865 C C . GLY A 1 735 ? -9.248 10.075 0.104 1.00 72.62 735 GLY A C 1
ATOM 5866 O O . GLY A 1 735 ? -8.041 10.052 -0.125 1.00 72.62 735 GLY A O 1
ATOM 5867 N N . TRP A 1 736 ? -10.107 9.259 -0.515 1.00 84.50 736 TRP A N 1
ATOM 5868 C CA . TRP A 1 736 ? -9.684 8.207 -1.431 1.00 84.50 736 TRP A CA 1
ATOM 5869 C C . TRP A 1 736 ? -9.004 8.767 -2.684 1.00 84.50 736 TRP A C 1
ATOM 5871 O O . TRP A 1 736 ? -9.647 9.350 -3.557 1.00 84.50 736 TRP A O 1
ATOM 5881 N N . GLY A 1 737 ? -7.691 8.559 -2.784 1.00 72.50 737 GLY A N 1
ATOM 5882 C CA . GLY A 1 737 ? -6.890 8.960 -3.946 1.00 72.50 737 GLY A CA 1
ATOM 5883 C C . GLY A 1 737 ? -6.566 7.823 -4.921 1.00 72.50 737 GLY A C 1
ATOM 5884 O O . GLY A 1 737 ? -5.898 8.062 -5.923 1.00 72.50 737 GLY A O 1
ATOM 5885 N N . GLY A 1 738 ? -6.994 6.591 -4.631 1.00 82.06 738 GLY A N 1
ATOM 5886 C CA . GLY A 1 738 ? -6.771 5.428 -5.491 1.00 82.06 738 GLY A CA 1
ATOM 5887 C C . GLY A 1 738 ? -6.539 4.136 -4.715 1.00 82.06 738 GLY A C 1
ATOM 5888 O O . GLY A 1 738 ? -6.207 4.151 -3.531 1.00 82.06 738 GLY A O 1
ATOM 5889 N N . ASN A 1 739 ? -6.687 3.009 -5.409 1.00 87.81 739 ASN A N 1
ATOM 5890 C CA . ASN A 1 739 ? -6.536 1.686 -4.821 1.00 87.81 739 ASN A CA 1
ATOM 5891 C C . ASN A 1 739 ? -5.106 1.149 -5.027 1.00 87.81 739 ASN A C 1
ATOM 5893 O O . ASN A 1 739 ? -4.709 0.949 -6.183 1.00 87.81 739 ASN A O 1
ATOM 5897 N N . PRO A 1 740 ? -4.336 0.876 -3.953 1.00 89.00 740 PRO A N 1
ATOM 5898 C CA . PRO A 1 740 ? -2.962 0.397 -4.087 1.00 89.00 740 PRO A CA 1
ATOM 5899 C C . PRO A 1 740 ? -2.879 -0.968 -4.787 1.00 89.00 740 PRO A C 1
ATOM 5901 O O . PRO A 1 740 ? -1.908 -1.242 -5.481 1.00 89.00 740 PRO A O 1
ATOM 5904 N N . LEU A 1 741 ? -3.920 -1.798 -4.702 1.00 90.69 741 LEU A N 1
ATOM 5905 C CA . LEU A 1 741 ? -3.940 -3.146 -5.276 1.00 90.69 741 LEU A CA 1
ATOM 5906 C C . LEU A 1 741 ? -4.265 -3.176 -6.779 1.00 90.69 741 LEU A C 1
ATOM 5908 O O . LEU A 1 741 ? -4.163 -4.232 -7.401 1.00 90.69 741 LEU A O 1
ATOM 5912 N N . THR A 1 742 ? -4.622 -2.040 -7.393 1.00 85.56 742 THR A N 1
ATOM 5913 C CA . THR A 1 742 ? -5.032 -1.981 -8.814 1.00 85.56 742 THR A CA 1
ATOM 5914 C C . THR A 1 742 ? -3.974 -2.559 -9.752 1.00 85.56 742 THR A C 1
ATOM 5916 O O . THR A 1 742 ? -4.306 -3.252 -10.711 1.00 85.56 742 THR A O 1
ATOM 5919 N N . ALA A 1 743 ? -2.693 -2.321 -9.454 1.00 84.94 743 ALA A N 1
ATOM 5920 C CA . ALA A 1 743 ? -1.572 -2.782 -10.271 1.00 84.94 743 ALA A CA 1
ATOM 5921 C C . ALA A 1 743 ? -1.399 -4.315 -10.283 1.00 84.94 743 ALA A C 1
ATOM 5923 O O . ALA A 1 743 ? -0.668 -4.843 -11.121 1.00 84.94 743 ALA A O 1
ATOM 5924 N N . MET A 1 744 ? -2.058 -5.048 -9.379 1.00 86.69 744 MET A N 1
ATOM 5925 C CA . MET A 1 744 ? -2.091 -6.514 -9.431 1.00 86.69 744 MET A CA 1
ATOM 5926 C C . MET A 1 744 ? -3.065 -7.048 -10.485 1.00 86.69 744 MET A C 1
ATOM 5928 O O . MET A 1 744 ? -2.830 -8.122 -11.026 1.00 86.69 744 MET A O 1
ATOM 5932 N N . ILE A 1 745 ? -4.148 -6.314 -10.764 1.00 83.44 745 ILE A N 1
ATOM 5933 C CA . ILE A 1 745 ? -5.167 -6.705 -11.752 1.00 83.44 745 ILE A CA 1
ATOM 5934 C C . ILE A 1 745 ? -4.838 -6.108 -13.118 1.00 83.44 745 ILE A C 1
ATOM 5936 O O . ILE A 1 745 ? -4.909 -6.777 -14.144 1.00 83.44 745 ILE A O 1
ATOM 5940 N N . GLN A 1 746 ? -4.469 -4.828 -13.128 1.00 82.00 746 GLN A N 1
ATOM 5941 C CA . GLN A 1 746 ? -4.112 -4.091 -14.329 1.00 82.00 746 GLN A CA 1
ATOM 5942 C C . GLN A 1 746 ? -2.789 -3.350 -14.092 1.00 82.00 746 GLN A C 1
ATOM 5944 O O . GLN A 1 746 ? -2.800 -2.162 -13.754 1.00 82.00 746 GLN A O 1
ATOM 5949 N N . PRO A 1 747 ? -1.640 -4.033 -14.251 1.00 86.31 747 PRO A N 1
ATOM 5950 C CA . PRO A 1 747 ? -0.307 -3.450 -14.067 1.00 86.31 747 PRO A CA 1
ATOM 5951 C C . PRO A 1 747 ? -0.115 -2.111 -14.794 1.00 86.31 747 PRO A C 1
ATOM 5953 O O . PRO A 1 747 ? 0.463 -1.166 -14.253 1.00 86.31 747 PRO A O 1
ATOM 5956 N N . MET A 1 748 ? -0.655 -1.987 -16.007 1.00 84.06 748 MET A N 1
ATOM 5957 C CA . MET A 1 748 ? -0.586 -0.788 -16.842 1.00 84.06 748 MET A CA 1
ATOM 5958 C C . MET A 1 748 ? -1.721 0.210 -16.588 1.00 84.06 748 MET A C 1
ATOM 5960 O O . MET A 1 748 ? -1.906 1.120 -17.397 1.00 84.06 748 MET A O 1
ATOM 5964 N N . PHE A 1 749 ? -2.465 0.110 -15.481 1.00 79.50 749 PHE A N 1
ATOM 5965 C CA . PHE A 1 749 ? -3.574 1.018 -15.156 1.00 79.50 749 PHE A CA 1
ATOM 5966 C C . PHE A 1 749 ? -3.159 2.494 -15.235 1.00 79.50 749 PHE A C 1
ATOM 5968 O O . PHE A 1 749 ? -3.786 3.285 -15.942 1.00 79.50 749 PHE A O 1
ATOM 5975 N N . LEU A 1 750 ? -2.065 2.866 -14.559 1.00 75.19 750 LEU A N 1
ATOM 5976 C CA . LEU A 1 750 ? -1.577 4.248 -14.533 1.00 75.19 750 LEU A CA 1
ATOM 5977 C C . LEU A 1 750 ? -1.142 4.732 -15.937 1.00 75.19 750 LEU A C 1
ATOM 5979 O O . LEU A 1 750 ? -1.627 5.785 -16.366 1.00 75.19 750 LEU A O 1
ATOM 5983 N N . PRO A 1 751 ? -0.273 4.014 -16.684 1.00 76.56 751 PRO A N 1
ATOM 5984 C CA . PRO A 1 751 ? 0.027 4.344 -18.079 1.00 76.56 751 PRO A CA 1
ATOM 5985 C C . PRO A 1 751 ? -1.214 4.490 -18.970 1.00 76.56 751 PRO A C 1
ATOM 5987 O O . PRO A 1 751 ? -1.311 5.445 -19.743 1.00 76.56 751 PRO A O 1
ATOM 5990 N N . ARG A 1 752 ? -2.173 3.569 -18.841 1.00 77.62 752 ARG A N 1
ATOM 5991 C CA . ARG A 1 752 ? -3.339 3.463 -19.722 1.00 77.62 752 ARG A CA 1
ATOM 5992 C C . ARG A 1 752 ? -4.364 4.564 -19.465 1.00 77.62 752 ARG A C 1
ATOM 5994 O O . ARG A 1 752 ? -4.737 5.276 -20.394 1.00 77.62 752 ARG A O 1
ATOM 6001 N N . HIS A 1 753 ? -4.797 4.728 -18.218 1.00 71.31 753 HIS A N 1
ATOM 6002 C CA . HIS A 1 753 ? -5.972 5.548 -17.892 1.00 71.31 753 HIS A CA 1
ATOM 6003 C C . HIS A 1 753 ? -5.618 6.958 -17.439 1.00 71.31 753 HIS A C 1
ATOM 6005 O O . HIS A 1 753 ? -6.300 7.915 -17.801 1.00 71.31 753 HIS A O 1
ATOM 6011 N N . ILE A 1 754 ? -4.523 7.101 -16.691 1.00 70.62 754 ILE A N 1
ATOM 6012 C CA . ILE A 1 754 ? -4.118 8.392 -16.126 1.00 70.62 754 ILE A CA 1
ATOM 6013 C C . ILE A 1 754 ? -3.194 9.125 -17.100 1.00 70.62 754 ILE A C 1
ATOM 6015 O O . ILE A 1 754 ? -3.420 10.292 -17.411 1.00 70.62 754 ILE A O 1
ATOM 6019 N N . LYS A 1 755 ? -2.169 8.441 -17.623 1.00 72.19 755 LYS A N 1
ATOM 6020 C CA . LYS A 1 755 ? -1.184 9.059 -18.528 1.00 72.19 755 LYS A CA 1
ATOM 6021 C C . LYS A 1 755 ? -1.580 9.031 -20.001 1.00 72.19 755 LYS A C 1
ATOM 6023 O O . LYS A 1 755 ? -1.076 9.853 -20.761 1.00 72.19 755 LYS A O 1
ATOM 6028 N N . ARG A 1 756 ? -2.457 8.103 -20.402 1.00 73.94 756 ARG A N 1
ATOM 6029 C CA . ARG A 1 756 ? -2.933 7.928 -21.786 1.00 73.94 756 ARG A CA 1
ATOM 6030 C C . ARG A 1 756 ? -1.790 7.766 -22.802 1.00 73.94 756 ARG A C 1
ATOM 6032 O O . ARG A 1 756 ? -1.812 8.364 -23.876 1.00 73.94 756 ARG A O 1
ATOM 6039 N N . VAL A 1 757 ? -0.776 6.976 -22.452 1.00 71.88 757 VAL A N 1
ATOM 6040 C CA . VAL A 1 757 ? 0.373 6.668 -23.327 1.00 71.88 757 VAL A CA 1
ATOM 6041 C C . VAL A 1 757 ? 0.109 5.428 -24.185 1.00 71.88 757 VAL A C 1
ATOM 6043 O O . VAL A 1 757 ? -0.714 4.602 -23.810 1.00 71.88 757 VAL A O 1
ATOM 6046 N N . TRP A 1 758 ? 0.791 5.307 -25.334 1.00 68.19 758 TRP A N 1
ATOM 6047 C CA . TRP A 1 758 ? 0.673 4.174 -26.274 1.00 68.19 758 TRP A CA 1
ATOM 6048 C C . TRP A 1 758 ? -0.772 3.890 -26.731 1.00 68.19 758 TRP A C 1
ATOM 6050 O O . TRP A 1 758 ? -1.350 2.835 -26.477 1.00 68.19 758 TRP A O 1
ATOM 6060 N N . THR A 1 759 ? -1.377 4.878 -27.393 1.00 69.19 759 THR A N 1
ATOM 6061 C CA . THR A 1 759 ? -2.753 4.807 -27.914 1.00 69.19 759 THR A CA 1
ATOM 6062 C C . THR A 1 759 ? -2.807 4.206 -29.327 1.00 69.19 759 THR A C 1
ATOM 6064 O O . THR A 1 759 ? -1.798 4.126 -30.026 1.00 69.19 759 THR A O 1
ATOM 6067 N N . GLY A 1 760 ? -3.985 3.764 -29.780 1.00 69.19 760 GLY A N 1
ATOM 6068 C CA . GLY A 1 760 ? -4.149 3.204 -31.129 1.00 69.19 760 GLY A CA 1
ATOM 6069 C C . GLY A 1 760 ? -3.435 1.859 -31.326 1.00 69.19 760 GLY A C 1
ATOM 6070 O O . GLY A 1 760 ? -3.650 0.932 -30.551 1.00 69.19 760 GLY A O 1
ATOM 6071 N N . ARG A 1 761 ? -2.615 1.730 -32.383 1.00 63.59 761 ARG A N 1
ATOM 6072 C CA . ARG A 1 761 ? -1.930 0.464 -32.734 1.00 63.59 761 ARG A CA 1
ATOM 6073 C C . ARG A 1 761 ? -0.886 0.035 -31.705 1.00 63.59 761 ARG A C 1
ATOM 6075 O O . ARG A 1 761 ? -0.671 -1.161 -31.535 1.00 63.59 761 ARG A O 1
ATOM 6082 N N . ASP A 1 762 ? -0.299 0.986 -30.988 1.00 68.56 762 ASP A N 1
ATOM 6083 C CA . ASP A 1 762 ? 0.766 0.691 -30.033 1.00 68.56 762 ASP A CA 1
ATOM 6084 C C . ASP A 1 762 ? 0.230 0.236 -28.663 1.00 68.56 762 ASP A C 1
ATOM 6086 O O . ASP A 1 762 ? 1.000 -0.158 -27.789 1.00 68.56 762 ASP A O 1
ATOM 6090 N N . ARG A 1 763 ? -1.101 0.209 -28.488 1.00 71.81 763 ARG A N 1
ATOM 6091 C CA . ARG A 1 763 ? -1.785 -0.332 -27.300 1.00 71.81 763 ARG A CA 1
ATOM 6092 C C . ARG A 1 763 ? -1.376 -1.773 -26.993 1.00 71.81 763 ARG A C 1
ATOM 6094 O O . ARG A 1 763 ? -1.322 -2.148 -25.824 1.00 71.81 763 ARG A O 1
ATOM 6101 N N . ALA A 1 764 ? -1.025 -2.542 -28.024 1.00 76.19 764 ALA A N 1
ATOM 6102 C CA . ALA A 1 764 ? -0.530 -3.907 -27.886 1.00 76.19 764 ALA A CA 1
ATOM 6103 C C . ALA A 1 764 ? 0.674 -4.011 -26.929 1.00 76.19 764 ALA A C 1
ATOM 6105 O O . ALA A 1 764 ? 0.844 -5.039 -26.282 1.00 76.19 764 ALA A O 1
ATOM 6106 N N . ILE A 1 765 ? 1.475 -2.946 -26.779 1.00 81.44 765 ILE A N 1
ATOM 6107 C CA . ILE A 1 765 ? 2.574 -2.887 -25.803 1.00 81.44 765 ILE A CA 1
ATOM 6108 C C . ILE A 1 765 ? 2.039 -2.930 -24.370 1.00 81.44 765 ILE A C 1
ATOM 6110 O O . ILE A 1 765 ? 2.557 -3.685 -23.550 1.00 81.44 765 ILE A O 1
ATOM 6114 N N . LEU A 1 766 ? 1.000 -2.147 -24.066 1.00 81.75 766 LEU A N 1
ATOM 6115 C CA . LEU A 1 766 ? 0.392 -2.122 -22.735 1.00 81.75 766 LEU A CA 1
ATOM 6116 C C . LEU A 1 766 ? -0.338 -3.429 -22.429 1.00 81.75 766 LEU A C 1
ATOM 6118 O O . LEU A 1 766 ? -0.238 -3.931 -21.315 1.00 81.75 766 LEU A O 1
ATOM 6122 N N . ASP A 1 767 ? -1.037 -3.997 -23.413 1.00 81.44 767 ASP A N 1
ATOM 6123 C CA . ASP A 1 767 ? -1.708 -5.291 -23.252 1.00 81.44 767 ASP A CA 1
ATOM 6124 C C . ASP A 1 767 ? -0.684 -6.413 -23.005 1.00 81.44 767 ASP A C 1
ATOM 6126 O O . ASP A 1 767 ? -0.890 -7.266 -22.144 1.00 81.44 767 ASP A O 1
ATOM 6130 N N . LEU A 1 768 ? 0.458 -6.377 -23.698 1.00 84.50 768 LEU A N 1
ATOM 6131 C CA . LEU A 1 768 ? 1.545 -7.326 -23.476 1.00 84.50 768 LEU A CA 1
ATOM 6132 C C . LEU A 1 768 ? 2.221 -7.129 -22.113 1.00 84.50 768 LEU A C 1
ATOM 6134 O O . LEU A 1 768 ? 2.570 -8.112 -21.470 1.00 84.50 768 LEU A O 1
ATOM 6138 N N . ALA A 1 769 ? 2.382 -5.889 -21.644 1.00 87.44 769 ALA A N 1
ATOM 6139 C CA . ALA A 1 769 ? 2.898 -5.612 -20.304 1.00 87.44 769 ALA A CA 1
ATOM 6140 C C . ALA A 1 769 ? 1.938 -6.097 -19.204 1.00 87.44 769 ALA A C 1
ATOM 6142 O O . ALA A 1 769 ? 2.390 -6.697 -18.229 1.00 87.44 769 ALA A O 1
ATOM 6143 N N . ASP A 1 770 ? 0.625 -5.910 -19.382 1.00 85.62 770 ASP A N 1
ATOM 6144 C CA . ASP A 1 770 ? -0.390 -6.484 -18.491 1.00 85.62 770 ASP A CA 1
ATOM 6145 C C . ASP A 1 770 ? -0.273 -8.019 -18.466 1.00 85.62 770 ASP A C 1
ATOM 6147 O O . ASP A 1 770 ? -0.178 -8.601 -17.393 1.00 85.62 770 ASP A O 1
ATOM 6151 N N . GLN A 1 771 ? -0.151 -8.681 -19.623 1.00 85.44 771 GLN A N 1
ATOM 6152 C CA . GLN A 1 771 ? 0.057 -10.139 -19.711 1.00 85.44 771 GLN A CA 1
ATOM 6153 C C . GLN A 1 771 ? 1.415 -10.618 -19.180 1.00 85.44 771 GLN A C 1
ATOM 6155 O O . GLN A 1 771 ? 1.586 -11.812 -18.916 1.00 85.44 771 GLN A O 1
ATOM 6160 N N . ALA A 1 772 ? 2.402 -9.729 -19.087 1.00 89.12 772 ALA A N 1
ATOM 6161 C CA . ALA A 1 772 ? 3.727 -10.047 -18.578 1.00 89.12 772 ALA A CA 1
ATOM 6162 C C . ALA A 1 772 ? 3.745 -10.077 -17.047 1.00 89.12 772 ALA A C 1
ATOM 6164 O O . ALA A 1 772 ? 4.339 -10.974 -16.460 1.00 89.12 772 ALA A O 1
ATOM 6165 N N . PHE A 1 773 ? 3.063 -9.130 -16.402 1.00 89.25 773 PHE A N 1
ATOM 6166 C CA . PHE A 1 773 ? 2.963 -9.056 -14.941 1.00 89.25 773 PHE A CA 1
ATOM 6167 C C . PHE A 1 773 ? 1.737 -9.794 -14.381 1.00 89.25 773 PHE A C 1
ATOM 6169 O O . PHE A 1 773 ? 1.749 -10.212 -13.225 1.00 89.25 773 PHE A O 1
ATOM 6176 N N . HIS A 1 774 ? 0.726 -10.034 -15.216 1.00 84.75 774 HIS A N 1
ATOM 6177 C CA . HIS A 1 774 ? -0.462 -10.827 -14.915 1.00 84.75 774 HIS A CA 1
ATOM 6178 C C . HIS A 1 774 ? -0.805 -11.806 -16.067 1.00 84.75 774 HIS A C 1
ATOM 6180 O O . HIS A 1 774 ? -1.822 -11.653 -16.748 1.00 84.75 774 HIS A O 1
ATOM 6186 N N . PRO A 1 775 ? 0.055 -12.806 -16.350 1.00 81.69 775 PRO A N 1
ATOM 6187 C CA . PRO A 1 775 ? -0.223 -13.865 -17.320 1.00 81.69 775 PRO A CA 1
ATOM 6188 C C . PRO A 1 775 ? -1.555 -14.584 -17.043 1.00 81.69 775 PRO A C 1
ATOM 6190 O O . PRO A 1 775 ? -1.750 -15.048 -15.920 1.00 81.69 775 PRO A O 1
ATOM 6193 N N . PRO A 1 776 ? -2.435 -14.789 -18.045 1.00 77.06 776 PRO A N 1
ATOM 6194 C CA . PRO A 1 776 ? -3.658 -15.589 -17.888 1.00 77.06 776 PRO A CA 1
ATOM 6195 C C . PRO A 1 776 ? -3.393 -17.003 -17.350 1.00 77.06 776 PRO A C 1
ATOM 6197 O O . PRO A 1 776 ? -4.222 -17.608 -16.675 1.00 77.06 776 PRO A O 1
ATOM 6200 N N . GLU A 1 777 ? -2.199 -17.530 -17.613 1.00 76.31 777 GLU A N 1
ATOM 6201 C CA . GLU A 1 777 ? -1.735 -18.828 -17.136 1.00 76.31 777 GLU A CA 1
ATOM 6202 C C . GLU A 1 777 ? -1.623 -18.885 -15.603 1.00 76.31 777 GLU A C 1
ATOM 6204 O O . GLU A 1 777 ? -1.754 -19.966 -15.020 1.00 76.31 777 GLU A O 1
ATOM 6209 N N . MET A 1 778 ? -1.464 -17.737 -14.927 1.00 71.12 778 MET A N 1
ATOM 6210 C CA . MET A 1 778 ? -1.526 -17.675 -13.465 1.00 71.12 778 MET A CA 1
ATOM 6211 C C . MET A 1 778 ? -2.886 -18.115 -12.924 1.00 71.12 778 MET A C 1
ATOM 6213 O O . MET A 1 778 ? -2.921 -18.673 -11.832 1.00 71.12 778 MET A O 1
ATOM 6217 N N . GLU A 1 779 ? -3.988 -17.969 -13.665 1.00 68.38 779 GLU A N 1
ATOM 6218 C CA . GLU A 1 779 ? -5.298 -18.475 -13.227 1.00 68.38 779 GLU A CA 1
ATOM 6219 C C . GLU A 1 779 ? -5.371 -20.009 -13.215 1.00 68.38 779 GLU A C 1
ATOM 6221 O O . GLU A 1 779 ? -6.115 -20.609 -12.435 1.00 68.38 779 GLU A O 1
ATOM 6226 N N . ALA A 1 780 ? -4.612 -20.675 -14.088 1.00 65.50 780 ALA A N 1
ATOM 6227 C CA . ALA A 1 780 ? -4.516 -22.130 -14.086 1.00 65.50 780 ALA A CA 1
ATOM 6228 C C . ALA A 1 780 ? -3.633 -22.618 -12.927 1.00 65.50 780 ALA A C 1
ATOM 6230 O O . ALA A 1 780 ? -3.965 -23.610 -12.276 1.00 65.50 780 ALA A O 1
ATOM 6231 N N . VAL A 1 781 ? -2.551 -21.891 -12.627 1.00 59.53 781 VAL A N 1
ATOM 6232 C CA . VAL A 1 781 ? -1.610 -22.217 -11.542 1.00 59.53 781 VAL A CA 1
ATOM 6233 C C . VAL A 1 781 ? -2.143 -21.828 -10.159 1.00 59.53 781 VAL A C 1
ATOM 6235 O O . VAL A 1 781 ? -1.875 -22.530 -9.184 1.00 59.53 781 VAL A O 1
ATOM 6238 N N . SER A 1 782 ? -2.980 -20.795 -10.050 1.00 56.12 782 SER A N 1
ATOM 6239 C CA . SER A 1 782 ? -3.641 -20.407 -8.793 1.00 56.12 782 SER A CA 1
ATOM 6240 C C . SER A 1 782 ? -4.578 -21.497 -8.263 1.00 56.12 782 SER A C 1
ATOM 6242 O O . SER A 1 782 ? -4.751 -21.638 -7.053 1.00 56.12 782 SER A O 1
ATOM 6244 N N . LYS A 1 783 ? -5.116 -22.353 -9.145 1.00 56.41 783 LYS A N 1
ATOM 6245 C CA . LYS A 1 783 ? -5.878 -23.554 -8.755 1.00 56.41 783 LYS A CA 1
ATOM 6246 C C . LYS A 1 783 ? -5.009 -24.617 -8.075 1.00 56.41 783 LYS A C 1
ATOM 6248 O O . LYS A 1 783 ? -5.547 -25.458 -7.361 1.00 56.41 783 LYS A O 1
ATOM 6253 N N . LEU A 1 784 ? -3.693 -24.588 -8.295 1.00 48.38 784 LEU A N 1
ATOM 6254 C CA . LEU A 1 784 ? -2.735 -25.543 -7.735 1.00 48.38 784 LEU A CA 1
ATOM 6255 C C . LEU A 1 784 ? -2.160 -25.073 -6.388 1.00 48.38 784 LEU A C 1
ATOM 6257 O O . LEU A 1 784 ? -1.767 -25.922 -5.588 1.00 48.38 784 LEU A O 1
ATOM 6261 N N . ARG A 1 785 ? -2.141 -23.760 -6.085 1.00 50.97 785 ARG A N 1
ATOM 6262 C CA . ARG A 1 785 ? -1.711 -23.218 -4.778 1.00 50.97 785 ARG A CA 1
ATOM 6263 C C . ARG A 1 785 ? -2.171 -21.773 -4.485 1.00 50.97 785 ARG A C 1
ATOM 6265 O O . ARG A 1 785 ? -2.256 -20.968 -5.403 1.00 50.97 785 ARG A O 1
ATOM 6272 N N . PRO A 1 786 ? -2.264 -21.390 -3.191 1.00 51.81 786 PRO A N 1
ATOM 6273 C CA . PRO A 1 786 ? -2.626 -20.041 -2.726 1.00 51.81 786 PRO A CA 1
ATOM 6274 C C . PRO A 1 786 ? -1.517 -18.971 -2.850 1.00 51.81 786 PRO A C 1
ATOM 6276 O O . PRO A 1 786 ? -1.678 -17.883 -2.318 1.00 51.81 786 PRO A O 1
ATOM 6279 N N . LYS A 1 787 ? -0.379 -19.259 -3.503 1.00 60.56 787 LYS A N 1
ATOM 6280 C CA . LYS A 1 787 ? 0.779 -18.337 -3.568 1.00 60.56 787 LYS A CA 1
ATOM 6281 C C . LYS A 1 787 ? 0.735 -17.322 -4.716 1.00 60.56 787 LYS A C 1
ATOM 6283 O O . LYS A 1 787 ? 1.645 -16.512 -4.834 1.00 60.56 787 LYS A O 1
ATOM 6288 N N . VAL A 1 788 ? -0.274 -17.372 -5.582 1.00 71.06 788 VAL A N 1
ATOM 6289 C CA . VAL A 1 788 ? -0.459 -16.313 -6.583 1.00 71.06 788 VAL A CA 1
ATOM 6290 C C . VAL A 1 788 ? -0.944 -15.060 -5.858 1.00 71.06 788 VAL A C 1
ATOM 6292 O O . VAL A 1 788 ? -1.889 -15.143 -5.074 1.00 71.06 788 VAL A O 1
ATOM 6295 N N . LEU A 1 789 ? -0.293 -13.918 -6.103 1.00 81.88 789 LEU A N 1
ATOM 6296 C CA . LEU A 1 789 ? -0.731 -12.640 -5.552 1.00 81.88 789 LEU A CA 1
ATOM 6297 C C . LEU A 1 789 ? -2.146 -12.341 -6.053 1.00 81.88 789 LEU A C 1
ATOM 6299 O O . LEU A 1 789 ? -2.395 -12.247 -7.253 1.00 81.88 789 LEU A O 1
ATOM 6303 N N . VAL A 1 790 ? -3.073 -12.218 -5.111 1.00 83.25 790 VAL A N 1
ATOM 6304 C CA . VAL A 1 790 ? -4.452 -11.798 -5.353 1.00 83.25 790 VAL A CA 1
ATOM 6305 C C . VAL A 1 790 ? -4.613 -10.342 -4.915 1.00 83.25 790 VAL A C 1
ATOM 6307 O O . VAL A 1 790 ? -3.913 -9.916 -3.999 1.00 83.25 790 VAL A O 1
ATOM 6310 N N . PRO A 1 791 ? -5.527 -9.564 -5.518 1.00 87.81 791 PRO A N 1
ATOM 6311 C CA . PRO A 1 791 ? -5.751 -8.161 -5.166 1.00 87.81 791 PRO A CA 1
ATOM 6312 C C . PRO A 1 791 ? -6.511 -8.013 -3.833 1.00 87.81 791 PRO A C 1
ATOM 6314 O O . PRO A 1 791 ? -7.601 -7.442 -3.790 1.00 87.81 791 PRO A O 1
ATOM 6317 N N . SER A 1 792 ? -5.915 -8.516 -2.750 1.00 90.88 792 SER A N 1
ATOM 6318 C CA . SER A 1 792 ? -6.402 -8.503 -1.368 1.00 90.88 792 SER A CA 1
ATOM 6319 C C . SER A 1 792 ? -5.231 -8.287 -0.407 1.00 90.88 792 SER A C 1
ATOM 6321 O O . SER A 1 792 ? -4.124 -8.759 -0.656 1.00 90.88 792 SER A O 1
ATOM 6323 N N . MET A 1 793 ? -5.460 -7.613 0.718 1.00 92.31 793 MET A N 1
ATOM 6324 C CA . MET A 1 793 ? -4.432 -7.355 1.737 1.00 92.31 793 MET A CA 1
ATOM 6325 C C . MET A 1 793 ? -4.077 -8.580 2.589 1.00 92.31 793 MET A C 1
ATOM 6327 O O . MET A 1 793 ? -3.183 -8.500 3.427 1.00 92.31 793 MET A O 1
ATOM 6331 N N . VAL A 1 794 ? -4.729 -9.727 2.366 1.00 90.38 794 VAL A N 1
ATOM 6332 C CA . VAL A 1 794 ? -4.318 -11.006 2.973 1.00 90.38 794 VAL A CA 1
ATOM 6333 C C . VAL A 1 794 ? -3.050 -11.580 2.333 1.00 90.38 794 VAL A C 1
ATOM 6335 O O . VAL A 1 794 ? -2.458 -12.510 2.874 1.00 90.38 794 VAL A O 1
ATOM 6338 N N . VAL A 1 795 ? -2.613 -11.056 1.183 1.00 88.50 795 VAL A N 1
ATOM 6339 C CA . VAL A 1 795 ? -1.353 -11.472 0.550 1.00 88.50 795 VAL A CA 1
ATOM 6340 C C . VAL A 1 795 ? -0.140 -11.110 1.399 1.00 88.50 795 VAL A C 1
ATOM 6342 O O . VAL A 1 795 ? -0.175 -10.206 2.227 1.00 88.50 795 VAL A O 1
ATOM 6345 N N . HIS A 1 796 ? 0.974 -11.792 1.160 1.00 88.88 796 HIS A N 1
ATOM 6346 C CA . HIS A 1 796 ? 2.222 -11.512 1.853 1.00 88.88 796 HIS A CA 1
ATOM 6347 C C . HIS A 1 796 ? 2.776 -10.126 1.466 1.00 88.88 796 HIS A C 1
ATOM 6349 O O . HIS A 1 796 ? 3.099 -9.885 0.299 1.00 88.88 796 HIS A O 1
ATOM 6355 N N . LEU A 1 797 ? 2.962 -9.229 2.446 1.00 91.00 797 LEU A N 1
ATOM 6356 C CA . LEU A 1 797 ? 3.372 -7.835 2.208 1.00 91.00 797 LEU A CA 1
ATOM 6357 C C . LEU A 1 797 ? 4.680 -7.737 1.413 1.00 91.00 797 LEU A C 1
ATOM 6359 O O . LEU A 1 797 ? 4.744 -7.009 0.426 1.00 91.00 797 LEU A O 1
ATOM 6363 N N . LYS A 1 798 ? 5.709 -8.513 1.794 1.00 90.88 798 LYS A N 1
ATOM 6364 C CA . LYS A 1 798 ? 7.001 -8.509 1.079 1.00 90.88 798 LYS A CA 1
ATOM 6365 C C . LYS A 1 798 ? 6.862 -8.897 -0.392 1.00 90.88 798 LYS A C 1
ATOM 6367 O O . LYS A 1 798 ? 7.513 -8.300 -1.239 1.00 90.88 798 LYS A O 1
ATOM 6372 N N . ASP A 1 799 ? 6.023 -9.884 -0.697 1.00 90.06 799 ASP A N 1
ATOM 6373 C CA . ASP A 1 799 ? 5.881 -10.389 -2.064 1.00 90.06 799 ASP A CA 1
ATOM 6374 C C . ASP A 1 799 ? 5.125 -9.378 -2.924 1.00 90.06 799 ASP A C 1
ATOM 6376 O O . ASP A 1 799 ? 5.509 -9.133 -4.065 1.00 90.06 799 ASP A O 1
ATOM 6380 N N . TYR A 1 800 ? 4.127 -8.708 -2.342 1.00 91.19 800 TYR A N 1
ATOM 6381 C CA . TYR A 1 800 ? 3.459 -7.580 -2.977 1.00 91.19 800 TYR A CA 1
ATOM 6382 C C . TYR A 1 800 ? 4.419 -6.417 -3.267 1.00 91.19 800 TYR A C 1
ATOM 6384 O O . TYR A 1 800 ? 4.459 -5.935 -4.400 1.00 91.19 800 TYR A O 1
ATOM 6392 N N . VAL A 1 801 ? 5.217 -5.986 -2.285 1.00 92.25 801 VAL A N 1
ATOM 6393 C CA . VAL A 1 801 ? 6.179 -4.886 -2.471 1.00 92.25 801 VAL A CA 1
ATOM 6394 C C . VAL A 1 801 ? 7.200 -5.239 -3.553 1.00 92.25 801 VAL A C 1
ATOM 6396 O O . VAL A 1 801 ? 7.368 -4.464 -4.487 1.00 92.25 801 VAL A O 1
ATOM 6399 N N . ARG A 1 802 ? 7.778 -6.447 -3.520 1.00 92.56 802 ARG A N 1
ATOM 6400 C CA . ARG A 1 802 ? 8.730 -6.928 -4.540 1.00 92.56 802 ARG A CA 1
ATOM 6401 C C . ARG A 1 802 ? 8.132 -6.971 -5.941 1.00 92.56 802 ARG A C 1
ATOM 6403 O O . ARG A 1 802 ? 8.769 -6.531 -6.894 1.00 92.56 802 ARG A O 1
ATOM 6410 N N . TYR A 1 803 ? 6.910 -7.486 -6.074 1.00 93.12 803 TYR A N 1
ATOM 6411 C CA . TYR A 1 803 ? 6.186 -7.483 -7.345 1.00 93.12 803 TYR A CA 1
ATOM 6412 C C . TYR A 1 803 ? 5.994 -6.056 -7.872 1.00 93.12 803 TYR A C 1
ATOM 6414 O O . TYR A 1 803 ? 6.254 -5.777 -9.044 1.00 93.12 803 TYR A O 1
ATOM 6422 N N . ASN A 1 804 ? 5.570 -5.142 -7.001 1.00 91.25 804 ASN A N 1
ATOM 6423 C CA . ASN A 1 804 ? 5.357 -3.751 -7.363 1.00 91.25 804 ASN A CA 1
ATOM 6424 C C . ASN A 1 804 ? 6.678 -3.052 -7.733 1.00 91.25 804 ASN A C 1
ATOM 6426 O O . ASN A 1 804 ? 6.718 -2.315 -8.714 1.00 91.25 804 ASN A O 1
ATOM 6430 N N . ASP A 1 805 ? 7.772 -3.319 -7.026 1.00 91.69 805 ASP A N 1
ATOM 6431 C CA . ASP A 1 805 ? 9.093 -2.775 -7.353 1.00 91.69 805 ASP A CA 1
ATOM 6432 C C . ASP A 1 805 ? 9.587 -3.283 -8.711 1.00 91.69 805 ASP A C 1
ATOM 6434 O O . ASP A 1 805 ? 10.053 -2.489 -9.528 1.00 91.69 805 ASP A O 1
ATOM 6438 N N . ALA A 1 806 ? 9.393 -4.572 -9.016 1.00 93.44 806 ALA A N 1
ATOM 6439 C CA . ALA A 1 806 ? 9.696 -5.133 -10.332 1.00 93.44 806 ALA A CA 1
ATOM 6440 C C . ALA A 1 806 ? 8.912 -4.416 -11.446 1.00 93.44 806 ALA A C 1
ATOM 6442 O O . ALA A 1 806 ? 9.474 -4.061 -12.486 1.00 93.44 806 ALA A O 1
ATOM 6443 N N . LEU A 1 807 ? 7.624 -4.143 -11.212 1.00 91.38 807 LEU A N 1
ATOM 6444 C CA . LEU A 1 807 ? 6.785 -3.367 -12.124 1.00 91.38 807 LEU A CA 1
ATOM 6445 C C . LEU A 1 807 ? 7.313 -1.934 -12.306 1.00 91.38 807 LEU A C 1
ATOM 6447 O O . LEU A 1 807 ? 7.399 -1.443 -13.434 1.00 91.38 807 LEU A O 1
ATOM 6451 N N . TRP A 1 808 ? 7.708 -1.255 -11.229 1.00 88.06 808 TRP A N 1
ATOM 6452 C CA . TRP A 1 808 ? 8.226 0.115 -11.310 1.00 88.06 808 TRP A CA 1
ATOM 6453 C C . TRP A 1 808 ? 9.601 0.215 -11.963 1.00 88.06 808 TRP A C 1
ATOM 6455 O O . TRP A 1 808 ? 9.838 1.179 -12.698 1.00 88.06 808 TRP A O 1
ATOM 6465 N N . ILE A 1 809 ? 10.477 -0.769 -11.752 1.00 91.12 809 ILE A N 1
ATOM 6466 C CA . ILE A 1 809 ? 11.763 -0.884 -12.453 1.00 91.12 809 ILE A CA 1
ATOM 6467 C C . ILE A 1 809 ? 11.507 -1.096 -13.946 1.00 91.12 809 ILE A C 1
ATOM 6469 O O . ILE A 1 809 ? 12.069 -0.383 -14.778 1.00 91.12 809 ILE A O 1
ATOM 6473 N N . PHE A 1 810 ? 10.583 -1.992 -14.305 1.00 90.81 810 PHE A N 1
ATOM 6474 C CA . PHE A 1 810 ? 10.192 -2.205 -15.699 1.00 90.81 810 PHE A CA 1
ATOM 6475 C C . PHE A 1 810 ? 9.705 -0.915 -16.371 1.00 90.81 810 PHE A C 1
ATOM 6477 O O . PHE A 1 810 ? 10.094 -0.640 -17.512 1.00 90.81 810 PHE A O 1
ATOM 6484 N N . LEU A 1 811 ? 8.908 -0.121 -15.651 1.00 85.50 811 LEU A N 1
ATOM 6485 C CA . LEU A 1 811 ? 8.383 1.175 -16.087 1.00 85.50 811 LEU A CA 1
ATOM 6486 C C . LEU A 1 811 ? 9.411 2.324 -16.028 1.00 85.50 811 LEU A C 1
ATOM 6488 O O . LEU A 1 811 ? 9.132 3.397 -16.562 1.00 85.50 811 LEU A O 1
ATOM 6492 N N . GLY A 1 812 ? 10.583 2.126 -15.413 1.00 78.12 812 GLY A N 1
ATOM 6493 C CA . GLY A 1 812 ? 11.653 3.127 -15.313 1.00 78.12 812 GLY A CA 1
ATOM 6494 C C . GLY A 1 812 ? 11.384 4.277 -14.343 1.00 78.12 812 GLY A C 1
ATOM 6495 O O . GLY A 1 812 ? 11.868 5.389 -14.563 1.00 78.12 812 GLY A O 1
ATOM 6496 N N . GLY A 1 813 ? 10.593 4.044 -13.292 1.00 63.53 813 GLY A N 1
ATOM 6497 C CA . GLY A 1 813 ? 10.168 5.083 -12.353 1.00 63.53 813 GLY A CA 1
ATOM 6498 C C . GLY A 1 813 ? 9.022 5.942 -12.902 1.00 63.53 813 GLY A C 1
ATOM 6499 O O . GLY A 1 813 ? 8.933 6.267 -14.085 1.00 63.53 813 GLY A O 1
ATOM 6500 N N . SER A 1 814 ? 8.092 6.318 -12.027 1.00 49.88 814 SER A N 1
ATOM 6501 C CA . SER A 1 814 ? 6.727 6.768 -12.352 1.00 49.88 814 SER A CA 1
ATOM 6502 C C . SER A 1 814 ? 6.566 8.062 -13.177 1.00 49.88 814 SER A C 1
ATOM 6504 O O . SER A 1 814 ? 5.440 8.533 -13.350 1.00 49.88 814 SER A O 1
ATOM 6506 N N . ARG A 1 815 ? 7.623 8.625 -13.780 1.00 46.75 815 ARG A N 1
ATOM 6507 C CA . ARG A 1 815 ? 7.598 9.885 -14.554 1.00 46.75 815 ARG A CA 1
ATOM 6508 C C . ARG A 1 815 ? 7.719 9.738 -16.081 1.00 46.75 815 ARG A C 1
ATOM 6510 O O . ARG A 1 815 ? 7.466 10.711 -16.783 1.00 46.75 815 ARG A O 1
ATOM 6517 N N . GLY A 1 816 ? 8.027 8.558 -16.623 1.00 48.72 816 GLY A N 1
ATOM 6518 C CA . GLY A 1 816 ? 8.157 8.361 -18.078 1.00 48.72 816 GLY A CA 1
ATOM 6519 C C . GLY A 1 816 ? 6.821 8.338 -18.844 1.00 48.72 816 GLY A C 1
ATOM 6520 O O . GLY A 1 816 ? 5.808 7.871 -18.314 1.00 48.72 816 GLY A O 1
ATOM 6521 N N . GLN A 1 817 ? 6.829 8.827 -20.095 1.00 56.78 817 GLN A N 1
ATOM 6522 C CA . GLN A 1 817 ? 5.761 8.618 -21.094 1.00 56.78 817 GLN A CA 1
ATOM 6523 C C . GLN A 1 817 ? 5.898 7.268 -21.835 1.00 56.78 817 GLN A C 1
ATOM 6525 O O . GLN A 1 817 ? 5.009 6.878 -22.585 1.00 56.78 817 GLN A O 1
ATOM 6530 N N . LYS A 1 818 ? 7.026 6.569 -21.670 1.00 70.44 818 LYS A N 1
ATOM 6531 C CA . LYS A 1 818 ? 7.453 5.432 -22.498 1.00 70.44 818 LYS A CA 1
ATOM 6532 C C . LYS A 1 818 ? 8.137 4.371 -21.637 1.00 70.44 818 LYS A C 1
ATOM 6534 O O . LYS A 1 818 ? 8.662 4.706 -20.576 1.00 70.44 818 LYS A O 1
ATOM 6539 N N . ILE A 1 819 ? 8.134 3.119 -22.097 1.00 79.69 819 ILE A N 1
ATOM 6540 C CA . ILE A 1 819 ? 8.932 2.046 -21.487 1.00 79.69 819 ILE A CA 1
ATOM 6541 C C . ILE A 1 819 ? 10.419 2.362 -21.741 1.00 79.69 819 ILE A C 1
ATOM 6543 O O . ILE A 1 819 ? 10.753 2.776 -22.853 1.00 79.69 819 ILE A O 1
ATOM 6547 N N . PRO A 1 820 ? 11.320 2.200 -20.753 1.00 79.12 820 PRO A N 1
ATOM 6548 C CA . PRO A 1 820 ? 12.747 2.453 -20.937 1.00 79.12 820 PRO A CA 1
ATOM 6549 C C . PRO A 1 820 ? 13.343 1.655 -22.099 1.00 79.12 820 PRO A C 1
ATOM 6551 O O . PRO A 1 820 ? 13.125 0.445 -22.198 1.00 79.12 820 PRO A O 1
ATOM 6554 N N . GLN A 1 821 ? 14.122 2.347 -22.932 1.00 83.50 821 GLN A N 1
ATOM 6555 C CA . GLN A 1 821 ? 14.856 1.775 -24.060 1.00 83.50 821 GLN A CA 1
ATOM 6556 C C . GLN A 1 821 ? 15.986 0.847 -23.608 1.00 83.50 821 GLN A C 1
ATOM 6558 O O . GLN A 1 821 ? 16.507 0.981 -22.498 1.00 83.50 821 GLN A O 1
ATOM 6563 N N . TRP A 1 822 ? 16.408 -0.050 -24.502 1.00 87.25 822 TRP A N 1
ATOM 6564 C CA . TRP A 1 822 ? 17.584 -0.890 -24.290 1.00 87.25 822 TRP A CA 1
ATOM 6565 C C . TRP A 1 822 ? 18.830 -0.022 -24.081 1.00 87.25 822 TRP A C 1
ATOM 6567 O O . TRP A 1 822 ? 19.244 0.733 -24.957 1.00 87.25 822 TRP A O 1
ATOM 6577 N N . THR A 1 823 ? 19.402 -0.108 -22.885 1.00 87.94 823 THR A N 1
ATOM 6578 C CA . THR A 1 823 ? 20.638 0.565 -22.469 1.00 87.94 823 THR A CA 1
ATOM 6579 C C . THR A 1 823 ? 21.452 -0.411 -21.629 1.00 87.94 823 THR A C 1
ATOM 6581 O O . THR A 1 823 ? 20.894 -1.385 -21.118 1.00 87.94 823 THR A O 1
ATOM 6584 N N . SER A 1 824 ? 22.745 -0.144 -21.429 1.00 87.06 824 SER A N 1
ATOM 6585 C CA . SER A 1 824 ? 23.586 -0.983 -20.565 1.00 87.06 824 SER A CA 1
ATOM 6586 C C . SER A 1 824 ? 23.000 -1.112 -19.159 1.00 87.06 824 SER A C 1
ATOM 6588 O O . SER A 1 824 ? 22.962 -2.217 -18.642 1.00 87.06 824 SER A O 1
ATOM 6590 N N . ARG A 1 825 ? 22.417 -0.041 -18.596 1.00 88.56 825 ARG A N 1
ATOM 6591 C CA . ARG A 1 825 ? 21.681 -0.098 -17.322 1.00 88.56 825 ARG A CA 1
ATOM 6592 C C . ARG A 1 825 ? 20.501 -1.072 -17.371 1.00 88.56 825 ARG A C 1
ATOM 6594 O O . ARG A 1 825 ? 20.375 -1.925 -16.504 1.00 88.56 825 ARG A O 1
ATOM 6601 N N . VAL A 1 826 ? 19.650 -0.982 -18.395 1.00 89.25 826 VAL A N 1
ATOM 6602 C CA . VAL A 1 826 ? 18.486 -1.878 -18.507 1.00 89.25 826 VAL A CA 1
ATOM 6603 C C . VAL A 1 826 ? 18.918 -3.341 -18.616 1.00 89.25 826 VAL A C 1
ATOM 6605 O O . VAL A 1 826 ? 18.301 -4.211 -18.008 1.00 89.25 826 VAL A O 1
ATOM 6608 N N . MET A 1 827 ? 19.976 -3.613 -19.384 1.00 92.62 827 MET A N 1
ATOM 6609 C CA . MET A 1 827 ? 20.498 -4.966 -19.577 1.00 92.62 827 MET A CA 1
ATOM 6610 C C . MET A 1 827 ? 21.219 -5.490 -18.329 1.00 92.62 827 MET A C 1
ATOM 6612 O O . MET A 1 827 ? 20.977 -6.612 -17.906 1.00 92.62 827 MET A O 1
ATOM 6616 N N . GLN A 1 828 ? 22.092 -4.691 -17.723 1.00 90.81 828 GLN A N 1
ATOM 6617 C CA . GLN A 1 828 ? 23.023 -5.152 -16.690 1.00 90.81 828 GLN A CA 1
ATOM 6618 C C . GLN A 1 828 ? 22.502 -4.959 -15.259 1.00 90.81 828 GLN A C 1
ATOM 6620 O O . GLN A 1 828 ? 22.971 -5.655 -14.365 1.00 90.81 828 GLN A O 1
ATOM 6625 N N . GLU A 1 829 ? 21.531 -4.069 -15.039 1.00 91.75 829 GLU A N 1
ATOM 6626 C CA . GLU A 1 829 ? 20.984 -3.752 -13.712 1.00 91.75 829 GLU A CA 1
ATOM 6627 C C . GLU A 1 829 ? 19.479 -4.057 -13.639 1.00 91.75 829 GLU A C 1
ATOM 6629 O O . GLU A 1 829 ? 19.064 -4.953 -12.902 1.00 91.75 829 GLU A O 1
ATOM 6634 N N . ASP A 1 830 ? 18.656 -3.367 -14.441 1.00 93.06 830 ASP A N 1
ATOM 6635 C CA . ASP A 1 830 ? 17.196 -3.378 -14.259 1.00 93.06 830 ASP A CA 1
ATOM 6636 C C . ASP A 1 830 ? 16.580 -4.766 -14.537 1.00 93.06 830 ASP A C 1
ATOM 6638 O O . ASP A 1 830 ? 15.757 -5.247 -13.759 1.00 93.06 830 ASP A O 1
ATOM 6642 N N . LEU A 1 831 ? 16.953 -5.435 -15.638 1.00 93.44 831 LEU A N 1
ATOM 6643 C CA . LEU A 1 831 ? 16.426 -6.766 -15.974 1.00 93.44 831 LEU A CA 1
ATOM 6644 C C . LEU A 1 831 ? 16.831 -7.849 -14.960 1.00 93.44 831 LEU A C 1
ATOM 6646 O O . LEU A 1 831 ? 15.937 -8.572 -14.512 1.00 93.44 831 LEU A O 1
ATOM 6650 N N . PRO A 1 832 ? 18.114 -7.979 -14.565 1.00 94.00 832 PRO A N 1
ATOM 6651 C CA . PRO A 1 832 ? 18.503 -8.864 -13.469 1.00 94.00 832 PRO A CA 1
ATOM 6652 C C . PRO A 1 832 ? 17.736 -8.587 -12.172 1.00 94.00 832 PRO A C 1
ATOM 6654 O O . PRO A 1 832 ? 17.261 -9.524 -11.531 1.00 94.00 832 PRO A O 1
ATOM 6657 N N . GLN A 1 833 ? 17.536 -7.315 -11.818 1.00 94.75 833 GLN A N 1
ATOM 6658 C CA . GLN A 1 833 ? 16.799 -6.950 -10.609 1.00 94.75 833 GLN A CA 1
ATOM 6659 C C . GLN A 1 833 ? 15.314 -7.338 -10.690 1.00 94.75 833 GLN A C 1
ATOM 6661 O O . GLN A 1 833 ? 14.768 -7.873 -9.726 1.00 94.75 833 GLN A O 1
ATOM 6666 N N . ILE A 1 834 ? 14.657 -7.131 -11.838 1.00 95.06 834 ILE A N 1
ATOM 6667 C CA . ILE A 1 834 ? 13.276 -7.590 -12.075 1.00 95.06 834 ILE A CA 1
ATOM 6668 C C . ILE A 1 834 ? 13.179 -9.108 -11.890 1.00 95.06 834 ILE A C 1
ATOM 6670 O O . ILE A 1 834 ? 12.252 -9.584 -11.236 1.00 95.06 834 ILE A O 1
ATOM 6674 N N . VAL A 1 835 ? 14.133 -9.866 -12.441 1.00 93.88 835 VAL A N 1
ATOM 6675 C CA . VAL A 1 835 ? 14.189 -11.329 -12.303 1.00 93.88 835 VAL A CA 1
ATOM 6676 C C . VAL A 1 835 ? 14.266 -11.738 -10.839 1.00 93.88 835 VAL A C 1
ATOM 6678 O O . VAL A 1 835 ? 13.479 -12.579 -10.406 1.00 93.88 835 VAL A O 1
ATOM 6681 N N . ASP A 1 836 ? 15.184 -11.141 -10.080 1.00 92.38 836 ASP A N 1
ATOM 6682 C CA . ASP A 1 836 ? 15.360 -11.455 -8.664 1.00 92.38 836 ASP A CA 1
ATOM 6683 C C . ASP A 1 836 ? 14.096 -11.128 -7.858 1.00 92.38 836 ASP A C 1
ATOM 6685 O O . ASP A 1 836 ? 13.658 -11.936 -7.041 1.00 92.38 836 ASP A O 1
ATOM 6689 N N . LEU A 1 837 ? 13.468 -9.976 -8.104 1.00 93.81 837 LEU A N 1
ATOM 6690 C CA . LEU A 1 837 ? 12.255 -9.559 -7.398 1.00 93.81 837 LEU A CA 1
ATOM 6691 C C . LEU A 1 837 ? 11.057 -10.462 -7.715 1.00 93.81 837 LEU A C 1
ATOM 6693 O O . LEU A 1 837 ? 10.332 -10.861 -6.800 1.00 93.81 837 LEU A O 1
ATOM 6697 N N . LEU A 1 838 ? 10.861 -10.833 -8.984 1.00 91.69 838 LEU A N 1
ATOM 6698 C CA . LEU A 1 838 ? 9.798 -11.761 -9.378 1.00 91.69 838 LEU A CA 1
ATOM 6699 C C . LEU A 1 838 ? 10.059 -13.179 -8.861 1.00 91.69 838 LEU A C 1
ATOM 6701 O O . LEU A 1 838 ? 9.111 -13.856 -8.462 1.00 91.69 838 LEU A O 1
ATOM 6705 N N . ASP A 1 839 ? 11.316 -13.625 -8.804 1.00 88.81 839 ASP A N 1
ATOM 6706 C CA . ASP A 1 839 ? 11.656 -14.909 -8.187 1.00 88.81 839 ASP A CA 1
ATOM 6707 C C . ASP A 1 839 ? 11.457 -14.888 -6.667 1.00 88.81 839 ASP A C 1
ATOM 6709 O O . ASP A 1 839 ? 11.013 -15.869 -6.080 1.00 88.81 839 ASP A O 1
ATOM 6713 N N . GLN A 1 840 ? 11.707 -13.765 -6.000 1.00 87.06 840 GLN A N 1
ATOM 6714 C CA . GLN A 1 840 ? 11.412 -13.637 -4.573 1.00 87.06 840 GLN A CA 1
ATOM 6715 C C . GLN A 1 840 ? 9.904 -13.593 -4.285 1.00 87.06 840 GLN A C 1
ATOM 6717 O O . GLN A 1 840 ? 9.479 -14.104 -3.245 1.00 87.06 840 GLN A O 1
ATOM 6722 N N . ALA A 1 841 ? 9.109 -12.996 -5.180 1.00 88.19 841 ALA A N 1
ATOM 6723 C CA . ALA A 1 841 ? 7.656 -12.893 -5.043 1.00 88.19 841 ALA A CA 1
ATOM 6724 C C . ALA A 1 841 ? 6.929 -14.210 -5.383 1.00 88.19 841 ALA A C 1
ATOM 6726 O O . ALA A 1 841 ? 6.052 -14.632 -4.633 1.00 88.19 841 ALA A O 1
ATOM 6727 N N . TYR A 1 842 ? 7.304 -14.879 -6.480 1.00 82.25 842 TYR A N 1
ATOM 6728 C CA . TYR A 1 842 ? 6.613 -16.076 -6.992 1.00 82.25 842 TYR A CA 1
ATOM 6729 C C . TYR A 1 842 ? 7.418 -17.379 -6.874 1.00 82.25 842 TYR A C 1
ATOM 6731 O O . TYR A 1 842 ? 6.861 -18.468 -7.028 1.00 82.25 842 TYR A O 1
ATOM 6739 N N . GLY A 1 843 ? 8.722 -17.301 -6.621 1.00 72.44 843 GLY A N 1
ATOM 6740 C CA . GLY A 1 843 ? 9.613 -18.455 -6.566 1.00 72.44 843 GLY A CA 1
ATOM 6741 C C . GLY A 1 843 ? 9.523 -19.273 -5.274 1.00 72.44 843 GLY A C 1
ATOM 6742 O O . GLY A 1 843 ? 8.720 -19.057 -4.361 1.00 72.44 843 GLY A O 1
ATOM 6743 N N . ILE A 1 844 ? 10.355 -20.312 -5.212 1.00 66.50 844 ILE A N 1
ATOM 6744 C CA . ILE A 1 844 ? 10.279 -21.363 -4.193 1.00 66.50 844 ILE A CA 1
ATOM 6745 C C . ILE A 1 844 ? 11.039 -20.929 -2.936 1.00 66.50 844 ILE A C 1
ATOM 6747 O O . ILE A 1 844 ? 12.264 -20.913 -2.924 1.00 66.50 844 ILE A O 1
ATOM 6751 N N . LYS A 1 845 ? 10.316 -20.653 -1.846 1.00 62.59 845 LYS A N 1
ATOM 6752 C CA . LYS A 1 845 ? 10.914 -20.283 -0.548 1.00 62.59 845 LYS A CA 1
ATOM 6753 C C . LYS A 1 845 ? 11.372 -21.477 0.311 1.00 62.59 845 LYS A C 1
ATOM 6755 O O . LYS A 1 845 ? 12.133 -21.280 1.251 1.00 62.59 845 LYS A O 1
ATOM 6760 N N . LYS A 1 846 ? 10.899 -22.706 0.041 1.00 58.84 846 LYS A N 1
ATOM 6761 C CA . LYS A 1 846 ? 11.227 -23.913 0.833 1.00 58.84 846 LYS A CA 1
ATOM 6762 C C . LYS A 1 846 ? 11.522 -25.129 -0.065 1.00 58.84 846 LYS A C 1
ATOM 6764 O O . LYS A 1 846 ? 10.735 -25.378 -0.975 1.00 58.84 846 LYS A O 1
ATOM 6769 N N . PRO A 1 847 ? 12.580 -25.922 0.210 1.00 51.69 847 PRO A N 1
ATOM 6770 C CA . PRO A 1 847 ? 12.979 -27.066 -0.621 1.00 51.69 847 PRO A CA 1
ATOM 6771 C C . PRO A 1 847 ? 11.899 -28.143 -0.797 1.00 51.69 847 PRO A C 1
ATOM 6773 O O . PRO A 1 847 ? 11.822 -28.751 -1.853 1.00 51.69 847 PRO A O 1
ATOM 6776 N N . ASN A 1 848 ? 11.023 -28.341 0.193 1.00 54.69 848 ASN A N 1
ATOM 6777 C CA . ASN A 1 848 ? 10.038 -29.434 0.205 1.00 54.69 848 ASN A CA 1
ATOM 6778 C C . ASN A 1 848 ? 8.802 -29.202 -0.700 1.00 54.69 848 ASN A C 1
ATOM 6780 O O . ASN A 1 848 ? 7.870 -30.002 -0.682 1.00 54.69 848 ASN A O 1
ATOM 6784 N N . ASP A 1 849 ? 8.769 -28.120 -1.483 1.00 58.66 849 ASP A N 1
ATOM 6785 C CA . ASP A 1 849 ? 7.641 -27.733 -2.349 1.00 58.66 849 ASP A CA 1
ATOM 6786 C C . ASP A 1 849 ? 7.785 -28.229 -3.816 1.00 58.66 849 ASP A C 1
ATOM 6788 O O . ASP A 1 849 ? 7.153 -27.683 -4.727 1.00 58.66 849 ASP A O 1
ATOM 6792 N N . GLU A 1 850 ? 8.610 -29.257 -4.055 1.00 57.59 850 GLU A N 1
ATOM 6793 C CA . GLU A 1 850 ? 9.155 -29.665 -5.369 1.00 57.59 850 GLU A CA 1
ATOM 6794 C C . GLU A 1 850 ? 8.157 -29.825 -6.541 1.00 57.59 850 GLU A C 1
ATOM 6796 O O . GLU A 1 850 ? 8.481 -29.349 -7.631 1.00 57.59 850 GLU A O 1
ATOM 6801 N N . PRO A 1 851 ? 6.947 -30.407 -6.406 1.00 53.28 851 PRO A N 1
ATOM 6802 C CA . PRO A 1 851 ? 6.060 -30.599 -7.563 1.00 53.28 851 PRO A CA 1
ATOM 6803 C C . PRO A 1 851 ? 5.467 -29.286 -8.091 1.00 53.28 851 PRO A C 1
ATOM 6805 O O . PRO A 1 851 ? 5.374 -29.065 -9.295 1.00 53.28 851 PRO A O 1
ATOM 6808 N N . ASN A 1 852 ? 5.108 -28.373 -7.183 1.00 57.81 852 ASN A N 1
ATOM 6809 C CA . ASN A 1 852 ? 4.561 -27.059 -7.540 1.00 57.81 852 ASN A CA 1
ATOM 6810 C C . ASN A 1 852 ? 5.661 -26.088 -7.984 1.00 57.81 852 ASN A C 1
ATOM 6812 O O . ASN A 1 852 ? 5.397 -25.094 -8.653 1.00 57.81 852 ASN A O 1
ATOM 6816 N N . SER A 1 853 ? 6.902 -26.402 -7.624 1.00 68.81 853 SER A N 1
ATOM 6817 C CA . SER A 1 853 ? 8.107 -25.651 -7.940 1.00 68.81 853 SER A CA 1
ATOM 6818 C C . SER A 1 853 ? 8.283 -25.442 -9.452 1.00 68.81 853 SER A C 1
ATOM 6820 O O . SER A 1 853 ? 8.572 -24.333 -9.893 1.00 68.81 853 SER A O 1
ATOM 6822 N N . VAL A 1 854 ? 7.982 -26.472 -10.249 1.00 76.44 854 VAL A N 1
ATOM 6823 C CA . VAL A 1 854 ? 8.100 -26.447 -11.712 1.00 76.44 854 VAL A CA 1
ATOM 6824 C C . VAL A 1 854 ? 7.080 -25.487 -12.326 1.00 76.44 854 VAL A C 1
ATOM 6826 O O . VAL A 1 854 ? 7.446 -24.652 -13.149 1.00 76.44 854 VAL A O 1
ATOM 6829 N N . ALA A 1 855 ? 5.818 -25.543 -11.887 1.00 75.88 855 ALA A N 1
ATOM 6830 C CA . ALA A 1 855 ? 4.755 -24.692 -12.422 1.00 75.88 855 ALA A CA 1
ATOM 6831 C C . ALA A 1 855 ? 5.021 -23.199 -12.166 1.00 75.88 855 ALA A C 1
ATOM 6833 O O . ALA A 1 855 ? 4.879 -22.389 -13.078 1.00 75.88 855 ALA A O 1
ATOM 6834 N N . PHE A 1 856 ? 5.468 -22.830 -10.961 1.00 76.94 856 PHE A N 1
ATOM 6835 C CA . PHE A 1 856 ? 5.806 -21.435 -10.652 1.00 76.94 856 PHE A CA 1
ATOM 6836 C C . PHE A 1 856 ? 7.037 -20.956 -11.422 1.00 76.94 856 PHE A C 1
ATOM 6838 O O . PHE A 1 856 ? 7.006 -19.872 -11.992 1.00 76.94 856 PHE A O 1
ATOM 6845 N N . LYS A 1 857 ? 8.092 -21.775 -11.523 1.00 84.75 857 LYS A N 1
ATOM 6846 C CA . LYS A 1 857 ? 9.280 -21.430 -12.321 1.00 84.75 857 LYS A CA 1
ATOM 6847 C C . LYS A 1 857 ? 8.962 -21.285 -13.810 1.00 84.75 857 LYS A C 1
ATOM 6849 O O . LYS A 1 857 ? 9.562 -20.436 -14.464 1.00 84.75 857 LYS A O 1
ATOM 6854 N N . ALA A 1 858 ? 8.011 -22.059 -14.334 1.00 83.19 858 ALA A N 1
ATOM 6855 C CA . ALA A 1 858 ? 7.507 -21.910 -15.697 1.00 83.19 858 ALA A CA 1
ATOM 6856 C C . ALA A 1 858 ? 6.664 -20.633 -15.870 1.00 83.19 858 ALA A C 1
ATOM 6858 O O . ALA A 1 858 ? 6.837 -19.919 -16.854 1.00 83.19 858 ALA A O 1
ATOM 6859 N N . VAL A 1 859 ? 5.800 -20.291 -14.907 1.00 84.62 859 VAL A N 1
ATOM 6860 C CA . VAL A 1 859 ? 5.038 -19.028 -14.936 1.00 84.62 859 VAL A CA 1
ATOM 6861 C C . VAL A 1 859 ? 5.972 -17.825 -14.885 1.00 84.62 859 VAL A C 1
ATOM 6863 O O . VAL A 1 859 ? 5.854 -16.946 -15.732 1.00 84.62 859 VAL A O 1
ATOM 6866 N N . THR A 1 860 ? 6.945 -17.790 -13.971 1.00 88.38 860 THR A N 1
ATOM 6867 C CA . 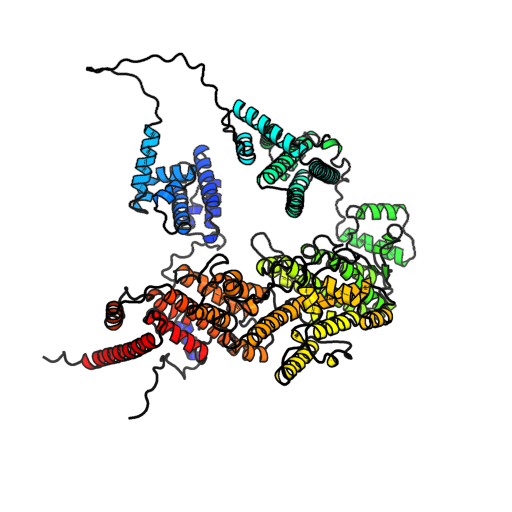THR A 1 860 ? 7.904 -16.677 -13.901 1.00 88.38 860 THR A CA 1
ATOM 6868 C C . THR A 1 860 ? 8.768 -16.595 -15.166 1.00 88.38 860 THR A C 1
ATOM 6870 O O . THR A 1 860 ? 9.082 -15.497 -15.624 1.00 88.38 860 THR A O 1
ATOM 6873 N N . ALA A 1 861 ? 9.082 -17.731 -15.801 1.00 89.44 861 ALA A N 1
ATOM 6874 C CA . ALA A 1 861 ? 9.724 -17.753 -17.116 1.00 89.44 861 ALA A CA 1
ATOM 6875 C C . ALA A 1 861 ? 8.841 -17.116 -18.207 1.00 89.44 861 ALA A C 1
ATOM 6877 O O . ALA A 1 861 ? 9.338 -16.311 -18.993 1.00 89.44 861 ALA A O 1
ATOM 6878 N N . ILE A 1 862 ? 7.533 -17.413 -18.229 1.00 90.00 862 ILE A N 1
ATOM 6879 C CA . ILE A 1 862 ? 6.559 -16.775 -19.137 1.00 90.00 862 ILE A CA 1
ATOM 6880 C C . ILE A 1 862 ? 6.494 -15.265 -18.880 1.00 90.00 862 ILE A C 1
ATOM 6882 O O . ILE A 1 862 ? 6.544 -14.487 -19.834 1.00 90.00 862 ILE A O 1
ATOM 6886 N N . MET A 1 863 ? 6.426 -14.846 -17.611 1.00 92.62 863 MET A N 1
ATOM 6887 C CA . MET A 1 863 ? 6.430 -13.430 -17.227 1.00 92.62 863 MET A CA 1
ATOM 6888 C C . MET A 1 863 ? 7.666 -12.727 -17.790 1.00 92.62 863 MET A C 1
ATOM 6890 O O . MET A 1 863 ? 7.542 -11.739 -18.513 1.00 92.62 863 MET A O 1
ATOM 6894 N N . MET A 1 864 ? 8.859 -13.278 -17.548 1.00 94.25 864 MET A N 1
ATOM 6895 C CA . MET A 1 864 ? 10.108 -12.699 -18.046 1.00 94.25 864 MET A CA 1
ATOM 6896 C C . MET A 1 864 ? 10.205 -12.693 -19.570 1.00 94.25 864 MET A C 1
ATOM 6898 O O . MET A 1 864 ? 10.637 -11.693 -20.144 1.00 94.25 864 MET A O 1
ATOM 6902 N N . ALA A 1 865 ? 9.772 -13.763 -20.238 1.00 93.75 865 ALA A N 1
ATOM 6903 C CA . ALA A 1 865 ? 9.740 -13.821 -21.695 1.00 93.75 865 ALA A CA 1
ATOM 6904 C C . ALA A 1 865 ? 8.851 -12.709 -22.279 1.00 93.75 865 ALA A C 1
ATOM 6906 O O . ALA A 1 865 ? 9.269 -12.007 -23.200 1.00 93.75 865 ALA A O 1
ATOM 6907 N N . ARG A 1 866 ? 7.669 -12.473 -21.695 1.00 93.12 866 ARG A N 1
ATOM 6908 C CA . ARG A 1 866 ? 6.764 -11.383 -22.098 1.00 93.12 866 ARG A CA 1
ATOM 6909 C C . ARG A 1 866 ? 7.294 -9.996 -21.731 1.00 93.12 866 ARG A C 1
ATOM 6911 O O . ARG A 1 866 ? 7.100 -9.066 -22.507 1.00 93.12 866 ARG A O 1
ATOM 6918 N N . ILE A 1 867 ? 8.006 -9.837 -20.610 1.00 94.50 867 ILE A N 1
ATOM 6919 C CA . ILE A 1 867 ? 8.694 -8.579 -20.255 1.00 94.50 867 ILE A CA 1
ATOM 6920 C C . ILE A 1 867 ? 9.725 -8.218 -21.330 1.00 94.50 867 ILE A C 1
ATOM 6922 O O . ILE A 1 867 ? 9.747 -7.084 -21.818 1.00 94.50 867 ILE A O 1
ATOM 6926 N N . ILE A 1 868 ? 10.554 -9.186 -21.725 1.00 94.62 868 ILE A N 1
ATOM 6927 C CA . ILE A 1 868 ? 11.577 -9.016 -22.764 1.00 94.62 868 ILE A CA 1
ATOM 6928 C C . ILE A 1 868 ? 10.917 -8.713 -24.119 1.00 94.62 868 ILE A C 1
ATOM 6930 O O . ILE A 1 868 ? 11.340 -7.783 -24.815 1.00 94.62 868 ILE A O 1
ATOM 6934 N N . GLN A 1 869 ? 9.848 -9.433 -24.466 1.00 92.44 869 GLN A N 1
ATOM 6935 C CA . GLN A 1 869 ? 9.067 -9.201 -25.683 1.00 92.44 869 GLN A CA 1
ATOM 6936 C C . GLN A 1 869 ? 8.454 -7.797 -25.701 1.00 92.44 869 GLN A C 1
ATOM 6938 O O . GLN A 1 869 ? 8.561 -7.089 -26.700 1.00 92.44 869 GLN A O 1
ATOM 6943 N N . CYS A 1 870 ? 7.866 -7.354 -24.589 1.00 90.94 870 CYS A N 1
ATOM 6944 C CA . CYS A 1 870 ? 7.264 -6.031 -24.458 1.00 90.94 870 CYS A CA 1
ATOM 6945 C C . CYS A 1 870 ? 8.302 -4.916 -24.620 1.00 90.94 870 CYS A C 1
ATOM 6947 O O . CYS A 1 870 ? 8.085 -3.991 -25.405 1.00 90.94 870 CYS A O 1
ATOM 6949 N N . LYS A 1 871 ? 9.462 -5.024 -23.953 1.00 90.56 871 LYS A N 1
ATOM 6950 C CA . LYS A 1 871 ? 10.567 -4.063 -24.129 1.00 90.56 871 LYS A CA 1
ATOM 6951 C C . LYS A 1 871 ? 11.066 -4.028 -25.568 1.00 90.56 871 LYS A C 1
ATOM 6953 O O . LYS A 1 871 ? 11.306 -2.955 -26.110 1.00 90.56 871 LYS A O 1
ATOM 6958 N N . THR A 1 872 ? 11.189 -5.192 -26.195 1.00 90.00 872 THR A N 1
ATOM 6959 C CA . THR A 1 872 ? 11.607 -5.315 -27.593 1.00 90.00 872 THR A CA 1
ATOM 6960 C C . THR A 1 872 ? 10.613 -4.660 -28.540 1.00 90.00 872 THR A C 1
ATOM 6962 O O . THR A 1 872 ? 11.016 -3.878 -29.396 1.00 90.00 872 THR A O 1
ATOM 6965 N N . LEU A 1 873 ? 9.318 -4.918 -28.362 1.00 86.38 873 LEU A N 1
ATOM 6966 C CA . LEU A 1 873 ? 8.271 -4.301 -29.166 1.00 86.38 873 LEU A CA 1
ATOM 6967 C C . LEU A 1 873 ? 8.254 -2.780 -28.979 1.00 86.38 873 LEU A C 1
ATOM 6969 O O . LEU A 1 873 ? 8.205 -2.050 -29.964 1.00 86.38 873 LEU A O 1
ATOM 6973 N N . ALA A 1 874 ? 8.362 -2.295 -27.740 1.00 85.62 874 ALA A N 1
ATOM 6974 C CA . ALA A 1 874 ? 8.444 -0.865 -27.454 1.00 85.62 874 ALA A CA 1
ATOM 6975 C C . ALA A 1 874 ? 9.675 -0.213 -28.105 1.00 85.62 874 ALA A C 1
ATOM 6977 O O . ALA A 1 874 ? 9.565 0.864 -28.689 1.00 85.62 874 ALA A O 1
ATOM 6978 N N . ALA A 1 875 ? 10.835 -0.872 -28.071 1.00 84.81 875 ALA A N 1
ATOM 6979 C CA . ALA A 1 875 ? 12.041 -0.392 -28.740 1.00 84.81 875 ALA A CA 1
ATOM 6980 C C . ALA A 1 875 ? 11.887 -0.363 -30.268 1.00 84.81 875 ALA A C 1
ATOM 6982 O O . ALA A 1 875 ? 12.199 0.648 -30.897 1.00 84.81 875 ALA A O 1
ATOM 6983 N N . ALA A 1 876 ? 11.332 -1.426 -30.854 1.00 80.31 876 ALA A N 1
ATOM 6984 C CA . ALA A 1 876 ? 11.071 -1.507 -32.287 1.00 80.31 876 ALA A CA 1
ATOM 6985 C C . ALA A 1 876 ? 10.085 -0.423 -32.753 1.00 80.31 876 ALA A C 1
ATOM 6987 O O . ALA A 1 876 ? 10.255 0.140 -33.833 1.00 80.31 876 ALA A O 1
ATOM 6988 N N . VAL A 1 877 ? 9.079 -0.077 -31.937 1.00 77.75 877 VAL A N 1
ATOM 6989 C CA . VAL A 1 877 ? 8.140 1.020 -32.237 1.00 77.75 877 VAL A CA 1
ATOM 6990 C C . VAL A 1 877 ? 8.787 2.393 -32.233 1.00 77.75 877 VAL A C 1
ATOM 6992 O O . VAL A 1 877 ? 8.408 3.250 -33.030 1.00 77.75 877 VAL A O 1
ATOM 6995 N N . GLU A 1 878 ? 9.791 2.603 -31.396 1.00 75.62 878 GLU A N 1
ATOM 6996 C CA . GLU A 1 878 ? 10.471 3.896 -31.309 1.00 75.62 878 GLU A CA 1
ATOM 6997 C C . GLU A 1 878 ? 11.640 4.046 -32.279 1.00 75.62 878 GLU A C 1
ATOM 6999 O O . GLU A 1 878 ? 12.089 5.164 -32.531 1.00 75.62 878 GLU A O 1
ATOM 7004 N N . SER A 1 879 ? 12.132 2.939 -32.823 1.00 73.31 879 SER A N 1
ATOM 7005 C CA . SER A 1 879 ? 13.237 2.938 -33.771 1.00 73.31 879 SER A CA 1
ATOM 7006 C C . SER A 1 879 ? 12.781 3.219 -35.210 1.00 73.31 879 SER A C 1
ATOM 7008 O O . SER A 1 879 ? 11.671 2.879 -35.624 1.00 73.31 879 SER A O 1
ATOM 7010 N N . SER A 1 880 ? 13.661 3.828 -36.008 1.00 62.78 880 SER A N 1
ATOM 7011 C CA . SER A 1 880 ? 13.433 3.997 -37.445 1.00 62.78 880 SER A CA 1
ATOM 7012 C C . SER A 1 880 ? 13.418 2.636 -38.145 1.00 62.78 880 SER A C 1
ATOM 7014 O O . SER A 1 880 ? 14.322 1.824 -37.938 1.00 62.78 880 SER A O 1
ATOM 7016 N N . ARG A 1 881 ? 12.428 2.400 -39.016 1.00 64.50 881 ARG A N 1
ATOM 7017 C CA . ARG A 1 881 ? 12.386 1.184 -39.844 1.00 64.50 881 ARG A CA 1
ATOM 7018 C C . ARG A 1 881 ? 13.648 1.100 -40.715 1.00 64.50 881 ARG A C 1
ATOM 7020 O O . ARG A 1 881 ? 13.980 2.109 -41.345 1.00 64.50 881 ARG A O 1
ATOM 7027 N N . PRO A 1 882 ? 14.319 -0.063 -40.800 1.00 62.12 882 PRO A N 1
ATOM 7028 C CA . PRO A 1 882 ? 15.476 -0.217 -41.676 1.00 62.12 882 PRO A CA 1
ATOM 7029 C C . PRO A 1 882 ? 15.081 0.012 -43.139 1.00 62.12 882 PRO A C 1
ATOM 7031 O O . PRO A 1 882 ? 14.004 -0.414 -43.575 1.00 62.12 882 PRO A O 1
ATOM 7034 N N . GLY A 1 883 ? 15.944 0.665 -43.919 1.00 60.03 883 GLY A N 1
ATOM 7035 C CA . GLY A 1 883 ? 15.760 0.751 -45.366 1.00 60.03 883 GLY A CA 1
ATOM 7036 C C . GLY A 1 883 ? 15.974 -0.613 -46.035 1.00 60.03 883 GLY A C 1
ATOM 7037 O O . GLY A 1 883 ? 16.614 -1.502 -45.477 1.00 60.03 883 GLY A O 1
ATOM 7038 N N . GLY A 1 884 ? 15.498 -0.795 -47.273 1.00 62.72 884 GLY A N 1
ATOM 7039 C CA . GLY A 1 884 ? 15.692 -2.055 -48.015 1.00 62.72 884 GLY A CA 1
ATOM 7040 C C . GLY A 1 884 ? 17.169 -2.450 -48.203 1.00 62.72 884 GLY A C 1
ATOM 7041 O O . GLY A 1 884 ? 17.500 -3.635 -48.218 1.00 62.72 884 GLY A O 1
ATOM 7042 N N . SER A 1 885 ? 18.070 -1.465 -48.274 1.00 60.66 885 SER A N 1
ATOM 7043 C CA . SER A 1 885 ? 19.522 -1.679 -48.298 1.00 60.66 885 SER A CA 1
ATOM 7044 C C . SER A 1 885 ? 20.067 -2.231 -46.981 1.00 60.66 885 SER A C 1
ATOM 7046 O O . SER A 1 885 ? 20.978 -3.058 -46.995 1.00 60.66 885 SER A O 1
ATOM 7048 N N . ASP A 1 886 ? 19.503 -1.817 -45.850 1.00 61.91 886 ASP A N 1
ATOM 7049 C CA . ASP A 1 886 ? 19.955 -2.242 -44.523 1.00 61.91 886 ASP A CA 1
ATOM 7050 C C . ASP A 1 886 ? 19.544 -3.690 -44.268 1.00 61.91 886 ASP A C 1
ATOM 7052 O O . ASP A 1 886 ? 20.356 -4.484 -43.802 1.00 61.91 886 ASP A O 1
ATOM 7056 N N . TYR A 1 887 ? 18.345 -4.077 -44.721 1.00 62.47 887 TYR A N 1
ATOM 7057 C CA . TYR A 1 887 ? 17.939 -5.481 -44.760 1.00 62.47 887 TYR A CA 1
ATOM 7058 C C . TYR A 1 887 ? 18.936 -6.332 -45.538 1.00 62.47 887 TYR A C 1
ATOM 7060 O O . TYR A 1 887 ? 19.425 -7.317 -45.006 1.00 62.47 887 TYR A O 1
ATOM 7068 N N . SER A 1 888 ? 19.309 -5.946 -46.762 1.00 60.03 888 SER A N 1
ATOM 7069 C CA . SER A 1 888 ? 20.278 -6.733 -47.537 1.00 60.03 888 SER A CA 1
ATOM 7070 C C . SER A 1 888 ? 21.640 -6.873 -46.840 1.00 60.03 888 SER A C 1
ATOM 7072 O O . SER A 1 888 ? 22.230 -7.948 -46.879 1.00 60.03 888 SER A O 1
ATOM 7074 N N . LYS A 1 889 ? 22.111 -5.845 -46.123 1.00 63.72 889 LYS A N 1
ATOM 7075 C CA . LYS A 1 889 ? 23.358 -5.924 -45.345 1.00 63.72 889 LYS A CA 1
ATOM 7076 C C . LYS A 1 889 ? 23.250 -6.886 -44.162 1.00 63.72 889 LYS A C 1
ATOM 7078 O O . LYS A 1 889 ? 24.165 -7.670 -43.956 1.00 63.72 889 LYS A O 1
ATOM 7083 N N . ILE A 1 890 ? 22.126 -6.877 -43.445 1.00 62.34 890 ILE A N 1
ATOM 7084 C CA . ILE A 1 890 ? 21.858 -7.808 -42.335 1.00 62.34 890 ILE A CA 1
ATOM 7085 C C . ILE A 1 890 ? 21.806 -9.269 -42.827 1.00 62.34 890 ILE A C 1
ATOM 7087 O O . ILE A 1 890 ? 22.150 -10.183 -42.086 1.00 62.34 890 ILE A O 1
ATOM 7091 N N . ILE A 1 891 ? 21.392 -9.495 -44.079 1.00 58.34 891 ILE A N 1
ATOM 7092 C CA . ILE A 1 891 ? 21.249 -10.831 -44.685 1.00 58.34 891 ILE A CA 1
ATOM 7093 C C . ILE A 1 891 ? 22.589 -11.426 -45.106 1.00 58.34 891 ILE A C 1
ATOM 7095 O O . ILE A 1 891 ? 22.819 -12.619 -44.925 1.00 58.34 891 ILE A O 1
ATOM 7099 N N . PHE A 1 892 ? 23.444 -10.614 -45.725 1.00 59.75 892 PHE A N 1
ATOM 7100 C CA . PHE A 1 892 ? 24.690 -11.088 -46.329 1.00 59.75 892 PHE A CA 1
ATOM 7101 C C . PHE A 1 892 ? 25.912 -10.938 -45.414 1.00 59.75 892 PHE A C 1
ATOM 7103 O O . PHE A 1 892 ? 26.974 -11.459 -45.755 1.00 59.75 892 PHE A O 1
ATOM 7110 N N . ASP A 1 893 ? 25.761 -10.271 -44.268 1.00 62.00 893 ASP A N 1
ATOM 7111 C CA . ASP A 1 893 ? 26.802 -10.093 -43.257 1.00 62.00 893 ASP A CA 1
ATOM 7112 C C . ASP A 1 893 ? 26.211 -10.228 -41.833 1.00 62.00 893 ASP A C 1
ATOM 7114 O O . ASP A 1 893 ? 25.839 -9.234 -41.204 1.00 62.00 893 ASP A O 1
ATOM 7118 N N . PRO A 1 894 ? 26.056 -11.465 -41.319 1.00 54.50 894 PRO A N 1
ATOM 7119 C CA . PRO A 1 894 ? 25.440 -11.716 -40.014 1.00 54.50 894 PRO A CA 1
ATOM 7120 C C . PRO A 1 894 ? 26.273 -11.210 -38.822 1.00 54.50 894 PRO A C 1
ATOM 7122 O O . PRO A 1 894 ? 25.714 -11.037 -37.737 1.00 54.50 894 PRO A O 1
ATOM 7125 N N . GLU A 1 895 ? 27.568 -10.934 -39.017 1.00 58.97 895 GLU A N 1
ATOM 7126 C CA . GLU A 1 895 ? 28.474 -10.357 -38.008 1.00 58.97 895 GLU A CA 1
ATOM 7127 C C . GLU A 1 895 ? 28.518 -8.820 -38.048 1.00 58.97 895 GLU A C 1
ATOM 7129 O O . GLU A 1 895 ? 29.245 -8.191 -37.271 1.00 58.97 895 GLU A O 1
ATOM 7134 N N . ASN A 1 896 ? 27.739 -8.195 -38.935 1.00 63.47 896 ASN A N 1
ATOM 7135 C CA . ASN A 1 896 ? 27.767 -6.756 -39.123 1.00 63.47 896 ASN A CA 1
ATOM 7136 C C . ASN A 1 896 ? 27.397 -6.009 -37.829 1.00 63.47 896 ASN A C 1
ATOM 7138 O O . ASN A 1 896 ? 26.264 -6.078 -37.343 1.00 63.47 896 ASN A O 1
ATOM 7142 N N . ARG A 1 897 ? 28.357 -5.240 -37.301 1.00 57.09 897 ARG A N 1
ATOM 7143 C CA . ARG A 1 897 ? 28.197 -4.408 -36.097 1.00 57.09 897 ARG A CA 1
ATOM 7144 C C . ARG A 1 897 ? 27.163 -3.293 -36.260 1.00 57.09 897 ARG A C 1
ATOM 7146 O O . ARG A 1 897 ? 26.671 -2.795 -35.253 1.00 57.09 897 ARG A O 1
ATOM 7153 N N . ASP A 1 898 ? 26.805 -2.941 -37.494 1.00 58.88 898 ASP A N 1
ATOM 7154 C CA . ASP A 1 898 ? 25.776 -1.941 -37.795 1.00 58.88 898 ASP A CA 1
ATOM 7155 C C . ASP A 1 898 ? 24.348 -2.506 -37.680 1.00 58.88 898 ASP A C 1
ATOM 7157 O O . ASP A 1 898 ? 23.367 -1.790 -37.904 1.00 58.88 898 ASP A O 1
ATOM 7161 N N . ARG A 1 899 ? 24.195 -3.795 -37.344 1.00 65.44 899 ARG A N 1
ATOM 7162 C CA . ARG A 1 899 ? 22.885 -4.413 -37.147 1.00 65.44 899 ARG A CA 1
ATOM 7163 C C . ARG A 1 899 ? 22.189 -3.809 -35.916 1.00 65.44 899 ARG A C 1
ATOM 7165 O O . ARG A 1 899 ? 22.726 -3.901 -34.806 1.00 65.44 899 ARG A O 1
ATOM 7172 N N . PRO A 1 900 ? 20.972 -3.250 -36.063 1.00 67.56 900 PRO A N 1
ATOM 7173 C CA . PRO A 1 900 ? 20.231 -2.721 -34.927 1.00 67.56 900 PRO A CA 1
ATOM 7174 C C . PRO A 1 900 ? 19.990 -3.827 -33.892 1.00 67.56 900 PRO A C 1
ATOM 7176 O O . PRO A 1 900 ? 19.640 -4.952 -34.239 1.00 67.56 900 PRO A O 1
ATOM 7179 N N . PHE A 1 901 ? 20.208 -3.498 -32.617 1.00 84.12 901 PHE A N 1
ATOM 7180 C CA . PHE A 1 901 ? 20.018 -4.385 -31.462 1.00 84.12 901 PHE A CA 1
ATOM 7181 C C . PHE A 1 901 ? 20.905 -5.646 -31.383 1.00 84.12 901 PHE A C 1
ATOM 7183 O O . PHE A 1 901 ? 20.621 -6.511 -30.553 1.00 84.12 901 PHE A O 1
ATOM 7190 N N . LEU A 1 902 ? 22.003 -5.758 -32.147 1.00 83.94 902 LEU A N 1
ATOM 7191 C CA . LEU A 1 902 ? 22.927 -6.903 -32.028 1.00 83.94 902 LEU A CA 1
ATOM 7192 C C . LEU A 1 902 ? 23.450 -7.089 -30.594 1.00 83.94 902 LEU A C 1
ATOM 7194 O O . LEU A 1 902 ? 23.477 -8.208 -30.093 1.00 83.94 902 LEU A O 1
ATOM 7198 N N . GLU A 1 903 ? 23.791 -5.994 -29.910 1.00 86.50 903 GLU A N 1
ATOM 7199 C CA . GLU A 1 903 ? 24.223 -6.017 -28.505 1.00 86.50 903 GLU A CA 1
ATOM 7200 C C . GLU A 1 903 ? 23.143 -6.605 -27.580 1.00 86.50 903 GLU A C 1
ATOM 7202 O O . GLU A 1 903 ? 23.440 -7.420 -26.710 1.00 86.50 903 GLU A O 1
ATOM 7207 N N . VAL A 1 904 ? 21.871 -6.264 -27.815 1.00 90.50 904 VAL A N 1
ATOM 7208 C CA . VAL A 1 904 ? 20.733 -6.803 -27.053 1.00 90.50 904 VAL A CA 1
ATOM 7209 C C . VAL A 1 904 ? 20.568 -8.297 -27.317 1.00 90.50 904 VAL A C 1
ATOM 7211 O O . VAL A 1 904 ? 20.346 -9.071 -26.387 1.00 90.50 904 VAL A O 1
ATOM 7214 N N . MET A 1 905 ? 20.708 -8.727 -28.574 1.00 89.88 905 MET A N 1
ATOM 7215 C CA . MET A 1 905 ? 20.648 -10.145 -28.927 1.00 89.88 905 MET A CA 1
ATOM 7216 C C . MET A 1 905 ? 21.785 -10.937 -28.269 1.00 89.88 905 MET A C 1
ATOM 7218 O O . MET A 1 905 ? 21.534 -11.981 -27.669 1.00 89.88 905 MET A O 1
ATOM 7222 N N . GLN A 1 906 ? 23.014 -10.423 -28.324 1.00 90.88 906 GLN A N 1
ATOM 7223 C CA . GLN A 1 906 ? 24.174 -11.046 -27.683 1.00 90.88 906 GLN A CA 1
ATOM 7224 C C . GLN A 1 906 ? 24.035 -11.081 -26.160 1.00 90.88 906 GLN A C 1
ATOM 7226 O O . GLN A 1 906 ? 24.398 -12.073 -25.534 1.00 90.88 906 GLN A O 1
ATOM 7231 N N . PHE A 1 907 ? 23.459 -10.045 -25.550 1.00 93.94 907 PHE A N 1
ATOM 7232 C CA . PHE A 1 907 ? 23.142 -10.051 -24.126 1.00 93.94 907 PHE A CA 1
ATOM 7233 C C . PHE A 1 907 ? 22.121 -11.147 -23.774 1.00 93.94 907 PHE A C 1
ATOM 7235 O O . PHE A 1 907 ? 22.341 -11.926 -22.845 1.00 93.94 907 PHE A O 1
ATOM 7242 N N . LEU A 1 908 ? 21.017 -11.250 -24.522 1.00 93.06 908 LEU A N 1
ATOM 7243 C CA . LEU A 1 908 ? 19.928 -12.187 -24.225 1.00 93.06 908 LEU A CA 1
ATOM 7244 C C . LEU A 1 908 ? 20.309 -13.652 -24.495 1.00 93.06 908 LEU A C 1
ATOM 7246 O O . LEU A 1 908 ? 20.171 -14.496 -23.603 1.00 93.06 908 LEU A O 1
ATOM 7250 N N . TRP A 1 909 ? 20.809 -13.954 -25.696 1.00 92.62 909 TRP A N 1
ATOM 7251 C CA . TRP A 1 909 ? 21.108 -15.320 -26.153 1.00 92.62 909 TRP A CA 1
ATOM 7252 C C . TRP A 1 909 ? 22.589 -15.710 -26.029 1.00 92.62 909 TRP A C 1
ATOM 7254 O O . TRP A 1 909 ? 22.926 -16.878 -26.198 1.00 92.62 909 TRP A O 1
ATOM 7264 N N . GLY A 1 910 ? 23.476 -14.784 -25.675 1.00 90.88 910 GLY A N 1
ATOM 7265 C CA . GLY A 1 910 ? 24.920 -15.015 -25.618 1.00 90.88 910 GLY A CA 1
ATOM 7266 C C . GLY A 1 910 ? 25.623 -14.684 -26.942 1.00 90.88 910 GLY A C 1
ATOM 7267 O O . GLY A 1 910 ? 24.957 -14.432 -27.947 1.00 90.88 910 GLY A O 1
ATOM 7268 N N . PRO A 1 911 ? 26.969 -14.703 -26.968 1.00 86.25 911 PRO A N 1
ATOM 7269 C CA . PRO A 1 911 ? 27.757 -14.316 -28.144 1.00 86.25 911 PRO A CA 1
ATOM 7270 C C . PRO A 1 911 ? 27.418 -15.126 -29.402 1.00 86.25 911 PRO A C 1
ATOM 7272 O O . PRO A 1 911 ? 27.347 -14.565 -30.490 1.00 86.25 911 PRO A O 1
ATOM 7275 N N . ASP A 1 912 ? 27.146 -16.421 -29.217 1.00 83.75 912 ASP A N 1
ATOM 7276 C CA . ASP A 1 912 ? 26.829 -17.376 -30.284 1.00 83.75 912 ASP A CA 1
ATOM 7277 C C . ASP A 1 912 ? 25.324 -17.429 -30.621 1.00 83.75 912 ASP A C 1
ATOM 7279 O O . ASP A 1 912 ? 24.898 -18.237 -31.445 1.00 83.75 912 ASP A O 1
ATOM 7283 N N . LEU A 1 913 ? 24.501 -16.596 -29.967 1.00 81.12 913 LEU A N 1
ATOM 7284 C CA . LEU A 1 913 ? 23.042 -16.526 -30.130 1.00 81.12 913 LEU A CA 1
ATOM 7285 C C . LEU A 1 913 ? 22.294 -17.857 -29.895 1.00 81.12 913 LEU A C 1
ATOM 7287 O O . LEU A 1 913 ? 21.163 -18.033 -30.344 1.00 81.12 913 LEU A O 1
ATOM 7291 N N . ASP A 1 914 ? 22.892 -18.789 -29.151 1.00 80.31 914 ASP A N 1
ATOM 7292 C CA . ASP A 1 914 ? 22.370 -20.144 -28.933 1.00 80.31 914 ASP A CA 1
ATOM 7293 C C . ASP A 1 914 ? 21.680 -20.343 -27.569 1.00 80.31 914 ASP A C 1
ATOM 7295 O O . ASP A 1 914 ? 21.321 -21.464 -27.207 1.00 80.31 914 ASP A O 1
ATOM 7299 N N . ALA A 1 915 ? 21.508 -19.260 -26.805 1.00 83.06 915 ALA A N 1
ATOM 7300 C CA . ALA A 1 915 ? 20.997 -19.233 -25.433 1.00 83.06 915 ALA A CA 1
ATOM 7301 C C . ALA A 1 915 ? 21.790 -20.082 -24.425 1.00 83.06 915 ALA A C 1
ATOM 7303 O O . ALA A 1 915 ? 21.291 -20.314 -23.324 1.00 83.06 915 ALA A O 1
ATOM 7304 N N . LYS A 1 916 ? 23.026 -20.513 -24.725 1.00 83.12 916 LYS A N 1
ATOM 7305 C CA . LYS A 1 916 ? 23.845 -21.278 -23.764 1.00 83.12 916 LYS A CA 1
ATOM 7306 C C . LYS A 1 916 ? 24.672 -20.399 -22.830 1.00 83.12 916 LYS A C 1
ATOM 7308 O O . LYS A 1 916 ? 25.084 -20.871 -21.772 1.00 83.12 916 LYS A O 1
ATOM 7313 N N . ARG A 1 917 ? 24.959 -19.147 -23.215 1.00 79.81 917 ARG A N 1
ATOM 7314 C CA . ARG A 1 917 ? 25.897 -18.250 -22.500 1.00 79.81 917 ARG A CA 1
ATOM 7315 C C . ARG A 1 917 ? 25.405 -16.802 -22.318 1.00 79.81 917 ARG A C 1
ATOM 7317 O O . ARG A 1 917 ? 26.212 -15.916 -22.069 1.00 79.81 917 ARG A O 1
ATOM 7324 N N . GLY A 1 918 ? 24.096 -16.560 -22.420 1.00 88.88 918 GLY A N 1
ATOM 7325 C CA . GLY A 1 918 ? 23.475 -15.234 -22.258 1.00 88.88 918 GLY A CA 1
ATOM 7326 C C . GLY A 1 918 ? 22.629 -15.067 -20.992 1.00 88.88 918 GLY A C 1
ATOM 7327 O O . GLY A 1 918 ? 22.586 -15.938 -20.119 1.00 88.88 918 GLY A O 1
ATOM 7328 N N . PHE A 1 919 ? 21.892 -13.958 -20.918 1.00 93.31 919 PHE A N 1
ATOM 7329 C CA . PHE A 1 919 ? 20.962 -13.656 -19.828 1.00 93.31 919 PHE A CA 1
ATOM 7330 C C . PHE A 1 919 ? 19.898 -14.747 -19.652 1.00 93.31 919 PHE A C 1
ATOM 7332 O O . PHE A 1 919 ? 19.635 -15.167 -18.524 1.00 93.31 919 PHE A O 1
ATOM 7339 N N . LEU A 1 920 ? 19.356 -15.288 -20.752 1.00 92.19 920 LEU A N 1
ATOM 7340 C CA . LEU A 1 920 ? 18.400 -16.401 -20.706 1.00 92.19 920 LEU A CA 1
ATOM 7341 C C . LEU A 1 920 ? 19.015 -17.654 -20.060 1.00 92.19 920 LEU A C 1
ATOM 7343 O O . LEU A 1 920 ? 18.386 -18.278 -19.205 1.00 92.19 920 LEU A O 1
ATOM 7347 N N . ALA A 1 921 ? 20.271 -17.969 -20.397 1.00 88.62 921 ALA A N 1
ATOM 7348 C CA . ALA A 1 921 ? 21.015 -19.075 -19.793 1.00 88.62 921 ALA A CA 1
ATOM 7349 C C . ALA A 1 921 ? 21.219 -18.859 -18.287 1.00 88.62 921 ALA A C 1
ATOM 7351 O O . ALA A 1 921 ? 21.089 -19.790 -17.495 1.00 88.62 921 ALA A O 1
ATOM 7352 N N . SER A 1 922 ? 21.507 -17.617 -17.882 1.00 89.38 922 SER A N 1
ATOM 7353 C CA . SER A 1 922 ? 21.703 -17.263 -16.473 1.00 89.38 922 SER A CA 1
ATOM 7354 C C . SER A 1 922 ? 20.426 -17.451 -15.645 1.00 89.38 922 SER A C 1
ATOM 7356 O O . SER A 1 922 ? 20.496 -17.943 -14.518 1.00 89.38 922 SER A O 1
ATOM 7358 N N . MET A 1 923 ? 19.261 -17.150 -16.236 1.00 89.25 923 MET A N 1
ATOM 7359 C CA . MET A 1 923 ? 17.951 -17.372 -15.621 1.00 89.25 923 MET A CA 1
ATOM 7360 C C . MET A 1 923 ? 17.570 -18.859 -15.580 1.00 89.25 923 MET A C 1
ATOM 7362 O O . MET A 1 923 ? 16.988 -19.335 -14.609 1.00 89.25 923 MET A O 1
ATOM 7366 N N . ALA A 1 924 ? 17.902 -19.621 -16.622 1.00 86.19 924 ALA A N 1
ATOM 7367 C CA . ALA A 1 924 ? 17.696 -21.070 -16.624 1.00 86.19 924 ALA A CA 1
ATOM 7368 C C . ALA A 1 924 ? 18.668 -21.809 -15.678 1.00 86.19 924 ALA A C 1
ATOM 7370 O O . ALA A 1 924 ? 18.423 -22.948 -15.281 1.00 86.19 924 ALA A O 1
ATOM 7371 N N . GLY A 1 925 ? 19.776 -21.159 -15.309 1.00 80.88 925 GLY A N 1
ATOM 7372 C CA . GLY A 1 925 ? 20.844 -21.713 -14.487 1.00 80.88 925 GLY A CA 1
ATOM 7373 C C . GLY A 1 925 ? 20.507 -21.870 -13.001 1.00 80.88 925 GLY A C 1
ATOM 7374 O O . GLY A 1 925 ? 19.386 -21.670 -12.538 1.00 80.88 925 GLY A O 1
ATOM 7375 N N . GLY A 1 926 ? 21.524 -22.233 -12.214 1.00 67.81 926 GLY A N 1
ATOM 7376 C CA . GLY A 1 926 ? 21.359 -22.671 -10.823 1.00 67.81 926 GLY A CA 1
ATOM 7377 C C . GLY A 1 926 ? 20.751 -21.649 -9.852 1.00 67.81 926 GLY A C 1
ATOM 7378 O O . GLY A 1 926 ? 20.226 -22.084 -8.825 1.00 67.81 926 GLY A O 1
ATOM 7379 N N . A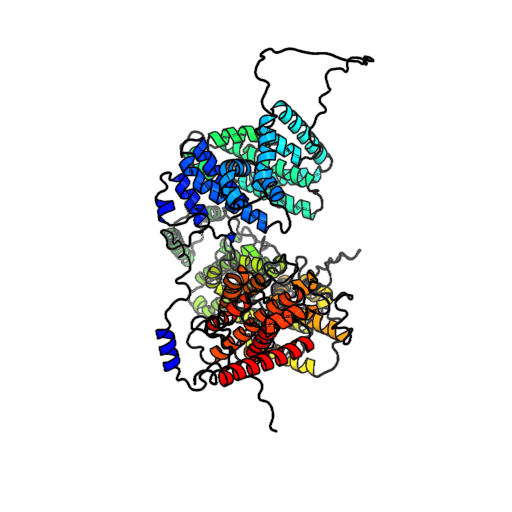RG A 1 927 ? 20.806 -20.344 -10.176 1.00 70.94 927 ARG A N 1
ATOM 7380 C CA . ARG A 1 927 ? 20.320 -19.234 -9.335 1.00 70.94 927 ARG A CA 1
ATOM 7381 C C . ARG A 1 927 ? 18.794 -19.180 -9.290 1.00 70.94 927 ARG A C 1
ATOM 7383 O O . ARG A 1 927 ? 18.230 -19.401 -8.225 1.00 70.94 927 ARG A O 1
ATOM 7390 N N . THR A 1 928 ? 18.131 -18.940 -10.423 1.00 77.69 928 THR A N 1
ATOM 7391 C CA . THR A 1 928 ? 16.664 -18.826 -10.471 1.00 77.69 928 THR A CA 1
ATOM 7392 C C . THR A 1 928 ? 15.981 -20.057 -11.054 1.00 77.69 928 THR A C 1
ATOM 7394 O O . THR A 1 928 ? 14.827 -20.292 -10.714 1.00 77.69 928 THR A O 1
ATOM 7397 N N . ARG A 1 929 ? 16.665 -20.908 -11.832 1.00 84.00 929 ARG A N 1
ATOM 7398 C CA . ARG A 1 929 ? 16.131 -22.176 -12.376 1.00 84.00 929 ARG A CA 1
ATOM 7399 C C . ARG A 1 929 ? 14.799 -22.007 -13.114 1.00 84.00 929 ARG A C 1
ATOM 7401 O O . ARG A 1 929 ? 13.882 -22.812 -12.944 1.00 84.00 929 ARG A O 1
ATOM 7408 N N . PHE A 1 930 ? 14.656 -20.925 -13.872 1.00 86.19 930 PHE A N 1
ATOM 7409 C CA . PHE A 1 930 ? 13.473 -20.700 -14.697 1.00 86.19 930 PHE A CA 1
ATOM 7410 C C . PHE A 1 930 ? 13.382 -21.744 -15.805 1.00 86.19 930 PHE A C 1
ATOM 7412 O O . PHE A 1 930 ? 14.385 -22.132 -16.402 1.00 86.19 930 PHE A O 1
ATOM 7419 N N . ILE A 1 931 ? 12.162 -22.201 -16.072 1.00 84.75 931 ILE A N 1
ATOM 7420 C CA . ILE A 1 931 ? 11.900 -23.263 -17.043 1.00 84.75 931 ILE A CA 1
ATOM 7421 C C . ILE A 1 931 ? 11.305 -22.613 -18.287 1.00 84.75 931 ILE A C 1
ATOM 7423 O O . ILE A 1 931 ? 10.105 -22.354 -18.352 1.00 84.75 931 ILE A O 1
ATOM 7427 N N . PHE A 1 932 ? 12.174 -22.304 -19.249 1.00 83.19 932 PHE A N 1
ATOM 7428 C CA . PHE A 1 932 ? 11.762 -21.818 -20.567 1.00 83.19 932 PHE A CA 1
ATOM 7429 C C . PHE A 1 932 ? 11.407 -22.980 -21.500 1.00 83.19 932 PHE A C 1
ATOM 7431 O O . PHE A 1 932 ? 10.405 -22.909 -22.202 1.00 83.19 932 PHE A O 1
ATOM 7438 N N . GLU A 1 933 ? 12.200 -24.055 -21.470 1.00 75.62 933 GLU A N 1
ATOM 7439 C CA . GLU A 1 933 ? 12.016 -25.224 -22.332 1.00 75.62 933 GLU A CA 1
ATOM 7440 C C . GLU A 1 933 ? 10.798 -26.056 -21.902 1.00 75.62 933 GLU A C 1
ATOM 7442 O O . GLU A 1 933 ? 10.613 -26.352 -20.719 1.00 75.62 933 GLU A O 1
ATOM 7447 N N . GLY A 1 934 ? 9.953 -26.423 -22.867 1.00 69.19 934 GLY A N 1
ATOM 7448 C CA . GLY A 1 934 ? 8.690 -27.128 -22.621 1.00 69.19 934 GLY A CA 1
ATOM 7449 C C . GLY A 1 934 ? 7.531 -26.207 -22.224 1.00 69.19 934 GLY A C 1
ATOM 7450 O O . GLY A 1 934 ? 6.406 -26.681 -22.058 1.00 69.19 934 GLY A O 1
ATOM 7451 N N . SER A 1 935 ? 7.778 -24.898 -22.113 1.00 80.06 935 SER A N 1
ATOM 7452 C CA . SER A 1 935 ? 6.747 -23.868 -21.983 1.00 80.06 935 SER A CA 1
ATOM 7453 C C . SER A 1 935 ? 6.502 -23.226 -23.348 1.00 80.06 935 SER A C 1
ATOM 7455 O O . SER A 1 935 ? 7.155 -22.247 -23.710 1.00 80.06 935 SER A O 1
ATOM 7457 N N . GLU A 1 936 ? 5.535 -23.759 -24.107 1.00 81.44 936 GLU A N 1
ATOM 7458 C CA . GLU A 1 936 ? 5.223 -23.297 -25.475 1.00 81.44 936 GLU A CA 1
ATOM 7459 C C . GLU A 1 936 ? 5.029 -21.773 -25.560 1.00 81.44 936 GLU A C 1
ATOM 7461 O O . GLU A 1 936 ? 5.410 -21.136 -26.538 1.00 81.44 936 GLU A O 1
ATOM 7466 N N . LEU A 1 937 ? 4.469 -21.170 -24.511 1.00 82.44 937 LEU A N 1
ATOM 7467 C CA . LEU A 1 937 ? 4.192 -19.738 -24.443 1.00 82.44 937 LEU A CA 1
ATOM 7468 C C . LEU A 1 937 ? 5.447 -18.896 -24.197 1.00 82.44 937 LEU A C 1
ATOM 7470 O O . LEU A 1 937 ? 5.592 -17.835 -24.807 1.00 82.44 937 LEU A O 1
ATOM 7474 N N . ALA A 1 938 ? 6.349 -19.353 -23.322 1.00 86.06 938 ALA A N 1
ATOM 7475 C CA . ALA A 1 938 ? 7.619 -18.670 -23.092 1.00 86.06 938 ALA A CA 1
ATOM 7476 C C . ALA A 1 938 ? 8.507 -18.770 -24.339 1.00 86.06 938 ALA A C 1
ATOM 7478 O O . ALA A 1 938 ? 9.055 -17.763 -24.786 1.00 86.06 938 ALA A O 1
ATOM 7479 N N . GLU A 1 939 ? 8.583 -19.957 -24.945 1.00 87.12 939 GLU A N 1
ATOM 7480 C CA . GLU A 1 939 ? 9.302 -20.186 -26.201 1.00 87.12 939 GLU A CA 1
ATOM 7481 C C . GLU A 1 939 ? 8.750 -19.313 -27.330 1.00 87.12 939 GLU A C 1
ATOM 7483 O O . GLU A 1 939 ? 9.517 -18.658 -28.035 1.00 87.12 939 GLU A O 1
ATOM 7488 N N . PHE A 1 940 ? 7.424 -19.235 -27.472 1.00 85.88 940 PHE A N 1
ATOM 7489 C CA . PHE A 1 940 ? 6.788 -18.383 -28.473 1.00 85.88 940 PHE A CA 1
ATOM 7490 C C . PHE A 1 940 ? 7.119 -16.899 -28.267 1.00 85.88 940 PHE A C 1
ATOM 7492 O O . PHE A 1 940 ? 7.502 -16.221 -29.222 1.00 85.88 940 PHE A O 1
ATOM 7499 N N . ALA A 1 941 ? 7.022 -16.393 -27.033 1.00 87.62 941 ALA A N 1
ATOM 7500 C CA . ALA A 1 941 ? 7.347 -15.002 -26.718 1.00 87.62 941 ALA A CA 1
ATOM 7501 C C . ALA A 1 941 ? 8.829 -14.677 -26.990 1.00 87.62 941 ALA A C 1
ATOM 7503 O O . ALA A 1 941 ? 9.142 -13.629 -27.562 1.00 87.62 941 ALA A O 1
ATOM 7504 N N . LEU A 1 942 ? 9.749 -15.585 -26.648 1.00 91.56 942 LEU A N 1
ATOM 7505 C CA . LEU A 1 942 ? 11.179 -15.429 -26.939 1.00 91.56 942 LEU A CA 1
ATOM 7506 C C . LEU A 1 942 ? 11.481 -15.525 -28.438 1.00 91.56 942 LEU A C 1
ATOM 7508 O O . LEU A 1 942 ? 12.293 -14.754 -28.946 1.00 91.56 942 LEU A O 1
ATOM 7512 N N . GLN A 1 943 ? 10.806 -16.409 -29.172 1.00 86.81 943 GLN A N 1
ATOM 7513 C CA . GLN A 1 943 ? 10.948 -16.501 -30.624 1.00 86.81 943 GLN A CA 1
ATOM 7514 C C . GLN A 1 943 ? 10.448 -15.228 -31.315 1.00 86.81 943 GLN A C 1
ATOM 7516 O O . GLN A 1 943 ? 11.089 -14.738 -32.247 1.00 86.81 943 GLN A O 1
ATOM 7521 N N . ASP A 1 944 ? 9.322 -14.674 -30.864 1.00 84.00 944 ASP A N 1
ATOM 7522 C CA . ASP A 1 944 ? 8.807 -13.409 -31.386 1.00 84.00 944 ASP A CA 1
ATOM 7523 C C . ASP A 1 944 ? 9.754 -12.248 -31.065 1.00 84.00 944 ASP A C 1
ATOM 7525 O O . ASP A 1 944 ? 10.066 -11.448 -31.944 1.00 84.00 944 ASP A O 1
ATOM 7529 N N . THR A 1 945 ? 10.310 -12.222 -29.851 1.00 89.81 945 THR A N 1
ATOM 7530 C CA . THR A 1 945 ? 11.368 -11.278 -29.453 1.00 89.81 945 THR A CA 1
ATOM 7531 C C . THR A 1 945 ? 12.567 -11.363 -30.394 1.00 89.81 945 THR A C 1
ATOM 7533 O O . THR A 1 945 ? 13.003 -10.345 -30.929 1.00 89.81 945 THR A O 1
ATOM 7536 N N . HIS A 1 946 ? 13.089 -12.569 -30.635 1.00 88.25 946 HIS A N 1
ATOM 7537 C CA . HIS A 1 946 ? 14.217 -12.780 -31.537 1.00 88.25 946 HIS A CA 1
ATOM 7538 C C . HIS A 1 946 ? 13.900 -12.241 -32.936 1.00 88.25 946 HIS A C 1
ATOM 7540 O O . HIS A 1 946 ? 14.683 -11.490 -33.509 1.00 88.25 946 HIS A O 1
ATOM 7546 N N . ASN A 1 947 ? 12.719 -12.560 -33.472 1.00 82.00 947 ASN A N 1
ATOM 7547 C CA . ASN A 1 947 ? 12.294 -12.078 -34.785 1.00 82.00 947 ASN A CA 1
ATOM 7548 C C . ASN A 1 947 ? 12.183 -10.546 -34.832 1.00 82.00 947 ASN A C 1
ATOM 7550 O O . ASN A 1 947 ? 12.620 -9.938 -35.809 1.00 82.00 947 ASN A O 1
ATOM 7554 N N . LEU A 1 948 ? 11.634 -9.912 -33.794 1.00 81.44 948 LEU A N 1
ATOM 7555 C CA . LEU A 1 948 ? 11.525 -8.454 -33.707 1.00 81.44 948 LEU A CA 1
ATOM 7556 C C . LEU A 1 948 ? 12.901 -7.781 -33.662 1.00 81.44 948 LEU A C 1
ATOM 7558 O O . LEU A 1 948 ? 13.113 -6.822 -34.393 1.00 81.44 948 LEU A O 1
ATOM 7562 N N . LEU A 1 949 ? 13.853 -8.296 -32.877 1.00 84.88 949 LEU A N 1
ATOM 7563 C CA . LEU A 1 949 ? 15.215 -7.740 -32.812 1.00 84.88 949 LEU A CA 1
ATOM 7564 C C . LEU A 1 949 ? 15.974 -7.930 -34.129 1.00 84.88 949 LEU A C 1
ATOM 7566 O O . LEU A 1 949 ? 16.659 -7.023 -34.588 1.00 84.88 949 LEU A O 1
ATOM 7570 N N . VAL A 1 950 ? 15.812 -9.093 -34.768 1.00 77.19 950 VAL A N 1
ATOM 7571 C CA . VAL A 1 950 ? 16.440 -9.418 -36.058 1.00 77.19 950 VAL A CA 1
ATOM 7572 C C . VAL A 1 950 ? 15.975 -8.485 -37.170 1.00 77.19 950 VAL A C 1
ATOM 7574 O O . VAL A 1 950 ? 16.781 -8.109 -38.020 1.00 77.19 950 VAL A O 1
ATOM 7577 N N . THR A 1 951 ? 14.678 -8.184 -37.201 1.00 71.25 951 THR A N 1
ATOM 7578 C CA . THR A 1 951 ? 14.032 -7.466 -38.310 1.00 71.25 951 THR A CA 1
ATOM 7579 C C . THR A 1 951 ? 13.894 -5.984 -38.067 1.00 71.25 951 THR A C 1
ATOM 7581 O O . THR A 1 951 ? 13.867 -5.208 -39.015 1.00 71.25 951 THR A O 1
ATOM 7584 N N . ASN A 1 952 ? 13.769 -5.599 -36.803 1.00 71.81 952 ASN A N 1
ATOM 7585 C CA . ASN A 1 952 ? 13.281 -4.297 -36.408 1.00 71.81 952 ASN A CA 1
ATOM 7586 C C . ASN A 1 952 ? 11.951 -3.909 -37.103 1.00 71.81 952 ASN A C 1
ATOM 7588 O O . ASN A 1 952 ? 11.727 -2.743 -37.435 1.00 71.81 952 ASN A O 1
ATOM 7592 N N . ASP A 1 953 ? 11.078 -4.895 -37.372 1.00 65.62 953 ASP A N 1
ATOM 7593 C CA . ASP A 1 953 ? 9.790 -4.695 -38.047 1.00 65.62 953 ASP A CA 1
ATOM 7594 C C . ASP A 1 953 ? 8.613 -5.223 -37.229 1.00 65.62 953 ASP A C 1
ATOM 7596 O O . ASP A 1 953 ? 8.601 -6.339 -36.710 1.00 65.62 953 ASP A O 1
ATOM 7600 N N . GLN A 1 954 ? 7.569 -4.408 -37.173 1.00 58.81 954 GLN A N 1
ATOM 7601 C CA . GLN A 1 954 ? 6.317 -4.720 -36.503 1.00 58.81 954 GLN A CA 1
ATOM 7602 C C . GLN A 1 954 ? 5.378 -5.543 -37.392 1.00 58.81 954 GLN A C 1
ATOM 7604 O O . GLN A 1 954 ? 4.539 -6.270 -36.854 1.00 58.81 954 GLN A O 1
ATOM 7609 N N . ASP A 1 955 ? 5.491 -5.438 -38.725 1.00 59.41 955 ASP A N 1
ATOM 7610 C CA . ASP A 1 955 ? 4.546 -6.030 -39.679 1.00 59.41 955 ASP A CA 1
ATOM 7611 C C . ASP A 1 955 ? 4.745 -7.558 -39.796 1.00 59.41 955 ASP A C 1
ATOM 7613 O O . ASP A 1 955 ? 5.848 -8.021 -40.109 1.00 59.41 955 ASP A O 1
ATOM 7617 N N . PRO A 1 956 ? 3.689 -8.377 -39.616 1.00 49.78 956 PRO A N 1
ATOM 7618 C CA . PRO A 1 956 ? 3.725 -9.812 -39.901 1.00 49.78 956 PRO A CA 1
ATOM 7619 C C . PRO A 1 956 ? 4.275 -10.158 -41.295 1.00 49.78 956 PRO A C 1
ATOM 7621 O O . PRO A 1 956 ? 4.901 -11.206 -41.467 1.00 49.78 956 PRO A O 1
ATOM 7624 N N . LYS A 1 957 ? 4.092 -9.282 -42.295 1.00 47.16 957 LYS A N 1
ATOM 7625 C CA . LYS A 1 957 ? 4.666 -9.459 -43.640 1.00 47.16 957 LYS A CA 1
ATOM 7626 C C . LYS A 1 957 ? 6.188 -9.294 -43.657 1.00 47.16 957 LYS A C 1
ATOM 7628 O O . LYS A 1 957 ? 6.857 -10.079 -44.325 1.00 47.16 957 LYS A O 1
ATOM 7633 N N . GLY A 1 958 ? 6.736 -8.350 -42.890 1.00 48.28 958 GLY A N 1
ATOM 7634 C CA . GLY A 1 958 ? 8.181 -8.217 -42.672 1.00 48.28 958 GLY A CA 1
ATOM 7635 C C . GLY A 1 958 ? 8.771 -9.429 -41.947 1.00 48.28 958 GLY A C 1
ATOM 7636 O O . GLY A 1 958 ? 9.825 -9.935 -42.334 1.00 48.28 958 GLY A O 1
ATOM 7637 N N . ARG A 1 959 ? 8.029 -10.001 -40.984 1.00 47.66 959 ARG A N 1
ATOM 7638 C CA . ARG A 1 959 ? 8.404 -11.255 -40.292 1.00 47.66 959 ARG A CA 1
ATOM 7639 C C . ARG A 1 959 ? 8.444 -12.463 -41.235 1.00 47.66 959 ARG A C 1
ATOM 7641 O O . ARG A 1 959 ? 9.346 -13.290 -41.125 1.00 47.66 959 ARG A O 1
ATOM 7648 N N . GLY A 1 960 ? 7.517 -12.547 -42.193 1.00 45.06 960 GLY A N 1
ATOM 7649 C CA . GLY A 1 960 ? 7.524 -13.581 -43.236 1.00 45.06 960 GLY A CA 1
ATOM 7650 C C . GLY A 1 960 ? 8.734 -13.478 -44.172 1.00 45.06 960 GLY A C 1
ATOM 7651 O O . GLY A 1 960 ? 9.350 -14.492 -44.509 1.00 45.06 960 GLY A O 1
ATOM 7652 N N . VAL A 1 961 ? 9.139 -12.256 -44.533 1.00 48.38 961 VAL A N 1
ATOM 7653 C CA . VAL A 1 961 ? 10.375 -12.014 -45.296 1.00 48.38 961 VAL A CA 1
ATOM 7654 C C . VAL A 1 961 ? 11.594 -12.432 -44.477 1.00 48.38 961 VAL A C 1
ATOM 7656 O O . VAL A 1 961 ? 12.440 -13.144 -44.998 1.00 48.38 961 VAL A O 1
ATOM 7659 N N . ALA A 1 962 ? 11.650 -12.107 -43.187 1.00 43.97 962 ALA A N 1
ATOM 7660 C CA . ALA A 1 962 ? 12.754 -12.473 -42.300 1.00 43.97 962 ALA A CA 1
ATOM 7661 C C . ALA A 1 962 ? 12.900 -13.979 -42.046 1.00 43.97 962 ALA A C 1
ATOM 7663 O O . ALA A 1 962 ? 14.013 -14.495 -42.013 1.00 43.97 962 ALA A O 1
ATOM 7664 N N . GLN A 1 963 ? 11.790 -14.708 -41.910 1.00 47.41 963 GLN A N 1
ATOM 7665 C CA . GLN A 1 963 ? 11.813 -16.173 -41.842 1.00 47.41 963 GLN A CA 1
ATOM 7666 C C . GLN A 1 963 ? 12.318 -16.782 -43.151 1.00 47.41 963 GLN A C 1
ATOM 7668 O O . GLN A 1 963 ? 13.157 -17.683 -43.130 1.00 47.41 963 GLN A O 1
ATOM 7673 N N . THR A 1 964 ? 11.863 -16.255 -44.289 1.00 49.94 964 THR A N 1
ATOM 7674 C CA . THR A 1 964 ? 12.346 -16.665 -45.617 1.00 49.94 964 THR A CA 1
ATOM 7675 C C . THR A 1 964 ? 13.841 -16.371 -45.758 1.00 49.94 964 THR A C 1
ATOM 7677 O O . THR A 1 964 ? 14.602 -17.198 -46.242 1.00 49.94 964 THR A O 1
ATOM 7680 N N . VAL A 1 965 ? 14.278 -15.227 -45.247 1.00 50.00 965 VAL A N 1
ATOM 7681 C CA . VAL A 1 965 ? 15.661 -14.755 -45.232 1.00 50.00 965 VAL A CA 1
ATOM 7682 C C . VAL A 1 965 ? 16.570 -15.596 -44.334 1.00 50.00 965 VAL A C 1
ATOM 7684 O O . VAL A 1 965 ? 17.631 -16.000 -44.793 1.00 50.00 965 VAL A O 1
ATOM 7687 N N . ASN A 1 966 ? 16.164 -15.925 -43.104 1.00 45.78 966 ASN A N 1
ATOM 7688 C CA . ASN A 1 966 ? 16.922 -16.819 -42.219 1.00 45.78 966 ASN A CA 1
ATOM 7689 C C . ASN A 1 966 ? 17.019 -18.228 -42.817 1.00 45.78 966 ASN A C 1
ATOM 7691 O O . ASN A 1 966 ? 18.056 -18.877 -42.715 1.00 45.78 966 ASN A O 1
ATOM 7695 N N . THR A 1 967 ? 15.960 -18.679 -43.494 1.00 52.56 967 THR A N 1
ATOM 7696 C CA . THR A 1 967 ? 15.965 -19.953 -44.225 1.00 52.56 967 THR A CA 1
ATOM 7697 C C . THR A 1 967 ? 16.947 -19.906 -45.401 1.00 52.56 967 THR A C 1
ATOM 7699 O O . THR A 1 967 ? 17.704 -20.849 -45.601 1.00 52.56 967 THR A O 1
ATOM 7702 N N . ILE A 1 968 ? 16.993 -18.799 -46.151 1.00 53.44 968 ILE A N 1
ATOM 7703 C CA . ILE A 1 968 ? 17.950 -18.596 -47.250 1.00 53.44 968 ILE A CA 1
ATOM 7704 C C . ILE A 1 968 ? 19.391 -18.504 -46.725 1.00 53.44 968 ILE A C 1
ATOM 7706 O O . ILE A 1 968 ? 20.269 -19.146 -47.296 1.00 53.44 968 ILE A O 1
ATOM 7710 N N . GLY A 1 969 ? 19.638 -17.767 -45.638 1.00 50.06 969 GLY A N 1
ATOM 7711 C CA . GLY A 1 969 ? 20.950 -17.667 -44.989 1.00 50.06 969 GLY A CA 1
ATOM 7712 C C . GLY A 1 969 ? 21.464 -19.029 -44.522 1.00 50.06 969 GLY A C 1
ATOM 7713 O O . GLY A 1 969 ? 22.564 -19.426 -44.894 1.00 50.06 969 GLY A O 1
ATOM 7714 N N . PHE A 1 970 ? 20.619 -19.810 -43.842 1.00 47.50 970 PHE A N 1
ATOM 7715 C CA . PHE A 1 970 ? 20.938 -21.187 -43.451 1.00 47.50 970 PHE A CA 1
ATOM 7716 C C . PHE A 1 970 ? 21.257 -22.078 -44.660 1.00 47.50 970 PHE A C 1
ATOM 7718 O O . PHE A 1 970 ? 22.243 -22.811 -44.649 1.00 47.50 970 PHE A O 1
ATOM 7725 N N . VAL A 1 971 ? 20.466 -21.999 -45.735 1.00 53.97 971 VAL A N 1
ATOM 7726 C CA . VAL A 1 971 ? 20.723 -22.755 -46.974 1.00 53.97 971 VAL A CA 1
ATOM 7727 C C . VAL A 1 971 ? 22.052 -22.343 -47.620 1.00 53.97 971 VAL A C 1
ATOM 7729 O O . VAL A 1 971 ? 22.760 -23.204 -48.141 1.00 53.97 971 VAL A O 1
ATOM 7732 N N . LEU A 1 972 ? 22.422 -21.061 -47.570 1.00 52.78 972 LEU A N 1
ATOM 7733 C CA . LEU A 1 972 ? 23.694 -20.553 -48.094 1.00 52.78 972 LEU A CA 1
ATOM 7734 C C . LEU A 1 972 ? 24.896 -20.974 -47.240 1.00 52.78 972 LEU A C 1
ATOM 7736 O O . LEU A 1 972 ? 25.928 -21.339 -47.805 1.00 52.78 972 LEU A O 1
ATOM 7740 N N . ASP A 1 973 ? 24.770 -20.985 -45.915 1.00 48.16 973 ASP A N 1
ATOM 7741 C CA . ASP A 1 973 ? 25.822 -21.456 -45.006 1.00 48.16 973 ASP A CA 1
ATOM 7742 C C . ASP A 1 973 ? 26.026 -22.968 -45.116 1.00 48.16 973 ASP A C 1
ATOM 7744 O O . ASP A 1 973 ? 27.161 -23.440 -45.204 1.00 48.16 973 ASP A O 1
ATOM 7748 N N . VAL A 1 974 ? 24.937 -23.731 -45.238 1.00 51.44 974 VAL A N 1
ATOM 7749 C CA . VAL A 1 974 ? 24.977 -25.160 -45.577 1.00 51.44 974 VAL A CA 1
ATOM 7750 C C . VAL A 1 974 ? 25.643 -25.357 -46.944 1.00 51.44 974 VAL A C 1
ATOM 7752 O O . VAL A 1 974 ? 26.555 -26.171 -47.075 1.00 51.44 974 VAL A O 1
ATOM 7755 N N . ALA A 1 975 ? 25.278 -24.576 -47.963 1.00 53.22 975 ALA A N 1
ATOM 7756 C CA . ALA A 1 975 ? 25.906 -24.654 -49.283 1.00 53.22 975 ALA A CA 1
ATOM 7757 C C . ALA A 1 975 ? 27.401 -24.279 -49.267 1.00 53.22 975 ALA A C 1
ATOM 7759 O O . ALA A 1 975 ? 28.178 -24.888 -50.001 1.00 53.22 975 ALA A O 1
ATOM 7760 N N . LYS A 1 976 ? 27.835 -23.336 -48.420 1.00 51.94 976 LYS A N 1
ATOM 7761 C CA . LYS A 1 976 ? 29.258 -23.02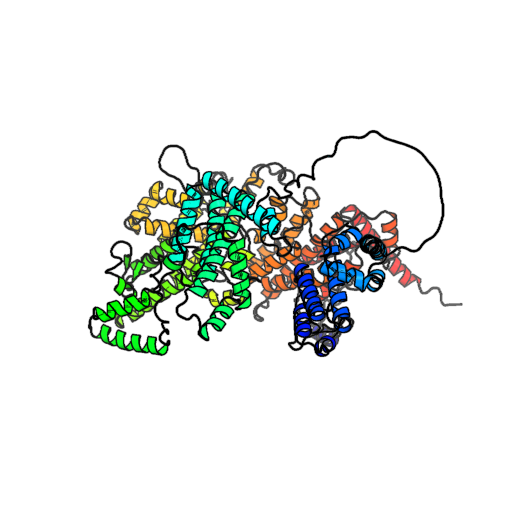4 -48.186 1.00 51.94 976 LYS A CA 1
ATOM 7762 C C . LYS A 1 976 ? 29.982 -24.167 -47.477 1.00 51.94 976 LYS A C 1
ATOM 7764 O O . LYS A 1 976 ? 31.069 -24.541 -47.912 1.00 51.94 976 LYS A O 1
ATOM 7769 N N . ALA A 1 977 ? 29.379 -24.751 -46.444 1.00 51.75 977 ALA A N 1
ATOM 7770 C CA . ALA A 1 977 ? 29.946 -25.879 -45.705 1.00 51.75 977 ALA A CA 1
ATOM 7771 C C . ALA A 1 977 ? 30.116 -27.127 -46.592 1.00 51.75 977 ALA A C 1
ATOM 7773 O O . ALA A 1 977 ? 31.122 -27.823 -46.489 1.00 51.75 977 ALA A O 1
ATOM 7774 N N . PHE A 1 978 ? 29.185 -27.371 -47.521 1.00 50.41 978 PHE A N 1
ATOM 7775 C CA . PHE A 1 978 ? 29.276 -28.465 -48.499 1.00 50.41 978 PHE A CA 1
ATOM 7776 C C . PHE A 1 978 ? 30.042 -28.097 -49.787 1.00 50.41 978 PHE A C 1
ATOM 7778 O O . PHE A 1 978 ? 30.459 -28.984 -50.532 1.00 50.41 978 PHE A O 1
ATOM 7785 N N . GLY A 1 979 ? 30.246 -26.807 -50.066 1.00 46.53 979 GLY A N 1
ATOM 7786 C CA . GLY A 1 979 ? 30.969 -26.299 -51.238 1.00 46.53 979 GLY A CA 1
ATOM 7787 C C . GLY A 1 979 ? 32.470 -26.071 -51.018 1.00 46.53 979 GLY A C 1
ATOM 7788 O O . GLY A 1 979 ? 33.202 -25.892 -51.992 1.00 46.53 979 GLY A O 1
ATOM 7789 N N . GLY A 1 980 ? 32.934 -26.097 -49.764 1.00 41.47 980 GLY A N 1
ATOM 7790 C CA . GLY A 1 980 ? 34.310 -25.781 -49.366 1.00 41.47 980 GLY A CA 1
ATOM 7791 C C . GLY A 1 980 ? 35.391 -26.804 -49.740 1.00 41.47 980 GLY A C 1
ATOM 7792 O O . GLY A 1 980 ? 36.567 -26.489 -49.591 1.00 41.47 980 GLY A O 1
ATOM 7793 N N . ASP A 1 981 ? 35.045 -27.983 -50.270 1.00 43.75 981 ASP A N 1
ATOM 7794 C CA . ASP A 1 981 ? 36.016 -29.064 -50.537 1.00 43.75 981 ASP A CA 1
ATOM 7795 C C . ASP A 1 981 ? 36.255 -29.357 -52.035 1.00 43.75 981 ASP A C 1
ATOM 7797 O O . ASP A 1 981 ? 36.393 -30.499 -52.472 1.00 43.75 981 ASP A O 1
ATOM 7801 N N . LYS A 1 982 ? 36.290 -28.314 -52.877 1.00 43.97 982 LYS A N 1
ATOM 7802 C CA . LYS A 1 982 ? 36.691 -28.439 -54.300 1.00 43.97 982 LYS A CA 1
ATOM 7803 C C . LYS A 1 982 ? 37.942 -27.644 -54.686 1.00 43.97 982 LYS A C 1
ATOM 7805 O O . LYS A 1 982 ? 38.219 -27.480 -55.871 1.00 43.97 982 LYS A O 1
ATOM 7810 N N . GLY A 1 983 ? 38.720 -27.187 -53.703 1.00 44.25 983 GLY A N 1
ATOM 7811 C CA . GLY A 1 983 ? 39.868 -26.295 -53.906 1.00 44.25 983 GLY A CA 1
ATOM 7812 C C . GLY A 1 983 ? 41.221 -26.804 -53.403 1.00 44.25 983 GLY A C 1
ATOM 7813 O O . GLY A 1 983 ? 42.086 -25.984 -53.132 1.00 44.25 983 GLY A O 1
ATOM 7814 N N . SER A 1 984 ? 41.425 -28.117 -53.249 1.00 37.44 984 SER A N 1
ATOM 7815 C CA . SER A 1 984 ? 42.718 -28.705 -52.855 1.00 37.44 984 SER A CA 1
ATOM 7816 C C . SER A 1 984 ? 42.968 -30.022 -53.598 1.00 37.44 984 SER A C 1
ATOM 7818 O O . SER A 1 984 ? 42.853 -31.117 -53.056 1.00 37.44 984 SER A O 1
ATOM 7820 N N . ARG A 1 985 ? 43.235 -29.910 -54.903 1.00 39.44 985 ARG A N 1
ATOM 7821 C CA . ARG A 1 985 ? 43.948 -30.905 -55.726 1.00 39.44 985 ARG A CA 1
ATOM 7822 C C . ARG A 1 985 ? 44.360 -30.250 -57.046 1.00 39.44 985 ARG A C 1
ATOM 7824 O O . ARG A 1 985 ? 43.701 -30.409 -58.073 1.00 39.44 985 ARG A O 1
ATOM 7831 N N . ARG A 1 986 ? 45.462 -29.506 -56.995 1.00 34.88 986 ARG A N 1
ATOM 7832 C CA . ARG A 1 986 ? 46.463 -29.440 -58.060 1.00 34.88 986 ARG A CA 1
ATOM 7833 C C . ARG A 1 986 ? 47.804 -29.055 -57.472 1.00 34.88 986 ARG A C 1
ATOM 7835 O O . ARG A 1 986 ? 47.807 -28.116 -56.650 1.00 34.88 986 ARG A O 1
#

Secondary structure (DSSP, 8-state):
--PPPPPP---S-TT--HHHHHHHHHHT---TTTTSPPPEE-TTSPEEPTTT-S-HHHHHT---HHHHHHHHHHHTS-GGG--HHHHHHHHHHHHHHHHTTSS-HHHHHHHHHHHHHHHHHHHHHHSTT--HHHHHTTS-HHHHHHHHHTHHHHHHHSTTTHHHHHHHHHHHHHTTSPPP--------------------PPSP-------SSHHHHHHHHH-TTS-HHHHHHHHHHHHHHHHHHHHH-HHHHHHHHHHHHHHHHH--TTTHHHHHHHHHHHHHHHHHHTT---HHHHHHHHHHHHHHHHHHHHHHHHH-TTTTSTHHHHHHHHTT--HHHHHHHHHHHHHH-----SS-GGGTS-S---S---PPPHHHHHHHHHHHHHHHTTTPPPPHHHHHHHHHHHTTSPPPS--SEEETTSGGGGGGGG-TTT-EEE-TT-HHHHHHHHHHHHHHHHTT-SSSHHHHHHHHHHHHHHHHHHHHHTS-HHHHHHHHHHHHHHHHHHHHHHHHHHHHHHHHHTTT-HHHHHHHHS---SSS--HHHHHHTTTT-STT-HHHHHHHHHSHHHHHHHHHHHHHTT----GGGTT-SS--HHHHHHHHHHHHHHHTTS---SGGGS-HHHHHHH------TTSS----SHHHHHHHHHHHT-HHHHHHHHHHHTT-HHHHHHHHHHHHHHHHHHTHHHHHHHHHHHHHHHH-GGGTTT-TTTS---TT---SSTT----TTHHHH-TTHIIIIIS--S-GGGHHHHHHHHHHHS-THHHHHHTT-TTSPPSSTTS-HHHHHHHHHHHHHHHTSTT-SSPPP--HHIIIIIHHHHHHHHHHHHS-SSGGGHHHHHHHHHHHHHHHHHHHHHHHHHHHHHSPPPPHHHHHHHHH-TT-TTSTTHHHHHHHH-TTSSSSSSHHHHHHSTTT----TT-HHHHHHHHHHHHHHHH----HHHHHHHHHHHHHHHHHHHHHHHHTTSS---

Radius of gyration: 36.68 Å; chains: 1; bounding box: 90×109×110 Å

Organism: NCBI:txid1802475

Sequence (986 aa):
MSEGEKPRIIIAGKDAPIDDIRRRAEATRVSPFETLPQPITGPEGEDWAPWIVKSRKEVEDIKNDVLQVEIRRLARRPDVMVTQDTLTGSYDNIDRLVREKEITQEEADPWQLRIVTRYIELLGKDKKGSTIDKILEALPPSVAAGAVHFADELAERFPGAVSDFIKKRGKRSEEGKAPSEKKEGVGGKDEGGGPPERPPDGPPKEKDDLPDDFLKLNKLILSDKTPEDKRKRAMEKRDKMWEEFTKDNPGFVKDVTQTLLNKIRDSNWNHVKDDVRNLAIDIENEARMLGILTPETEGMLRAAIAGEALRISVIGFDKRPSKGTPQDASWLASQGQSEDGLKLDEKRVEREAFFPLGIEPHDFVGASAPKEFEPPTPEELAKLLTEKLAKQAQGEEMTDQEKREYMRRYAASPPPNEVVAIFQQGRLKIFKDSWEESVRFLDITNKEQRNLWALLNMEAFNHGIIANPHARWKGVIDFWMTDLRDATRLLPGDQLEGNREGIADTERLIKAMMAVSASARVMEITSGSTGKYATYMAPGDREGPDLDKADEWSEFLLHDDAEKLARVISNPLVRYFYTRLLSDAGYEDLTALAGKDNLTYKDILAVEKFSKDKARGVGEPEAKKKGKLIEFLRKRGLKVDKKVFEYRGGFNGYIEYLLTEDEEVRRFVKEHTGGDEVVAWSAAKLACDAFLVDKYTQWEFDMTETQAKTQNPEKWDSTFHKTDIDYGQLLPSPGWGGNPLTAMIQPMFLPRHIKRVWTGRDRAILDLADQAFHPPEMEAVSKLRPKVLVPSMVVHLKDYVRYNDALWIFLGGSRGQKIPQWTSRVMQEDLPQIVDLLDQAYGIKKPNDEPNSVAFKAVTAIMMARIIQCKTLAAAVESSRPGGSDYSKIIFDPENRDRPFLEVMQFLWGPDLDAKRGFLASMAGGRTRFIFEGSELAEFALQDTHNLLVTNDQDPKGRGVAQTVNTIGFVLDVAKAFGGDKGSRR

Foldseek 3Di:
DDDDDDDDLPPDDPPDPPVNVVVVQVVPPDPPCPPPLPFQQEPVRAGFDCLQDVHNVVLVPQPQPQLSVLSVVNRRDDLVPCDLVSLVVSLVSLVVCCVVVVDPPVSSLSRLVSSLVSSLVVLCVVDVPDDSLVSLVPRDPSSNVSCLVCLPVVCVVPPDRSVVNNVVVVVVVVVPDDDDDDDDDDDDDDDDDDDDDDDDDPDPPPPLPADPFLVSLLVLLPDPPRDPVNNVVSLVSLLVVVVVVCVVPVPLLVVLLVVLLVQLQVAALLCNLVSLLVVLVVSLVVCVVVVNDDPRVNSSSNLQSNLVSLVSNLVSQVPPPQNPHPVSQVSCVSVVHDPVRSVVSVVVNVRRHSHDSVDDSVVRRHPDDDDPDPDPDPVRVVVVVVVVLVVVVVVDDDDPVRLVVVCVVCVVPPPQLQAQEAECLFPCVSCCVPCVPGHHYFHLLDLVRLVVRLLLSLLSLVVCSPPPSLQCLVVSLVVVVNRLVRSLVSDDPVSNVVCVVSSVLSNLLSLLLSQLVSLLVQQLQCLLDLQSSQCSLAPDDPVGGPLVVNVVCVSNHLAQPLQSLQSLCLPPLLVVLLLVVCVLLPQPDPCQVVPDSRGGSVSVVVSRVVRVVVVVPDDDDPVNVDRPQQVQQLDLQDPDPDDPDRQFGAQSSVLVCLCPPPPVSVVVCCVPVVRPSSSSSSSNVSSLSSCLQAPPLVSLVVSLVRVLCVPDVPCSQPPPPPDCSPRQSRNNHNSRNDGNLNCQQQVCCCLVPVVVALPDPRCVLSVLLRCLLVPPLVVVLCVVDVLRDDSGSHHHSLLSVLSNVLSCLQQVHDPDSAGDADDCCCLVPSLVSSLVSLCVNQADPDPVPPPSRQVSLQSNLLSSLSSLLSNLSRNLVVDDFDDPVVLVCCLVPVPDPPQACPVVQCQQLNPVSSNCHHPNVVCCDDPPVRDQPPNPNSVVSNVSSVLCSSRSDPDPVSSVVVSVSVVVSVVVVVCCVVVVPPPPDD

pLDDT: mean 72.74, std 18.59, range [27.78, 96.88]